Protein AF-A0A422QGV0-F1 (afdb_monomer_lite)

pLDDT: mean 74.06, std 14.93, range [28.41, 96.69]

Structure (mmCIF, N/CA/C/O backbone):
data_AF-A0A422QGV0-F1
#
_entry.id   AF-A0A422QGV0-F1
#
loop_
_atom_site.group_PDB
_atom_site.id
_atom_site.type_symbol
_atom_site.label_atom_id
_atom_site.label_alt_id
_atom_site.label_comp_id
_atom_site.label_asym_id
_atom_site.label_entity_id
_atom_site.label_seq_id
_atom_site.pdbx_PDB_ins_code
_atom_site.Cartn_x
_atom_site.Cartn_y
_atom_site.Cartn_z
_atom_site.occupancy
_atom_site.B_iso_or_equiv
_atom_site.auth_seq_id
_atom_site.auth_comp_id
_atom_site.auth_asym_id
_atom_site.auth_atom_id
_atom_site.pdbx_PDB_model_num
ATOM 1 N N . MET A 1 1 ? 27.067 29.430 6.560 1.00 28.41 1 MET A N 1
ATOM 2 C CA . MET A 1 1 ? 26.556 28.788 5.332 1.00 28.41 1 MET A CA 1
ATOM 3 C C . MET A 1 1 ? 27.379 27.533 5.016 1.00 28.41 1 MET A C 1
ATOM 5 O O . MET A 1 1 ? 27.925 27.452 3.934 1.00 28.41 1 MET A O 1
ATOM 9 N N . SER A 1 2 ? 27.549 26.581 5.946 1.00 33.69 2 SER A N 1
ATOM 10 C CA . SER A 1 2 ? 28.446 25.423 5.716 1.00 33.69 2 SER A CA 1
ATOM 11 C C . SER A 1 2 ? 27.933 24.088 6.275 1.00 33.69 2 SER A C 1
ATOM 13 O O . SER A 1 2 ? 28.732 23.185 6.475 1.00 33.69 2 SER A O 1
ATOM 15 N N . GLU A 1 3 ? 26.628 23.973 6.545 1.00 30.73 3 GLU A N 1
ATOM 16 C CA . GLU A 1 3 ? 25.967 22.688 6.866 1.00 30.73 3 GLU A CA 1
ATOM 17 C C . GLU A 1 3 ? 24.806 22.376 5.900 1.00 30.73 3 GLU A C 1
ATOM 19 O O . GLU A 1 3 ? 24.538 21.213 5.631 1.00 30.73 3 GLU A O 1
ATOM 24 N N . LEU A 1 4 ? 24.171 23.393 5.293 1.00 35.94 4 LEU A N 1
ATOM 25 C CA . LEU A 1 4 ? 23.144 23.208 4.251 1.00 35.94 4 LEU A CA 1
ATOM 26 C C . LEU A 1 4 ? 23.703 22.577 2.959 1.00 35.94 4 LEU A C 1
ATOM 28 O O . LEU A 1 4 ? 23.029 21.760 2.342 1.00 35.94 4 LEU A O 1
ATOM 32 N N . SER A 1 5 ? 24.965 22.854 2.602 1.00 57.69 5 SER A N 1
ATOM 33 C CA . SER A 1 5 ? 25.558 22.364 1.348 1.00 57.69 5 SER A CA 1
ATOM 34 C C . SER A 1 5 ? 25.798 20.850 1.318 1.00 57.69 5 SER A C 1
ATOM 36 O O . SER A 1 5 ? 25.882 20.274 0.242 1.00 57.69 5 SER A O 1
ATOM 38 N N . THR A 1 6 ? 25.926 20.182 2.470 1.00 70.06 6 THR A N 1
ATOM 39 C CA . THR A 1 6 ? 26.124 18.722 2.523 1.00 70.06 6 THR A CA 1
ATOM 40 C C . THR A 1 6 ? 24.827 17.949 2.307 1.00 70.06 6 THR A C 1
ATOM 42 O O . THR A 1 6 ? 24.851 16.939 1.616 1.00 70.06 6 THR A O 1
ATOM 45 N N . TYR A 1 7 ? 23.693 18.435 2.822 1.00 82.56 7 TYR A N 1
ATOM 46 C CA . TYR A 1 7 ? 22.406 17.744 2.681 1.00 82.56 7 TYR A CA 1
ATOM 47 C C . TYR A 1 7 ? 21.787 17.924 1.294 1.00 82.56 7 TYR A C 1
ATOM 49 O O . TYR A 1 7 ? 21.252 16.967 0.747 1.00 82.56 7 TYR A O 1
ATOM 57 N N . GLU A 1 8 ? 21.907 19.113 0.697 1.00 84.12 8 GLU A N 1
ATOM 58 C CA . GLU A 1 8 ? 21.503 19.350 -0.697 1.00 84.12 8 GLU A CA 1
ATOM 59 C C . GLU A 1 8 ? 22.299 18.467 -1.667 1.00 84.12 8 GLU A C 1
ATOM 61 O O . GLU A 1 8 ? 21.723 17.882 -2.582 1.00 84.12 8 GLU A O 1
ATOM 66 N N . THR A 1 9 ? 23.605 18.299 -1.421 1.00 83.31 9 THR A N 1
ATOM 67 C CA . THR A 1 9 ? 24.448 17.381 -2.203 1.00 83.31 9 THR A CA 1
ATOM 68 C C . THR A 1 9 ? 23.946 15.942 -2.070 1.00 83.31 9 THR A C 1
ATOM 70 O O . THR A 1 9 ? 23.704 15.302 -3.086 1.00 83.31 9 THR A O 1
ATOM 73 N N . THR A 1 10 ? 23.693 15.456 -0.845 1.00 85.00 10 THR A N 1
ATOM 74 C CA . THR A 1 10 ? 23.139 14.108 -0.629 1.00 85.00 10 THR A CA 1
ATOM 75 C C . THR A 1 10 ? 21.816 13.913 -1.371 1.00 85.00 10 THR A C 1
ATOM 77 O O . THR A 1 10 ? 21.660 12.930 -2.084 1.00 85.00 10 THR A O 1
ATOM 80 N N . VAL A 1 11 ? 20.868 14.844 -1.247 1.00 89.44 11 VAL A N 1
ATOM 81 C CA . VAL A 1 11 ? 19.554 14.738 -1.903 1.00 89.44 11 VAL A CA 1
ATOM 82 C C . VAL A 1 11 ? 19.687 14.719 -3.428 1.00 89.44 11 VAL A C 1
ATOM 84 O O . VAL A 1 11 ? 19.039 13.903 -4.082 1.00 89.44 11 VAL A O 1
ATOM 87 N N . ASN A 1 12 ? 20.558 15.555 -3.998 1.00 87.38 12 ASN A N 1
ATOM 88 C CA . ASN A 1 12 ? 20.841 15.534 -5.434 1.00 87.38 12 ASN A CA 1
ATOM 89 C C . ASN A 1 12 ? 21.422 14.190 -5.890 1.00 87.38 12 ASN A C 1
ATOM 91 O O . ASN A 1 12 ? 20.979 13.673 -6.914 1.00 87.38 12 ASN A O 1
ATOM 95 N N . SER A 1 13 ? 22.334 13.584 -5.122 1.00 87.19 13 SER A N 1
ATOM 96 C CA . SER A 1 13 ? 22.860 12.248 -5.427 1.00 87.19 13 SER A CA 1
ATOM 97 C C . SER A 1 13 ? 21.760 11.180 -5.411 1.00 87.19 13 SER A C 1
ATOM 99 O O . SER A 1 13 ? 21.802 10.271 -6.231 1.00 87.19 13 SER A O 1
ATOM 101 N N . PHE A 1 14 ? 20.733 11.294 -4.559 1.00 88.81 14 PHE A N 1
ATOM 102 C CA . PHE A 1 14 ? 19.583 10.376 -4.574 1.00 88.81 14 PHE A CA 1
ATOM 103 C C . PHE A 1 14 ? 18.684 10.564 -5.805 1.00 88.81 14 PHE A C 1
ATOM 105 O O . PHE A 1 14 ? 18.335 9.579 -6.453 1.00 88.81 14 PHE A O 1
ATOM 112 N N . TYR A 1 15 ? 18.340 11.804 -6.176 1.00 91.94 15 TYR A N 1
ATOM 113 C CA . TYR A 1 15 ? 17.575 12.067 -7.406 1.00 91.94 15 TYR A CA 1
ATOM 114 C C . TYR A 1 15 ? 18.332 11.610 -8.661 1.00 91.94 15 TYR A C 1
ATOM 116 O O . TYR A 1 15 ? 17.743 10.989 -9.548 1.00 91.94 15 TYR A O 1
ATOM 124 N N . LEU A 1 16 ? 19.645 11.840 -8.706 1.00 91.62 16 LEU A N 1
ATOM 125 C CA . LEU A 1 16 ? 20.496 11.384 -9.798 1.00 91.62 16 LEU A CA 1
ATOM 126 C C . LEU A 1 16 ? 20.622 9.855 -9.826 1.00 91.62 16 LEU A C 1
ATOM 128 O O . LEU A 1 16 ? 20.431 9.251 -10.876 1.00 91.62 16 LEU A O 1
ATOM 132 N N . ALA A 1 17 ? 20.940 9.223 -8.696 1.00 88.81 17 ALA A N 1
ATOM 133 C CA . ALA A 1 17 ? 21.231 7.793 -8.648 1.00 88.81 17 ALA A CA 1
ATOM 134 C C . ALA A 1 17 ? 19.994 6.919 -8.792 1.00 88.81 17 ALA A C 1
ATOM 136 O O . ALA A 1 17 ? 20.084 5.866 -9.414 1.00 88.81 17 ALA A O 1
ATOM 137 N N . PHE A 1 18 ? 18.867 7.325 -8.209 1.00 88.94 18 PHE A N 1
ATOM 138 C CA . PHE A 1 18 ? 17.645 6.532 -8.224 1.00 88.94 18 PHE A CA 1
ATOM 139 C C . PHE A 1 18 ? 16.776 6.893 -9.427 1.00 88.94 18 PHE A C 1
ATOM 141 O O . PHE A 1 18 ? 16.457 6.031 -10.240 1.00 88.94 18 PHE A O 1
ATOM 148 N N . PHE A 1 19 ? 16.459 8.177 -9.610 1.00 89.19 19 PHE A N 1
ATOM 149 C CA . PHE A 1 19 ? 15.597 8.610 -10.707 1.00 89.19 19 PHE A CA 1
ATOM 150 C C . PHE A 1 19 ? 16.366 8.945 -11.993 1.00 89.19 19 PHE A C 1
ATOM 152 O O . PHE A 1 19 ? 15.759 8.990 -13.053 1.00 89.19 19 PHE A O 1
ATOM 159 N N . GLY A 1 20 ? 17.677 9.182 -11.986 1.00 90.38 20 GLY A N 1
ATOM 160 C CA . GLY A 1 20 ? 18.379 9.566 -13.220 1.00 90.38 20 GLY A CA 1
ATOM 161 C C . GLY A 1 20 ? 17.964 10.947 -13.736 1.00 90.38 20 GLY A C 1
ATOM 162 O O . GLY A 1 20 ? 17.948 11.174 -14.946 1.00 90.38 20 GLY A O 1
ATOM 163 N N . ARG A 1 21 ? 17.590 11.866 -12.834 1.00 92.12 21 ARG A N 1
ATOM 164 C CA . ARG A 1 21 ? 17.254 13.262 -13.160 1.00 92.12 21 ARG A CA 1
ATOM 165 C C . ARG A 1 21 ? 17.778 14.241 -12.105 1.00 92.12 21 ARG A C 1
ATOM 167 O O . ARG A 1 21 ? 17.974 13.839 -10.960 1.00 92.12 21 ARG A O 1
ATOM 174 N N . PRO A 1 22 ? 17.913 15.533 -12.440 1.00 93.88 22 PRO A N 1
ATOM 175 C CA . PRO A 1 22 ? 18.124 16.581 -11.446 1.00 93.88 22 PRO A CA 1
ATOM 176 C C . PRO A 1 22 ? 16.910 16.742 -10.521 1.00 93.88 22 PRO A C 1
ATOM 178 O O . PRO A 1 22 ? 15.763 16.651 -10.981 1.00 93.88 22 PRO A O 1
ATOM 181 N N . ALA A 1 23 ? 17.151 17.041 -9.242 1.00 92.19 23 ALA A N 1
ATOM 182 C CA . ALA A 1 23 ? 16.089 17.375 -8.296 1.00 92.19 23 ALA A CA 1
ATOM 183 C C . ALA A 1 23 ? 15.355 18.648 -8.742 1.00 92.19 23 ALA A C 1
ATOM 185 O O . ALA A 1 23 ? 15.975 19.592 -9.242 1.00 92.19 23 ALA A O 1
ATOM 186 N N . ASP A 1 24 ? 14.038 18.709 -8.555 1.00 91.38 24 ASP A N 1
ATOM 187 C CA . ASP A 1 24 ? 13.329 19.979 -8.692 1.00 91.38 24 ASP A CA 1
ATOM 188 C C . ASP A 1 24 ? 13.603 20.873 -7.464 1.00 91.38 24 ASP A C 1
ATOM 190 O O . ASP A 1 24 ? 13.868 20.351 -6.375 1.00 91.38 24 ASP A O 1
ATOM 194 N N . PRO A 1 25 ? 13.554 22.214 -7.594 1.00 90.31 25 PRO A N 1
ATOM 195 C CA . PRO A 1 25 ? 13.893 23.107 -6.484 1.00 90.31 25 PRO A CA 1
ATOM 196 C C . PRO A 1 25 ? 13.048 22.887 -5.217 1.00 90.31 25 PRO A C 1
ATOM 198 O O . PRO A 1 25 ? 13.557 23.023 -4.104 1.00 90.31 25 PRO A O 1
ATOM 201 N N . ALA A 1 26 ? 11.770 22.514 -5.363 1.00 88.00 26 ALA A N 1
ATOM 202 C CA . ALA A 1 26 ? 10.883 22.273 -4.226 1.00 88.00 26 ALA A CA 1
ATOM 203 C C . ALA A 1 26 ? 11.217 20.949 -3.520 1.00 88.00 26 ALA A C 1
ATOM 205 O O . ALA A 1 26 ? 11.326 20.917 -2.292 1.00 88.00 26 ALA A O 1
ATOM 206 N N . GLY A 1 27 ? 11.441 19.879 -4.284 1.00 88.00 27 GLY A N 1
ATOM 207 C CA . GLY A 1 27 ? 11.882 18.578 -3.794 1.00 88.00 27 GLY A CA 1
ATOM 208 C C . GLY A 1 27 ? 13.248 18.649 -3.112 1.00 88.00 27 GLY A C 1
ATOM 209 O O . GLY A 1 27 ? 13.414 18.100 -2.021 1.00 88.00 27 GLY A O 1
ATOM 210 N N . LEU A 1 28 ? 14.206 19.384 -3.689 1.00 90.69 28 LEU A N 1
ATOM 211 C CA . LEU A 1 28 ? 15.520 19.608 -3.083 1.00 90.69 28 LEU A CA 1
ATOM 212 C C . LEU A 1 28 ? 15.394 20.308 -1.721 1.00 90.69 28 LEU A C 1
ATOM 214 O O . LEU A 1 28 ? 15.973 19.839 -0.738 1.00 90.69 28 LEU A O 1
ATOM 218 N N . ALA A 1 29 ? 14.599 21.380 -1.628 1.00 88.94 29 ALA A N 1
ATOM 219 C CA . ALA A 1 29 ? 14.370 22.104 -0.375 1.00 88.94 29 ALA A CA 1
ATOM 220 C C . ALA A 1 29 ? 13.640 21.251 0.682 1.00 88.94 29 ALA A C 1
ATOM 222 O O . ALA A 1 29 ? 13.989 21.287 1.865 1.00 88.94 29 ALA A O 1
ATOM 223 N N . PHE A 1 30 ? 12.649 20.455 0.269 1.00 87.75 30 PHE A N 1
ATOM 224 C CA . PHE A 1 30 ? 11.875 19.593 1.163 1.00 87.75 30 PHE A CA 1
ATOM 225 C C . PHE A 1 30 ? 12.732 18.487 1.793 1.00 87.75 30 PHE A C 1
ATOM 227 O O . PHE A 1 30 ? 12.760 18.345 3.021 1.00 87.75 30 PHE A O 1
ATOM 234 N N . TRP A 1 31 ? 13.449 17.718 0.967 1.00 87.50 31 TRP A N 1
ATOM 235 C CA . TRP A 1 31 ? 14.225 16.569 1.435 1.00 87.50 31 TRP A CA 1
ATOM 236 C C . TRP A 1 31 ? 15.497 16.986 2.168 1.00 87.50 31 TRP A C 1
ATOM 238 O O . TRP A 1 31 ? 15.846 16.365 3.170 1.00 87.50 31 TRP A O 1
ATOM 248 N N . SER A 1 32 ? 16.154 18.073 1.750 1.00 89.00 32 SER A N 1
ATOM 249 C CA . SER A 1 32 ? 17.327 18.588 2.471 1.00 89.00 32 SER A CA 1
ATOM 250 C C . SER A 1 32 ? 16.945 19.132 3.853 1.00 89.00 32 SER A C 1
ATOM 252 O O . SER A 1 32 ? 17.672 18.906 4.823 1.00 89.00 32 SER A O 1
ATOM 254 N N . GLY A 1 33 ? 15.768 19.759 3.979 1.00 85.44 33 GLY A N 1
ATOM 255 C CA . GLY A 1 33 ? 15.191 20.169 5.260 1.00 85.44 33 GLY A CA 1
ATOM 256 C C . GLY A 1 33 ? 14.868 18.988 6.183 1.00 85.44 33 GLY A C 1
ATOM 257 O O . GLY A 1 33 ? 15.206 19.031 7.368 1.00 85.44 33 GLY A O 1
ATOM 258 N N . HIS A 1 34 ? 14.281 17.912 5.647 1.00 81.88 34 HIS A N 1
ATOM 259 C CA . HIS A 1 34 ? 14.000 16.685 6.407 1.00 81.88 34 HIS A CA 1
ATOM 260 C C . HIS A 1 34 ? 15.277 15.968 6.850 1.00 81.88 34 HIS A C 1
ATOM 262 O O . HIS A 1 34 ? 15.395 15.572 8.010 1.00 81.88 34 HIS A O 1
ATOM 268 N N . LEU A 1 35 ? 16.262 15.854 5.959 1.00 84.12 35 LEU A N 1
ATOM 269 C CA . LEU A 1 35 ? 17.544 15.225 6.260 1.00 84.12 35 LEU A CA 1
ATOM 270 C C . LEU A 1 35 ? 18.306 16.001 7.347 1.00 84.12 35 LEU A C 1
ATOM 272 O O . LEU A 1 35 ? 18.863 15.399 8.266 1.00 84.12 35 LEU A O 1
ATOM 276 N N . ALA A 1 36 ? 18.258 17.337 7.299 1.00 82.44 36 ALA A N 1
ATOM 277 C CA . ALA A 1 36 ? 18.810 18.195 8.344 1.00 82.44 36 ALA A CA 1
ATOM 278 C C . ALA A 1 36 ? 18.072 18.035 9.688 1.00 82.44 36 ALA A C 1
ATOM 280 O O . ALA A 1 36 ? 18.715 17.983 10.738 1.00 82.44 36 ALA A O 1
ATOM 281 N N . GLY A 1 37 ? 16.738 17.925 9.667 1.00 76.88 37 GLY A N 1
ATOM 282 C CA . GLY A 1 37 ? 15.910 17.698 10.858 1.00 76.88 37 GLY A CA 1
ATOM 283 C C . GLY A 1 37 ? 16.156 16.346 11.538 1.00 76.88 37 GLY A C 1
ATOM 284 O O . GLY A 1 37 ? 16.082 16.260 12.762 1.00 76.88 37 GLY A O 1
ATOM 285 N N . ASN A 1 38 ? 16.533 15.326 10.760 1.00 76.56 38 ASN A N 1
ATOM 286 C CA . ASN A 1 38 ? 16.815 13.963 11.224 1.00 76.56 38 ASN A CA 1
ATOM 287 C C . ASN A 1 38 ? 18.312 13.674 11.439 1.00 76.56 38 ASN A C 1
ATOM 289 O O . ASN A 1 38 ? 18.720 12.517 11.536 1.00 76.56 38 ASN A O 1
ATOM 293 N N . GLY A 1 39 ? 19.157 14.708 11.515 1.00 73.00 39 GLY A N 1
ATOM 294 C CA . GLY A 1 39 ? 20.583 14.549 11.821 1.00 73.00 39 GLY A CA 1
ATOM 295 C C . GLY A 1 39 ? 21.383 13.774 10.765 1.00 73.00 39 GLY A C 1
ATOM 296 O O . GLY A 1 39 ? 22.406 13.182 11.107 1.00 73.00 39 GLY A O 1
ATOM 297 N N . GLY A 1 40 ? 20.934 13.767 9.505 1.00 71.56 40 GLY A N 1
ATOM 298 C CA . GLY A 1 40 ? 21.598 13.084 8.390 1.00 71.56 40 GLY A CA 1
ATOM 299 C C . GLY A 1 40 ? 21.168 11.631 8.150 1.00 71.56 40 GLY A C 1
ATOM 300 O O . GLY A 1 40 ? 21.754 10.972 7.290 1.00 71.56 40 GLY A O 1
ATOM 301 N N . ASP A 1 41 ? 20.163 11.123 8.871 1.00 74.19 41 ASP A N 1
ATOM 302 C CA . ASP A 1 41 ? 19.593 9.793 8.620 1.00 74.19 41 ASP A CA 1
ATOM 303 C C . ASP A 1 41 ? 18.685 9.809 7.377 1.00 74.19 41 ASP A C 1
ATOM 305 O O . ASP A 1 41 ? 17.635 10.455 7.363 1.00 74.19 41 ASP A O 1
ATOM 309 N N . HIS A 1 42 ? 19.101 9.100 6.325 1.00 72.50 42 HIS A N 1
ATOM 310 C CA . HIS A 1 42 ? 18.432 9.071 5.022 1.00 72.50 42 HIS A CA 1
ATOM 311 C C . HIS A 1 42 ? 17.448 7.903 4.850 1.00 72.50 42 HIS A C 1
ATOM 313 O O . HIS A 1 42 ? 16.813 7.816 3.802 1.00 72.50 42 HIS A O 1
ATOM 319 N N . ARG A 1 43 ? 17.256 7.038 5.859 1.00 69.88 43 ARG A N 1
ATOM 320 C CA . ARG A 1 43 ? 16.366 5.860 5.748 1.00 69.88 43 ARG A CA 1
ATOM 321 C C . ARG A 1 43 ? 14.900 6.213 5.468 1.00 69.88 43 ARG A C 1
ATOM 323 O O . ARG A 1 43 ? 14.229 5.528 4.712 1.00 69.88 43 ARG A O 1
ATOM 330 N N . PHE A 1 44 ? 14.410 7.326 6.010 1.00 64.94 44 PHE A N 1
ATOM 331 C CA . PHE A 1 44 ? 13.056 7.813 5.703 1.00 64.94 44 PHE A CA 1
ATOM 332 C C . PHE A 1 44 ? 12.927 8.356 4.271 1.00 64.94 44 PHE A C 1
ATOM 334 O O . PHE A 1 44 ? 11.841 8.364 3.698 1.00 64.94 44 PHE A O 1
ATOM 341 N N . MET A 1 45 ? 14.033 8.824 3.686 1.00 77.69 45 MET A N 1
ATOM 342 C CA . MET A 1 45 ? 14.059 9.309 2.308 1.00 77.69 45 MET A CA 1
ATOM 343 C C . MET A 1 45 ? 14.096 8.142 1.316 1.00 77.69 45 MET A C 1
ATOM 345 O O . MET A 1 45 ? 13.439 8.223 0.285 1.00 77.69 45 MET A O 1
ATOM 349 N N . THR A 1 46 ? 14.801 7.049 1.626 1.00 72.44 46 THR A N 1
ATOM 350 C CA . THR A 1 46 ? 14.849 5.862 0.754 1.00 72.44 46 THR A CA 1
ATOM 351 C C . THR A 1 46 ? 13.484 5.185 0.645 1.00 72.44 46 THR A C 1
ATOM 353 O O . THR A 1 46 ? 13.056 4.856 -0.460 1.00 72.44 46 THR A O 1
ATOM 356 N N . GLU A 1 47 ? 12.750 5.087 1.754 1.00 68.12 47 GLU A N 1
ATOM 357 C CA . GLU A 1 47 ? 11.370 4.586 1.780 1.00 68.12 47 GLU A CA 1
ATOM 358 C C . GLU A 1 47 ? 10.393 5.525 1.048 1.00 68.12 47 GLU A C 1
ATOM 360 O O . GLU A 1 47 ? 9.575 5.075 0.244 1.00 68.12 47 GLU A O 1
ATOM 365 N N . GLY A 1 48 ? 10.531 6.844 1.234 1.00 70.19 48 GLY A N 1
ATOM 366 C CA . GLY A 1 48 ? 9.722 7.841 0.525 1.00 70.19 48 GLY A CA 1
ATOM 367 C C . GLY A 1 48 ? 9.980 7.897 -0.987 1.00 70.19 48 GLY A C 1
ATOM 368 O O . GLY A 1 48 ? 9.054 8.122 -1.761 1.00 70.19 48 GLY A O 1
ATOM 369 N N . PHE A 1 49 ? 11.217 7.658 -1.433 1.00 82.31 49 PHE A N 1
ATOM 370 C CA . PHE A 1 49 ? 11.549 7.559 -2.858 1.00 82.31 49 PHE A CA 1
ATOM 371 C C . PHE A 1 49 ? 10.993 6.264 -3.455 1.00 82.31 49 PHE A C 1
ATOM 373 O O . PHE A 1 49 ? 10.371 6.311 -4.516 1.00 82.31 49 PHE A O 1
ATOM 380 N N . ALA A 1 50 ? 11.160 5.130 -2.766 1.00 71.44 50 ALA A N 1
ATOM 381 C CA . ALA A 1 50 ? 10.715 3.816 -3.232 1.00 71.44 50 ALA A CA 1
ATOM 382 C C . ALA A 1 50 ? 9.186 3.689 -3.357 1.00 71.44 50 ALA A C 1
ATOM 384 O O . ALA A 1 50 ? 8.709 2.980 -4.237 1.00 71.44 50 ALA A O 1
ATOM 385 N N . THR A 1 51 ? 8.428 4.390 -2.509 1.00 74.19 51 THR A N 1
ATOM 386 C CA . THR A 1 51 ? 6.951 4.381 -2.504 1.00 74.19 51 THR A CA 1
ATOM 387 C C . THR A 1 51 ? 6.324 5.530 -3.300 1.00 74.19 51 THR A C 1
ATOM 389 O O . THR A 1 51 ? 5.103 5.665 -3.344 1.00 74.19 51 THR A O 1
ATOM 392 N N . SER A 1 52 ? 7.141 6.374 -3.936 1.00 80.88 52 SER A N 1
ATOM 393 C CA . SER A 1 52 ? 6.645 7.516 -4.703 1.00 80.88 52 SER A CA 1
ATOM 394 C C . SER A 1 52 ? 5.953 7.093 -6.003 1.00 80.88 52 SER A C 1
ATOM 396 O O . SER A 1 52 ? 6.337 6.118 -6.652 1.00 80.88 52 SER A O 1
ATOM 398 N N . GLU A 1 53 ? 4.983 7.896 -6.443 1.00 76.88 53 GLU A N 1
ATOM 399 C CA . GLU A 1 53 ? 4.317 7.700 -7.737 1.00 76.88 53 GLU A CA 1
ATOM 400 C C . GLU A 1 53 ? 5.316 7.728 -8.907 1.00 76.88 53 GLU A C 1
ATOM 402 O O . GLU A 1 53 ? 5.177 6.973 -9.863 1.00 76.88 53 GLU A O 1
ATOM 407 N N . GLU A 1 54 ? 6.385 8.528 -8.812 1.00 81.25 54 GLU A N 1
ATOM 408 C CA . GLU A 1 54 ? 7.451 8.533 -9.817 1.00 81.25 54 GLU A CA 1
ATOM 409 C C . GLU A 1 54 ? 8.208 7.198 -9.872 1.00 81.25 54 GLU A C 1
ATOM 411 O O . GLU A 1 54 ? 8.529 6.735 -10.965 1.00 81.25 54 GLU A O 1
ATOM 416 N N . ALA A 1 55 ? 8.473 6.556 -8.729 1.00 78.75 55 ALA A N 1
ATOM 417 C CA . ALA A 1 55 ? 9.113 5.241 -8.696 1.00 78.75 55 ALA A CA 1
ATOM 418 C C . ALA A 1 55 ? 8.206 4.153 -9.279 1.00 78.75 55 ALA A C 1
ATOM 420 O O . ALA A 1 55 ? 8.687 3.304 -10.028 1.00 78.75 55 ALA A O 1
ATOM 421 N N . ARG A 1 56 ? 6.897 4.220 -9.004 1.00 78.62 56 ARG A N 1
ATOM 422 C CA . ARG A 1 56 ? 5.896 3.311 -9.581 1.00 78.62 56 ARG A CA 1
ATOM 423 C C . ARG A 1 56 ? 5.800 3.462 -11.100 1.00 78.62 56 ARG A C 1
ATOM 425 O O . ARG A 1 56 ? 5.801 2.465 -11.810 1.00 78.62 56 ARG A O 1
ATOM 432 N N . VAL A 1 57 ? 5.762 4.699 -11.601 1.00 75.31 57 VAL A N 1
ATOM 433 C CA . VAL A 1 57 ? 5.706 4.999 -13.043 1.00 75.31 57 VAL A CA 1
ATOM 434 C C . VAL A 1 57 ? 7.009 4.627 -13.751 1.00 75.31 57 VAL A C 1
ATOM 436 O O . VAL A 1 57 ? 6.974 4.173 -14.890 1.00 75.31 57 VAL A O 1
ATOM 439 N N . ARG A 1 58 ? 8.157 4.830 -13.096 1.00 73.31 58 ARG A N 1
ATOM 440 C CA . ARG A 1 58 ? 9.474 4.577 -13.688 1.00 73.31 58 ARG A CA 1
ATOM 441 C C . ARG A 1 58 ? 9.828 3.096 -13.743 1.00 73.31 58 ARG A C 1
ATOM 443 O O . ARG A 1 58 ? 10.360 2.677 -14.756 1.00 73.31 58 ARG A O 1
ATOM 450 N N . PHE A 1 59 ? 9.576 2.355 -12.665 1.00 76.81 59 PHE A N 1
ATOM 451 C CA . PHE A 1 59 ? 10.070 0.985 -12.508 1.00 76.81 59 PHE A CA 1
ATOM 452 C C . PHE A 1 59 ? 8.978 -0.089 -12.555 1.00 76.81 59 PHE A C 1
ATOM 454 O O . PHE A 1 59 ? 9.315 -1.267 -12.567 1.00 76.81 59 PHE A O 1
ATOM 461 N N . GLY A 1 60 ? 7.691 0.284 -12.517 1.00 71.31 60 GLY A N 1
ATOM 462 C CA . GLY A 1 60 ? 6.555 -0.636 -12.662 1.00 71.31 60 GLY A CA 1
ATOM 463 C C . GLY A 1 60 ? 6.724 -1.972 -11.927 1.00 71.31 60 GLY A C 1
ATOM 464 O O . GLY A 1 60 ? 7.028 -2.003 -10.728 1.00 71.31 60 GLY A O 1
ATOM 465 N N . ASP A 1 61 ? 6.581 -3.060 -12.687 1.00 77.88 61 ASP A N 1
ATOM 466 C CA . ASP A 1 61 ? 6.755 -4.451 -12.250 1.00 77.88 61 ASP A CA 1
ATOM 467 C C . ASP A 1 61 ? 8.157 -5.015 -12.563 1.00 77.88 61 ASP A C 1
ATOM 469 O O . ASP A 1 61 ? 8.372 -6.222 -12.454 1.00 77.88 61 ASP A O 1
ATOM 473 N N . ASP A 1 62 ? 9.124 -4.166 -12.939 1.00 83.00 62 ASP A N 1
ATOM 474 C CA . ASP A 1 62 ? 10.469 -4.607 -13.325 1.00 83.00 62 ASP A CA 1
ATOM 475 C C . ASP A 1 62 ? 11.133 -5.387 -12.190 1.00 83.00 62 ASP A C 1
ATOM 477 O O . ASP A 1 62 ? 11.009 -5.036 -11.009 1.00 83.00 62 ASP A O 1
ATOM 481 N N . THR A 1 63 ? 11.904 -6.411 -12.534 1.00 87.12 63 THR A N 1
ATOM 482 C CA . THR A 1 63 ? 12.691 -7.172 -11.563 1.00 87.12 63 THR A CA 1
ATOM 483 C C . THR A 1 63 ? 13.813 -6.312 -10.969 1.00 87.12 63 THR A C 1
ATOM 485 O O . THR A 1 63 ? 14.300 -5.376 -11.612 1.00 87.12 63 THR A O 1
ATOM 488 N N . PRO A 1 64 ? 14.313 -6.625 -9.759 1.00 85.12 64 PRO A N 1
ATOM 489 C CA . PRO A 1 64 ? 15.458 -5.914 -9.191 1.00 85.12 64 PRO A CA 1
ATOM 490 C C . PRO A 1 64 ? 16.673 -5.874 -10.127 1.00 85.12 64 PRO A C 1
ATOM 492 O O . PRO A 1 64 ? 17.337 -4.843 -10.217 1.00 85.12 64 PRO A O 1
ATOM 495 N N . ALA A 1 65 ? 16.926 -6.946 -10.885 1.00 87.75 65 ALA A N 1
ATOM 496 C CA . ALA A 1 65 ? 17.979 -6.979 -11.896 1.00 87.75 65 ALA A CA 1
ATOM 497 C C . ALA A 1 65 ? 17.744 -5.962 -13.027 1.00 87.75 65 ALA A C 1
ATOM 499 O O . ALA A 1 65 ? 18.648 -5.194 -13.350 1.00 87.75 65 ALA A O 1
ATOM 500 N N . GLU A 1 66 ? 16.543 -5.900 -13.600 1.00 88.38 66 GLU A N 1
ATOM 501 C CA . GLU A 1 66 ? 16.218 -4.922 -14.650 1.00 88.38 66 GLU A CA 1
ATOM 502 C C . GLU A 1 66 ? 16.418 -3.487 -14.145 1.00 88.38 66 GLU A C 1
ATOM 504 O O . GLU A 1 66 ? 17.152 -2.712 -14.761 1.00 88.38 66 GLU A O 1
ATOM 509 N N . ARG A 1 67 ? 15.924 -3.179 -12.941 1.00 87.31 67 ARG A N 1
ATOM 510 C CA . ARG A 1 67 ? 16.086 -1.851 -12.324 1.00 87.31 67 ARG A CA 1
ATOM 511 C C . ARG A 1 67 ? 17.550 -1.491 -12.054 1.00 87.31 67 ARG A C 1
ATOM 513 O O . ARG A 1 67 ? 17.958 -0.346 -12.227 1.00 87.31 67 ARG A O 1
ATOM 520 N N . ILE A 1 68 ? 18.378 -2.453 -11.647 1.00 90.69 68 ILE A N 1
ATOM 521 C CA . ILE A 1 68 ? 19.818 -2.227 -11.435 1.00 90.69 68 ILE A CA 1
ATOM 522 C C . ILE A 1 68 ? 20.552 -2.021 -12.760 1.00 90.69 68 ILE A C 1
ATOM 524 O O . ILE A 1 68 ? 21.450 -1.179 -12.835 1.00 90.69 68 ILE A O 1
ATOM 528 N N . ALA A 1 69 ? 20.181 -2.754 -13.810 1.00 89.69 69 ALA A N 1
ATOM 529 C CA . ALA A 1 69 ? 20.738 -2.539 -15.139 1.00 89.69 69 ALA A CA 1
ATOM 530 C C . ALA A 1 69 ? 20.443 -1.118 -15.642 1.00 89.69 69 ALA A C 1
ATOM 532 O O . ALA A 1 69 ? 21.345 -0.457 -16.164 1.00 89.69 69 ALA A O 1
ATOM 533 N N . GLU A 1 70 ? 19.237 -0.611 -15.389 1.00 86.06 70 GLU A N 1
ATOM 534 C CA . GLU A 1 70 ? 18.884 0.781 -15.667 1.00 86.06 70 GLU A CA 1
ATOM 535 C C . GLU A 1 70 ? 19.677 1.783 -14.820 1.00 86.06 70 GLU A C 1
ATOM 537 O O . GLU A 1 70 ? 20.150 2.787 -15.358 1.00 86.06 70 GLU A O 1
ATOM 542 N N . ILE A 1 71 ? 19.906 1.503 -13.529 1.00 89.88 71 ILE A N 1
ATOM 543 C CA . ILE A 1 71 ? 20.740 2.348 -12.654 1.00 89.88 71 ILE A CA 1
ATOM 544 C C . ILE A 1 71 ? 22.174 2.473 -13.194 1.00 89.88 71 ILE A C 1
ATOM 546 O O . ILE A 1 71 ? 22.755 3.559 -13.199 1.00 89.88 71 ILE A O 1
ATOM 550 N N . TYR A 1 72 ? 22.758 1.390 -13.701 1.00 91.25 72 TYR A N 1
ATOM 551 C CA . TYR A 1 72 ? 24.077 1.445 -14.338 1.00 91.25 72 TYR A CA 1
ATOM 552 C C . TYR A 1 72 ? 24.040 2.190 -15.674 1.00 91.25 72 TYR A C 1
ATOM 554 O O . TYR A 1 72 ? 24.923 3.006 -15.954 1.00 91.25 72 TYR A O 1
ATOM 562 N N . GLN A 1 73 ? 22.998 1.976 -16.476 1.00 86.31 73 GLN A N 1
ATOM 563 C CA . GLN A 1 73 ? 22.863 2.654 -17.758 1.00 86.31 73 GLN A CA 1
ATOM 564 C C . GLN A 1 73 ? 22.680 4.168 -17.589 1.00 86.31 73 GLN A C 1
ATOM 566 O O . GLN A 1 73 ? 23.291 4.942 -18.332 1.00 86.31 73 GLN A O 1
ATOM 571 N N . GLN A 1 74 ? 21.916 4.611 -16.588 1.00 86.06 74 GLN A N 1
ATOM 572 C CA . GLN A 1 74 ? 21.711 6.033 -16.306 1.00 86.06 74 GLN A CA 1
ATOM 573 C C . GLN A 1 74 ? 22.937 6.690 -15.668 1.00 86.06 74 GLN A C 1
ATOM 575 O O . GLN A 1 74 ? 23.237 7.832 -16.004 1.00 86.06 74 GLN A O 1
ATOM 580 N N . LEU A 1 75 ? 23.664 5.991 -14.786 1.00 89.19 75 LEU A N 1
ATOM 581 C CA . LEU A 1 75 ? 24.818 6.556 -14.080 1.00 89.19 75 LEU A CA 1
ATOM 582 C C . LEU A 1 75 ? 26.109 6.494 -14.889 1.00 89.19 75 LEU A C 1
ATOM 584 O O . LEU A 1 75 ? 26.918 7.418 -14.784 1.00 89.19 75 LEU A O 1
ATOM 588 N N . PHE A 1 76 ? 26.270 5.492 -15.761 1.00 90.38 76 PHE A N 1
ATOM 589 C CA . PHE A 1 76 ? 27.546 5.218 -16.434 1.00 90.38 76 PHE A CA 1
ATOM 590 C C . PHE A 1 76 ? 27.456 4.989 -17.952 1.00 90.38 76 PHE A C 1
ATOM 592 O O . PHE A 1 76 ? 28.484 4.769 -18.586 1.00 90.38 76 PHE A O 1
ATOM 599 N N . ASN A 1 77 ? 26.266 5.062 -18.565 1.00 86.31 77 ASN A N 1
ATOM 600 C CA . ASN A 1 77 ? 26.055 4.800 -20.001 1.00 86.31 77 ASN A CA 1
ATOM 601 C C . ASN A 1 77 ? 26.526 3.413 -20.469 1.00 86.31 77 ASN A C 1
ATOM 603 O O . ASN A 1 77 ? 26.838 3.218 -21.644 1.00 86.31 77 ASN A O 1
ATOM 607 N N . ARG A 1 78 ? 26.561 2.446 -19.555 1.00 86.75 78 ARG A N 1
ATOM 608 C CA . ARG A 1 78 ? 26.892 1.055 -19.848 1.00 86.75 78 ARG A CA 1
ATOM 609 C C . ARG A 1 78 ? 26.051 0.124 -18.990 1.00 86.75 78 ARG A C 1
ATOM 611 O O . ARG A 1 78 ? 25.663 0.478 -17.878 1.00 86.75 78 ARG A O 1
ATOM 618 N N . ALA A 1 79 ? 25.867 -1.099 -19.470 1.00 86.75 79 ALA A N 1
ATOM 619 C CA . ALA A 1 79 ? 25.324 -2.170 -18.652 1.00 86.75 79 ALA A CA 1
ATOM 620 C C . ALA A 1 79 ? 26.274 -2.506 -17.476 1.00 86.75 79 ALA A C 1
ATOM 622 O O . ALA A 1 79 ? 27.502 -2.340 -17.595 1.00 86.75 79 ALA A O 1
ATOM 623 N N . PRO A 1 80 ? 25.735 -2.991 -16.345 1.00 88.00 80 PRO A N 1
ATOM 624 C CA . PRO A 1 80 ? 26.553 -3.607 -15.311 1.00 88.00 80 PRO A CA 1
ATOM 625 C C . PRO A 1 80 ? 27.204 -4.877 -15.853 1.00 88.00 80 PRO A C 1
ATOM 627 O O . PRO A 1 80 ? 26.663 -5.549 -16.733 1.00 88.00 80 PRO A O 1
ATOM 630 N N . ASP A 1 81 ? 28.361 -5.239 -15.305 1.00 88.88 81 ASP A N 1
ATOM 631 C CA . ASP A 1 81 ? 28.882 -6.579 -15.533 1.00 88.88 81 ASP A CA 1
ATOM 632 C C . ASP A 1 81 ? 27.944 -7.612 -14.887 1.00 88.88 81 ASP A C 1
ATOM 634 O O . ASP A 1 81 ? 27.280 -7.337 -13.884 1.00 88.88 81 ASP A O 1
ATOM 638 N N . ALA A 1 82 ? 27.883 -8.816 -15.458 1.00 83.06 82 ALA A N 1
ATOM 639 C CA . ALA A 1 82 ? 26.936 -9.839 -15.018 1.00 83.06 82 ALA A CA 1
ATOM 640 C C . ALA A 1 82 ? 27.093 -10.212 -13.529 1.00 83.06 82 ALA A C 1
ATOM 642 O O . ALA A 1 82 ? 26.110 -10.564 -12.879 1.00 83.06 82 ALA A O 1
ATOM 643 N N . ALA A 1 83 ? 28.309 -10.113 -12.976 1.00 76.12 83 ALA A N 1
ATOM 644 C CA . ALA A 1 83 ? 28.569 -10.414 -11.571 1.00 76.12 83 ALA A CA 1
ATOM 645 C C . ALA A 1 83 ? 28.083 -9.289 -10.645 1.00 76.12 83 ALA A C 1
ATOM 647 O O . ALA A 1 83 ? 27.451 -9.571 -9.628 1.00 76.12 83 ALA A O 1
ATOM 648 N N . GLY A 1 84 ? 28.324 -8.028 -11.009 1.00 80.31 84 GLY A N 1
ATOM 649 C CA . GLY A 1 84 ? 27.794 -6.859 -10.311 1.00 80.31 84 GLY A CA 1
ATOM 650 C C . GLY A 1 84 ? 26.267 -6.809 -10.343 1.00 80.31 84 GLY A C 1
ATOM 651 O O . GLY A 1 84 ? 25.645 -6.583 -9.308 1.00 80.31 84 GLY A O 1
ATOM 652 N N . LEU A 1 85 ? 25.658 -7.100 -11.498 1.00 87.56 85 LEU A N 1
ATOM 653 C CA . LEU A 1 85 ? 24.203 -7.170 -11.657 1.00 87.56 85 LEU A CA 1
ATOM 654 C C . LEU A 1 85 ? 23.577 -8.221 -10.735 1.00 87.56 85 LEU A C 1
ATOM 656 O O . LEU A 1 85 ? 22.656 -7.914 -9.983 1.00 87.56 85 LEU A O 1
ATOM 660 N N . ALA A 1 86 ? 24.109 -9.446 -10.763 1.00 80.50 86 ALA A N 1
ATOM 661 C CA . ALA A 1 86 ? 23.621 -10.535 -9.925 1.00 80.50 86 ALA A CA 1
ATOM 662 C C . ALA A 1 86 ? 23.814 -10.244 -8.429 1.00 80.50 86 ALA A C 1
ATOM 664 O O . ALA A 1 86 ? 22.932 -10.549 -7.631 1.00 80.50 86 ALA A O 1
ATOM 665 N N . TYR A 1 87 ? 24.940 -9.631 -8.048 1.00 84.19 87 TYR A N 1
ATOM 666 C CA . TYR A 1 87 ? 25.203 -9.238 -6.664 1.00 84.19 87 TYR A CA 1
ATOM 667 C C . TYR A 1 87 ? 24.161 -8.237 -6.155 1.00 84.19 87 TYR A C 1
ATOM 669 O O . TYR A 1 87 ? 23.522 -8.477 -5.133 1.00 84.19 87 TYR A O 1
ATOM 677 N N . TRP A 1 88 ? 23.963 -7.129 -6.871 1.00 84.81 88 TRP A N 1
ATOM 678 C CA . TRP A 1 88 ? 23.043 -6.083 -6.433 1.00 84.81 88 TRP A CA 1
ATOM 679 C C . TRP A 1 88 ? 21.580 -6.538 -6.468 1.00 84.81 88 TRP A C 1
ATOM 681 O O . TRP A 1 88 ? 20.833 -6.203 -5.552 1.00 84.81 88 TRP A O 1
ATOM 691 N N . ALA A 1 89 ? 21.174 -7.324 -7.475 1.00 83.38 89 ALA A N 1
ATOM 692 C CA . ALA A 1 89 ? 19.801 -7.827 -7.578 1.00 83.38 89 ALA A CA 1
ATOM 693 C C . ALA A 1 89 ? 19.457 -8.709 -6.378 1.00 83.38 89 ALA A C 1
ATOM 695 O O . ALA A 1 89 ? 18.428 -8.521 -5.739 1.00 83.38 89 ALA A O 1
ATOM 696 N N . ASN A 1 90 ? 20.391 -9.578 -5.999 1.00 79.50 90 ASN A N 1
ATOM 697 C CA . ASN A 1 90 ? 20.254 -10.458 -4.852 1.00 79.50 90 ASN A CA 1
ATOM 698 C C . ASN A 1 90 ? 20.176 -9.686 -3.517 1.00 79.50 90 ASN A C 1
ATOM 700 O O . ASN A 1 90 ? 19.350 -10.015 -2.669 1.00 79.50 90 ASN A O 1
ATOM 704 N N . VAL A 1 91 ? 20.964 -8.614 -3.352 1.00 78.06 91 VAL A N 1
ATOM 705 C CA . VAL A 1 91 ? 20.900 -7.732 -2.168 1.00 78.06 91 VAL A CA 1
ATOM 706 C C . VAL A 1 91 ? 19.505 -7.112 -1.991 1.00 78.06 91 VAL A C 1
ATOM 708 O O . VAL A 1 91 ? 19.027 -7.008 -0.860 1.00 78.06 91 VAL A O 1
ATOM 711 N N . VAL A 1 92 ? 18.846 -6.720 -3.087 1.00 77.00 92 VAL A N 1
ATOM 712 C CA . VAL A 1 92 ? 17.487 -6.149 -3.055 1.00 77.00 92 VAL A CA 1
ATOM 713 C C . VAL A 1 92 ? 16.429 -7.238 -2.853 1.00 77.00 92 VAL A C 1
ATOM 715 O O . VAL A 1 92 ? 15.556 -7.082 -2.004 1.00 77.00 92 VAL A O 1
ATOM 718 N N . GLU A 1 93 ? 16.520 -8.361 -3.571 1.00 82.62 93 GLU A N 1
ATOM 719 C CA . GLU A 1 93 ? 15.573 -9.489 -3.472 1.00 82.62 93 GLU A CA 1
ATOM 720 C C . GLU A 1 93 ? 15.537 -10.121 -2.073 1.00 82.62 93 GLU A C 1
ATOM 722 O O . GLU A 1 93 ? 14.494 -10.594 -1.633 1.00 82.62 93 GLU A O 1
ATOM 727 N N . GLN A 1 94 ? 16.658 -10.096 -1.350 1.00 68.00 94 GLN A N 1
ATOM 728 C CA . GLN A 1 94 ? 16.764 -10.611 0.020 1.00 68.00 94 GLN A CA 1
ATOM 729 C C . GLN A 1 94 ? 16.404 -9.573 1.096 1.00 68.00 94 GLN A C 1
ATOM 731 O O . GLN A 1 94 ? 16.548 -9.844 2.289 1.00 68.00 94 GLN A O 1
ATOM 736 N N . GLY A 1 95 ? 15.969 -8.370 0.703 1.00 65.62 95 GLY A N 1
ATOM 737 C CA . GLY A 1 95 ? 15.601 -7.299 1.632 1.00 65.62 95 GLY A CA 1
ATOM 738 C C . GLY A 1 95 ? 16.777 -6.737 2.440 1.00 65.62 95 GLY A C 1
ATOM 739 O O . GLY A 1 95 ? 16.569 -6.110 3.477 1.00 65.62 95 GLY A O 1
ATOM 740 N N . HIS A 1 96 ? 18.021 -6.954 2.000 1.00 68.12 96 HIS A N 1
ATOM 741 C CA . HIS A 1 96 ? 19.215 -6.480 2.706 1.00 68.12 96 HIS A CA 1
ATOM 742 C C . HIS A 1 96 ? 19.473 -4.980 2.522 1.00 68.12 96 HIS A C 1
ATOM 744 O O . HIS A 1 96 ? 20.109 -4.361 3.376 1.00 68.12 96 HIS A O 1
ATOM 750 N N . ALA A 1 97 ? 18.986 -4.395 1.427 1.00 72.38 97 ALA A N 1
ATOM 751 C CA . ALA A 1 97 ? 18.977 -2.957 1.188 1.00 72.38 97 ALA A CA 1
ATOM 752 C C . ALA A 1 97 ? 17.823 -2.592 0.245 1.00 72.38 97 ALA A C 1
ATOM 754 O O . ALA A 1 97 ? 17.427 -3.405 -0.593 1.00 72.38 97 ALA A O 1
ATOM 755 N N . SER A 1 98 ? 17.298 -1.368 0.346 1.00 79.31 98 SER A N 1
ATOM 756 C CA . SER A 1 98 ? 16.342 -0.884 -0.651 1.00 79.31 98 SER A CA 1
ATOM 757 C C . SER A 1 98 ? 17.049 -0.605 -1.982 1.00 79.31 98 SER A C 1
ATOM 759 O O . SER A 1 98 ? 18.258 -0.364 -2.032 1.00 79.31 98 SER A O 1
ATOM 761 N N . LEU A 1 99 ? 16.295 -0.569 -3.080 1.00 81.56 99 LEU A N 1
ATOM 762 C CA . LEU A 1 99 ? 16.844 -0.196 -4.386 1.00 81.56 99 LEU A CA 1
ATOM 763 C C . LEU A 1 99 ? 17.446 1.226 -4.380 1.00 81.56 99 LEU A C 1
ATOM 765 O O . LEU A 1 99 ? 18.451 1.471 -5.045 1.00 81.56 99 LEU A O 1
ATOM 769 N N . ALA A 1 100 ? 16.875 2.147 -3.596 1.00 78.00 100 ALA A N 1
ATOM 770 C CA . ALA A 1 100 ? 17.401 3.501 -3.425 1.00 78.00 100 ALA A CA 1
ATOM 771 C C . ALA A 1 100 ? 18.746 3.518 -2.677 1.00 78.00 100 ALA A C 1
ATOM 773 O O . ALA A 1 100 ? 19.641 4.276 -3.051 1.00 78.00 100 ALA A O 1
ATOM 774 N N . ASP A 1 101 ? 18.921 2.647 -1.677 1.00 79.12 101 ASP A N 1
ATOM 775 C CA . ASP A 1 101 ? 20.210 2.471 -0.998 1.00 79.12 101 ASP A CA 1
ATOM 776 C C . ASP A 1 101 ? 21.261 1.918 -1.968 1.00 79.12 101 ASP A C 1
ATOM 778 O O . ASP A 1 101 ? 22.369 2.447 -2.070 1.00 79.12 101 ASP A O 1
ATOM 782 N N . VAL A 1 102 ? 20.898 0.886 -2.737 1.00 85.88 102 VAL A N 1
ATOM 783 C CA . VAL A 1 102 ? 21.776 0.273 -3.744 1.00 85.88 102 VAL A CA 1
ATOM 784 C C . VAL A 1 102 ? 22.202 1.286 -4.807 1.00 85.88 102 VAL A C 1
ATOM 786 O O . VAL A 1 102 ? 23.385 1.353 -5.141 1.00 85.88 102 VAL A O 1
ATOM 789 N N . ALA A 1 103 ? 21.286 2.128 -5.286 1.00 87.75 103 ALA A N 1
ATOM 790 C CA . ALA A 1 103 ? 21.574 3.154 -6.283 1.00 87.75 103 ALA A CA 1
ATOM 791 C C . ALA A 1 103 ? 22.678 4.131 -5.837 1.00 87.75 103 ALA A C 1
ATOM 793 O O . ALA A 1 103 ? 23.624 4.399 -6.582 1.00 87.75 103 ALA A O 1
ATOM 794 N N . VAL A 1 104 ? 22.598 4.632 -4.602 1.00 83.69 104 VAL A N 1
ATOM 795 C CA . VAL A 1 104 ? 23.586 5.582 -4.065 1.00 83.69 104 VAL A CA 1
ATOM 796 C C . VAL A 1 104 ? 24.911 4.898 -3.737 1.00 83.69 104 VAL A C 1
ATOM 798 O O . VAL A 1 104 ? 25.974 5.497 -3.910 1.00 83.69 104 VAL A O 1
ATOM 801 N N . VAL A 1 105 ? 24.887 3.626 -3.330 1.00 85.88 105 VAL A N 1
ATOM 802 C CA . VAL A 1 105 ? 26.117 2.846 -3.133 1.00 85.88 105 VAL A CA 1
ATOM 803 C C . VAL A 1 105 ? 26.820 2.568 -4.466 1.00 85.88 105 VAL A C 1
ATOM 805 O O . VAL A 1 105 ? 28.046 2.664 -4.529 1.00 85.88 105 VAL A O 1
ATOM 808 N N . ILE A 1 106 ? 26.075 2.288 -5.541 1.00 89.62 106 ILE A N 1
ATOM 809 C CA . ILE A 1 106 ? 26.620 2.144 -6.900 1.00 89.62 106 ILE A CA 1
ATOM 810 C C . ILE A 1 106 ? 27.275 3.454 -7.357 1.00 89.62 106 ILE A C 1
ATOM 812 O O . ILE A 1 106 ? 28.414 3.430 -7.826 1.00 89.62 106 ILE A O 1
ATOM 816 N N . LEU A 1 107 ? 26.599 4.593 -7.165 1.00 87.75 107 LEU A N 1
ATOM 817 C CA . LEU A 1 107 ? 27.147 5.919 -7.464 1.00 87.75 107 LEU A CA 1
ATOM 818 C C . LEU A 1 107 ? 28.451 6.181 -6.688 1.00 87.75 107 LEU A C 1
ATOM 820 O O . LEU A 1 107 ? 29.470 6.523 -7.284 1.00 87.75 107 LEU A O 1
ATOM 824 N N . GLY A 1 108 ? 28.451 5.947 -5.372 1.00 82.44 108 GLY A N 1
ATOM 825 C CA . GLY A 1 108 ? 29.627 6.138 -4.515 1.00 82.44 108 GLY A CA 1
ATOM 826 C C . GLY A 1 108 ? 30.764 5.134 -4.752 1.00 82.44 108 GLY A C 1
ATOM 827 O O . GLY A 1 108 ? 31.897 5.376 -4.333 1.00 82.44 108 GLY A O 1
ATOM 828 N N . GLY A 1 109 ? 30.478 4.011 -5.416 1.00 83.75 109 GLY A N 1
ATOM 829 C CA . GLY A 1 109 ? 31.439 2.970 -5.779 1.00 83.75 109 GLY A CA 1
ATOM 830 C C . GLY A 1 109 ? 32.112 3.165 -7.142 1.00 83.75 109 GLY A C 1
ATOM 831 O O . GLY A 1 109 ? 32.965 2.351 -7.507 1.00 83.75 109 GLY A O 1
ATOM 832 N N . ALA A 1 110 ? 31.748 4.209 -7.893 1.00 88.12 110 ALA A N 1
ATOM 833 C CA . ALA A 1 110 ? 32.271 4.477 -9.229 1.00 88.12 110 ALA A CA 1
ATOM 834 C C . ALA A 1 110 ? 33.797 4.699 -9.234 1.00 88.12 110 ALA A C 1
ATOM 836 O O . ALA A 1 110 ? 34.376 5.273 -8.309 1.00 88.12 110 ALA A O 1
ATOM 837 N N . GLN A 1 111 ? 34.475 4.261 -10.301 1.00 87.50 111 GLN A N 1
ATOM 838 C CA . GLN A 1 111 ? 35.930 4.397 -10.455 1.00 87.50 111 GLN A CA 1
ATOM 839 C C . GLN A 1 111 ? 36.311 4.809 -11.880 1.00 87.50 111 GLN A C 1
ATOM 841 O O . GLN A 1 111 ? 35.584 4.555 -12.836 1.00 87.50 111 GLN A O 1
ATOM 846 N N . GLY A 1 112 ? 37.482 5.431 -12.048 1.00 90.94 112 GLY A N 1
ATOM 847 C CA . GLY A 1 112 ? 38.018 5.764 -13.372 1.00 90.94 112 GLY A CA 1
ATOM 848 C C . GLY A 1 112 ? 37.097 6.684 -14.183 1.00 90.94 112 GLY A C 1
ATOM 849 O O . GLY A 1 112 ? 36.731 7.762 -13.716 1.00 90.94 112 GLY A O 1
ATOM 850 N N . ALA A 1 113 ? 36.750 6.267 -15.405 1.00 86.44 113 ALA A N 1
ATOM 851 C CA . ALA A 1 113 ? 35.861 7.024 -16.288 1.00 86.44 113 ALA A CA 1
ATOM 852 C C . ALA A 1 113 ? 34.428 7.140 -15.735 1.00 86.44 113 ALA A C 1
ATOM 854 O O . ALA A 1 113 ? 33.808 8.185 -15.919 1.00 86.44 113 ALA A O 1
ATOM 855 N N . ASP A 1 114 ? 33.950 6.127 -15.004 1.00 91.00 114 ASP A N 1
ATOM 856 C CA . ASP A 1 114 ? 32.625 6.127 -14.373 1.00 91.00 114 ASP A CA 1
ATOM 857 C C . ASP A 1 114 ? 32.553 7.153 -13.237 1.00 91.00 114 ASP A C 1
ATOM 859 O O . ASP A 1 114 ? 31.577 7.887 -13.136 1.00 91.00 114 ASP A O 1
ATOM 863 N N . ALA A 1 115 ? 33.616 7.264 -12.429 1.00 88.44 115 ALA A N 1
ATOM 864 C CA . ALA A 1 115 ? 33.708 8.288 -11.384 1.00 88.44 115 ALA A CA 1
ATOM 865 C C . ALA A 1 115 ? 33.703 9.698 -11.986 1.00 88.44 115 ALA A C 1
ATOM 867 O O . ALA A 1 115 ? 32.955 10.560 -11.540 1.00 88.44 115 ALA A O 1
ATOM 868 N N . ARG A 1 116 ? 34.481 9.921 -13.057 1.00 90.44 116 ARG A N 1
ATOM 869 C CA . ARG A 1 116 ? 34.477 11.213 -13.757 1.00 90.44 116 ARG A CA 1
ATOM 870 C C . ARG A 1 116 ? 33.092 11.543 -14.326 1.00 90.44 116 ARG A C 1
ATOM 872 O O . ARG A 1 116 ? 32.673 12.694 -14.264 1.00 90.44 116 ARG A O 1
ATOM 879 N N . LEU A 1 117 ? 32.408 10.563 -14.914 1.00 92.31 117 LEU A N 1
ATOM 880 C CA . LEU A 1 117 ? 31.071 10.745 -15.476 1.00 92.31 117 LEU A CA 1
ATOM 881 C C . LEU A 1 117 ? 30.033 11.054 -14.387 1.00 92.31 117 LEU A C 1
ATOM 883 O O . LEU A 1 117 ? 29.238 11.976 -14.558 1.00 92.31 117 LEU A O 1
ATOM 887 N N . ALA A 1 118 ? 30.080 10.340 -13.261 1.00 90.19 118 ALA A N 1
ATOM 888 C CA . ALA A 1 118 ? 29.257 10.617 -12.088 1.00 90.19 118 ALA A CA 1
ATOM 889 C C . ALA A 1 118 ? 29.462 12.049 -11.570 1.00 90.19 118 ALA A C 1
ATOM 891 O O . ALA A 1 118 ? 28.485 12.785 -11.449 1.00 90.19 118 ALA A O 1
ATOM 892 N N . ASP A 1 119 ? 30.715 12.480 -11.380 1.00 90.31 119 ASP A N 1
ATOM 893 C CA . ASP A 1 119 ? 31.044 13.837 -10.917 1.00 90.31 119 ASP A CA 1
ATOM 894 C C . ASP A 1 119 ? 30.475 14.916 -11.859 1.00 90.31 119 ASP A C 1
ATOM 896 O O . ASP A 1 119 ? 29.898 15.913 -11.419 1.00 90.31 119 ASP A O 1
ATOM 900 N N . LEU A 1 120 ? 30.610 14.722 -13.178 1.00 93.25 120 LEU A N 1
ATOM 901 C CA . LEU A 1 120 ? 30.084 15.654 -14.182 1.00 93.25 120 LEU A CA 1
ATOM 902 C C . LEU A 1 120 ? 28.550 15.689 -14.192 1.00 93.25 120 LEU A C 1
ATOM 904 O O . LEU A 1 120 ? 27.966 16.749 -14.409 1.00 93.25 120 LEU A O 1
ATOM 908 N N . ARG A 1 121 ? 27.889 14.555 -13.943 1.00 93.81 121 ARG A N 1
ATOM 909 C CA . ARG A 1 121 ? 26.424 14.454 -13.858 1.00 93.81 121 ARG A CA 1
ATOM 910 C C . ARG A 1 121 ? 25.869 15.072 -12.584 1.00 93.81 121 ARG A C 1
ATOM 912 O O . ARG A 1 121 ? 24.837 15.742 -12.650 1.00 93.81 121 ARG A O 1
ATOM 919 N N . GLU A 1 122 ? 26.548 14.896 -11.454 1.00 91.81 122 GLU A N 1
ATOM 920 C CA . GLU A 1 122 ? 26.220 15.590 -10.206 1.00 91.81 122 GLU A CA 1
ATOM 921 C C . GLU A 1 122 ? 26.370 17.102 -10.377 1.00 91.81 122 GLU A C 1
ATOM 923 O O . GLU A 1 122 ? 25.460 17.851 -10.016 1.00 91.81 122 GLU A O 1
ATOM 928 N N . GLN A 1 123 ? 27.459 17.550 -11.015 1.00 92.38 123 GLN A N 1
ATOM 929 C CA . GLN A 1 123 ? 27.666 18.961 -11.327 1.00 92.38 123 GLN A CA 1
ATOM 930 C C . GLN A 1 123 ? 26.558 19.507 -12.241 1.00 92.38 123 GLN A C 1
ATOM 932 O O . GLN A 1 123 ? 25.924 20.502 -11.900 1.00 92.38 123 GLN A O 1
ATOM 937 N N . ALA A 1 124 ? 26.291 18.849 -13.373 1.00 93.56 124 ALA A N 1
ATOM 938 C CA . ALA A 1 124 ? 25.265 19.281 -14.319 1.00 93.56 124 ALA A CA 1
ATOM 939 C C . ALA A 1 124 ? 23.873 19.331 -13.672 1.00 93.56 124 ALA A C 1
ATOM 941 O O . ALA A 1 124 ? 23.115 20.269 -13.909 1.00 93.56 124 ALA A O 1
ATOM 942 N N . SER A 1 125 ? 23.547 18.350 -12.826 1.00 94.06 125 SER A N 1
ATOM 943 C CA . SER A 1 125 ? 22.268 18.300 -12.112 1.00 94.06 125 SER A CA 1
ATOM 944 C C . SER A 1 125 ? 22.131 19.449 -11.117 1.00 94.06 125 SER A C 1
ATOM 946 O O . SER A 1 125 ? 21.099 20.115 -11.097 1.00 94.06 125 SER A O 1
ATOM 948 N N . ALA A 1 126 ? 23.179 19.736 -10.339 1.00 91.38 126 ALA A N 1
ATOM 949 C CA . ALA A 1 126 ? 23.183 20.865 -9.415 1.00 91.38 126 ALA A CA 1
ATOM 950 C C . ALA A 1 126 ? 23.078 22.215 -10.151 1.00 91.38 126 ALA A C 1
ATOM 952 O O . ALA A 1 126 ? 22.280 23.070 -9.760 1.00 91.38 126 ALA A O 1
ATOM 953 N N . ASP A 1 127 ? 23.834 22.385 -11.240 1.00 93.19 127 ASP A N 1
ATOM 954 C CA . ASP A 1 127 ? 23.810 23.594 -12.070 1.00 93.19 127 ASP A CA 1
ATOM 955 C C . ASP A 1 127 ? 22.430 23.795 -12.725 1.00 93.19 127 ASP A C 1
ATOM 957 O O . ASP A 1 127 ? 21.925 24.920 -12.776 1.00 93.19 127 ASP A O 1
ATOM 961 N N . PHE A 1 128 ? 21.776 22.713 -13.162 1.00 94.75 128 PHE A N 1
ATOM 962 C CA . PHE A 1 128 ? 20.410 22.742 -13.685 1.00 94.75 128 PHE A CA 1
ATOM 963 C C . PHE A 1 128 ? 19.390 23.159 -12.628 1.00 94.75 128 PHE A C 1
ATOM 965 O O . PHE A 1 128 ? 18.623 24.092 -12.866 1.00 94.75 128 PHE A O 1
ATOM 972 N N . THR A 1 129 ? 19.386 22.518 -11.455 1.00 92.56 129 THR A N 1
ATOM 973 C CA . THR A 1 129 ? 18.433 22.847 -10.386 1.00 92.56 129 THR A CA 1
ATOM 974 C C . THR A 1 129 ? 18.583 24.308 -9.954 1.00 92.56 129 THR A C 1
ATOM 976 O O . THR A 1 129 ? 17.582 25.012 -9.810 1.00 92.56 129 THR A O 1
ATOM 979 N N . ALA A 1 130 ? 19.821 24.805 -9.854 1.00 90.25 130 ALA A N 1
ATOM 980 C CA . ALA A 1 130 ? 20.098 26.208 -9.556 1.00 90.25 130 ALA A CA 1
ATOM 981 C C . ALA A 1 130 ? 19.628 27.160 -10.672 1.00 90.25 130 ALA A C 1
ATOM 983 O O . ALA A 1 130 ? 19.117 28.244 -10.382 1.00 90.25 130 ALA A O 1
ATOM 984 N N . LEU A 1 131 ? 19.782 26.779 -11.946 1.00 91.31 131 LEU A N 1
ATOM 985 C CA . LEU A 1 131 ? 19.316 27.580 -13.081 1.00 91.31 131 LEU A CA 1
ATOM 986 C C . LEU A 1 131 ? 17.784 27.666 -13.124 1.00 91.31 131 LEU A C 1
ATOM 988 O O . LEU A 1 131 ? 17.252 28.755 -13.342 1.00 91.31 131 LEU A O 1
ATOM 992 N N . VAL A 1 132 ? 17.080 26.558 -12.874 1.00 90.88 132 VAL A N 1
ATOM 993 C CA . VAL A 1 132 ? 15.609 26.520 -12.797 1.00 90.88 132 VAL A CA 1
ATOM 994 C C . VAL A 1 132 ? 15.107 27.395 -11.647 1.00 90.88 132 VAL A C 1
ATOM 996 O O . VAL A 1 132 ? 14.201 28.204 -11.845 1.00 90.88 132 VAL A O 1
ATOM 999 N N . GLU A 1 133 ? 15.734 27.302 -10.471 1.00 88.25 133 GLU A N 1
ATOM 1000 C CA . GLU A 1 133 ? 15.392 28.131 -9.309 1.00 88.25 133 GLU A CA 1
ATOM 1001 C C . GLU A 1 133 ? 15.612 29.632 -9.578 1.00 88.25 133 GLU A C 1
ATOM 1003 O O . GLU A 1 133 ? 14.760 30.458 -9.249 1.00 88.25 133 GLU A O 1
ATOM 1008 N N . GLN A 1 134 ? 16.726 30.003 -10.221 1.00 84.69 134 GLN A N 1
ATOM 1009 C CA . GLN A 1 134 ? 17.036 31.401 -10.550 1.00 84.69 134 GLN A CA 1
ATOM 1010 C C . GLN A 1 134 ? 16.183 31.962 -11.695 1.00 84.69 134 GLN A C 1
ATOM 1012 O O . GLN A 1 134 ? 15.854 33.151 -11.691 1.00 84.69 134 GLN A O 1
ATOM 1017 N N . GLY A 1 135 ? 15.870 31.133 -12.693 1.00 75.25 135 GLY A N 1
ATOM 1018 C CA . GLY A 1 135 ? 15.118 31.512 -13.888 1.00 75.25 135 GLY A CA 1
ATOM 1019 C C . GLY A 1 135 ? 13.602 31.518 -13.694 1.00 75.25 135 GLY A C 1
ATOM 1020 O O . GLY A 1 135 ? 12.903 32.185 -14.456 1.00 75.25 135 GLY A O 1
ATOM 1021 N N . GLY A 1 136 ? 13.093 30.813 -12.677 1.00 71.75 136 GLY A N 1
ATOM 1022 C CA . GLY A 1 136 ? 11.657 30.630 -12.455 1.00 71.75 136 GLY A CA 1
ATOM 1023 C C . GLY A 1 136 ? 10.984 29.748 -13.512 1.00 71.75 136 GLY A C 1
ATOM 1024 O O . GLY A 1 136 ? 9.771 29.848 -13.694 1.00 71.75 136 GLY A O 1
ATOM 1025 N N . SER A 1 137 ? 11.764 28.935 -14.230 1.00 72.75 137 SER A N 1
ATOM 1026 C CA . SER A 1 137 ? 11.267 27.999 -15.242 1.00 72.75 137 SER A CA 1
ATOM 1027 C C . SER A 1 137 ? 10.354 26.953 -14.609 1.00 72.75 137 SER A C 1
ATOM 1029 O O . SER A 1 137 ? 10.613 26.478 -13.501 1.00 72.75 137 SER A O 1
ATOM 1031 N N . ALA A 1 138 ? 9.285 26.578 -15.308 1.00 73.62 138 ALA A N 1
ATOM 1032 C CA . ALA A 1 138 ? 8.395 25.534 -14.827 1.00 73.62 138 ALA A CA 1
ATOM 1033 C C . ALA A 1 138 ? 9.111 24.179 -14.930 1.00 73.62 138 ALA A C 1
ATOM 1035 O O . ALA A 1 138 ? 9.502 23.756 -16.018 1.00 73.62 138 ALA A O 1
ATOM 1036 N N . TYR A 1 139 ? 9.275 23.492 -13.798 1.00 86.69 139 TYR A N 1
ATOM 1037 C CA . TYR A 1 139 ? 9.745 22.107 -13.725 1.00 86.69 139 TYR A CA 1
ATOM 1038 C C . TYR A 1 139 ? 8.683 21.266 -13.014 1.00 86.69 139 TYR A C 1
ATOM 1040 O O . TYR A 1 139 ? 8.820 20.898 -11.850 1.00 86.69 139 TYR A O 1
ATOM 1048 N N . THR A 1 140 ? 7.565 21.040 -13.703 1.00 82.25 140 THR A N 1
ATOM 1049 C CA . THR A 1 140 ? 6.380 20.398 -13.124 1.00 82.25 140 THR A CA 1
ATOM 1050 C C . THR A 1 140 ? 5.728 19.457 -14.125 1.00 82.25 140 THR A C 1
ATOM 1052 O O . THR A 1 140 ? 5.515 19.833 -15.276 1.00 82.25 140 THR A O 1
ATOM 1055 N N . GLY A 1 141 ? 5.336 18.269 -13.669 1.00 82.38 141 GLY A N 1
ATOM 1056 C CA . GLY A 1 141 ? 4.650 17.273 -14.493 1.00 82.38 141 GLY A CA 1
ATOM 1057 C C . GLY A 1 141 ? 5.591 16.336 -15.257 1.00 82.38 141 GLY A C 1
ATOM 1058 O O . GLY A 1 141 ? 6.792 16.573 -15.379 1.00 82.38 141 GLY A O 1
ATOM 1059 N N . TYR A 1 142 ? 5.022 15.243 -15.769 1.00 84.00 142 TYR A N 1
ATOM 1060 C CA . TYR A 1 142 ? 5.772 14.121 -16.347 1.00 84.00 142 TYR A CA 1
ATOM 1061 C C . TYR A 1 142 ? 6.625 14.513 -17.567 1.00 84.00 142 TYR A C 1
ATOM 1063 O O . TYR A 1 142 ? 7.800 14.171 -17.635 1.00 84.00 142 TYR A O 1
ATOM 1071 N N . ALA A 1 143 ? 6.081 15.314 -18.489 1.00 87.81 143 ALA A N 1
ATOM 1072 C CA . ALA A 1 143 ? 6.799 15.770 -19.685 1.00 87.81 143 ALA A CA 1
ATOM 1073 C C . ALA A 1 143 ? 8.069 16.581 -19.352 1.00 87.81 143 ALA A C 1
ATOM 1075 O O . ALA A 1 143 ? 9.105 16.432 -19.998 1.00 87.81 143 ALA A O 1
ATOM 1076 N N . ALA A 1 144 ? 8.000 17.414 -18.312 1.00 90.06 144 ALA A N 1
ATOM 1077 C CA . ALA A 1 144 ? 9.124 18.206 -17.825 1.00 90.06 144 ALA A CA 1
ATOM 1078 C C . ALA A 1 144 ? 10.209 17.330 -17.182 1.00 90.06 144 ALA A C 1
ATOM 1080 O O . ALA A 1 144 ? 11.402 17.560 -17.385 1.00 90.06 144 ALA A O 1
ATOM 1081 N N . VAL A 1 145 ? 9.785 16.302 -16.441 1.00 89.56 145 VAL A N 1
ATOM 1082 C CA . VAL A 1 145 ? 10.654 15.280 -15.847 1.00 89.56 145 VAL A CA 1
ATOM 1083 C C . VAL A 1 145 ? 11.393 14.484 -16.922 1.00 89.56 145 VAL A C 1
ATOM 1085 O O . VAL A 1 145 ? 12.615 14.370 -16.844 1.00 89.56 145 VAL A O 1
ATOM 1088 N N . GLU A 1 146 ? 10.702 14.019 -17.961 1.00 88.75 146 GLU A N 1
ATOM 1089 C CA . GLU A 1 146 ? 11.332 13.295 -19.073 1.00 88.75 146 GLU A CA 1
ATOM 1090 C C . GLU A 1 146 ? 12.319 14.173 -19.856 1.00 88.75 146 GLU A C 1
ATOM 1092 O O . GLU A 1 146 ? 13.424 13.732 -20.176 1.00 88.75 146 GLU A O 1
ATOM 1097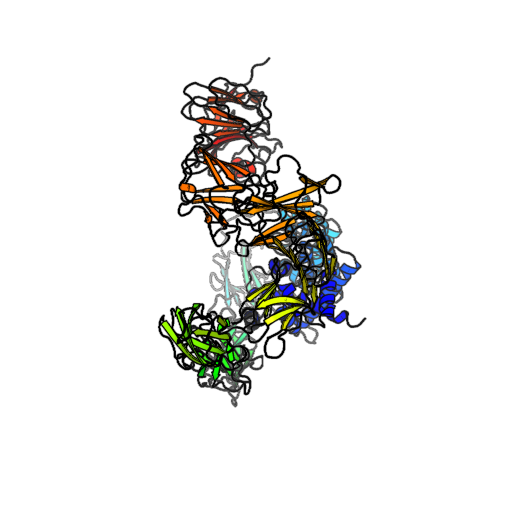 N N . ALA A 1 147 ? 11.987 15.448 -20.082 1.00 91.19 147 ALA A N 1
ATOM 1098 C CA . ALA A 1 147 ? 12.923 16.408 -20.663 1.00 91.19 147 ALA A CA 1
ATOM 1099 C C . ALA A 1 147 ? 14.160 16.629 -19.770 1.00 91.19 147 ALA A C 1
ATOM 1101 O O . ALA A 1 147 ? 15.274 16.703 -20.280 1.00 91.19 147 ALA A O 1
ATOM 1102 N N . ALA A 1 148 ? 14.001 16.679 -18.443 1.00 92.94 148 ALA A N 1
ATOM 1103 C CA . ALA A 1 148 ? 15.116 16.866 -17.513 1.00 92.94 148 ALA A CA 1
ATOM 1104 C C . ALA A 1 148 ? 16.057 15.644 -17.440 1.00 92.94 148 ALA A C 1
ATOM 1106 O O . ALA A 1 148 ? 17.268 15.811 -17.277 1.00 92.94 148 ALA A O 1
ATOM 1107 N N . ARG A 1 149 ? 15.543 14.415 -17.617 1.00 91.94 149 ARG A N 1
ATOM 1108 C CA . ARG A 1 149 ? 16.359 13.179 -17.679 1.00 91.94 149 ARG A CA 1
ATOM 1109 C C . ARG A 1 149 ? 17.353 13.179 -18.841 1.00 91.94 149 ARG A C 1
ATOM 1111 O O . ARG A 1 149 ? 18.425 12.578 -18.740 1.00 91.94 149 ARG A O 1
ATOM 1118 N N . VAL A 1 150 ? 17.035 13.891 -19.925 1.00 93.69 150 VAL A N 1
ATOM 1119 C CA . VAL A 1 150 ? 17.929 14.045 -21.081 1.00 93.69 150 VAL A CA 1
ATOM 1120 C C . VAL A 1 150 ? 19.279 14.635 -20.671 1.00 93.69 150 VAL A C 1
ATOM 1122 O O . VAL A 1 150 ? 20.300 14.219 -21.216 1.00 93.69 150 VAL A O 1
ATOM 1125 N N . LEU A 1 151 ? 19.314 15.531 -19.674 1.00 94.81 151 LEU A N 1
ATOM 1126 C CA . LEU A 1 151 ? 20.566 16.104 -19.176 1.00 94.81 151 LEU A CA 1
ATOM 1127 C C . LEU A 1 151 ? 21.528 15.018 -18.709 1.00 94.81 151 LEU A C 1
ATOM 1129 O O . LEU A 1 151 ? 22.681 14.991 -19.128 1.00 94.81 151 LEU A O 1
ATOM 1133 N N . VAL A 1 152 ? 21.042 14.100 -17.871 1.00 92.44 152 VAL A N 1
ATOM 1134 C CA . VAL A 1 152 ? 21.870 13.026 -17.320 1.00 92.44 152 VAL A CA 1
ATOM 1135 C C . VAL A 1 152 ? 22.400 12.164 -18.458 1.00 92.44 152 VAL A C 1
ATOM 1137 O O . VAL A 1 152 ? 23.605 11.927 -18.525 1.00 92.44 152 VAL A O 1
ATOM 1140 N N . ARG A 1 153 ? 21.548 11.770 -19.412 1.00 90.81 153 ARG A N 1
ATOM 1141 C CA . ARG A 1 153 ? 21.959 10.926 -20.543 1.00 90.81 153 ARG A CA 1
ATOM 1142 C C . ARG A 1 153 ? 22.985 11.595 -21.463 1.00 90.81 153 ARG A C 1
ATOM 1144 O O . ARG A 1 153 ? 23.931 10.924 -21.870 1.00 90.81 153 ARG A O 1
ATOM 1151 N N . ALA A 1 154 ? 22.809 12.881 -21.759 1.00 92.00 154 ALA A N 1
ATOM 1152 C CA . ALA A 1 154 ? 23.633 13.629 -22.707 1.00 92.00 154 ALA A CA 1
ATOM 1153 C C . ALA A 1 154 ? 25.033 13.977 -22.178 1.00 92.00 154 ALA A C 1
ATOM 1155 O O . ALA A 1 154 ? 25.949 14.192 -22.970 1.00 92.00 154 ALA A O 1
ATOM 1156 N N . VAL A 1 155 ? 25.221 14.022 -20.855 1.00 93.56 155 VAL A N 1
ATOM 1157 C CA . VAL A 1 155 ? 26.550 14.202 -20.259 1.00 93.56 155 VAL A CA 1
ATOM 1158 C C . VAL A 1 155 ? 27.392 12.950 -20.510 1.00 93.56 155 VAL A C 1
ATOM 1160 O O . VAL A 1 155 ? 27.017 11.846 -20.110 1.00 93.56 155 VAL A O 1
ATOM 1163 N N . THR A 1 156 ? 28.543 13.131 -21.156 1.00 90.25 156 THR A N 1
ATOM 1164 C CA . THR A 1 156 ? 29.534 12.084 -21.436 1.00 90.25 156 THR A CA 1
ATOM 1165 C C . THR A 1 156 ? 30.780 12.256 -20.574 1.00 90.25 156 THR A C 1
ATOM 1167 O O . THR A 1 156 ? 31.037 13.315 -19.999 1.00 90.25 156 THR A O 1
ATOM 1170 N N . SER A 1 157 ? 31.582 11.194 -20.462 1.00 87.81 157 SER A N 1
ATOM 1171 C CA . SER A 1 157 ? 32.762 11.193 -19.593 1.00 87.81 157 SER A CA 1
ATOM 1172 C C . SER A 1 157 ? 33.872 12.113 -20.094 1.00 87.81 157 SER A C 1
ATOM 1174 O O . SER A 1 157 ? 34.779 12.400 -19.319 1.00 87.81 157 SER A O 1
ATOM 1176 N N . ASP A 1 158 ? 33.824 12.576 -21.347 1.00 88.19 158 ASP A N 1
ATOM 1177 C CA . ASP A 1 158 ? 34.755 13.506 -21.984 1.00 88.19 158 ASP A CA 1
ATOM 1178 C C . ASP A 1 158 ? 34.267 14.962 -22.026 1.00 88.19 158 ASP A C 1
ATOM 1180 O O . ASP A 1 158 ? 35.100 15.839 -22.271 1.00 88.19 158 ASP A O 1
ATOM 1184 N N . ALA A 1 159 ? 33.004 15.229 -21.668 1.00 90.88 159 ALA A N 1
ATOM 1185 C CA . ALA A 1 159 ? 32.398 16.558 -21.685 1.00 90.88 159 ALA A CA 1
ATOM 1186 C C . ALA A 1 159 ? 33.270 17.617 -20.985 1.00 90.88 159 ALA A C 1
ATOM 1188 O O . ALA A 1 159 ? 33.793 17.428 -19.874 1.00 90.88 159 ALA A O 1
ATOM 1189 N N . SER A 1 160 ? 33.449 18.747 -21.665 1.00 93.44 160 SER A N 1
ATOM 1190 C CA . SER A 1 160 ? 34.104 19.931 -21.127 1.00 93.44 160 SER A CA 1
ATOM 1191 C C . SER A 1 160 ? 33.126 20.762 -20.294 1.00 93.44 160 SER A C 1
ATOM 1193 O O . SER A 1 160 ? 31.913 20.594 -20.352 1.00 93.44 160 SER A O 1
ATOM 1195 N N . GLN A 1 161 ? 33.645 21.718 -19.525 1.00 90.00 161 GLN A N 1
ATOM 1196 C CA . GLN A 1 161 ? 32.798 22.641 -18.757 1.00 90.00 161 GLN A CA 1
ATOM 1197 C C . GLN A 1 161 ? 31.925 23.537 -19.654 1.00 90.00 161 GLN A C 1
ATOM 1199 O O . GLN A 1 161 ? 30.873 23.998 -19.222 1.00 90.00 161 GLN A O 1
ATOM 1204 N N . GLU A 1 162 ? 32.348 23.778 -20.898 1.00 92.19 162 GLU A N 1
ATOM 1205 C CA . GLU A 1 162 ? 31.543 24.499 -21.888 1.00 92.19 162 GLU A CA 1
ATOM 1206 C C . GLU A 1 162 ? 30.372 23.632 -22.371 1.00 92.19 162 GLU A C 1
ATOM 1208 O O . GLU A 1 162 ? 29.247 24.122 -22.440 1.00 92.19 162 GLU A O 1
ATOM 1213 N N . ASP A 1 163 ? 30.612 22.332 -22.576 1.00 93.56 163 ASP A N 1
ATOM 1214 C CA . ASP A 1 163 ? 29.572 21.365 -22.943 1.00 93.56 163 ASP A CA 1
ATOM 1215 C C . ASP A 1 163 ? 28.532 21.212 -21.827 1.00 93.56 163 ASP A C 1
ATOM 1217 O O . ASP A 1 163 ? 27.335 21.257 -22.098 1.00 93.56 163 ASP A O 1
ATOM 1221 N N . ILE A 1 164 ? 28.965 21.112 -20.561 1.00 95.56 164 ILE A N 1
ATOM 1222 C CA . ILE A 1 164 ? 28.052 21.053 -19.404 1.00 95.56 164 ILE A CA 1
ATOM 1223 C C . ILE A 1 164 ? 27.174 22.306 -19.340 1.00 95.56 164 ILE A C 1
ATOM 1225 O O . ILE A 1 164 ? 25.957 22.198 -19.201 1.00 95.56 164 ILE A O 1
ATOM 1229 N N . ALA A 1 165 ? 27.759 23.496 -19.493 1.00 93.88 165 ALA A N 1
ATOM 1230 C CA . ALA A 1 165 ? 26.996 24.740 -19.474 1.00 93.88 165 ALA A CA 1
ATOM 1231 C C . ALA A 1 165 ? 25.986 24.826 -20.635 1.00 93.88 165 ALA A C 1
ATOM 1233 O O . ALA A 1 165 ? 24.858 25.280 -20.429 1.00 93.88 165 ALA A O 1
ATOM 1234 N N . ALA A 1 166 ? 26.369 24.377 -21.836 1.00 93.25 166 ALA A N 1
ATOM 1235 C CA . ALA A 1 166 ? 25.486 24.336 -23.000 1.00 93.25 166 ALA A CA 1
ATOM 1236 C C . ALA A 1 166 ? 24.326 23.347 -22.803 1.00 93.25 166 ALA A C 1
ATOM 1238 O O . ALA A 1 166 ? 23.169 23.707 -23.022 1.00 93.25 166 ALA A O 1
ATOM 1239 N N . LEU A 1 167 ? 24.618 22.139 -22.310 1.00 95.75 167 LEU A N 1
ATOM 1240 C CA . LEU A 1 167 ? 23.618 21.121 -21.987 1.00 95.75 167 LEU A CA 1
ATOM 1241 C C . LEU A 1 167 ? 22.625 21.617 -20.935 1.00 95.75 167 LEU A C 1
ATOM 1243 O O . LEU A 1 167 ? 21.419 21.519 -21.142 1.00 95.75 167 LEU A O 1
ATOM 1247 N N . VAL A 1 168 ? 23.108 22.198 -19.835 1.00 95.50 168 VAL A N 1
ATOM 1248 C CA . VAL A 1 168 ? 22.248 22.723 -18.765 1.00 95.50 168 VAL A CA 1
ATOM 1249 C C . VAL A 1 168 ? 21.297 23.799 -19.297 1.00 95.50 168 VAL A C 1
ATOM 1251 O O . VAL A 1 168 ? 20.107 23.769 -18.987 1.00 95.50 168 VAL A O 1
ATOM 1254 N N . GLN A 1 169 ? 21.780 24.720 -20.139 1.00 92.88 169 GLN A N 1
ATOM 1255 C CA . GLN A 1 169 ? 20.929 25.753 -20.738 1.00 92.88 169 GLN A CA 1
ATOM 1256 C C . GLN A 1 169 ? 19.896 25.179 -21.713 1.00 92.88 169 GLN A C 1
ATOM 1258 O O . GLN A 1 169 ? 18.725 25.560 -21.654 1.00 92.88 169 GLN A O 1
ATOM 1263 N N . ALA A 1 170 ? 20.313 24.269 -22.596 1.00 93.31 170 ALA A N 1
ATOM 1264 C CA . ALA A 1 170 ? 19.430 23.667 -23.586 1.00 93.31 170 ALA A CA 1
ATOM 1265 C C . ALA A 1 170 ? 18.349 22.795 -22.924 1.00 93.31 170 ALA A C 1
ATOM 1267 O O . ALA A 1 170 ? 17.174 22.910 -23.276 1.00 93.31 170 ALA A O 1
ATOM 1268 N N . VAL A 1 171 ? 18.708 21.995 -21.911 1.00 95.56 171 VAL A N 1
ATOM 1269 C CA . VAL A 1 171 ? 17.736 21.180 -21.167 1.00 95.56 171 VAL A CA 1
ATOM 1270 C C . VAL A 1 171 ? 16.806 22.050 -20.328 1.00 95.56 171 VAL A C 1
ATOM 1272 O O . VAL A 1 171 ? 15.610 21.797 -20.334 1.00 95.56 171 VAL A O 1
ATOM 1275 N N . ALA A 1 172 ? 17.285 23.114 -19.675 1.00 92.81 172 ALA A N 1
ATOM 1276 C CA . ALA A 1 172 ? 16.400 24.024 -18.937 1.00 92.81 172 ALA A CA 1
ATOM 1277 C C . ALA A 1 172 ? 15.345 24.670 -19.850 1.00 92.81 172 ALA A C 1
ATOM 1279 O O . ALA A 1 172 ? 14.170 24.739 -19.486 1.00 92.81 172 ALA A O 1
ATOM 1280 N N . ALA A 1 173 ? 15.737 25.078 -21.062 1.00 90.88 173 ALA A N 1
ATOM 1281 C CA . ALA A 1 173 ? 14.796 25.577 -22.062 1.00 90.88 173 ALA A CA 1
ATOM 1282 C C . ALA A 1 173 ? 13.814 24.488 -22.523 1.00 90.88 173 ALA A C 1
ATOM 1284 O O . ALA A 1 173 ? 12.619 24.752 -22.658 1.00 90.88 173 ALA A O 1
ATOM 1285 N N . PHE A 1 174 ? 14.297 23.263 -22.741 1.00 93.19 174 PHE A N 1
ATOM 1286 C CA . PHE A 1 174 ? 13.459 22.143 -23.158 1.00 93.19 174 PHE A CA 1
ATOM 1287 C C . PHE A 1 174 ? 12.440 21.745 -22.078 1.00 93.19 174 PHE A C 1
ATOM 1289 O O . PHE A 1 174 ? 11.258 21.592 -22.385 1.00 93.19 174 PHE A O 1
ATOM 1296 N N . THR A 1 175 ? 12.861 21.665 -20.812 1.00 94.06 175 THR A N 1
ATOM 1297 C CA . THR A 1 175 ? 11.997 21.397 -19.654 1.00 94.06 175 THR A CA 1
ATOM 1298 C C . THR A 1 175 ? 10.917 22.464 -19.491 1.00 94.06 175 THR A C 1
ATOM 1300 O O . THR A 1 175 ? 9.758 22.118 -19.278 1.00 94.06 175 THR A O 1
ATOM 1303 N N . ASP A 1 176 ? 11.251 23.748 -19.650 1.00 91.38 176 ASP A N 1
ATOM 1304 C CA . ASP A 1 176 ? 10.269 24.835 -19.555 1.00 91.38 176 ASP A CA 1
ATOM 1305 C C . ASP A 1 176 ? 9.219 24.765 -20.681 1.00 91.38 176 ASP A C 1
ATOM 1307 O O . ASP A 1 176 ? 8.020 24.938 -20.443 1.00 91.38 176 ASP A O 1
ATOM 1311 N N . ILE A 1 177 ? 9.637 24.432 -21.910 1.00 90.94 177 ILE A N 1
ATOM 1312 C CA . ILE A 1 177 ? 8.711 24.205 -23.031 1.00 90.94 177 ILE A CA 1
ATOM 1313 C C . ILE A 1 177 ? 7.801 23.008 -22.740 1.00 90.94 177 ILE A C 1
ATOM 1315 O O . ILE A 1 177 ? 6.591 23.114 -22.944 1.00 90.94 177 ILE A O 1
ATOM 1319 N N . ALA A 1 178 ? 8.364 21.903 -22.244 1.00 91.88 178 ALA A N 1
ATOM 1320 C CA . ALA A 1 178 ? 7.646 20.666 -21.948 1.00 91.88 178 ALA A CA 1
ATOM 1321 C C . ALA A 1 178 ? 6.625 20.827 -20.811 1.00 91.88 178 ALA A C 1
ATOM 1323 O O . ALA A 1 178 ? 5.509 20.323 -20.922 1.00 91.88 178 ALA A O 1
ATOM 1324 N N . SER A 1 179 ? 6.962 21.583 -19.760 1.00 91.25 179 SER A N 1
ATOM 1325 C CA . SER A 1 179 ? 6.028 21.931 -18.678 1.00 91.25 179 SER A CA 1
ATOM 1326 C C . SER A 1 179 ? 4.801 22.686 -19.188 1.00 91.25 179 SER A C 1
ATOM 1328 O O . SER A 1 179 ? 3.694 22.478 -18.700 1.00 91.25 179 SER A O 1
ATOM 1330 N N . ASN A 1 180 ? 4.989 23.564 -20.177 1.00 89.06 180 ASN A N 1
ATOM 1331 C CA . ASN A 1 180 ? 3.912 24.385 -20.727 1.00 89.06 180 ASN A CA 1
ATOM 1332 C C . ASN A 1 180 ? 3.180 23.715 -21.907 1.00 89.06 180 ASN A C 1
ATOM 1334 O O . ASN A 1 180 ? 2.045 24.082 -22.202 1.00 89.06 180 ASN A O 1
ATOM 1338 N N . ASN A 1 181 ? 3.814 22.755 -22.590 1.00 89.81 181 ASN A N 1
ATOM 1339 C CA . ASN A 1 181 ? 3.301 22.096 -23.796 1.00 89.81 181 ASN A CA 1
ATOM 1340 C C . ASN A 1 181 ? 3.634 20.589 -23.785 1.00 89.81 181 ASN A C 1
ATOM 1342 O O . ASN A 1 181 ? 4.464 20.134 -24.576 1.00 89.81 181 ASN A O 1
ATOM 1346 N N . PRO A 1 182 ? 2.995 19.785 -22.917 1.00 88.56 182 PRO A N 1
ATOM 1347 C CA . PRO A 1 182 ? 3.378 18.387 -22.698 1.00 88.56 182 PRO A CA 1
ATOM 1348 C C . PRO A 1 182 ? 3.273 17.502 -23.952 1.00 88.56 182 PRO A C 1
ATOM 1350 O O . PRO A 1 182 ? 4.109 16.621 -24.142 1.00 88.56 182 PRO A O 1
ATOM 1353 N N . ALA A 1 183 ? 2.326 17.784 -24.856 1.00 86.69 183 ALA A N 1
ATOM 1354 C CA . ALA A 1 183 ? 2.138 17.039 -26.110 1.00 86.69 183 ALA A CA 1
ATOM 1355 C C . ALA A 1 183 ? 3.351 17.106 -27.064 1.00 86.69 183 ALA A C 1
ATOM 1357 O O . ALA A 1 183 ? 3.512 16.267 -27.947 1.00 86.69 183 ALA A O 1
ATOM 1358 N N . VAL A 1 184 ? 4.243 18.086 -26.877 1.00 87.44 184 VAL A N 1
ATOM 1359 C CA . VAL A 1 184 ? 5.480 18.214 -27.661 1.00 87.44 184 VAL A CA 1
ATOM 1360 C C . VAL A 1 184 ? 6.441 17.055 -27.389 1.00 87.44 184 VAL A C 1
ATOM 1362 O O . VAL A 1 184 ? 7.135 16.619 -28.305 1.00 87.44 184 VAL A O 1
ATOM 1365 N N . ILE A 1 185 ? 6.462 16.517 -26.166 1.00 89.50 185 ILE A N 1
ATOM 1366 C CA . ILE A 1 185 ? 7.314 15.370 -25.828 1.00 89.50 185 ILE A CA 1
ATOM 1367 C C . ILE A 1 185 ? 6.852 14.113 -26.566 1.00 89.50 185 ILE A C 1
ATOM 1369 O O . ILE A 1 185 ? 7.677 13.416 -27.150 1.00 89.50 185 ILE A O 1
ATOM 1373 N N . GLU A 1 186 ? 5.543 13.877 -26.620 1.00 84.69 186 GLU A N 1
ATOM 1374 C CA . GLU A 1 186 ? 4.943 12.746 -27.334 1.00 84.69 186 GLU A CA 1
ATOM 1375 C C . GLU A 1 186 ? 5.216 12.806 -28.848 1.00 84.69 186 GLU A C 1
ATOM 1377 O O . GLU A 1 186 ? 5.594 11.809 -29.467 1.00 84.69 186 GLU A O 1
ATOM 1382 N N . ALA A 1 187 ? 5.126 14.001 -29.439 1.00 84.88 187 ALA A N 1
ATOM 1383 C CA . ALA A 1 187 ? 5.417 14.219 -30.856 1.00 84.88 187 ALA A CA 1
ATOM 1384 C C . ALA A 1 187 ? 6.905 14.077 -31.214 1.00 84.88 187 ALA A C 1
ATOM 1386 O O . ALA A 1 187 ? 7.252 13.651 -32.314 1.00 84.88 187 ALA A O 1
ATOM 1387 N N . ILE A 1 188 ? 7.811 14.437 -30.302 1.00 87.56 188 ILE A N 1
ATOM 1388 C CA . ILE A 1 188 ? 9.257 14.281 -30.518 1.00 87.56 188 ILE A CA 1
ATOM 1389 C C . ILE A 1 188 ? 9.678 12.821 -30.338 1.00 87.56 188 ILE A C 1
ATOM 1391 O O . ILE A 1 188 ? 10.479 12.314 -31.128 1.00 87.56 188 ILE A O 1
ATOM 1395 N N . ALA A 1 189 ? 9.135 12.148 -29.324 1.00 84.94 189 ALA A N 1
ATOM 1396 C CA . ALA A 1 189 ? 9.461 10.769 -28.980 1.00 84.94 189 ALA A CA 1
ATOM 1397 C C . ALA A 1 189 ? 8.633 9.728 -29.757 1.00 84.94 189 ALA A C 1
ATOM 1399 O O . ALA A 1 189 ? 8.692 8.548 -29.438 1.00 84.94 189 ALA A O 1
ATOM 1400 N N . THR A 1 190 ? 7.870 10.110 -30.784 1.00 84.06 190 THR A N 1
ATOM 1401 C CA . THR A 1 190 ? 7.002 9.171 -31.512 1.00 84.06 190 THR A CA 1
ATOM 1402 C C . THR A 1 190 ? 7.780 7.953 -32.030 1.00 84.06 190 THR A C 1
ATOM 1404 O O . THR A 1 190 ? 8.734 8.090 -32.794 1.00 84.06 190 THR A O 1
ATOM 1407 N N . GLY A 1 191 ? 7.369 6.752 -31.606 1.00 71.62 191 GLY A N 1
ATOM 1408 C CA . GLY A 1 191 ? 8.004 5.484 -31.985 1.00 71.62 191 GLY A CA 1
ATOM 1409 C C . GLY A 1 191 ? 9.308 5.141 -31.245 1.00 71.62 191 GLY A C 1
ATOM 1410 O O . GLY A 1 191 ? 9.987 4.201 -31.652 1.00 71.62 191 GLY A O 1
ATOM 1411 N N . SER A 1 192 ? 9.678 5.883 -30.192 1.00 79.56 192 SER A N 1
ATOM 1412 C CA . SER A 1 192 ? 10.883 5.669 -29.371 1.00 79.56 192 SER A CA 1
ATOM 1413 C C . SER A 1 192 ? 10.722 6.301 -27.969 1.00 79.56 192 SER A C 1
ATOM 1415 O O . SER A 1 192 ? 9.655 6.779 -27.606 1.00 79.56 192 SER A O 1
ATOM 1417 N N . THR A 1 193 ? 11.781 6.331 -27.156 1.00 87.25 193 THR A N 1
ATOM 1418 C CA . THR A 1 193 ? 11.898 7.225 -25.987 1.00 87.25 193 THR A CA 1
ATOM 1419 C C . THR A 1 193 ? 12.889 8.354 -26.276 1.00 87.25 193 THR A C 1
ATOM 1421 O O . THR A 1 193 ? 13.736 8.223 -27.167 1.00 87.25 193 THR A O 1
ATOM 1424 N N . LEU A 1 194 ? 12.824 9.462 -25.521 1.00 88.88 194 LEU A N 1
ATOM 1425 C CA . LEU A 1 194 ? 13.803 10.556 -25.638 1.00 88.88 194 LEU A CA 1
ATOM 1426 C C . LEU A 1 194 ? 15.234 10.075 -25.370 1.00 88.88 194 LEU A C 1
ATOM 1428 O O . LEU A 1 194 ? 16.167 10.499 -26.049 1.00 88.88 194 LEU A O 1
ATOM 1432 N N . LEU A 1 195 ? 15.406 9.176 -24.398 1.00 88.94 195 LEU A N 1
ATOM 1433 C CA . LEU A 1 195 ? 16.718 8.661 -24.010 1.00 88.94 195 LEU A CA 1
ATOM 1434 C C . LEU A 1 195 ? 17.324 7.761 -25.096 1.00 88.94 195 LEU A C 1
ATOM 1436 O O . LEU A 1 195 ? 18.523 7.856 -25.353 1.00 88.94 195 LEU A O 1
ATOM 1440 N N . ALA A 1 196 ? 16.503 6.968 -25.790 1.00 86.69 196 ALA A N 1
ATOM 1441 C CA . ALA A 1 196 ? 16.952 6.094 -26.875 1.00 86.69 196 ALA A CA 1
ATOM 1442 C C . ALA A 1 196 ? 17.485 6.863 -28.102 1.00 86.69 196 ALA A C 1
ATOM 1444 O O . ALA A 1 196 ? 18.258 6.323 -28.892 1.00 86.69 196 ALA A O 1
ATOM 1445 N N . LEU A 1 197 ? 17.151 8.152 -28.261 1.00 88.56 197 LEU A N 1
ATOM 1446 C CA . LEU A 1 197 ? 17.714 8.985 -29.336 1.00 88.56 197 LEU A CA 1
ATOM 1447 C C . LEU A 1 197 ? 19.237 9.156 -29.202 1.00 88.56 197 LEU A C 1
ATOM 1449 O O . LEU A 1 197 ? 19.936 9.306 -30.209 1.00 88.56 197 LEU A O 1
ATOM 1453 N N . PHE A 1 198 ? 19.756 9.073 -27.975 1.00 89.38 198 PHE A N 1
ATOM 1454 C CA . PHE A 1 198 ? 21.187 9.161 -27.678 1.00 89.38 198 PHE A CA 1
ATOM 1455 C C . PHE A 1 198 ? 21.956 7.884 -28.029 1.00 89.38 198 PHE A C 1
ATOM 1457 O O . PHE A 1 198 ? 23.174 7.940 -28.143 1.00 89.38 198 PHE A O 1
ATOM 1464 N N . ASP A 1 199 ? 21.263 6.767 -28.268 1.00 86.12 199 ASP A N 1
ATOM 1465 C CA . ASP A 1 199 ? 21.866 5.503 -28.719 1.00 86.12 199 ASP A CA 1
ATOM 1466 C C . ASP A 1 199 ? 22.035 5.426 -30.241 1.00 86.12 199 ASP A C 1
ATOM 1468 O O . ASP A 1 199 ? 22.663 4.508 -30.773 1.00 86.12 199 ASP A O 1
ATOM 1472 N N . THR A 1 200 ? 21.498 6.402 -30.975 1.00 84.62 200 THR A N 1
ATOM 1473 C CA . THR A 1 200 ? 21.686 6.482 -32.425 1.00 84.62 200 THR A CA 1
ATOM 1474 C C . THR A 1 200 ? 23.129 6.883 -32.769 1.00 84.62 200 THR A C 1
ATOM 1476 O O . THR A 1 200 ? 23.754 7.634 -32.016 1.00 84.62 200 THR A O 1
ATOM 1479 N N . PRO A 1 201 ? 23.666 6.502 -33.949 1.00 83.69 201 PRO A N 1
ATOM 1480 C CA . PRO A 1 201 ? 25.018 6.895 -34.360 1.00 83.69 201 PRO A CA 1
ATOM 1481 C C . PRO A 1 201 ? 25.274 8.407 -34.320 1.00 83.69 201 PRO A C 1
ATOM 1483 O O . PRO A 1 201 ? 26.407 8.837 -34.145 1.00 83.69 201 PRO A O 1
ATOM 1486 N N . ARG A 1 202 ? 24.225 9.222 -34.495 1.00 80.62 202 ARG A N 1
ATOM 1487 C CA . ARG A 1 202 ? 24.309 10.687 -34.441 1.00 80.62 202 ARG A CA 1
ATOM 1488 C C . ARG A 1 202 ? 24.219 11.221 -33.010 1.00 80.62 202 ARG A C 1
ATOM 1490 O O . ARG A 1 202 ? 24.928 12.171 -32.704 1.00 80.62 202 ARG A O 1
ATOM 1497 N N . GLY A 1 203 ? 23.408 10.603 -32.151 1.00 84.25 203 GLY A N 1
ATOM 1498 C CA . GLY A 1 203 ? 23.336 10.939 -30.727 1.00 84.25 203 GLY A CA 1
ATOM 1499 C C . GLY A 1 203 ? 24.617 10.601 -29.963 1.00 84.25 203 GLY A C 1
ATOM 1500 O O . GLY A 1 203 ? 25.049 11.395 -29.135 1.00 84.25 203 GLY A O 1
ATOM 1501 N N . LEU A 1 204 ? 25.275 9.489 -30.313 1.00 82.44 204 LEU A N 1
ATOM 1502 C CA . LEU A 1 204 ? 26.586 9.115 -29.767 1.00 82.44 204 LEU A CA 1
ATOM 1503 C C . LEU A 1 204 ? 27.717 10.036 -30.244 1.00 82.44 204 LEU A C 1
ATOM 1505 O O . LEU A 1 204 ? 28.697 10.224 -29.529 1.00 82.44 204 LEU A O 1
ATOM 1509 N N . LEU A 1 205 ? 27.603 10.579 -31.460 1.00 83.88 205 LEU A N 1
ATOM 1510 C CA . LEU A 1 205 ? 28.635 11.429 -32.056 1.00 83.88 205 LEU A CA 1
ATOM 1511 C C . LEU A 1 205 ? 28.598 12.863 -31.513 1.00 83.88 205 LEU A C 1
ATOM 1513 O O . LEU A 1 205 ? 29.654 13.477 -31.382 1.00 83.88 205 LEU A O 1
ATOM 1517 N N . ASP A 1 206 ? 27.404 13.404 -31.253 1.00 87.88 206 ASP A N 1
ATOM 1518 C CA . ASP A 1 206 ? 27.226 14.791 -30.814 1.00 87.88 206 ASP A CA 1
ATOM 1519 C C . ASP A 1 206 ? 25.978 14.967 -29.916 1.00 87.88 206 ASP A C 1
ATOM 1521 O O . ASP A 1 206 ? 24.921 15.430 -30.371 1.00 87.88 206 ASP A O 1
ATOM 1525 N N . PRO A 1 207 ? 26.070 14.578 -28.629 1.00 89.38 207 PRO A N 1
ATOM 1526 C CA . PRO A 1 207 ? 24.945 14.640 -27.698 1.00 89.38 207 PRO A CA 1
ATOM 1527 C C . PRO A 1 207 ? 24.539 16.079 -27.353 1.00 89.38 207 PRO A C 1
ATOM 1529 O O . PRO A 1 207 ? 23.356 16.336 -27.139 1.00 89.38 207 PRO A O 1
ATOM 1532 N N . VAL A 1 208 ? 25.480 17.031 -27.346 1.00 91.44 208 VAL A N 1
ATOM 1533 C CA . VAL A 1 208 ? 25.198 18.448 -27.056 1.00 91.44 208 VAL A CA 1
ATOM 1534 C C . VAL A 1 208 ? 24.315 19.048 -28.148 1.00 91.44 208 VAL A C 1
ATOM 1536 O O . VAL A 1 208 ? 23.259 19.614 -27.852 1.00 91.44 208 VAL A O 1
ATOM 1539 N N . THR A 1 209 ? 24.687 18.863 -29.416 1.00 91.06 209 THR A N 1
ATOM 1540 C CA . THR A 1 209 ? 23.898 19.373 -30.543 1.00 91.06 209 THR A CA 1
ATOM 1541 C C . THR A 1 209 ? 22.570 18.630 -30.691 1.00 91.06 209 THR A C 1
ATOM 1543 O O . THR A 1 209 ? 21.581 19.234 -31.106 1.00 91.06 209 THR A O 1
ATOM 1546 N N . LEU A 1 210 ? 22.489 17.349 -30.304 1.00 92.75 210 LEU A N 1
ATOM 1547 C CA . LEU A 1 210 ? 21.212 16.629 -30.260 1.00 92.75 210 LEU A CA 1
ATOM 1548 C C . LEU A 1 210 ? 20.243 17.260 -29.251 1.00 92.75 210 LEU A C 1
ATOM 1550 O O . LEU A 1 210 ? 19.095 17.513 -29.608 1.00 92.75 210 LEU A O 1
ATOM 1554 N N . VAL A 1 211 ? 20.688 17.562 -28.027 1.00 94.56 211 VAL A N 1
ATOM 1555 C CA . VAL A 1 211 ? 19.847 18.246 -27.027 1.00 94.56 211 VAL A CA 1
ATOM 1556 C C . VAL A 1 211 ? 19.391 19.611 -27.536 1.00 94.56 211 VAL A C 1
ATOM 1558 O O . VAL A 1 211 ? 18.217 19.956 -27.400 1.00 94.56 211 VAL A O 1
ATOM 1561 N N . GLN A 1 212 ? 20.292 20.364 -28.170 1.00 92.25 212 GLN A N 1
ATOM 1562 C CA . GLN A 1 212 ? 19.957 21.657 -28.761 1.00 92.25 212 GLN A CA 1
ATOM 1563 C C . GLN A 1 212 ? 18.893 21.516 -29.863 1.00 92.25 212 GLN A C 1
ATOM 1565 O O . GLN A 1 212 ? 17.902 22.244 -29.860 1.00 92.25 212 GLN A O 1
ATOM 1570 N N . ALA A 1 213 ? 19.037 20.527 -30.750 1.00 89.50 213 ALA A N 1
ATOM 1571 C CA . ALA A 1 213 ? 18.050 20.232 -31.783 1.00 89.50 213 ALA A CA 1
ATOM 1572 C C . ALA A 1 213 ? 16.690 19.829 -31.188 1.00 89.50 213 ALA A C 1
ATOM 1574 O O . ALA A 1 213 ? 15.661 20.295 -31.671 1.00 89.50 213 ALA A O 1
ATOM 1575 N N . LEU A 1 214 ? 16.664 19.017 -30.125 1.00 92.75 214 LEU A N 1
ATOM 1576 C CA . LEU A 1 214 ? 15.426 18.641 -29.431 1.00 92.75 214 LEU A CA 1
ATOM 1577 C C . LEU A 1 214 ? 14.719 19.868 -28.841 1.00 92.75 214 LEU A C 1
ATOM 1579 O O . LEU A 1 214 ? 13.519 20.037 -29.051 1.00 92.75 214 LEU A O 1
ATOM 1583 N N . ALA A 1 215 ? 15.461 20.752 -28.168 1.00 91.81 215 ALA A N 1
ATOM 1584 C CA . ALA A 1 215 ? 14.922 21.988 -27.606 1.00 91.81 215 ALA A CA 1
ATOM 1585 C C . ALA A 1 215 ? 14.375 22.932 -28.694 1.00 91.81 215 ALA A C 1
ATOM 1587 O O . ALA A 1 215 ? 13.293 23.503 -28.535 1.00 91.81 215 ALA A O 1
ATOM 1588 N N . ASP A 1 216 ? 15.078 23.070 -29.821 1.00 89.81 216 ASP A N 1
ATOM 1589 C CA . ASP A 1 216 ? 14.668 23.939 -30.928 1.00 89.81 216 ASP A CA 1
ATOM 1590 C C . ASP A 1 216 ? 13.472 23.378 -31.713 1.00 89.81 216 ASP A C 1
ATOM 1592 O O . ASP A 1 216 ? 12.562 24.133 -32.070 1.00 89.81 216 ASP A O 1
ATOM 1596 N N . VAL A 1 217 ? 13.406 22.056 -31.916 1.00 87.38 217 VAL A N 1
ATOM 1597 C CA . VAL A 1 217 ? 12.225 21.377 -32.481 1.00 87.38 217 VAL A CA 1
ATOM 1598 C C . VAL A 1 217 ? 11.030 21.528 -31.544 1.00 87.38 217 VAL A C 1
ATOM 1600 O O . VAL A 1 217 ? 9.941 21.883 -31.998 1.00 87.38 217 VAL A O 1
ATOM 1603 N N . ALA A 1 218 ? 11.227 21.335 -30.237 1.00 89.62 218 ALA A N 1
ATOM 1604 C CA . ALA A 1 218 ? 10.173 21.500 -29.242 1.00 89.62 218 ALA A CA 1
ATOM 1605 C C . ALA A 1 218 ? 9.607 22.920 -29.248 1.00 89.62 218 ALA A C 1
ATOM 1607 O O . ALA A 1 218 ? 8.393 23.126 -29.258 1.00 89.62 218 ALA A O 1
ATOM 1608 N N . LYS A 1 219 ? 10.495 23.910 -29.325 1.00 89.38 219 LYS A N 1
ATOM 1609 C CA . LYS A 1 219 ? 10.136 25.322 -29.428 1.00 89.38 219 LYS A CA 1
ATOM 1610 C C . LYS A 1 219 ? 9.370 25.636 -30.712 1.00 89.38 219 LYS A C 1
ATOM 1612 O O . LYS A 1 219 ? 8.430 26.428 -30.673 1.00 89.38 219 LYS A O 1
ATOM 1617 N N . ALA A 1 220 ? 9.755 25.032 -31.836 1.00 83.00 220 ALA A N 1
ATOM 1618 C CA . ALA A 1 220 ? 9.060 25.195 -33.110 1.00 83.00 220 ALA A CA 1
ATOM 1619 C C . ALA A 1 220 ? 7.664 24.542 -33.101 1.00 83.00 220 ALA A C 1
ATOM 1621 O O . ALA A 1 220 ? 6.725 25.099 -33.671 1.00 83.00 220 ALA A O 1
ATOM 1622 N N . ALA A 1 221 ? 7.512 23.395 -32.432 1.00 83.25 221 ALA A N 1
ATOM 1623 C CA . ALA A 1 221 ? 6.255 22.652 -32.349 1.00 83.25 221 ALA A CA 1
ATOM 1624 C C . ALA A 1 221 ? 5.253 23.251 -31.343 1.00 83.25 221 ALA A C 1
ATOM 1626 O O . ALA A 1 221 ? 4.053 23.259 -31.611 1.00 83.25 221 ALA A O 1
ATOM 1627 N N . ALA A 1 222 ? 5.728 23.816 -30.227 1.00 84.00 222 ALA A N 1
ATOM 1628 C CA . ALA A 1 222 ? 4.894 24.347 -29.141 1.00 84.00 222 ALA A CA 1
ATOM 1629 C C . ALA A 1 222 ? 3.897 25.447 -29.567 1.00 84.00 222 ALA A C 1
ATOM 1631 O O . ALA A 1 222 ? 2.915 25.696 -28.876 1.00 84.00 222 ALA A O 1
ATOM 1632 N N . GLY A 1 223 ? 4.131 26.119 -30.700 1.00 74.38 223 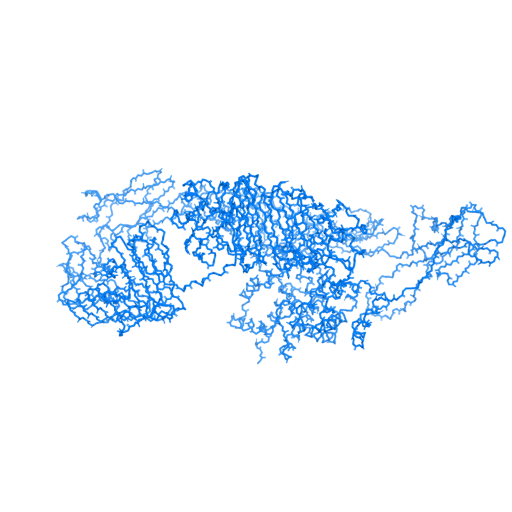GLY A N 1
ATOM 1633 C CA . GLY A 1 223 ? 3.276 27.203 -31.196 1.00 74.38 223 GLY A CA 1
ATOM 1634 C C . GLY A 1 223 ? 2.271 26.824 -32.291 1.00 74.38 223 GLY A C 1
ATOM 1635 O O . GLY A 1 223 ? 1.561 27.714 -32.758 1.00 74.38 223 GLY A O 1
ATOM 1636 N N . SER A 1 224 ? 2.228 25.567 -32.758 1.00 77.44 224 SER A N 1
ATOM 1637 C CA . SER A 1 224 ? 1.471 25.196 -33.966 1.00 77.44 224 SER A CA 1
ATOM 1638 C C . SER A 1 224 ? 0.947 23.748 -33.936 1.00 77.44 224 SER A C 1
ATOM 1640 O O . SER A 1 224 ? 1.729 22.811 -34.118 1.00 77.44 224 SER A O 1
ATOM 1642 N N . PRO A 1 225 ? -0.380 23.544 -33.806 1.00 74.81 225 PRO A N 1
ATOM 1643 C CA . PRO A 1 225 ? -0.998 22.214 -33.853 1.00 74.81 225 PRO A CA 1
ATOM 1644 C C . PRO A 1 225 ? -0.697 21.433 -35.140 1.00 74.81 225 PRO A C 1
ATOM 1646 O O . PRO A 1 225 ? -0.412 20.243 -35.079 1.00 74.81 225 PRO A O 1
ATOM 1649 N N . ALA A 1 226 ? -0.662 22.104 -36.297 1.00 73.81 226 ALA A N 1
ATOM 1650 C CA . ALA A 1 226 ? -0.341 21.466 -37.579 1.00 73.81 226 ALA A CA 1
ATOM 1651 C C . ALA A 1 226 ? 1.112 20.958 -37.636 1.00 73.81 226 ALA A C 1
ATOM 1653 O O . ALA A 1 226 ? 1.409 19.938 -38.254 1.00 73.81 226 ALA A O 1
ATOM 1654 N N . THR A 1 227 ? 2.031 21.661 -36.971 1.00 71.88 227 THR A N 1
ATOM 1655 C CA . THR A 1 227 ? 3.444 21.270 -36.878 1.00 71.88 227 THR A CA 1
ATOM 1656 C C . THR A 1 227 ? 3.608 20.055 -35.968 1.00 71.88 227 THR A C 1
ATOM 1658 O O . THR A 1 227 ? 4.361 19.140 -36.295 1.00 71.88 227 THR A O 1
ATOM 1661 N N . LEU A 1 228 ? 2.865 20.024 -34.859 1.00 75.62 228 LEU A N 1
ATOM 1662 C CA . LEU A 1 228 ? 2.812 18.889 -33.941 1.00 75.62 228 LEU A CA 1
ATOM 1663 C C . LEU A 1 228 ? 2.251 17.636 -34.632 1.00 75.62 228 LEU A C 1
ATOM 1665 O O . LEU A 1 228 ? 2.854 16.569 -34.569 1.00 75.62 228 LEU A O 1
ATOM 1669 N N . GLU A 1 229 ? 1.153 17.792 -35.371 1.00 74.31 229 GLU A N 1
ATOM 1670 C CA . GLU A 1 229 ? 0.533 16.726 -36.159 1.00 74.31 229 GLU A CA 1
ATOM 1671 C C . GLU A 1 229 ? 1.470 16.213 -37.266 1.00 74.31 229 GLU A C 1
ATOM 1673 O O . GLU A 1 229 ? 1.562 15.009 -37.503 1.00 74.31 229 GLU A O 1
ATOM 1678 N N . SER A 1 230 ? 2.233 17.104 -37.906 1.00 70.31 230 SER A N 1
ATOM 1679 C CA . SER A 1 230 ? 3.237 16.715 -38.901 1.00 70.31 230 SER A CA 1
ATOM 1680 C C . SER A 1 230 ? 4.414 15.942 -38.295 1.00 70.31 230 SER A C 1
ATOM 1682 O O . SER A 1 230 ? 4.933 15.042 -38.953 1.00 70.31 230 SER A O 1
ATOM 1684 N N . LEU A 1 231 ? 4.851 16.276 -37.075 1.00 70.50 231 LEU A N 1
ATOM 1685 C CA . LEU A 1 231 ? 5.886 15.532 -36.342 1.00 70.50 231 LEU A CA 1
ATOM 1686 C C . LEU A 1 231 ? 5.390 14.136 -35.941 1.00 70.50 231 LEU A C 1
ATOM 1688 O O . LEU A 1 231 ? 6.090 13.152 -36.185 1.00 70.50 231 LEU A O 1
ATOM 1692 N N . LEU A 1 232 ? 4.155 14.052 -35.435 1.00 72.94 232 LEU A N 1
ATOM 1693 C CA . LEU A 1 232 ? 3.484 12.795 -35.089 1.00 72.94 232 LEU A CA 1
ATOM 1694 C C . LEU A 1 232 ? 3.330 11.883 -36.318 1.00 72.94 232 LEU A C 1
ATOM 1696 O O . LEU A 1 232 ? 3.740 10.724 -36.290 1.00 72.94 232 LEU A O 1
ATOM 1700 N N . ARG A 1 233 ? 2.829 12.414 -37.442 1.00 73.44 233 ARG A N 1
ATOM 1701 C CA . ARG A 1 233 ? 2.698 11.661 -38.708 1.00 73.44 233 ARG A CA 1
ATOM 1702 C C . ARG A 1 233 ? 4.048 11.315 -39.344 1.00 73.44 233 ARG A C 1
ATOM 1704 O O . ARG A 1 233 ? 4.151 10.329 -40.069 1.00 73.44 233 ARG A O 1
ATOM 1711 N N . GLY A 1 234 ? 5.075 12.126 -39.093 1.00 63.91 234 GLY A N 1
ATOM 1712 C CA . GLY A 1 234 ? 6.427 11.959 -39.626 1.00 63.91 234 GLY A CA 1
ATOM 1713 C C . GLY A 1 234 ? 7.296 10.937 -38.886 1.00 63.91 234 GLY A C 1
ATOM 1714 O O . GLY A 1 234 ? 8.407 10.671 -39.344 1.00 63.91 234 GLY A O 1
ATOM 1715 N N . GLY A 1 235 ? 6.813 10.360 -37.776 1.00 75.12 235 GLY A N 1
ATOM 1716 C CA . GLY A 1 235 ? 7.554 9.385 -36.966 1.00 75.12 235 GLY A CA 1
ATOM 1717 C C . GLY A 1 235 ? 8.571 10.004 -35.998 1.00 75.12 235 GLY A C 1
ATOM 1718 O O . GLY A 1 235 ? 9.552 9.348 -35.644 1.00 75.12 235 GLY A O 1
ATOM 1719 N N . GLY A 1 236 ? 8.367 11.266 -35.601 1.00 85.06 236 GLY A N 1
ATOM 1720 C CA . GLY A 1 236 ? 9.162 11.944 -34.576 1.00 85.06 236 GLY A CA 1
ATOM 1721 C C . GLY A 1 236 ? 10.648 12.121 -34.911 1.00 85.06 236 GLY A C 1
ATOM 1722 O O . GLY A 1 236 ? 11.101 11.968 -36.050 1.00 85.06 236 GLY A O 1
ATOM 1723 N N . MET A 1 237 ? 11.444 12.457 -33.892 1.00 86.88 237 MET A N 1
ATOM 1724 C CA . MET A 1 237 ? 12.875 12.731 -34.066 1.00 86.88 237 MET A CA 1
ATOM 1725 C C . MET A 1 237 ? 13.681 11.462 -34.383 1.00 86.88 237 MET A C 1
ATOM 1727 O O . MET A 1 237 ? 14.691 11.534 -35.082 1.00 86.88 237 MET A O 1
ATOM 1731 N N . ALA A 1 238 ? 13.216 10.287 -33.948 1.00 84.81 238 ALA A N 1
ATOM 1732 C CA . ALA A 1 238 ? 13.837 9.011 -34.297 1.00 84.81 238 ALA A CA 1
ATOM 1733 C C . ALA A 1 238 ? 13.882 8.810 -35.821 1.00 84.81 238 ALA A C 1
ATOM 1735 O O . ALA A 1 238 ? 14.937 8.490 -36.377 1.00 84.81 238 ALA A O 1
ATOM 1736 N N . LYS A 1 239 ? 12.771 9.095 -36.519 1.00 82.62 239 LYS A N 1
ATOM 1737 C CA . LYS A 1 239 ? 12.721 8.982 -37.979 1.00 82.62 239 LYS A CA 1
ATOM 1738 C C . LYS A 1 239 ? 13.581 10.029 -38.677 1.00 82.62 239 LYS A C 1
ATOM 1740 O O . LYS A 1 239 ? 14.242 9.710 -39.665 1.00 82.62 239 LYS A O 1
ATOM 1745 N N . VAL A 1 240 ? 13.619 11.254 -38.147 1.00 81.56 240 VAL A N 1
ATOM 1746 C CA . VAL A 1 240 ? 14.493 12.327 -38.652 1.00 81.56 240 VAL A CA 1
ATOM 1747 C C . VAL A 1 240 ? 15.957 11.887 -38.618 1.00 81.56 240 VAL A C 1
ATOM 1749 O O . VAL A 1 240 ? 16.648 11.999 -39.628 1.00 81.56 240 VAL A O 1
ATOM 1752 N N . LEU A 1 241 ? 16.424 11.320 -37.502 1.00 83.50 241 LEU A N 1
ATOM 1753 C CA . LEU A 1 241 ? 17.803 10.840 -37.362 1.00 83.50 241 LEU A CA 1
ATOM 1754 C C . LEU A 1 241 ? 18.137 9.683 -38.320 1.00 83.50 241 LEU A C 1
ATOM 1756 O O . LEU A 1 241 ? 19.276 9.598 -38.789 1.00 83.50 241 LEU A O 1
ATOM 1760 N N . GLU A 1 242 ? 17.156 8.830 -38.628 1.00 84.06 242 GLU A N 1
ATOM 1761 C CA . GLU A 1 242 ? 17.286 7.683 -39.536 1.00 84.06 242 GLU A CA 1
ATOM 1762 C C . GLU A 1 242 ? 17.382 8.104 -41.013 1.00 84.06 242 GLU A C 1
ATOM 1764 O O . GLU A 1 242 ? 18.241 7.617 -41.749 1.00 84.06 242 GLU A O 1
ATOM 1769 N N . VAL A 1 243 ? 16.501 9.003 -41.464 1.00 79.56 243 VAL A N 1
ATOM 1770 C CA . VAL A 1 243 ? 16.366 9.350 -42.892 1.00 79.56 243 VAL A CA 1
ATOM 1771 C C . VAL A 1 243 ? 17.263 10.504 -43.335 1.00 79.56 243 VAL A C 1
ATOM 1773 O O . VAL A 1 243 ? 17.444 10.711 -44.538 1.00 79.56 243 VAL A O 1
ATOM 1776 N N . MET A 1 244 ? 17.860 11.235 -42.388 1.00 80.06 244 MET A N 1
ATOM 1777 C CA . MET A 1 244 ? 18.720 12.373 -42.690 1.00 80.06 244 MET A CA 1
ATOM 1778 C C . MET A 1 244 ? 19.965 11.941 -43.494 1.00 80.06 244 MET A C 1
ATOM 1780 O O . MET A 1 244 ? 20.679 11.016 -43.082 1.00 80.06 244 MET A O 1
ATOM 1784 N N . PRO A 1 245 ? 20.304 12.620 -44.611 1.00 78.44 245 PRO A N 1
ATOM 1785 C CA . PRO A 1 245 ? 21.380 12.204 -45.503 1.00 78.44 245 PRO A CA 1
ATOM 1786 C C . PRO A 1 245 ? 22.713 12.094 -44.764 1.00 78.44 245 PRO A C 1
ATOM 1788 O O . PRO A 1 245 ? 23.047 12.943 -43.939 1.00 78.44 245 PRO A O 1
ATOM 1791 N N . ALA A 1 246 ? 23.545 11.114 -45.126 1.00 73.00 246 ALA A N 1
ATOM 1792 C CA . ALA A 1 246 ? 24.846 10.882 -44.482 1.00 73.00 246 ALA A CA 1
ATOM 1793 C C . ALA A 1 246 ? 25.811 12.094 -44.506 1.00 73.00 246 ALA A C 1
ATOM 1795 O O . ALA A 1 246 ? 26.806 12.094 -43.792 1.00 73.00 246 ALA A O 1
ATOM 1796 N N . ARG A 1 247 ? 25.543 13.118 -45.333 1.00 73.38 247 ARG A N 1
ATOM 1797 C CA . ARG A 1 247 ? 26.324 14.367 -45.414 1.00 73.38 247 ARG A CA 1
ATOM 1798 C C . ARG A 1 247 ? 25.752 15.533 -44.603 1.00 73.38 247 ARG A C 1
ATOM 1800 O O . ARG A 1 247 ? 26.460 16.521 -44.464 1.00 73.38 247 ARG A O 1
ATOM 1807 N N . ALA A 1 248 ? 24.507 15.443 -44.141 1.00 79.06 248 ALA A N 1
ATOM 1808 C CA . ALA A 1 248 ? 23.896 16.470 -43.303 1.00 79.06 248 ALA A CA 1
ATOM 1809 C C . ALA A 1 248 ? 24.229 16.195 -41.828 1.00 79.06 248 ALA A C 1
ATOM 1811 O O . ALA A 1 248 ? 24.290 15.031 -41.415 1.00 79.06 248 ALA A O 1
ATOM 1812 N N . THR A 1 249 ? 24.464 17.246 -41.050 1.00 85.38 249 THR A N 1
ATOM 1813 C CA . THR A 1 249 ? 24.817 17.209 -39.623 1.00 85.38 249 THR A CA 1
ATOM 1814 C C . THR A 1 249 ? 23.645 17.663 -38.750 1.00 85.38 249 THR A C 1
ATOM 1816 O O . THR A 1 249 ? 22.709 18.288 -39.240 1.00 85.38 249 THR A O 1
ATOM 1819 N N . LEU A 1 250 ? 23.680 17.363 -37.445 1.00 85.38 250 LEU A N 1
ATOM 1820 C CA . LEU A 1 250 ? 22.682 17.891 -36.500 1.00 85.38 250 LEU A CA 1
ATOM 1821 C C . LEU A 1 250 ? 22.744 19.420 -36.408 1.00 85.38 250 LEU A C 1
ATOM 1823 O O . LEU A 1 250 ? 21.708 20.069 -36.286 1.00 85.38 250 LEU A O 1
ATOM 1827 N N . GLN A 1 251 ? 23.939 19.995 -36.564 1.00 85.69 251 GLN A N 1
ATOM 1828 C CA . GLN A 1 251 ? 24.116 21.441 -36.608 1.00 85.69 251 GLN A CA 1
ATOM 1829 C C . GLN A 1 251 ? 23.428 22.068 -37.829 1.00 85.69 251 GLN A C 1
ATOM 1831 O O . GLN A 1 251 ? 22.841 23.134 -37.697 1.00 85.69 251 GLN A O 1
ATOM 1836 N N . ASP A 1 252 ? 23.407 21.392 -38.987 1.00 83.69 252 ASP A N 1
ATOM 1837 C CA . ASP A 1 252 ? 22.667 21.877 -40.165 1.00 83.69 252 ASP A CA 1
ATOM 1838 C C . ASP A 1 252 ? 21.154 21.965 -39.890 1.00 83.69 252 ASP A C 1
ATOM 1840 O O . ASP A 1 252 ? 20.483 22.858 -40.405 1.00 83.69 252 ASP A O 1
ATOM 1844 N N . VAL A 1 253 ? 20.615 21.066 -39.057 1.00 84.06 253 VAL A N 1
ATOM 1845 C CA . VAL A 1 253 ? 19.206 21.090 -38.630 1.00 84.06 253 VAL A CA 1
ATOM 1846 C C . VAL A 1 253 ? 18.950 22.239 -37.653 1.00 84.06 253 VAL A C 1
ATOM 1848 O O . VAL A 1 253 ? 17.986 22.979 -37.837 1.00 84.06 253 VAL A O 1
ATOM 1851 N N . VAL A 1 254 ? 19.821 22.429 -36.655 1.00 86.19 254 VAL A N 1
ATOM 1852 C CA . VAL A 1 254 ? 19.749 23.553 -35.700 1.00 86.19 254 VAL A CA 1
ATOM 1853 C C . VAL A 1 254 ? 19.823 24.897 -36.435 1.00 86.19 254 VAL A C 1
ATOM 1855 O O . VAL A 1 254 ? 18.975 25.768 -36.235 1.00 86.19 254 VAL A O 1
ATOM 1858 N N . ASP A 1 255 ? 20.775 25.049 -37.356 1.00 86.81 255 ASP A N 1
ATOM 1859 C CA . ASP A 1 255 ? 20.951 26.263 -38.155 1.00 86.81 255 ASP A CA 1
ATOM 1860 C C . ASP A 1 255 ? 19.748 26.508 -39.087 1.00 86.81 255 ASP A C 1
ATOM 1862 O O . ASP A 1 255 ? 19.299 27.651 -39.246 1.00 86.81 255 ASP A O 1
ATOM 1866 N N . ALA A 1 256 ? 19.181 25.452 -39.684 1.00 82.19 256 ALA A N 1
ATOM 1867 C CA . ALA A 1 256 ? 17.980 25.543 -40.516 1.00 82.19 256 ALA A CA 1
ATOM 1868 C C . ALA A 1 256 ? 16.742 25.957 -39.703 1.00 82.19 256 ALA A C 1
ATOM 1870 O O . ALA A 1 256 ? 16.011 26.858 -40.121 1.00 82.19 256 ALA A O 1
ATOM 1871 N N . LEU A 1 257 ? 16.543 25.383 -38.512 1.00 83.06 257 LEU A N 1
ATOM 1872 C CA . LEU A 1 257 ? 15.464 25.766 -37.595 1.00 83.06 257 LEU A CA 1
ATOM 1873 C C . LEU A 1 257 ? 15.600 27.227 -37.149 1.00 83.06 257 LEU A C 1
ATOM 1875 O O . LEU A 1 257 ? 14.615 27.968 -37.160 1.00 83.06 257 LEU A O 1
ATOM 1879 N N . ALA A 1 258 ? 16.822 27.667 -36.837 1.00 80.62 258 ALA A N 1
ATOM 1880 C CA . ALA A 1 258 ? 17.108 29.037 -36.420 1.00 80.62 258 ALA A CA 1
ATOM 1881 C C . ALA A 1 258 ? 16.901 30.081 -37.536 1.00 80.62 258 ALA A C 1
ATOM 1883 O O . ALA A 1 258 ? 16.609 31.243 -37.244 1.00 80.62 258 ALA A O 1
ATOM 1884 N N . THR A 1 259 ? 17.057 29.698 -38.809 1.00 76.62 259 THR A N 1
ATOM 1885 C CA . THR A 1 259 ? 17.013 30.628 -39.955 1.00 76.62 259 THR A CA 1
ATOM 1886 C C . THR A 1 259 ? 15.719 30.581 -40.769 1.00 76.62 259 THR A C 1
ATOM 1888 O O . THR A 1 259 ? 15.325 31.615 -41.314 1.00 76.62 259 THR A O 1
ATOM 1891 N N . GLY A 1 260 ? 15.052 29.427 -40.857 1.00 70.12 260 GLY A N 1
ATOM 1892 C CA . GLY A 1 260 ? 13.912 29.201 -41.752 1.00 70.12 260 GLY A CA 1
ATOM 1893 C C . GLY A 1 260 ? 12.780 28.335 -41.189 1.00 70.12 260 GLY A C 1
ATOM 1894 O O . GLY A 1 260 ? 11.829 28.067 -41.920 1.00 70.12 260 GLY A O 1
ATOM 1895 N N . GLY A 1 261 ? 12.837 27.928 -39.916 1.00 77.31 261 GLY A N 1
ATOM 1896 C CA . GLY A 1 261 ? 11.804 27.098 -39.287 1.00 77.31 261 GLY A CA 1
ATOM 1897 C C . GLY A 1 261 ? 11.772 25.658 -39.817 1.00 77.31 261 GLY A C 1
ATOM 1898 O O . GLY A 1 261 ? 12.735 25.182 -40.418 1.00 77.31 261 GLY A O 1
ATOM 1899 N N . LEU A 1 262 ? 10.666 24.943 -39.577 1.00 75.06 262 LEU A N 1
ATOM 1900 C CA . LEU A 1 262 ? 10.583 23.504 -39.864 1.00 75.06 262 LEU A CA 1
ATOM 1901 C C . LEU A 1 262 ? 10.705 23.177 -41.366 1.00 75.06 262 LEU A C 1
ATOM 1903 O O . LEU A 1 262 ? 11.337 22.184 -41.713 1.00 75.06 262 LEU A O 1
ATOM 1907 N N . ASP A 1 263 ? 10.195 24.033 -42.255 1.00 72.62 263 ASP A N 1
ATOM 1908 C CA . ASP A 1 263 ? 10.277 23.830 -43.712 1.00 72.62 263 ASP A CA 1
ATOM 1909 C C . ASP A 1 263 ? 11.731 23.784 -44.210 1.00 72.62 263 ASP A C 1
ATOM 1911 O O . ASP A 1 263 ? 12.091 22.942 -45.032 1.00 72.62 263 ASP A O 1
ATOM 1915 N N . ALA A 1 264 ? 12.599 24.640 -43.660 1.00 75.81 264 ALA A N 1
ATOM 1916 C CA . ALA A 1 264 ? 14.022 24.632 -43.990 1.00 75.81 264 ALA A CA 1
ATOM 1917 C C . ALA A 1 264 ? 14.733 23.381 -43.446 1.00 75.81 264 ALA A C 1
ATOM 1919 O O . ALA A 1 264 ? 15.650 22.870 -44.086 1.00 75.81 264 ALA A O 1
ATOM 1920 N N . ALA A 1 265 ? 14.301 22.864 -42.291 1.00 79.12 265 ALA A N 1
ATOM 1921 C CA . ALA A 1 265 ? 14.823 21.617 -41.736 1.00 79.12 265 ALA A CA 1
ATOM 1922 C C . ALA A 1 265 ? 14.400 20.388 -42.568 1.00 79.12 265 ALA A C 1
ATOM 1924 O O . ALA A 1 265 ? 15.191 19.461 -42.731 1.00 79.12 265 ALA A O 1
ATOM 1925 N N . ILE A 1 266 ? 13.200 20.388 -43.164 1.00 77.81 266 ILE A N 1
ATOM 1926 C CA . ILE A 1 266 ? 12.718 19.303 -44.041 1.00 77.81 266 ILE A CA 1
ATOM 1927 C C . ILE A 1 266 ? 13.593 19.163 -45.296 1.00 77.81 266 ILE A C 1
ATOM 1929 O O . ILE A 1 266 ? 13.935 18.041 -45.676 1.00 77.81 266 ILE A O 1
ATOM 1933 N N . ASP A 1 267 ? 14.024 20.273 -45.897 1.00 77.56 267 ASP A N 1
ATOM 1934 C CA . ASP A 1 267 ? 14.914 20.265 -47.069 1.00 77.56 267 ASP A CA 1
ATOM 1935 C C . ASP A 1 267 ? 16.311 19.688 -46.757 1.00 77.56 267 ASP A C 1
ATOM 1937 O O . ASP A 1 267 ? 16.958 19.106 -47.635 1.00 77.56 267 ASP A O 1
ATOM 1941 N N . VAL A 1 268 ? 16.770 19.803 -45.501 1.00 79.38 268 VAL A N 1
ATOM 1942 C CA . VAL A 1 268 ? 18.009 19.165 -45.012 1.00 79.38 268 VAL A CA 1
ATOM 1943 C C . VAL A 1 268 ? 17.832 17.646 -44.904 1.00 79.38 268 VAL A C 1
ATOM 1945 O O . VAL A 1 268 ? 18.755 16.889 -45.220 1.00 79.38 268 VAL A O 1
ATOM 1948 N N . VAL A 1 269 ? 16.642 17.188 -44.506 1.00 80.00 269 VAL A N 1
ATOM 1949 C CA . VAL A 1 269 ? 16.319 15.768 -44.301 1.00 80.00 269 VAL A CA 1
ATOM 1950 C C . VAL A 1 269 ? 15.967 15.048 -45.619 1.00 80.00 269 VAL A C 1
ATOM 1952 O O . VAL A 1 269 ? 16.349 13.892 -45.793 1.00 80.00 269 VAL A O 1
ATOM 1955 N N . TYR A 1 270 ? 15.322 15.709 -46.591 1.00 76.38 270 TYR A N 1
ATOM 1956 C CA . TYR A 1 270 ? 14.847 15.086 -47.842 1.00 76.38 270 TYR A CA 1
ATOM 1957 C C . TYR A 1 270 ? 15.297 15.818 -49.128 1.00 76.38 270 TYR A C 1
ATOM 1959 O O . TYR A 1 270 ? 14.505 16.505 -49.775 1.00 76.38 270 TYR A O 1
ATOM 1967 N N . PRO A 1 271 ? 16.545 15.624 -49.598 1.00 64.88 271 PRO A N 1
ATOM 1968 C CA . PRO A 1 271 ? 17.014 16.242 -50.840 1.00 64.88 271 PRO A CA 1
ATOM 1969 C C . PRO A 1 271 ? 16.417 15.569 -52.110 1.00 64.88 271 PRO A C 1
ATOM 1971 O O . PRO A 1 271 ? 16.323 14.339 -52.173 1.00 64.88 271 PRO A O 1
ATOM 1974 N N . PRO A 1 272 ? 16.064 16.317 -53.180 1.00 45.94 272 PRO A N 1
ATOM 1975 C CA . PRO A 1 272 ? 15.386 15.778 -54.374 1.00 45.94 272 PRO A CA 1
ATOM 1976 C C . PRO A 1 272 ? 16.270 14.857 -55.255 1.00 45.94 272 PRO A C 1
ATOM 1978 O O . PRO A 1 272 ? 17.432 15.166 -55.528 1.00 45.94 272 PRO A O 1
ATOM 1981 N N . ARG A 1 273 ? 15.718 13.733 -55.764 1.00 39.16 273 ARG A N 1
ATOM 1982 C CA . ARG A 1 273 ? 16.444 12.729 -56.593 1.00 39.16 273 ARG A CA 1
ATOM 1983 C C . ARG A 1 273 ? 16.387 12.979 -58.121 1.00 39.16 273 ARG A C 1
ATOM 1985 O O . ARG A 1 273 ? 15.321 13.306 -58.638 1.00 39.16 273 ARG A O 1
ATOM 1992 N N . PRO A 1 274 ? 17.479 12.710 -58.877 1.00 43.25 274 PRO A N 1
ATOM 1993 C CA . PRO A 1 274 ? 17.495 12.691 -60.347 1.00 43.25 274 PRO A CA 1
ATOM 1994 C C . PRO A 1 274 ? 17.138 11.312 -60.948 1.00 43.25 274 PRO A C 1
ATOM 1996 O O . PRO A 1 274 ? 17.461 10.268 -60.385 1.00 43.25 274 PRO A O 1
ATOM 1999 N N . VAL A 1 275 ? 16.498 11.310 -62.124 1.00 37.88 275 VAL A N 1
ATOM 2000 C CA . VAL A 1 275 ? 15.941 10.123 -62.816 1.00 37.88 275 VAL A CA 1
ATOM 2001 C C . VAL A 1 275 ? 16.839 9.656 -63.969 1.00 37.88 275 VAL A C 1
ATOM 2003 O O . VAL A 1 275 ? 17.336 10.502 -64.708 1.00 37.88 275 VAL A O 1
ATOM 2006 N N . THR A 1 276 ? 16.979 8.341 -64.208 1.00 29.09 276 THR A N 1
ATOM 2007 C CA . THR A 1 276 ? 17.109 7.740 -65.567 1.00 29.09 276 THR A CA 1
ATOM 2008 C C . THR A 1 276 ? 17.021 6.192 -65.559 1.00 29.09 276 THR A C 1
ATOM 2010 O O . THR A 1 276 ? 17.259 5.583 -64.518 1.00 29.09 276 THR A O 1
ATOM 2013 N N . PRO A 1 277 ? 16.637 5.551 -66.694 1.00 34.62 277 PRO A N 1
ATOM 2014 C CA . PRO A 1 277 ? 16.098 4.186 -66.767 1.00 34.62 277 PRO A CA 1
ATOM 2015 C C . PRO A 1 277 ? 17.118 3.105 -67.185 1.00 34.62 277 PRO A C 1
ATOM 2017 O O . PRO A 1 277 ? 18.174 3.400 -67.738 1.00 34.62 277 PRO A O 1
ATOM 2020 N N . SER A 1 278 ? 16.741 1.835 -66.997 1.00 36.28 278 SER A N 1
ATOM 2021 C CA . SER A 1 278 ? 17.512 0.632 -67.367 1.00 36.28 278 SER A CA 1
ATOM 2022 C C . SER A 1 278 ? 16.940 -0.072 -68.614 1.00 36.28 278 SER A C 1
ATOM 2024 O O . SER A 1 278 ? 15.721 -0.042 -68.808 1.00 36.28 278 SER A O 1
ATOM 2026 N N . PRO A 1 279 ? 17.772 -0.739 -69.447 1.00 37.22 279 PRO A N 1
ATOM 2027 C CA . PRO A 1 279 ? 17.288 -1.889 -70.216 1.00 37.22 279 PRO A CA 1
ATOM 2028 C C . PRO A 1 279 ? 18.240 -3.109 -70.281 1.00 37.22 279 PRO A C 1
ATOM 2030 O O . PRO A 1 279 ? 19.445 -3.037 -70.062 1.00 37.22 279 PRO A O 1
ATOM 2033 N N . SER A 1 280 ? 17.625 -4.239 -70.640 1.00 41.56 280 SER A N 1
ATOM 2034 C CA . SER A 1 280 ? 18.044 -5.648 -70.579 1.00 41.56 280 SER A CA 1
ATOM 2035 C C . SER A 1 280 ? 18.701 -6.240 -71.846 1.00 41.56 280 SER A C 1
ATOM 2037 O O . SER A 1 280 ? 18.226 -5.982 -72.952 1.00 41.56 280 SER A O 1
ATOM 2039 N N . THR A 1 281 ? 19.673 -7.156 -71.694 1.00 34.50 281 THR A N 1
ATOM 2040 C CA . THR A 1 281 ? 19.931 -8.384 -72.514 1.00 34.50 281 THR A CA 1
ATOM 2041 C C . THR A 1 281 ? 21.058 -9.226 -71.867 1.00 34.50 281 THR A C 1
ATOM 2043 O O . THR A 1 281 ? 21.854 -8.652 -71.128 1.00 34.50 281 THR A O 1
ATOM 2046 N N . PRO A 1 282 ? 21.154 -10.563 -72.068 1.00 46.12 282 PRO A N 1
ATOM 2047 C CA . PRO A 1 282 ? 22.136 -11.392 -71.364 1.00 46.12 282 PRO A CA 1
ATOM 2048 C C . PRO A 1 282 ? 23.537 -11.199 -71.956 1.00 46.12 282 PRO A C 1
ATOM 2050 O O . PRO A 1 282 ? 23.791 -11.510 -73.120 1.00 46.12 282 PRO A O 1
ATOM 2053 N N . VAL A 1 283 ? 24.433 -10.666 -71.132 1.00 54.66 283 VAL A N 1
ATOM 2054 C CA . VAL A 1 283 ? 25.832 -10.362 -71.445 1.00 54.66 283 VAL A CA 1
ATOM 2055 C C . VAL A 1 283 ? 26.705 -11.538 -70.981 1.00 54.66 283 VAL A C 1
ATOM 2057 O O . VAL A 1 283 ? 26.406 -12.134 -69.947 1.00 54.66 283 VAL A O 1
ATOM 2060 N N . SER A 1 284 ? 27.748 -11.914 -71.740 1.00 63.62 284 SER A N 1
ATOM 2061 C CA . SER A 1 284 ? 28.747 -12.916 -71.291 1.00 63.62 284 SER A CA 1
ATOM 2062 C C . SER A 1 284 ? 29.236 -12.570 -69.876 1.00 63.62 284 SER A C 1
ATOM 2064 O O . SER A 1 284 ? 29.329 -11.393 -69.558 1.00 63.62 284 SER A O 1
ATOM 2066 N N . SER A 1 285 ? 29.527 -13.534 -69.006 1.00 69.56 285 SER A N 1
ATOM 2067 C CA . SER A 1 285 ? 29.839 -13.232 -67.607 1.00 69.56 285 SER A CA 1
ATOM 2068 C C . SER A 1 285 ? 31.341 -13.264 -67.322 1.00 69.56 285 SER A C 1
ATOM 2070 O O . SER A 1 285 ? 32.087 -14.144 -67.756 1.00 69.56 285 SER A O 1
ATOM 2072 N N . LEU A 1 286 ? 31.785 -12.249 -66.590 1.00 80.75 286 LEU A N 1
ATOM 2073 C CA . LEU A 1 286 ? 33.094 -12.169 -65.964 1.00 80.75 286 LEU A CA 1
ATOM 2074 C C . LEU A 1 286 ? 32.846 -12.281 -64.458 1.00 80.75 286 LEU A C 1
ATOM 2076 O O . LEU A 1 286 ? 31.984 -11.573 -63.939 1.00 80.75 286 LEU A O 1
ATOM 2080 N N . LYS A 1 287 ? 33.526 -13.201 -63.772 1.00 81.69 287 LYS A N 1
ATOM 2081 C CA . LYS A 1 287 ? 33.327 -13.457 -62.337 1.00 81.69 287 LYS A CA 1
ATOM 2082 C C . LYS A 1 287 ? 34.662 -13.595 -61.629 1.00 81.69 287 LYS A C 1
ATOM 2084 O O . LYS A 1 287 ? 35.610 -14.099 -62.221 1.00 81.69 287 LYS A O 1
ATOM 2089 N N . PHE A 1 288 ? 34.730 -13.147 -60.384 1.00 81.00 288 PHE A N 1
ATOM 2090 C CA . PHE A 1 288 ? 35.864 -13.431 -59.516 1.00 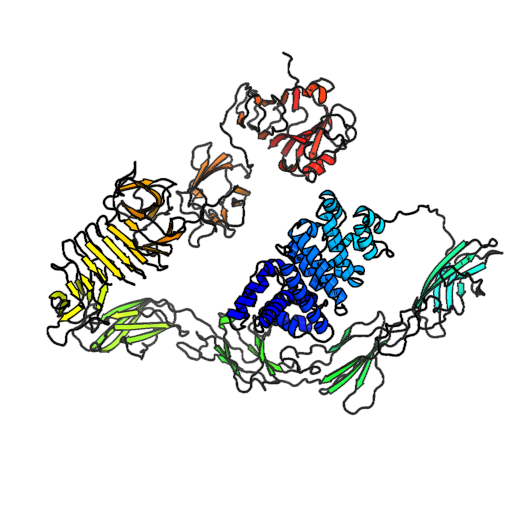81.00 288 PHE A CA 1
ATOM 2091 C C . PHE A 1 288 ? 35.946 -14.936 -59.214 1.00 81.00 288 PHE A C 1
ATOM 2093 O O . PHE A 1 288 ? 34.916 -15.614 -59.161 1.00 81.00 288 PHE A O 1
ATOM 2100 N N . ASP A 1 289 ? 37.167 -15.450 -59.083 1.00 79.56 289 ASP A N 1
ATOM 2101 C CA . ASP A 1 289 ? 37.446 -16.867 -58.836 1.00 79.56 289 ASP A CA 1
ATOM 2102 C C . ASP A 1 289 ? 38.207 -17.048 -57.516 1.00 79.56 289 ASP A C 1
ATOM 2104 O O . ASP A 1 289 ? 37.704 -17.686 -56.591 1.00 79.56 289 ASP A O 1
ATOM 2108 N N . SER A 1 290 ? 39.399 -16.449 -57.402 1.00 76.38 290 SER A N 1
ATOM 2109 C CA . SER A 1 290 ? 40.242 -16.565 -56.207 1.00 76.38 290 SER A CA 1
ATOM 2110 C C . SER A 1 290 ? 41.292 -15.458 -56.092 1.00 76.38 290 SER A C 1
ATOM 2112 O O . SER A 1 290 ? 41.671 -14.825 -57.081 1.00 76.38 290 SER A O 1
ATOM 2114 N N . VAL A 1 291 ? 41.811 -15.268 -54.878 1.00 75.19 291 VAL A N 1
ATOM 2115 C CA . VAL A 1 291 ? 43.083 -14.587 -54.618 1.00 75.19 291 VAL A CA 1
ATOM 2116 C C . VAL A 1 291 ? 44.093 -15.645 -54.185 1.00 75.19 291 VAL A C 1
ATOM 2118 O O . VAL A 1 291 ? 43.844 -16.371 -53.231 1.00 75.19 291 VAL A O 1
ATOM 2121 N N . GLU A 1 292 ? 45.221 -15.768 -54.885 1.00 69.69 292 GLU A N 1
ATOM 2122 C CA . GLU A 1 292 ? 46.309 -16.671 -54.497 1.00 69.69 292 GLU A CA 1
ATOM 2123 C C . GLU A 1 292 ? 47.535 -15.859 -54.044 1.00 69.69 292 GLU A C 1
ATOM 2125 O O . GLU A 1 292 ? 48.007 -14.952 -54.736 1.00 69.69 292 GLU A O 1
ATOM 2130 N N . SER A 1 293 ? 48.114 -16.239 -52.902 1.00 67.12 293 SER A N 1
ATOM 2131 C CA . SER A 1 293 ? 49.478 -15.864 -52.514 1.00 67.12 293 SER A CA 1
ATOM 2132 C C . SER A 1 293 ? 50.334 -17.128 -52.322 1.00 67.12 293 SER A C 1
ATOM 2134 O O . SER A 1 293 ? 49.818 -18.226 -52.113 1.00 67.12 293 SER A O 1
ATOM 2136 N N . GLY A 1 294 ? 51.654 -17.021 -52.505 1.00 53.34 294 GLY A N 1
ATOM 2137 C CA . GLY A 1 294 ? 52.562 -18.171 -52.637 1.00 53.34 294 GLY A CA 1
ATOM 2138 C C . GLY A 1 294 ? 52.376 -19.304 -51.604 1.00 53.34 294 GLY A C 1
ATOM 2139 O O . GLY A 1 294 ? 52.306 -19.061 -50.411 1.00 53.34 294 GLY A O 1
ATOM 2140 N N . LEU A 1 295 ? 52.360 -20.551 -52.106 1.00 40.19 295 LEU A N 1
ATOM 2141 C CA . LEU A 1 295 ? 52.386 -21.857 -51.410 1.00 40.19 295 LEU A CA 1
ATOM 2142 C C . LEU A 1 295 ? 51.916 -21.866 -49.937 1.00 40.19 295 LEU A C 1
ATOM 2144 O O . LEU A 1 295 ? 52.728 -22.020 -49.026 1.00 40.19 295 LEU A O 1
ATOM 2148 N N . GLY A 1 296 ? 50.601 -21.823 -49.718 1.00 50.84 296 GLY A N 1
ATOM 2149 C CA . GLY A 1 296 ? 50.008 -22.120 -48.406 1.00 50.84 296 GLY A CA 1
ATOM 2150 C C . GLY A 1 296 ? 48.510 -21.844 -48.288 1.00 50.84 296 GLY A C 1
ATOM 2151 O O . GLY A 1 296 ? 47.864 -22.436 -47.434 1.00 50.84 296 GLY A O 1
ATOM 2152 N N . ASP A 1 297 ? 47.966 -21.017 -49.174 1.00 48.81 297 ASP A N 1
ATOM 2153 C CA . ASP A 1 297 ? 46.650 -20.397 -49.016 1.00 48.81 297 ASP A CA 1
ATOM 2154 C C . ASP A 1 297 ? 45.652 -20.950 -50.047 1.00 48.81 297 ASP A C 1
ATOM 2156 O O . ASP A 1 297 ? 45.371 -20.326 -51.066 1.00 48.81 297 ASP A O 1
ATOM 2160 N N . ARG A 1 298 ? 45.265 -22.227 -49.902 1.00 45.94 298 ARG A N 1
ATOM 2161 C CA . ARG A 1 298 ? 44.568 -22.970 -50.974 1.00 45.94 298 ARG A CA 1
ATOM 2162 C C . ARG A 1 298 ? 43.197 -23.540 -50.638 1.00 45.94 298 ARG A C 1
ATOM 2164 O O . ARG A 1 298 ? 42.653 -24.233 -51.494 1.00 45.94 298 ARG A O 1
ATOM 2171 N N . ASP A 1 299 ? 42.646 -23.272 -49.456 1.00 46.41 299 ASP A N 1
ATOM 2172 C CA . ASP A 1 299 ? 41.450 -23.998 -48.996 1.00 46.41 299 ASP A CA 1
ATOM 2173 C C . ASP A 1 299 ? 40.248 -23.152 -48.572 1.00 46.41 299 ASP A C 1
ATOM 2175 O O . ASP A 1 299 ? 39.248 -23.703 -48.115 1.00 46.41 299 ASP A O 1
ATOM 2179 N N . LEU A 1 300 ? 40.257 -21.848 -48.822 1.00 47.50 300 LEU A N 1
ATOM 2180 C CA . LEU A 1 300 ? 39.056 -21.035 -48.702 1.00 47.50 300 LEU A CA 1
ATOM 2181 C C . LEU A 1 300 ? 38.939 -20.150 -49.937 1.00 47.50 300 LEU A C 1
ATOM 2183 O O . LEU A 1 300 ? 39.930 -19.723 -50.524 1.00 47.50 300 LEU A O 1
ATOM 2187 N N . LYS A 1 301 ? 37.707 -19.920 -50.382 1.00 54.41 301 LYS A N 1
ATOM 2188 C CA . LYS A 1 301 ? 37.389 -18.934 -51.420 1.00 54.41 301 LYS A CA 1
ATOM 2189 C C . LYS A 1 301 ? 37.556 -17.536 -50.821 1.00 54.41 301 LYS A C 1
ATOM 2191 O O . LYS A 1 301 ? 36.581 -16.800 -50.720 1.00 54.41 301 LYS A O 1
ATOM 2196 N N . ASP A 1 302 ? 38.740 -17.236 -50.303 1.00 59.88 302 ASP A N 1
ATOM 2197 C CA . ASP A 1 302 ? 38.892 -16.162 -49.343 1.00 59.88 302 ASP A CA 1
ATOM 2198 C C . ASP A 1 302 ? 39.089 -14.841 -50.058 1.00 59.88 302 ASP A C 1
ATOM 2200 O O . ASP A 1 302 ? 40.016 -14.617 -50.836 1.00 59.88 302 ASP A O 1
ATOM 2204 N N . HIS A 1 303 ? 38.159 -13.948 -49.758 1.00 69.44 303 HIS A N 1
ATOM 2205 C CA . HIS A 1 303 ? 38.248 -12.538 -50.076 1.00 69.44 303 HIS A CA 1
ATOM 2206 C C . HIS A 1 303 ? 39.152 -11.835 -49.042 1.00 69.44 303 HIS A C 1
ATOM 2208 O O . HIS A 1 303 ? 39.132 -10.614 -48.976 1.00 69.44 303 HIS A O 1
ATOM 2214 N N . VAL A 1 304 ? 39.917 -12.581 -48.228 1.00 68.50 304 VAL A N 1
ATOM 2215 C CA . VAL A 1 304 ? 40.711 -12.105 -47.088 1.00 68.50 304 VAL A CA 1
ATOM 2216 C C . VAL A 1 304 ? 42.135 -12.650 -47.189 1.00 68.50 304 VAL A C 1
ATOM 2218 O O . VAL A 1 304 ? 42.340 -13.825 -47.475 1.00 68.50 304 VAL A O 1
ATOM 2221 N N . THR A 1 305 ? 43.142 -11.804 -46.985 1.00 70.62 305 THR A N 1
ATOM 2222 C CA . THR A 1 305 ? 44.550 -12.217 -46.985 1.00 70.62 305 THR A CA 1
ATOM 2223 C C . THR A 1 305 ? 45.391 -11.322 -46.080 1.00 70.62 305 THR A C 1
ATOM 2225 O O . THR A 1 305 ? 45.030 -10.176 -45.845 1.00 70.62 305 THR A O 1
ATOM 2228 N N . LYS A 1 306 ? 46.553 -11.805 -45.621 1.00 73.00 306 LYS A N 1
ATOM 2229 C CA . LYS A 1 306 ? 47.497 -11.034 -44.784 1.00 73.00 306 LYS A CA 1
ATOM 2230 C C . LYS A 1 306 ? 48.684 -10.419 -45.529 1.00 73.00 306 LYS A C 1
ATOM 2232 O O . LYS A 1 306 ? 49.626 -9.921 -44.910 1.00 73.00 306 LYS A O 1
ATOM 2237 N N . VAL A 1 307 ? 48.712 -10.521 -46.860 1.00 71.75 307 VAL A N 1
ATOM 2238 C CA . VAL A 1 307 ? 49.818 -10.008 -47.685 1.00 71.75 307 VAL A CA 1
ATOM 2239 C C . VAL A 1 307 ? 49.414 -8.762 -48.461 1.00 71.75 307 VAL A C 1
ATOM 2241 O O . VAL A 1 307 ? 48.383 -8.721 -49.119 1.00 71.75 307 VAL A O 1
ATOM 2244 N N . GLU A 1 308 ? 50.282 -7.751 -48.453 1.00 77.38 308 GLU A N 1
ATOM 2245 C CA . GLU A 1 308 ? 50.042 -6.470 -49.136 1.00 77.38 308 GLU A CA 1
ATOM 2246 C C . GLU A 1 308 ? 49.910 -6.601 -50.667 1.00 77.38 308 GLU A C 1
ATOM 2248 O O . GLU A 1 308 ? 49.397 -5.694 -51.323 1.00 77.38 308 GLU A O 1
ATOM 2253 N N . LYS A 1 309 ? 50.375 -7.717 -51.253 1.00 81.81 309 LYS A N 1
ATOM 2254 C CA . LYS A 1 309 ? 50.286 -8.012 -52.691 1.00 81.81 309 LYS A CA 1
ATOM 2255 C C . LYS A 1 309 ? 49.895 -9.459 -52.944 1.00 81.81 309 LYS A C 1
ATOM 2257 O O . LYS A 1 309 ? 50.517 -10.358 -52.376 1.00 81.81 309 LYS A O 1
ATOM 2262 N N . ALA A 1 310 ? 48.940 -9.675 -53.845 1.00 79.81 310 ALA A N 1
ATOM 2263 C CA . ALA A 1 310 ? 48.469 -11.010 -54.210 1.00 79.81 310 ALA A CA 1
ATOM 2264 C C . ALA A 1 310 ? 48.103 -11.126 -55.700 1.00 79.81 310 ALA A C 1
ATOM 2266 O O . ALA A 1 310 ? 47.840 -10.125 -56.373 1.00 79.81 310 ALA A O 1
ATOM 2267 N N . ASP A 1 311 ? 48.084 -12.358 -56.216 1.00 83.50 311 ASP A N 1
ATOM 2268 C CA . ASP A 1 311 ? 47.582 -12.646 -57.559 1.00 83.50 311 ASP A CA 1
ATOM 2269 C C . ASP A 1 311 ? 46.054 -12.795 -57.502 1.00 83.50 311 ASP A C 1
ATOM 2271 O O . ASP A 1 311 ? 45.534 -13.612 -56.745 1.00 83.50 311 ASP A O 1
ATOM 2275 N N . VAL A 1 312 ? 45.323 -12.025 -58.311 1.00 83.44 312 VAL A N 1
ATOM 2276 C CA . VAL A 1 312 ? 43.849 -12.004 -58.322 1.00 83.44 312 VAL A CA 1
ATOM 2277 C C . VAL A 1 312 ? 43.338 -12.646 -59.605 1.00 83.44 312 VAL A C 1
ATOM 2279 O O . VAL A 1 312 ? 43.679 -12.211 -60.707 1.00 83.44 312 VAL A O 1
ATOM 2282 N N . THR A 1 313 ? 42.507 -13.674 -59.479 1.00 83.12 313 THR A N 1
ATOM 2283 C CA . THR A 1 313 ? 42.039 -14.497 -60.596 1.00 83.12 313 THR A CA 1
ATOM 2284 C C . THR A 1 313 ? 40.545 -14.309 -60.841 1.00 83.12 313 THR A C 1
ATOM 2286 O O . THR A 1 313 ? 39.732 -14.350 -59.921 1.00 83.12 313 THR A O 1
ATOM 2289 N N . PHE A 1 314 ? 40.179 -14.142 -62.111 1.00 85.31 314 PHE A N 1
ATOM 2290 C CA . PHE A 1 314 ? 38.802 -14.079 -62.595 1.00 85.31 314 PHE A CA 1
ATOM 2291 C C . PHE A 1 314 ? 38.544 -15.182 -63.629 1.00 85.31 314 PHE A C 1
ATOM 2293 O O . PHE A 1 314 ? 39.414 -15.516 -64.438 1.00 85.31 314 PHE A O 1
ATOM 2300 N N . THR A 1 315 ? 37.321 -15.704 -63.669 1.00 82.56 315 THR A N 1
ATOM 2301 C CA . THR A 1 315 ? 36.830 -16.594 -64.724 1.00 82.56 315 THR A CA 1
ATOM 2302 C C . THR A 1 315 ? 36.042 -15.796 -65.769 1.00 82.56 315 THR A C 1
ATOM 2304 O O . THR A 1 315 ? 35.163 -15.001 -65.430 1.00 82.56 315 THR A O 1
ATOM 2307 N N . TYR A 1 316 ? 36.318 -16.028 -67.054 1.00 85.19 316 TYR A N 1
ATOM 2308 C CA . TYR A 1 316 ? 35.599 -15.420 -68.178 1.00 85.19 316 TYR A CA 1
ATOM 2309 C C . TYR A 1 316 ? 35.017 -16.494 -69.100 1.00 85.19 316 TYR A C 1
ATOM 2311 O O . TYR A 1 316 ? 35.754 -17.323 -69.637 1.00 85.19 316 TYR A O 1
ATOM 2319 N N . ASP A 1 317 ? 33.700 -16.470 -69.311 1.00 75.25 317 ASP A N 1
ATOM 2320 C CA . ASP A 1 317 ? 32.988 -17.497 -70.087 1.00 75.25 317 ASP A CA 1
ATOM 2321 C C . ASP A 1 317 ? 32.861 -17.196 -71.599 1.00 75.25 317 ASP A C 1
ATOM 2323 O O . ASP A 1 317 ? 32.408 -18.050 -72.368 1.00 75.25 317 ASP A O 1
ATOM 2327 N N . GLY A 1 318 ? 33.296 -16.014 -72.053 1.00 70.75 318 GLY A N 1
ATOM 2328 C CA . GLY A 1 318 ? 33.224 -15.579 -73.452 1.00 70.75 318 GLY A CA 1
ATOM 2329 C C . GLY A 1 318 ? 34.517 -15.773 -74.263 1.00 70.75 318 GLY A C 1
ATOM 2330 O O . GLY A 1 318 ? 35.548 -16.235 -73.775 1.00 70.75 318 GLY A O 1
ATOM 2331 N N . ALA A 1 319 ? 34.482 -15.408 -75.550 1.00 68.81 319 ALA A N 1
ATOM 2332 C CA . ALA A 1 319 ? 35.658 -15.404 -76.427 1.00 68.81 319 ALA A CA 1
ATOM 2333 C C . ALA A 1 319 ? 36.175 -13.973 -76.646 1.00 68.81 319 ALA A C 1
ATOM 2335 O O . ALA A 1 319 ? 35.409 -13.100 -77.050 1.00 68.81 319 ALA A O 1
ATOM 2336 N N . VAL A 1 320 ? 37.479 -13.749 -76.448 1.00 72.56 320 VAL A N 1
ATOM 2337 C CA . VAL A 1 320 ? 38.128 -12.459 -76.741 1.00 72.56 320 VAL A CA 1
ATOM 2338 C C . VAL A 1 320 ? 38.346 -12.335 -78.252 1.00 72.56 320 VAL A C 1
ATOM 2340 O O . VAL A 1 320 ? 39.124 -13.084 -78.847 1.00 72.56 320 VAL A O 1
ATOM 2343 N N . ASN A 1 321 ? 37.641 -11.402 -78.889 1.00 76.31 321 ASN A N 1
ATOM 2344 C CA . ASN A 1 321 ? 37.715 -11.140 -80.325 1.00 76.31 321 ASN A CA 1
ATOM 2345 C C . ASN A 1 321 ? 38.862 -10.176 -80.673 1.00 76.31 321 ASN A C 1
ATOM 2347 O O . ASN A 1 321 ? 39.333 -9.404 -79.839 1.00 76.31 321 ASN A O 1
ATOM 2351 N N . ALA A 1 322 ? 39.303 -10.187 -81.935 1.00 71.75 322 ALA A N 1
ATOM 2352 C CA . ALA A 1 322 ? 40.374 -9.310 -82.408 1.00 71.75 322 ALA A CA 1
ATOM 2353 C C . ALA A 1 322 ? 40.028 -7.823 -82.185 1.00 71.75 322 ALA A C 1
ATOM 2355 O O . ALA A 1 322 ? 39.044 -7.324 -82.728 1.00 71.75 322 ALA A O 1
ATOM 2356 N N . GLY A 1 323 ? 40.853 -7.125 -81.397 1.00 71.75 323 GLY A N 1
ATOM 2357 C CA . GLY A 1 323 ? 40.651 -5.722 -81.014 1.00 71.75 323 GLY A CA 1
ATOM 2358 C C . GLY A 1 323 ? 40.042 -5.510 -79.623 1.00 71.75 323 GLY A C 1
ATOM 2359 O O . GLY A 1 323 ? 39.954 -4.363 -79.201 1.00 71.75 323 GLY A O 1
ATOM 2360 N N . GLN A 1 324 ? 39.659 -6.575 -78.910 1.00 82.62 324 GLN A N 1
ATOM 2361 C CA . GLN A 1 324 ? 39.253 -6.513 -77.502 1.00 82.62 324 GLN A CA 1
ATOM 2362 C C . GLN A 1 324 ? 40.458 -6.715 -76.569 1.00 82.62 324 GLN A C 1
ATOM 2364 O O . GLN A 1 324 ? 41.383 -7.463 -76.896 1.00 82.62 324 GLN A O 1
ATOM 2369 N N . SER A 1 325 ? 40.444 -6.074 -75.401 1.00 83.12 325 SER A N 1
ATOM 2370 C CA . SER A 1 325 ? 41.477 -6.228 -74.365 1.00 83.12 325 SER A CA 1
ATOM 2371 C C . SER A 1 325 ? 40.886 -6.077 -72.968 1.00 83.12 325 SER A C 1
ATOM 2373 O O . SER A 1 325 ? 39.923 -5.339 -72.798 1.00 83.12 325 SER A O 1
ATOM 2375 N N . PHE A 1 326 ? 41.483 -6.719 -71.968 1.00 87.06 326 PHE A N 1
ATOM 2376 C CA . PHE A 1 326 ? 41.120 -6.509 -70.567 1.00 87.06 326 PHE A CA 1
ATOM 2377 C C . PHE A 1 326 ? 41.908 -5.342 -69.952 1.00 87.06 326 PHE A C 1
ATOM 2379 O O . PHE A 1 326 ? 43.090 -5.142 -70.250 1.00 87.06 326 PHE A O 1
ATOM 2386 N N . GLN A 1 327 ? 41.254 -4.586 -69.080 1.00 87.50 327 GLN A N 1
ATOM 2387 C CA . GLN A 1 327 ? 41.824 -3.523 -68.255 1.00 87.50 327 GLN A CA 1
ATOM 2388 C C . GLN A 1 327 ? 41.320 -3.693 -66.827 1.00 87.50 327 GLN A C 1
ATOM 2390 O O . GLN A 1 327 ? 40.206 -4.166 -66.635 1.00 87.50 327 GLN A O 1
ATOM 2395 N N . TYR A 1 328 ? 42.106 -3.302 -65.830 1.00 87.44 328 TYR A N 1
ATOM 2396 C CA . TYR A 1 328 ? 41.646 -3.313 -64.442 1.00 87.44 328 TYR A CA 1
ATOM 2397 C C . TYR A 1 328 ? 41.924 -1.982 -63.750 1.00 87.44 328 TYR A C 1
ATOM 2399 O O . TYR A 1 328 ? 42.751 -1.182 -64.199 1.00 87.44 328 TYR A O 1
ATOM 2407 N N . THR A 1 329 ? 41.215 -1.755 -62.657 1.00 82.62 329 THR A N 1
ATOM 2408 C CA . THR A 1 329 ? 41.352 -0.611 -61.764 1.00 82.62 329 THR A CA 1
ATOM 2409 C C . THR A 1 329 ? 41.194 -1.091 -60.324 1.00 82.62 329 THR A C 1
ATOM 2411 O O . THR A 1 329 ? 40.493 -2.067 -60.059 1.00 82.62 329 THR A O 1
ATOM 2414 N N . ILE A 1 330 ? 41.877 -0.413 -59.408 1.00 76.94 330 ILE A N 1
ATOM 2415 C CA . ILE A 1 330 ? 41.803 -0.651 -57.960 1.00 76.94 330 ILE A CA 1
ATOM 2416 C C . ILE A 1 330 ? 41.371 0.607 -57.191 1.00 76.94 330 ILE A C 1
ATOM 2418 O O . ILE A 1 330 ? 41.225 0.581 -55.978 1.00 76.94 330 ILE A O 1
ATOM 2422 N N . ASP A 1 331 ? 41.140 1.719 -57.902 1.00 68.56 331 ASP A N 1
ATOM 2423 C CA . ASP A 1 331 ? 40.793 3.027 -57.334 1.00 68.56 331 ASP A CA 1
ATOM 2424 C C . ASP A 1 331 ? 39.370 3.480 -57.707 1.00 68.56 331 ASP A C 1
ATOM 2426 O O . ASP A 1 331 ? 39.061 4.678 -57.738 1.00 68.56 331 ASP A O 1
ATOM 2430 N N . GLY A 1 332 ? 38.499 2.508 -58.000 1.00 66.38 332 GLY A N 1
ATOM 2431 C CA . GLY A 1 332 ? 37.102 2.741 -58.364 1.00 66.38 332 GLY A CA 1
ATOM 2432 C C . GLY A 1 332 ? 36.925 3.364 -59.751 1.00 66.38 332 GLY A C 1
ATOM 2433 O O . GLY A 1 332 ? 36.042 4.199 -59.940 1.00 66.38 332 GLY A O 1
ATOM 2434 N N . GLY A 1 333 ? 37.783 3.015 -60.717 1.00 65.81 333 GLY A N 1
ATOM 2435 C CA . GLY A 1 333 ? 37.653 3.448 -62.112 1.00 65.81 333 GLY A CA 1
ATOM 2436 C C . GLY A 1 333 ? 38.227 4.826 -62.421 1.00 65.81 333 GLY A C 1
ATOM 2437 O O . GLY A 1 333 ? 38.053 5.311 -63.542 1.00 65.81 333 GLY A O 1
ATOM 2438 N N . LYS A 1 334 ? 38.936 5.455 -61.473 1.00 67.06 334 LYS A N 1
ATOM 2439 C CA . LYS A 1 334 ? 39.622 6.736 -61.707 1.00 67.06 334 LYS A CA 1
ATOM 2440 C C . LYS A 1 334 ? 40.824 6.553 -62.630 1.00 67.06 334 LYS A C 1
ATOM 2442 O O . LYS A 1 334 ? 41.053 7.397 -63.497 1.00 67.06 334 LYS A O 1
ATOM 2447 N N . HIS A 1 335 ? 41.544 5.440 -62.498 1.00 77.75 335 HIS A N 1
ATOM 2448 C CA . HIS A 1 335 ? 42.640 5.077 -63.388 1.00 77.75 335 HIS A CA 1
ATOM 2449 C C . HIS A 1 335 ? 42.512 3.624 -63.853 1.00 77.75 335 HIS A C 1
ATOM 2451 O O . HIS A 1 335 ? 42.475 2.689 -63.055 1.00 77.75 335 HIS A O 1
ATOM 2457 N N . TRP A 1 336 ? 42.485 3.443 -65.175 1.00 78.94 336 TRP A N 1
ATOM 2458 C CA . TRP A 1 336 ? 42.417 2.133 -65.820 1.00 78.94 336 TRP A CA 1
ATOM 2459 C C . TRP A 1 336 ? 43.782 1.719 -66.354 1.00 78.94 336 TRP A C 1
ATOM 2461 O O . TRP A 1 336 ? 44.398 2.421 -67.162 1.00 78.94 336 TRP A O 1
ATOM 2471 N N . ILE A 1 337 ? 44.245 0.552 -65.917 1.00 77.81 337 ILE A N 1
ATOM 2472 C CA . ILE A 1 337 ? 45.538 -0.012 -66.286 1.00 77.81 337 ILE A CA 1
ATOM 2473 C C . ILE A 1 337 ? 45.302 -1.091 -67.345 1.00 77.81 337 ILE A C 1
ATOM 2475 O O . ILE A 1 337 ? 44.590 -2.070 -67.126 1.00 77.81 337 ILE A O 1
ATOM 2479 N N . SER A 1 338 ? 45.916 -0.919 -68.520 1.00 69.31 338 SER A N 1
ATOM 2480 C CA . SER A 1 338 ? 46.005 -1.993 -69.516 1.00 69.31 338 SER A CA 1
ATOM 2481 C C . SER A 1 338 ? 47.059 -2.988 -69.055 1.00 69.31 338 SER A C 1
ATOM 2483 O O . SER A 1 338 ? 48.237 -2.645 -68.959 1.00 69.31 338 SER A O 1
ATOM 2485 N N . ALA A 1 339 ? 46.633 -4.199 -68.733 1.00 59.47 339 ALA A N 1
ATOM 2486 C CA . ALA A 1 339 ? 47.448 -5.121 -67.965 1.00 59.47 339 ALA A CA 1
ATOM 2487 C C . ALA A 1 339 ? 48.063 -6.226 -68.829 1.00 59.47 339 ALA A C 1
ATOM 2489 O O . ALA A 1 339 ? 47.444 -6.721 -69.772 1.00 59.47 339 ALA A O 1
ATOM 2490 N N . GLY A 1 340 ? 49.291 -6.628 -68.488 1.00 63.22 340 GLY A N 1
ATOM 2491 C CA . GLY A 1 340 ? 49.926 -7.846 -68.994 1.00 63.22 340 GLY A CA 1
ATOM 2492 C C . GLY A 1 340 ? 49.277 -9.067 -68.351 1.00 63.22 340 GLY A C 1
ATOM 2493 O O . GLY A 1 340 ? 49.846 -9.667 -67.450 1.00 63.22 340 GLY A O 1
ATOM 2494 N N . ILE A 1 341 ? 48.053 -9.367 -68.770 1.00 67.44 341 ILE A N 1
ATOM 2495 C CA . ILE A 1 341 ? 47.226 -10.429 -68.203 1.00 67.44 341 ILE A CA 1
ATOM 2496 C C . ILE A 1 341 ? 47.664 -11.768 -68.782 1.00 67.44 341 ILE A C 1
ATOM 2498 O O . ILE A 1 341 ? 47.728 -11.940 -70.004 1.00 67.44 341 ILE A O 1
ATOM 2502 N N . ASP A 1 342 ? 47.925 -12.732 -67.903 1.00 67.69 342 ASP A N 1
ATOM 2503 C CA . ASP A 1 342 ? 48.198 -14.102 -68.315 1.00 67.69 342 ASP A CA 1
ATOM 2504 C C . ASP A 1 342 ? 46.876 -14.811 -68.645 1.00 67.69 342 ASP A C 1
ATOM 2506 O O . ASP A 1 342 ? 46.084 -15.144 -67.767 1.00 67.69 342 ASP A O 1
ATOM 2510 N N . THR A 1 343 ? 46.631 -15.004 -69.942 1.00 65.88 343 THR A N 1
ATOM 2511 C CA . THR A 1 343 ? 45.466 -15.725 -70.491 1.00 65.88 343 THR A CA 1
ATOM 2512 C C . THR A 1 343 ? 45.860 -17.088 -71.061 1.00 65.88 343 THR A C 1
ATOM 2514 O O . THR A 1 343 ? 45.137 -17.667 -71.876 1.00 65.88 343 THR A O 1
ATOM 2517 N N . SER A 1 344 ? 47.030 -17.615 -70.675 1.00 62.97 344 SER A N 1
ATOM 2518 C CA . SER A 1 344 ? 47.558 -18.887 -71.190 1.00 62.97 344 SER A CA 1
ATOM 2519 C C . SER A 1 344 ? 46.600 -20.068 -70.992 1.00 62.97 344 SER A C 1
ATOM 2521 O O . SER A 1 344 ? 46.649 -21.032 -71.761 1.00 62.97 344 SER A O 1
ATOM 2523 N N . THR A 1 345 ? 45.681 -19.963 -70.029 1.00 67.44 345 THR A N 1
ATOM 2524 C CA . THR A 1 345 ? 44.587 -20.910 -69.805 1.00 67.44 345 THR A CA 1
ATOM 2525 C C . THR A 1 345 ? 43.262 -20.327 -70.295 1.00 67.44 345 THR A C 1
ATOM 2527 O O . THR A 1 345 ? 42.820 -19.264 -69.866 1.00 67.44 345 THR A O 1
ATOM 2530 N N . ARG A 1 346 ? 42.600 -21.039 -71.213 1.00 69.44 346 ARG A N 1
ATOM 2531 C CA . ARG A 1 346 ? 41.330 -20.606 -71.810 1.00 69.44 346 ARG A CA 1
ATOM 2532 C C . ARG A 1 346 ? 40.244 -20.509 -70.729 1.00 69.44 346 ARG A C 1
ATOM 2534 O O . ARG A 1 346 ? 39.889 -21.528 -70.150 1.00 69.44 346 ARG A O 1
ATOM 2541 N N . GLY A 1 347 ? 39.710 -19.305 -70.519 1.00 71.50 347 GLY A N 1
ATOM 2542 C CA . GLY A 1 347 ? 38.634 -19.026 -69.558 1.00 71.50 347 GLY A CA 1
ATOM 2543 C C . GLY A 1 347 ? 39.089 -18.458 -68.209 1.00 71.50 347 GLY A C 1
ATOM 2544 O O . GLY A 1 347 ? 38.236 -18.189 -67.372 1.00 71.50 347 GLY A O 1
ATOM 2545 N N . VAL A 1 348 ? 40.395 -18.242 -68.005 1.00 78.25 348 VAL A N 1
ATOM 2546 C CA . VAL A 1 348 ? 40.960 -17.684 -66.764 1.00 78.25 348 VAL A CA 1
ATOM 2547 C C . VAL A 1 348 ? 41.745 -16.409 -67.070 1.00 78.25 348 VAL A C 1
ATOM 2549 O O . VAL A 1 348 ? 42.482 -16.338 -68.055 1.00 78.25 348 VAL A O 1
ATOM 2552 N N . VAL A 1 349 ? 41.568 -15.400 -66.224 1.00 82.94 349 VAL A N 1
ATOM 2553 C CA . VAL A 1 349 ? 42.196 -14.083 -66.304 1.00 82.94 349 VAL A CA 1
ATOM 2554 C C . VAL A 1 349 ? 42.918 -13.830 -64.984 1.00 82.94 349 VAL A C 1
ATOM 2556 O O . VAL A 1 349 ? 42.265 -13.659 -63.961 1.00 82.94 349 VAL A O 1
ATOM 2559 N N . VAL A 1 350 ? 44.253 -13.804 -64.999 1.00 84.12 350 VAL A N 1
ATOM 2560 C CA . VAL A 1 350 ? 45.061 -13.578 -63.786 1.00 84.12 350 VAL A CA 1
ATOM 2561 C C . VAL A 1 350 ? 45.672 -12.179 -63.800 1.00 84.12 350 VAL A C 1
ATOM 2563 O O . VAL A 1 350 ? 46.400 -11.817 -64.731 1.00 84.12 350 VAL A O 1
ATOM 2566 N N . LEU A 1 351 ? 45.399 -11.411 -62.748 1.00 85.00 351 LEU A N 1
ATOM 2567 C CA . LEU A 1 351 ? 46.061 -10.155 -62.416 1.00 85.00 351 LEU A CA 1
ATOM 2568 C C . LEU A 1 351 ? 47.226 -10.458 -61.476 1.00 85.00 351 LEU A C 1
ATOM 2570 O O . LEU A 1 351 ? 47.022 -10.982 -60.386 1.00 85.00 351 LEU A O 1
ATOM 2574 N N . LYS A 1 352 ? 48.446 -10.155 -61.915 1.00 82.38 352 LYS A N 1
ATOM 2575 C CA . LYS A 1 352 ? 49.664 -10.421 -61.145 1.00 82.38 352 LYS A CA 1
ATOM 2576 C C . LYS A 1 352 ? 49.995 -9.268 -60.204 1.00 82.38 352 LYS A C 1
ATOM 2578 O O . LYS A 1 352 ? 49.911 -8.115 -60.628 1.00 82.38 352 LYS A O 1
ATOM 2583 N N . ASP A 1 353 ? 50.434 -9.598 -58.988 1.00 79.19 353 ASP A N 1
ATOM 2584 C CA . ASP A 1 353 ? 50.973 -8.651 -57.999 1.00 79.19 353 ASP A CA 1
ATOM 2585 C C . ASP A 1 353 ? 50.059 -7.433 -57.729 1.00 79.19 353 ASP A C 1
ATOM 2587 O O . ASP A 1 353 ? 50.524 -6.287 -57.686 1.00 79.19 353 ASP A O 1
ATOM 2591 N N . VAL A 1 354 ? 48.749 -7.657 -57.574 1.00 81.06 354 VAL A N 1
ATOM 2592 C CA . VAL A 1 354 ? 47.794 -6.583 -57.265 1.00 81.06 354 VAL A CA 1
ATOM 2593 C C . VAL A 1 354 ? 48.101 -6.034 -55.876 1.00 81.06 354 VAL A C 1
ATOM 2595 O O . VAL A 1 354 ? 48.163 -6.786 -54.908 1.00 81.06 354 VAL A O 1
ATOM 2598 N N . ASP A 1 355 ? 48.313 -4.721 -55.791 1.00 81.12 355 ASP A N 1
ATOM 2599 C CA . ASP A 1 355 ? 48.616 -4.026 -54.542 1.00 81.12 355 ASP A CA 1
ATOM 2600 C C . ASP A 1 355 ? 47.324 -3.741 -53.769 1.00 81.12 355 ASP A C 1
ATOM 2602 O O . ASP A 1 355 ? 46.509 -2.919 -54.191 1.00 81.12 355 ASP A O 1
ATOM 2606 N N . LEU A 1 356 ? 47.141 -4.444 -52.650 1.00 75.38 356 LEU A N 1
ATOM 2607 C CA . LEU A 1 356 ? 45.940 -4.388 -51.816 1.00 75.38 356 LEU A CA 1
ATOM 2608 C C . LEU A 1 356 ? 45.995 -3.265 -50.768 1.00 75.38 356 LEU A C 1
ATOM 2610 O O . LEU A 1 356 ? 45.130 -3.189 -49.898 1.00 75.38 356 LEU A O 1
ATOM 2614 N N . THR A 1 357 ? 46.999 -2.387 -50.835 1.00 71.38 357 THR A N 1
ATOM 2615 C CA . THR A 1 357 ? 47.128 -1.232 -49.930 1.00 71.38 357 THR A CA 1
ATOM 2616 C C . THR A 1 357 ? 46.534 0.058 -50.510 1.00 71.38 357 THR A C 1
ATOM 2618 O O . THR A 1 357 ? 46.318 1.040 -49.793 1.00 71.38 357 THR A O 1
ATOM 2621 N N . ILE A 1 358 ? 46.238 0.075 -51.815 1.00 64.69 358 ILE A N 1
ATOM 2622 C CA . ILE A 1 358 ? 45.838 1.266 -52.574 1.00 64.69 358 ILE A CA 1
ATOM 2623 C C . ILE A 1 358 ? 44.319 1.470 -52.457 1.00 64.69 358 ILE A C 1
ATOM 2625 O O . ILE A 1 358 ? 43.546 1.220 -53.374 1.00 64.69 358 ILE A O 1
ATOM 2629 N N . GLY A 1 359 ? 43.911 1.939 -51.282 1.00 53.91 359 GLY A N 1
ATOM 2630 C CA . GLY A 1 359 ? 42.537 2.318 -50.926 1.00 53.91 359 GLY A CA 1
ATOM 2631 C C . GLY A 1 359 ? 42.460 3.174 -49.654 1.00 53.91 359 GLY A C 1
ATOM 2632 O O . GLY A 1 359 ? 41.436 3.802 -49.388 1.00 53.91 359 GLY A O 1
ATOM 2633 N N . ALA A 1 360 ? 43.557 3.258 -48.893 1.00 45.69 360 ALA A N 1
ATOM 2634 C CA . ALA A 1 360 ? 43.652 4.067 -47.688 1.00 45.69 360 ALA A CA 1
ATOM 2635 C C . ALA A 1 360 ? 43.630 5.571 -48.019 1.00 45.69 360 ALA A C 1
ATOM 2637 O O . ALA A 1 360 ? 44.495 6.085 -48.730 1.00 45.69 360 ALA A O 1
ATOM 2638 N N . GLN A 1 361 ? 42.650 6.297 -47.477 1.00 39.62 361 GLN A N 1
ATOM 2639 C CA . GLN A 1 361 ? 42.810 7.733 -47.256 1.00 39.62 361 GLN A CA 1
ATOM 2640 C C . GLN A 1 361 ? 43.962 7.918 -46.259 1.00 39.62 361 GLN A C 1
ATOM 2642 O O . GLN A 1 361 ? 43.921 7.356 -45.166 1.00 39.62 361 GLN A O 1
ATOM 2647 N N . ASP A 1 362 ? 44.990 8.672 -46.652 1.00 35.03 362 ASP A N 1
ATOM 2648 C CA . ASP A 1 362 ? 46.113 9.050 -45.791 1.00 35.03 362 ASP A CA 1
ATOM 2649 C C . ASP A 1 362 ? 45.599 9.693 -44.489 1.00 35.03 362 ASP A C 1
ATOM 2651 O O . ASP A 1 362 ? 45.126 10.832 -44.496 1.00 35.03 362 ASP A O 1
ATOM 2655 N N . LEU A 1 363 ? 45.742 9.001 -43.356 1.00 35.62 363 LEU A N 1
ATOM 2656 C CA . LEU A 1 363 ? 45.745 9.646 -42.043 1.00 35.62 363 LEU A CA 1
ATOM 2657 C C . LEU A 1 363 ? 47.198 9.976 -41.658 1.00 35.62 363 LEU A C 1
ATOM 2659 O O . LEU A 1 363 ? 48.097 9.157 -41.865 1.00 35.62 363 LEU A O 1
ATOM 2663 N N . PRO A 1 364 ? 47.468 11.185 -41.134 1.00 34.34 364 PRO A N 1
ATOM 2664 C CA . PRO A 1 364 ? 48.823 11.638 -40.842 1.00 34.34 364 PRO A CA 1
ATOM 2665 C C . PRO A 1 364 ? 49.470 10.811 -39.715 1.00 34.34 364 PRO A C 1
ATOM 2667 O O . PRO A 1 364 ? 48.770 10.306 -38.838 1.00 34.34 364 PRO A O 1
ATOM 2670 N N . PRO A 1 365 ? 50.813 10.699 -39.682 1.00 35.19 365 PRO A N 1
ATOM 2671 C CA . PRO A 1 365 ? 51.496 9.883 -38.686 1.00 35.19 365 PRO A CA 1
ATOM 2672 C C . PRO A 1 365 ? 51.353 10.481 -37.272 1.00 35.19 365 PRO A C 1
ATOM 2674 O O . PRO A 1 365 ? 51.414 11.708 -37.116 1.00 35.19 365 PRO A O 1
ATOM 2677 N N . PRO A 1 366 ? 51.233 9.641 -36.227 1.00 34.66 366 PRO A N 1
ATOM 2678 C CA . PRO A 1 366 ? 51.059 10.103 -34.857 1.00 34.66 366 PRO A CA 1
ATOM 2679 C C . PRO A 1 366 ? 52.313 10.824 -34.348 1.00 34.66 366 PRO A C 1
ATOM 2681 O O . PRO A 1 366 ? 53.451 10.375 -34.524 1.00 34.66 366 PRO A O 1
ATOM 2684 N N . ARG A 1 367 ? 52.107 11.957 -33.669 1.00 35.00 367 ARG A N 1
ATOM 2685 C CA . ARG A 1 367 ? 53.137 12.570 -32.823 1.00 35.00 367 ARG A CA 1
ATOM 2686 C C . ARG A 1 367 ? 53.291 11.713 -31.568 1.00 35.00 367 ARG A C 1
ATOM 2688 O O . ARG A 1 367 ? 52.306 11.406 -30.912 1.00 35.00 367 ARG A O 1
ATOM 2695 N N . MET A 1 368 ? 54.530 11.338 -31.245 1.00 36.41 368 MET A N 1
ATOM 2696 C CA . MET A 1 368 ? 54.845 10.513 -30.077 1.00 36.41 368 MET A CA 1
ATOM 2697 C C . MET A 1 368 ? 54.331 11.140 -28.777 1.00 36.41 368 MET A C 1
ATOM 2699 O O . MET A 1 368 ? 54.818 12.194 -28.365 1.00 36.41 368 MET A O 1
ATOM 2703 N N . GLY A 1 369 ? 53.418 10.435 -28.112 1.00 37.66 369 GLY A N 1
ATOM 2704 C CA . GLY A 1 369 ? 53.022 10.702 -26.736 1.00 37.66 369 GLY A CA 1
ATOM 2705 C C . GLY A 1 369 ? 51.644 10.136 -26.420 1.00 37.66 369 GLY A C 1
ATOM 2706 O O . GLY A 1 369 ? 50.678 10.870 -26.527 1.00 37.66 369 GLY A O 1
ATOM 2707 N N . ILE A 1 370 ? 51.606 8.865 -25.995 1.00 44.28 370 ILE A N 1
ATOM 2708 C CA . ILE A 1 370 ? 50.533 8.218 -25.210 1.00 44.28 370 ILE A CA 1
ATOM 2709 C C . ILE A 1 370 ? 49.094 8.426 -25.723 1.00 44.28 370 ILE A C 1
ATOM 2711 O O . ILE A 1 370 ? 48.405 9.346 -25.303 1.00 44.28 370 ILE A O 1
ATOM 2715 N N . MET A 1 371 ? 48.627 7.506 -26.570 1.00 35.25 371 MET A N 1
ATOM 2716 C CA . MET A 1 371 ? 47.207 7.246 -26.830 1.00 35.25 371 MET A CA 1
ATOM 2717 C C . MET A 1 371 ? 47.046 5.786 -27.261 1.00 35.25 371 MET A C 1
ATOM 2719 O O . MET A 1 371 ? 47.924 5.265 -27.956 1.00 35.25 371 MET A O 1
ATOM 2723 N N . GLU A 1 372 ? 45.949 5.153 -26.835 1.00 44.88 372 GLU A N 1
ATOM 2724 C CA . GLU A 1 372 ? 45.412 3.935 -27.446 1.00 44.88 372 GLU A CA 1
ATOM 2725 C C . GLU A 1 372 ? 45.472 4.086 -28.966 1.00 44.88 372 GLU A C 1
ATOM 2727 O O . GLU A 1 372 ? 44.953 5.043 -29.544 1.00 44.88 372 GLU A O 1
ATOM 2732 N N . VAL A 1 373 ? 46.218 3.193 -29.606 1.00 35.75 373 VAL A N 1
ATOM 2733 C CA . VAL A 1 373 ? 46.316 3.161 -31.058 1.00 35.75 373 VAL A CA 1
ATOM 2734 C C . VAL A 1 373 ? 45.008 2.543 -31.522 1.00 35.75 373 VAL A C 1
ATOM 2736 O O . VAL A 1 373 ? 44.781 1.370 -31.232 1.00 35.75 373 VAL A O 1
ATOM 2739 N N . GLU A 1 374 ? 44.144 3.305 -32.203 1.00 42.59 374 GLU A N 1
ATOM 2740 C CA . GLU A 1 374 ? 43.035 2.681 -32.929 1.00 42.59 374 GLU A CA 1
ATOM 2741 C C . GLU A 1 374 ? 43.614 1.536 -33.773 1.00 42.59 374 GLU A C 1
ATOM 2743 O O . GLU A 1 374 ? 44.605 1.767 -34.485 1.00 42.59 374 GLU A O 1
ATOM 2748 N N . PRO A 1 375 ? 43.065 0.310 -33.681 1.00 46.84 375 PRO A N 1
ATOM 2749 C CA . PRO A 1 375 ? 43.557 -0.805 -34.471 1.00 46.84 375 PRO A CA 1
ATOM 2750 C C . PRO A 1 375 ? 43.553 -0.375 -35.934 1.00 46.84 375 PRO A C 1
ATOM 2752 O O . PRO A 1 375 ? 42.590 0.217 -36.430 1.00 46.84 375 PRO A O 1
ATOM 2755 N N . VAL A 1 376 ? 44.683 -0.575 -36.614 1.00 52.41 376 VAL A N 1
ATOM 2756 C CA . VAL A 1 376 ? 44.819 -0.124 -37.995 1.00 52.41 376 VAL A CA 1
ATOM 2757 C C . VAL A 1 376 ? 43.828 -0.941 -38.819 1.00 52.41 376 VAL A C 1
ATOM 2759 O O . VAL A 1 376 ? 44.064 -2.116 -39.058 1.00 52.41 376 VAL A O 1
ATOM 2762 N N . LYS A 1 377 ? 42.712 -0.321 -39.216 1.00 56.53 377 LYS A N 1
ATOM 2763 C CA . LYS A 1 377 ? 41.590 -1.007 -39.872 1.00 56.53 377 LYS A CA 1
ATOM 2764 C C . LYS A 1 377 ? 42.060 -1.841 -41.068 1.00 56.53 377 LYS A C 1
ATOM 2766 O O . LYS A 1 377 ? 42.992 -1.440 -41.787 1.00 56.53 377 LYS A O 1
ATOM 2771 N N . ASP A 1 378 ? 41.403 -2.978 -41.274 1.00 65.25 378 ASP A N 1
ATOM 2772 C CA . ASP A 1 378 ? 41.595 -3.811 -42.458 1.00 65.25 378 ASP A CA 1
ATOM 2773 C C . ASP A 1 378 ? 41.417 -2.983 -43.723 1.00 65.25 378 ASP A C 1
ATOM 2775 O O . ASP A 1 378 ? 40.584 -2.071 -43.797 1.00 65.25 378 ASP A O 1
ATOM 2779 N N . VAL A 1 379 ? 42.243 -3.265 -44.727 1.00 67.56 379 VAL A N 1
ATOM 2780 C CA . VAL A 1 379 ? 42.227 -2.484 -45.964 1.00 67.56 379 VAL A CA 1
ATOM 2781 C C . VAL A 1 379 ? 41.365 -3.207 -46.982 1.00 67.56 379 VAL A C 1
ATOM 2783 O O . VAL A 1 379 ? 41.760 -4.234 -47.528 1.00 67.56 379 VAL A O 1
ATOM 2786 N N . LEU A 1 380 ? 40.188 -2.646 -47.259 1.00 71.94 380 LEU A N 1
ATOM 2787 C CA . LEU A 1 380 ? 39.333 -3.108 -48.344 1.00 71.94 380 LEU A CA 1
ATOM 2788 C C . LEU A 1 380 ? 39.823 -2.508 -49.666 1.00 71.94 380 LEU A C 1
ATOM 2790 O O . LEU A 1 380 ? 39.684 -1.308 -49.909 1.00 71.94 380 LEU A O 1
ATOM 2794 N N . THR A 1 381 ? 40.355 -3.352 -50.542 1.00 74.56 381 THR A N 1
ATOM 2795 C CA . THR A 1 381 ? 40.731 -2.987 -51.909 1.00 74.56 381 THR A CA 1
ATOM 2796 C C . THR A 1 381 ? 39.720 -3.552 -52.887 1.00 74.56 381 THR A C 1
ATOM 2798 O O . THR A 1 381 ? 39.533 -4.760 -52.994 1.00 74.56 381 THR A O 1
ATOM 2801 N N . THR A 1 382 ? 39.065 -2.669 -53.635 1.00 79.31 382 THR A N 1
ATOM 2802 C CA . THR A 1 382 ? 38.094 -3.079 -54.651 1.00 79.31 382 THR A CA 1
ATOM 2803 C C . THR A 1 382 ? 38.780 -3.196 -56.001 1.00 79.31 382 THR A C 1
ATOM 2805 O O . THR A 1 382 ? 39.185 -2.194 -56.584 1.00 79.31 382 THR A O 1
ATOM 2808 N N . VAL A 1 383 ? 38.890 -4.419 -56.509 1.00 82.62 383 VAL A N 1
ATOM 2809 C CA . VAL A 1 383 ? 39.444 -4.718 -57.826 1.00 82.62 383 VAL A CA 1
ATOM 2810 C C . VAL A 1 383 ? 38.300 -4.805 -58.825 1.00 82.62 383 VAL A C 1
ATOM 2812 O O . VAL A 1 383 ? 37.457 -5.695 -58.748 1.00 82.62 383 VAL A O 1
ATOM 2815 N N . GLN A 1 384 ? 38.285 -3.900 -59.799 1.00 87.12 384 GLN A N 1
ATOM 2816 C CA . GLN A 1 384 ? 37.360 -3.959 -60.925 1.00 87.12 384 GLN A CA 1
ATOM 2817 C C . GLN A 1 384 ? 38.125 -4.317 -62.201 1.00 87.12 384 GLN A C 1
ATOM 2819 O O . GLN A 1 384 ? 39.082 -3.647 -62.589 1.00 87.12 384 GLN A O 1
ATOM 2824 N N . LEU A 1 385 ? 37.690 -5.381 -62.867 1.00 87.75 385 LEU A N 1
ATOM 2825 C CA . LEU A 1 385 ? 38.213 -5.868 -64.137 1.00 87.75 385 LEU A CA 1
ATOM 2826 C C . LEU A 1 385 ? 37.178 -5.612 -65.233 1.00 87.75 385 LEU A C 1
ATOM 2828 O O . LEU A 1 385 ? 36.014 -5.958 -65.070 1.00 87.75 385 LEU A O 1
ATOM 2832 N N . SER A 1 386 ? 37.604 -5.057 -66.363 1.00 85.94 386 SER A N 1
ATOM 2833 C CA . SER A 1 386 ? 36.753 -4.727 -67.506 1.00 85.94 386 SER A CA 1
ATOM 2834 C C . SER A 1 386 ? 37.325 -5.272 -68.814 1.00 85.94 386 SER A C 1
ATOM 2836 O O . SER A 1 386 ? 38.522 -5.169 -69.082 1.00 85.94 386 SER A O 1
ATOM 2838 N N . LEU A 1 387 ? 36.473 -5.862 -69.650 1.00 85.88 387 LEU A N 1
ATOM 2839 C CA . LEU A 1 387 ? 36.759 -6.182 -71.045 1.00 85.88 387 LEU A CA 1
ATOM 2840 C C . LEU A 1 387 ? 36.305 -5.006 -71.909 1.00 85.88 387 LEU A C 1
ATOM 2842 O O . LEU A 1 387 ? 35.118 -4.698 -71.945 1.00 85.88 387 LEU A O 1
ATOM 2846 N N . VAL A 1 388 ? 37.219 -4.396 -72.660 1.00 83.12 388 VAL A N 1
ATOM 2847 C CA . VAL A 1 388 ? 36.923 -3.248 -73.531 1.00 83.12 388 VAL A CA 1
ATOM 2848 C C . VAL A 1 388 ? 37.047 -3.602 -75.015 1.00 83.12 388 VAL A C 1
ATOM 2850 O O . VAL A 1 388 ? 37.842 -4.464 -75.405 1.00 83.12 388 VAL A O 1
ATOM 2853 N N . GLY A 1 389 ? 36.250 -2.934 -75.852 1.00 78.62 389 GLY A N 1
ATOM 2854 C CA . GLY A 1 389 ? 36.260 -3.053 -77.312 1.00 78.62 389 GLY A CA 1
ATOM 2855 C C . GLY A 1 389 ? 37.355 -2.241 -78.004 1.00 78.62 389 GLY A C 1
ATOM 2856 O O . GLY A 1 389 ? 38.081 -1.468 -77.381 1.00 78.62 389 GLY A O 1
ATOM 2857 N N . ALA A 1 390 ? 37.451 -2.377 -79.332 1.00 75.00 390 ALA A N 1
ATOM 2858 C CA . ALA A 1 390 ? 38.431 -1.645 -80.147 1.00 75.00 390 ALA A CA 1
ATOM 2859 C C . ALA A 1 390 ? 38.216 -0.115 -80.134 1.00 75.00 390 ALA A C 1
ATOM 2861 O O . ALA A 1 390 ? 39.138 0.651 -80.415 1.00 75.00 390 ALA A O 1
ATOM 2862 N N . ASP A 1 391 ? 37.005 0.327 -79.796 1.00 78.38 391 ASP A N 1
ATOM 2863 C CA . ASP A 1 391 ? 36.594 1.715 -79.569 1.00 78.38 391 ASP A CA 1
ATOM 2864 C C . ASP A 1 391 ? 36.796 2.185 -78.114 1.00 78.38 391 ASP A C 1
ATOM 2866 O O . ASP A 1 391 ? 36.460 3.323 -77.787 1.00 78.38 391 ASP A O 1
ATOM 2870 N N . LYS A 1 392 ? 37.382 1.332 -77.259 1.00 73.19 392 LYS A N 1
ATOM 2871 C CA . LYS A 1 392 ? 37.557 1.519 -75.810 1.00 73.19 392 LYS A CA 1
ATOM 2872 C C . LYS A 1 392 ? 36.252 1.639 -75.018 1.00 73.19 392 LYS A C 1
ATOM 2874 O O . LYS A 1 392 ? 36.285 2.119 -73.889 1.00 73.19 392 LYS A O 1
ATOM 2879 N N . GLN A 1 393 ? 35.121 1.219 -75.580 1.00 77.38 393 GLN A N 1
ATOM 2880 C CA . GLN A 1 393 ? 33.887 1.095 -74.811 1.00 77.38 393 GLN A CA 1
ATOM 2881 C C . GLN A 1 393 ? 33.934 -0.184 -73.971 1.00 77.38 393 GLN A C 1
ATOM 2883 O O . GLN A 1 393 ? 34.405 -1.226 -74.439 1.00 77.38 393 GLN A O 1
ATOM 2888 N N . GLU A 1 394 ? 33.475 -0.091 -72.725 1.00 79.44 394 GLU A N 1
ATOM 2889 C CA . GLU A 1 394 ? 33.332 -1.238 -71.831 1.00 79.44 394 GLU A CA 1
ATOM 2890 C C . GLU A 1 394 ? 32.292 -2.213 -72.389 1.00 79.44 394 GLU A C 1
ATOM 2892 O O . GLU A 1 394 ? 31.190 -1.827 -72.776 1.00 79.44 394 GLU A O 1
ATOM 2897 N N . ILE A 1 395 ? 32.676 -3.485 -72.468 1.00 80.62 395 ILE A N 1
ATOM 2898 C CA . ILE A 1 395 ? 31.828 -4.580 -72.941 1.00 80.62 395 ILE A CA 1
ATOM 2899 C C . ILE A 1 395 ? 31.276 -5.348 -71.743 1.00 80.62 395 ILE A C 1
ATOM 2901 O O . ILE A 1 395 ? 30.099 -5.697 -71.736 1.00 80.62 395 ILE A O 1
ATOM 2905 N N . LEU A 1 396 ? 32.132 -5.638 -70.758 1.00 82.12 396 LEU A N 1
ATOM 2906 C CA . LEU A 1 396 ? 31.820 -6.403 -69.549 1.00 82.12 396 LEU A CA 1
ATOM 2907 C C . LEU A 1 396 ? 32.712 -5.959 -68.405 1.00 82.12 396 LEU A C 1
ATOM 2909 O O . LEU A 1 396 ? 33.891 -5.726 -68.641 1.00 82.12 396 LEU A O 1
ATOM 2913 N N . SER A 1 397 ? 32.199 -5.970 -67.179 1.00 83.12 397 SER A N 1
ATOM 2914 C CA . SER A 1 397 ? 33.005 -5.749 -65.982 1.00 83.12 397 SER A CA 1
ATOM 2915 C C . SER A 1 397 ? 32.649 -6.719 -64.861 1.00 83.12 397 SER A C 1
ATOM 2917 O O . SER A 1 397 ? 31.504 -7.154 -64.752 1.00 83.12 397 SER A O 1
ATOM 2919 N N . ALA A 1 398 ? 33.618 -7.007 -64.002 1.00 81.94 398 ALA A N 1
ATOM 2920 C CA . ALA A 1 398 ? 33.439 -7.671 -62.722 1.00 81.94 398 ALA A CA 1
ATOM 2921 C C . ALA A 1 398 ? 34.143 -6.847 -61.651 1.00 81.94 398 ALA A C 1
ATOM 2923 O O . ALA A 1 398 ? 35.224 -6.315 -61.900 1.00 81.94 398 ALA A O 1
ATOM 2924 N N . THR A 1 399 ? 33.537 -6.764 -60.476 1.00 81.50 399 THR A N 1
ATOM 2925 C CA . THR A 1 399 ? 34.088 -6.046 -59.332 1.00 81.50 399 THR A CA 1
ATOM 2926 C C . THR A 1 399 ? 34.106 -6.994 -58.154 1.00 81.50 399 THR A C 1
ATOM 2928 O O . THR A 1 399 ? 33.090 -7.629 -57.891 1.00 81.50 399 THR A O 1
ATOM 2931 N N . GLU A 1 400 ? 35.236 -7.060 -57.464 1.00 84.12 400 GLU A N 1
ATOM 2932 C CA . GLU A 1 400 ? 35.371 -7.801 -56.217 1.00 84.12 400 GLU A CA 1
ATOM 2933 C C . GLU A 1 400 ? 36.092 -6.948 -55.180 1.00 84.12 400 GLU A C 1
ATOM 2935 O O . GLU A 1 400 ? 37.009 -6.196 -55.519 1.00 84.12 400 GLU A O 1
ATOM 2940 N N . THR A 1 401 ? 35.691 -7.068 -53.919 1.00 78.38 401 THR A N 1
ATOM 2941 C CA . THR A 1 401 ? 36.379 -6.411 -52.809 1.00 78.38 401 THR A CA 1
ATOM 2942 C C . THR A 1 401 ? 37.201 -7.438 -52.050 1.00 78.38 401 THR A C 1
ATOM 2944 O O . THR A 1 401 ? 36.681 -8.448 -51.587 1.00 78.38 401 THR A O 1
ATOM 2947 N N . LEU A 1 402 ? 38.494 -7.157 -51.942 1.00 76.50 402 LEU A N 1
ATOM 2948 C CA . LEU A 1 402 ? 39.484 -7.970 -51.256 1.00 76.50 402 LEU A CA 1
ATOM 2949 C C . LEU A 1 402 ? 39.882 -7.271 -49.959 1.00 76.50 402 LEU A C 1
ATOM 2951 O O . LEU A 1 402 ? 40.090 -6.058 -49.949 1.00 76.50 402 LEU A O 1
ATOM 2955 N N . VAL A 1 403 ? 40.002 -8.029 -48.883 1.00 73.94 403 VAL A N 1
ATOM 2956 C CA . VAL A 1 403 ? 40.345 -7.560 -47.545 1.00 73.94 403 VAL A CA 1
ATOM 2957 C C . VAL A 1 403 ? 41.794 -7.937 -47.261 1.00 73.94 403 VAL A C 1
ATOM 2959 O O . VAL A 1 403 ? 42.157 -9.112 -47.263 1.00 73.94 403 VAL A O 1
ATOM 2962 N N . LEU A 1 404 ? 42.634 -6.931 -47.034 1.00 75.94 404 LEU A N 1
ATOM 2963 C CA . LEU A 1 404 ? 43.930 -7.115 -46.396 1.00 75.94 404 LEU A CA 1
ATOM 2964 C C . LEU A 1 404 ? 43.727 -7.043 -44.880 1.00 75.94 404 LEU A C 1
ATOM 2966 O O . LEU A 1 404 ? 43.648 -5.944 -44.322 1.00 75.94 404 LEU A O 1
ATOM 2970 N N . ASP A 1 405 ? 43.644 -8.215 -44.263 1.00 73.31 405 ASP A N 1
ATOM 2971 C CA . ASP A 1 405 ? 43.514 -8.403 -42.822 1.00 73.31 405 ASP A CA 1
ATOM 2972 C C . ASP A 1 405 ? 44.904 -8.419 -42.179 1.00 73.31 405 ASP A C 1
ATOM 2974 O O . ASP A 1 405 ? 45.802 -9.172 -42.576 1.00 73.31 405 ASP A O 1
ATOM 2978 N N . ARG A 1 406 ? 45.107 -7.528 -41.209 1.00 71.19 406 ARG A N 1
ATOM 2979 C CA . ARG A 1 406 ? 46.405 -7.330 -40.553 1.00 71.19 406 ARG A CA 1
ATOM 2980 C C . ARG A 1 406 ? 46.403 -7.690 -39.069 1.00 71.19 406 ARG A C 1
ATOM 2982 O O . ARG A 1 406 ? 47.490 -7.678 -38.481 1.00 71.19 406 ARG A O 1
ATOM 2989 N N . PHE A 1 407 ? 45.250 -7.972 -38.460 1.00 68.19 407 PHE A N 1
ATOM 2990 C CA . PHE A 1 407 ? 45.131 -8.120 -37.009 1.00 68.19 407 PHE A CA 1
ATOM 2991 C C . PHE A 1 407 ? 44.015 -9.090 -36.635 1.00 68.19 407 PHE A C 1
ATOM 2993 O O . PHE A 1 407 ? 42.907 -8.952 -37.118 1.00 68.19 407 PHE A O 1
ATOM 3000 N N . ALA A 1 408 ? 44.289 -9.951 -35.656 1.00 71.81 408 ALA A N 1
ATOM 3001 C CA . ALA A 1 408 ? 43.239 -10.685 -34.960 1.00 71.81 408 ALA A CA 1
ATOM 3002 C C . ALA A 1 408 ? 42.715 -9.848 -33.782 1.00 71.81 408 ALA A C 1
ATOM 3004 O O . ALA A 1 408 ? 43.514 -9.283 -33.018 1.00 71.81 408 ALA A O 1
ATOM 3005 N N . GLU A 1 409 ? 41.399 -9.817 -33.598 1.00 74.25 409 GLU A N 1
ATOM 3006 C CA . GLU A 1 409 ? 40.701 -9.154 -32.500 1.00 74.25 409 GLU A CA 1
ATOM 3007 C C . GLU A 1 409 ? 41.195 -9.634 -31.128 1.00 74.25 409 GLU A C 1
ATOM 3009 O O . GLU A 1 409 ? 41.703 -10.749 -30.938 1.00 74.25 409 GLU A O 1
ATOM 3014 N N . MET A 1 410 ? 41.062 -8.768 -30.121 1.00 72.88 410 MET A N 1
ATOM 3015 C CA . MET A 1 410 ? 41.376 -9.154 -28.750 1.00 72.88 410 MET A CA 1
ATOM 3016 C C . MET A 1 410 ? 40.282 -10.058 -28.191 1.00 72.88 410 MET A C 1
ATOM 3018 O O . MET A 1 410 ? 39.103 -9.728 -28.239 1.00 72.88 410 MET A O 1
ATOM 3022 N N . LEU A 1 411 ? 40.701 -11.168 -27.592 1.00 76.75 411 LEU A N 1
ATOM 3023 C CA . LEU A 1 411 ? 39.808 -12.070 -26.876 1.00 76.75 411 LEU A CA 1
ATOM 3024 C C . LEU A 1 411 ? 39.653 -11.673 -25.408 1.00 76.75 411 LEU A C 1
ATOM 3026 O O . LEU A 1 411 ? 40.571 -11.123 -24.786 1.00 76.75 411 LEU A O 1
ATOM 3030 N N . ASP A 1 412 ? 38.507 -12.027 -24.838 1.00 79.81 412 ASP A N 1
ATOM 3031 C CA . ASP A 1 412 ? 38.272 -11.966 -23.404 1.00 79.81 412 ASP A CA 1
ATOM 3032 C C . ASP A 1 412 ? 38.388 -13.362 -22.782 1.00 79.81 412 ASP A C 1
ATOM 3034 O O . ASP A 1 412 ? 38.034 -14.370 -23.394 1.00 79.81 412 ASP A O 1
ATOM 3038 N N . VAL A 1 413 ? 38.929 -13.429 -21.566 1.00 74.62 413 VAL A N 1
ATOM 3039 C CA . VAL A 1 413 ? 39.097 -14.682 -20.830 1.00 74.62 413 VAL A CA 1
ATOM 3040 C C . VAL A 1 413 ? 38.776 -14.476 -19.369 1.00 74.62 413 VAL A C 1
ATOM 3042 O O . VAL A 1 413 ? 39.386 -13.632 -18.706 1.00 74.62 413 VAL A O 1
ATOM 3045 N N . ALA A 1 414 ? 37.879 -15.315 -18.863 1.00 73.38 414 ALA A N 1
ATOM 3046 C CA . ALA A 1 414 ? 37.487 -15.341 -17.465 1.00 73.38 414 ALA A CA 1
ATOM 3047 C C . ALA A 1 414 ? 37.529 -16.769 -16.898 1.00 73.38 414 ALA A C 1
ATOM 3049 O O . ALA A 1 414 ? 37.521 -17.762 -17.626 1.00 73.38 414 ALA A O 1
ATOM 3050 N N . LEU A 1 415 ? 37.606 -16.883 -15.571 1.00 71.12 415 LEU A N 1
ATOM 3051 C CA . LEU A 1 415 ? 37.538 -18.161 -14.858 1.00 71.12 415 LEU A CA 1
ATOM 3052 C C . LEU A 1 415 ? 36.088 -18.631 -14.722 1.00 71.12 415 LEU A C 1
ATOM 3054 O O . LEU A 1 415 ? 35.209 -17.850 -14.368 1.00 71.12 415 LEU A O 1
ATOM 3058 N N . VAL A 1 416 ? 35.852 -19.926 -14.933 1.00 62.00 416 VAL A N 1
ATOM 3059 C CA . VAL A 1 416 ? 34.536 -20.548 -14.726 1.00 62.00 416 VAL A CA 1
ATOM 3060 C C . VAL A 1 416 ? 34.254 -20.656 -13.224 1.00 62.00 416 VAL A C 1
ATOM 3062 O O . VAL A 1 416 ? 35.061 -21.229 -12.494 1.00 62.00 416 VAL A O 1
ATOM 3065 N N . ASN A 1 417 ? 33.100 -20.150 -12.774 1.00 55.84 417 ASN A N 1
ATOM 3066 C CA . ASN A 1 417 ? 32.631 -20.201 -11.381 1.00 55.84 417 ASN A CA 1
ATOM 3067 C C . ASN A 1 417 ? 33.662 -19.707 -10.350 1.00 55.84 417 ASN A C 1
ATOM 3069 O O . ASN A 1 417 ? 34.087 -20.447 -9.462 1.00 55.84 417 ASN A O 1
ATOM 3073 N N . ALA A 1 418 ? 34.049 -18.432 -10.420 1.00 51.19 418 ALA A N 1
ATOM 3074 C CA . ALA A 1 418 ? 34.655 -17.778 -9.266 1.00 51.19 418 ALA A CA 1
ATOM 3075 C C . ALA A 1 418 ? 33.572 -17.592 -8.185 1.00 51.19 418 ALA A C 1
ATOM 3077 O O . ALA A 1 418 ? 32.842 -16.609 -8.179 1.00 51.19 418 ALA A O 1
ATOM 3078 N N . THR A 1 419 ? 33.455 -18.541 -7.262 1.00 50.00 419 THR A N 1
ATOM 3079 C CA . THR A 1 419 ? 32.552 -18.568 -6.084 1.00 50.00 419 THR A CA 1
ATOM 3080 C C . THR A 1 419 ? 32.861 -17.493 -5.025 1.00 50.00 419 THR A C 1
ATOM 3082 O O . THR A 1 419 ? 32.623 -17.665 -3.832 1.00 50.00 419 THR A O 1
ATOM 3085 N N . ALA A 1 420 ? 33.432 -16.377 -5.462 1.00 47.38 420 ALA A N 1
ATOM 3086 C CA . ALA A 1 420 ? 33.928 -15.264 -4.671 1.00 47.38 420 ALA A CA 1
ATOM 3087 C C . ALA A 1 420 ? 32.834 -14.282 -4.213 1.00 47.38 420 ALA A C 1
ATOM 3089 O O . ALA A 1 420 ? 33.123 -13.395 -3.410 1.00 47.38 420 ALA A O 1
ATOM 3090 N N . SER A 1 421 ? 31.604 -14.402 -4.725 1.00 49.44 421 SER A N 1
ATOM 3091 C CA . SER A 1 421 ? 30.546 -13.395 -4.543 1.00 49.44 421 SER A CA 1
ATOM 3092 C C . SER A 1 421 ? 30.096 -13.223 -3.088 1.00 49.44 421 SER A C 1
ATOM 3094 O O . SER A 1 421 ? 29.689 -12.132 -2.708 1.00 49.44 421 SER A O 1
ATOM 3096 N N . HIS A 1 422 ? 30.231 -14.255 -2.252 1.00 52.94 422 HIS A N 1
ATOM 3097 C CA . HIS A 1 422 ? 29.734 -14.251 -0.871 1.00 52.94 422 HIS A CA 1
ATOM 3098 C C . HIS A 1 422 ? 30.718 -13.683 0.181 1.00 52.94 422 HIS A C 1
ATOM 3100 O O . HIS A 1 422 ? 30.333 -13.493 1.332 1.00 52.94 422 HIS A O 1
ATOM 3106 N N . PHE A 1 423 ? 31.986 -13.414 -0.177 1.00 54.03 423 PHE A N 1
ATOM 3107 C CA . PHE A 1 423 ? 33.076 -13.133 0.786 1.00 54.03 423 PHE A CA 1
ATOM 3108 C C . PHE A 1 423 ? 33.684 -11.715 0.715 1.00 54.03 423 PHE A C 1
ATOM 3110 O O . PHE A 1 423 ? 34.777 -11.486 1.231 1.00 54.03 423 PHE A O 1
ATOM 3117 N N . GLY A 1 424 ? 33.010 -10.740 0.096 1.00 43.94 424 GLY A N 1
ATOM 3118 C CA . GLY A 1 424 ? 33.370 -9.321 0.259 1.00 43.94 424 GLY A CA 1
ATOM 3119 C C . GLY A 1 424 ? 34.724 -8.880 -0.327 1.00 43.94 424 GLY A C 1
ATOM 3120 O O . GLY A 1 424 ? 35.439 -8.096 0.293 1.00 43.94 424 GLY A O 1
ATOM 3121 N N . GLY A 1 425 ? 35.078 -9.334 -1.536 1.00 42.06 425 GLY A N 1
ATOM 3122 C CA . GLY A 1 425 ? 36.002 -8.587 -2.411 1.00 42.06 425 GLY A CA 1
ATOM 3123 C C . GLY A 1 425 ? 37.504 -8.921 -2.382 1.00 42.06 425 GLY A C 1
ATOM 3124 O O . GLY A 1 425 ? 38.269 -8.216 -3.035 1.00 42.06 425 GLY A O 1
ATOM 3125 N N . PHE A 1 426 ? 37.966 -9.987 -1.714 1.00 35.47 426 PHE A N 1
ATOM 3126 C CA . PHE A 1 426 ? 39.411 -10.313 -1.648 1.00 35.47 426 PHE A CA 1
ATOM 3127 C C . PHE A 1 426 ? 39.905 -11.512 -2.477 1.00 35.47 426 PHE A C 1
ATOM 3129 O O . PHE A 1 426 ? 41.076 -11.873 -2.369 1.00 35.47 426 PHE A O 1
ATOM 3136 N N . SER A 1 427 ? 39.092 -12.134 -3.333 1.00 41.47 427 SER A N 1
ATOM 3137 C CA . SER A 1 427 ? 39.509 -13.363 -4.034 1.00 41.47 427 SER A CA 1
ATOM 3138 C C . SER A 1 427 ? 39.543 -13.253 -5.556 1.00 41.47 427 SER A C 1
ATOM 3140 O O . SER A 1 427 ? 39.101 -14.172 -6.250 1.00 41.47 427 SER A O 1
ATOM 3142 N N . THR A 1 428 ? 40.121 -12.184 -6.106 1.00 49.28 428 THR A N 1
ATOM 3143 C CA . THR A 1 428 ? 40.546 -12.225 -7.511 1.00 49.28 428 THR A CA 1
ATOM 3144 C C . THR A 1 428 ? 41.652 -13.277 -7.653 1.00 49.28 428 THR A C 1
ATOM 3146 O O . THR A 1 428 ? 42.822 -13.048 -7.355 1.00 49.28 428 THR A O 1
ATOM 3149 N N . GLY A 1 429 ? 41.244 -14.488 -8.044 1.00 59.41 429 GLY A N 1
ATOM 3150 C CA . GLY A 1 429 ? 42.134 -15.607 -8.329 1.00 59.41 429 GLY A CA 1
ATOM 3151 C C . GLY A 1 429 ? 42.110 -16.770 -7.335 1.00 59.41 429 GLY A C 1
ATOM 3152 O O . GLY A 1 429 ? 43.158 -17.367 -7.158 1.00 59.41 429 GLY A O 1
ATOM 3153 N N . ASN A 1 430 ? 40.988 -17.146 -6.709 1.00 68.38 430 ASN A N 1
ATOM 3154 C CA . ASN A 1 430 ? 40.832 -18.471 -6.074 1.00 68.38 430 ASN A CA 1
ATOM 3155 C C . ASN A 1 430 ? 39.626 -19.210 -6.679 1.00 68.38 430 ASN A C 1
ATOM 3157 O O . ASN A 1 430 ? 38.565 -18.615 -6.823 1.00 68.38 430 ASN A O 1
ATOM 3161 N N . THR A 1 431 ? 39.778 -20.485 -7.038 1.00 71.56 431 THR A N 1
ATOM 3162 C CA . THR A 1 431 ? 38.699 -21.308 -7.624 1.00 71.56 431 THR A CA 1
ATOM 3163 C C . THR A 1 431 ? 38.907 -22.786 -7.298 1.00 71.56 431 THR A C 1
ATOM 3165 O O . THR A 1 431 ? 40.043 -23.212 -7.105 1.00 71.56 431 THR A O 1
ATOM 3168 N N . ASN A 1 432 ? 37.846 -23.589 -7.278 1.00 74.25 432 ASN A N 1
ATOM 3169 C CA . ASN A 1 432 ? 37.917 -25.053 -7.255 1.00 74.25 432 ASN A CA 1
ATOM 3170 C C . ASN A 1 432 ? 37.737 -25.687 -8.651 1.00 74.25 432 ASN A C 1
ATOM 3172 O O . ASN A 1 432 ? 37.916 -26.900 -8.824 1.00 74.25 432 ASN A O 1
ATOM 3176 N N . VAL A 1 433 ? 37.449 -24.874 -9.673 1.00 74.75 433 VAL A N 1
ATOM 3177 C CA . VAL A 1 433 ? 37.237 -25.306 -11.058 1.00 74.75 433 VAL A CA 1
ATOM 3178 C C . VAL A 1 433 ? 38.456 -24.964 -11.914 1.00 74.75 433 VAL A C 1
ATOM 3180 O O . VAL A 1 433 ? 38.958 -23.848 -11.922 1.00 74.75 433 VAL A O 1
ATOM 3183 N N . ALA A 1 434 ? 38.938 -25.933 -12.692 1.00 66.94 434 ALA A N 1
ATOM 3184 C CA . ALA A 1 434 ? 40.020 -25.720 -13.658 1.00 66.94 434 ALA A CA 1
ATOM 3185 C C . ALA A 1 434 ? 39.460 -25.445 -15.063 1.00 66.94 434 ALA A C 1
ATOM 3187 O O . ALA A 1 434 ? 39.691 -26.235 -15.979 1.00 66.94 434 ALA A O 1
ATOM 3188 N N . GLY A 1 435 ? 38.683 -24.370 -15.215 1.00 68.69 435 GLY A N 1
ATOM 3189 C CA . GLY A 1 435 ? 38.020 -24.013 -16.472 1.00 68.69 435 GLY A CA 1
ATOM 3190 C C . GLY A 1 435 ? 38.055 -22.513 -16.758 1.00 68.69 435 GLY A C 1
ATOM 3191 O O . GLY A 1 435 ? 38.070 -21.705 -15.830 1.00 68.69 435 GLY A O 1
ATOM 3192 N N . PHE A 1 436 ? 38.045 -22.159 -18.045 1.00 74.50 436 PHE A N 1
ATOM 3193 C CA . PHE A 1 436 ? 37.979 -20.778 -18.529 1.00 74.50 436 PHE A CA 1
ATOM 3194 C C . PHE A 1 436 ? 36.837 -20.622 -19.530 1.00 74.50 436 PHE A C 1
ATOM 3196 O O . PHE A 1 436 ? 36.602 -21.535 -20.325 1.00 74.50 436 PHE A O 1
ATOM 3203 N N . THR A 1 437 ? 36.169 -19.473 -19.513 1.00 78.50 437 THR A N 1
ATOM 3204 C CA . THR A 1 437 ? 35.347 -19.002 -20.632 1.00 78.50 437 THR A CA 1
ATOM 3205 C C . THR A 1 437 ? 36.210 -18.133 -21.538 1.00 78.50 437 THR A C 1
ATOM 3207 O O . THR A 1 437 ? 37.115 -17.443 -21.062 1.00 78.50 437 THR A O 1
ATOM 3210 N N . ILE A 1 438 ? 35.987 -18.229 -22.848 1.00 79.75 438 ILE A N 1
ATOM 3211 C CA . ILE A 1 438 ? 36.706 -17.454 -23.860 1.00 79.75 438 ILE A CA 1
ATOM 3212 C C . ILE A 1 438 ? 35.663 -16.868 -24.794 1.00 79.75 438 ILE A C 1
ATOM 3214 O O . ILE A 1 438 ? 34.969 -17.628 -25.468 1.00 79.75 438 ILE A O 1
ATOM 3218 N N . ASP A 1 439 ? 35.611 -15.545 -24.835 1.00 80.50 439 ASP A N 1
ATOM 3219 C CA . ASP A 1 439 ? 34.695 -14.772 -25.666 1.00 80.50 439 ASP A CA 1
ATOM 3220 C C . ASP A 1 439 ? 35.492 -13.855 -26.609 1.00 80.50 439 ASP A C 1
ATOM 3222 O O . ASP A 1 439 ? 36.697 -13.654 -26.435 1.00 80.50 439 ASP A O 1
ATOM 3226 N N . GLY A 1 440 ? 34.837 -13.328 -27.648 1.00 77.88 440 GLY A N 1
ATOM 3227 C CA . GLY A 1 440 ? 35.503 -12.519 -28.680 1.00 77.88 440 GLY A CA 1
ATOM 3228 C C . GLY A 1 440 ? 36.349 -13.337 -29.664 1.00 77.88 440 GLY A C 1
ATOM 3229 O O . GLY A 1 440 ? 37.332 -12.833 -30.199 1.00 77.88 440 GLY A O 1
ATOM 3230 N N . LEU A 1 441 ? 36.008 -14.615 -29.878 1.00 80.75 441 LEU A N 1
ATOM 3231 C CA . LEU A 1 441 ? 36.654 -15.433 -30.907 1.00 80.75 441 LEU A CA 1
ATOM 3232 C C . LEU A 1 441 ? 36.115 -15.094 -32.292 1.00 80.75 441 LEU A C 1
ATOM 3234 O O . LEU A 1 441 ? 34.913 -15.205 -32.540 1.00 80.75 441 LEU A O 1
ATOM 3238 N N . GLU A 1 442 ? 37.020 -14.770 -33.207 1.00 78.25 442 GLU A N 1
ATOM 3239 C CA . GLU A 1 442 ? 36.667 -14.535 -34.600 1.00 78.25 442 GLU A CA 1
ATOM 3240 C C . GLU A 1 442 ? 36.217 -15.820 -35.305 1.00 78.25 442 GLU A C 1
ATOM 3242 O O . GLU A 1 442 ? 36.592 -16.949 -34.959 1.00 78.25 442 GLU A O 1
ATOM 3247 N N . GLN A 1 443 ? 35.397 -15.655 -36.342 1.00 74.38 443 GLN A N 1
ATOM 3248 C CA . GLN A 1 443 ? 34.863 -16.776 -37.100 1.00 74.38 443 GLN A CA 1
ATOM 3249 C C . GLN A 1 443 ? 35.995 -17.560 -37.786 1.00 74.38 443 GLN A C 1
ATOM 3251 O O . GLN A 1 443 ? 36.667 -17.063 -38.681 1.00 74.38 443 GLN A O 1
ATOM 3256 N N . GLY A 1 444 ? 36.176 -18.825 -37.392 1.00 67.81 444 GLY A N 1
ATOM 3257 C CA . GLY A 1 444 ? 37.237 -19.689 -37.925 1.00 67.81 444 GLY A CA 1
ATOM 3258 C C . GLY A 1 444 ? 38.570 -19.604 -37.172 1.00 67.81 444 GLY A C 1
ATOM 3259 O O . GLY A 1 444 ? 39.489 -20.350 -37.514 1.00 67.81 444 GLY A O 1
ATOM 3260 N N . ALA A 1 445 ? 38.662 -18.776 -36.126 1.00 80.31 445 ALA A N 1
ATOM 3261 C CA . ALA A 1 445 ? 39.850 -18.673 -35.292 1.00 80.31 445 ALA A CA 1
ATOM 3262 C C . ALA A 1 445 ? 40.086 -19.928 -34.432 1.00 80.31 445 ALA A C 1
ATOM 3264 O O . ALA A 1 445 ? 39.158 -20.642 -34.038 1.00 80.31 445 ALA A O 1
ATOM 3265 N N . ILE A 1 446 ? 41.351 -20.186 -34.091 1.00 84.94 446 ILE A N 1
ATOM 3266 C CA . ILE A 1 446 ? 41.749 -21.223 -33.128 1.00 84.94 446 ILE A CA 1
ATOM 3267 C C . ILE A 1 446 ? 42.357 -20.601 -31.869 1.00 84.94 446 ILE A C 1
ATOM 3269 O O . ILE A 1 446 ? 43.182 -19.690 -31.932 1.00 84.94 446 ILE A O 1
ATOM 3273 N N . VAL A 1 447 ? 41.998 -21.139 -30.704 1.00 87.56 447 VAL A N 1
ATOM 3274 C CA . VAL A 1 447 ? 42.547 -20.699 -29.415 1.00 87.56 447 VAL A CA 1
ATOM 3275 C C . VAL A 1 447 ? 43.896 -21.358 -29.148 1.00 87.56 447 VAL A C 1
ATOM 3277 O O . VAL A 1 447 ? 44.063 -22.569 -29.324 1.00 87.56 447 VAL A O 1
ATOM 3280 N N . GLN A 1 448 ? 44.846 -20.576 -28.640 1.00 88.88 448 GLN A N 1
ATOM 3281 C CA . GLN A 1 448 ? 46.114 -21.069 -28.125 1.00 88.88 448 GLN A CA 1
ATOM 3282 C C . GLN A 1 448 ? 46.323 -20.680 -26.660 1.00 88.88 448 GLN A C 1
ATOM 3284 O O . GLN A 1 448 ? 46.042 -19.560 -26.242 1.00 88.88 448 GLN A O 1
ATOM 3289 N N . TYR A 1 449 ? 46.906 -21.605 -25.902 1.00 86.06 449 TYR A N 1
ATOM 3290 C CA . TYR A 1 449 ? 47.205 -21.474 -24.482 1.00 86.06 449 TYR A CA 1
ATOM 3291 C C . TYR A 1 449 ? 48.703 -21.584 -24.226 1.00 86.06 449 TYR A C 1
ATOM 3293 O O . TYR A 1 449 ? 49.395 -22.441 -24.793 1.00 86.06 449 TYR A O 1
ATOM 3301 N N . LEU A 1 450 ? 49.177 -20.767 -23.297 1.00 84.81 450 LEU A N 1
ATOM 3302 C CA . LEU A 1 450 ? 50.517 -20.790 -22.742 1.00 84.81 450 LEU A CA 1
ATOM 3303 C C . LEU A 1 450 ? 50.395 -20.774 -21.217 1.00 84.81 450 LEU A C 1
ATOM 3305 O O . LEU A 1 450 ? 49.920 -19.805 -20.643 1.00 84.81 450 LEU A O 1
ATOM 3309 N N . TYR A 1 451 ? 50.809 -21.840 -20.538 1.00 75.81 451 TYR A N 1
ATOM 3310 C CA . TYR A 1 451 ? 50.642 -21.967 -19.087 1.00 75.81 451 TYR A CA 1
ATOM 3311 C C . TYR A 1 451 ? 51.994 -22.040 -18.371 1.00 75.81 451 TYR A C 1
ATOM 3313 O O . TYR A 1 451 ? 52.966 -22.599 -18.887 1.00 75.81 451 TYR A O 1
ATOM 3321 N N . MET A 1 452 ? 52.049 -21.489 -17.159 1.00 69.00 452 MET A N 1
ATOM 3322 C CA . MET A 1 452 ? 53.208 -21.515 -16.273 1.00 69.00 452 MET A CA 1
ATOM 3323 C C . MET A 1 452 ? 52.833 -22.209 -14.963 1.00 69.00 452 MET A C 1
ATOM 3325 O O . MET A 1 452 ? 51.944 -21.756 -14.244 1.00 69.00 452 MET A O 1
ATOM 3329 N N . SER A 1 453 ? 53.538 -23.290 -14.633 1.00 58.16 453 SER A N 1
ATOM 3330 C CA . SER A 1 453 ? 53.513 -23.872 -13.286 1.00 58.16 453 SER A CA 1
ATOM 3331 C C . SER A 1 453 ? 54.608 -23.237 -12.417 1.00 58.16 453 SER A C 1
ATOM 3333 O O . SER A 1 453 ? 55.647 -22.835 -12.960 1.00 58.16 453 SER A O 1
ATOM 3335 N N . PRO A 1 454 ? 54.446 -23.177 -11.081 1.00 51.78 454 PRO A N 1
ATOM 3336 C CA . PRO A 1 454 ? 55.467 -22.630 -10.190 1.00 51.78 454 PRO A CA 1
ATOM 3337 C C . PRO A 1 454 ? 56.828 -23.322 -10.394 1.00 51.78 454 PRO A C 1
ATOM 3339 O O . PRO A 1 454 ? 56.991 -24.499 -10.080 1.00 51.78 454 PRO A O 1
ATOM 3342 N N . GLY A 1 455 ? 57.812 -22.592 -10.935 1.00 53.34 455 GLY A N 1
ATOM 3343 C CA . GLY A 1 455 ? 59.197 -23.061 -11.100 1.00 53.34 455 GLY A CA 1
ATOM 3344 C C . GLY A 1 455 ? 59.610 -23.604 -12.480 1.00 53.34 455 GLY A C 1
ATOM 3345 O O . GLY A 1 455 ? 60.718 -24.129 -12.585 1.00 53.34 455 GLY A O 1
ATOM 3346 N N . ALA A 1 456 ? 58.794 -23.476 -13.535 1.00 54.62 456 ALA A N 1
ATOM 3347 C CA . ALA A 1 456 ? 59.157 -23.884 -14.903 1.00 54.62 456 ALA A CA 1
ATOM 3348 C C . ALA A 1 456 ? 59.399 -22.690 -15.857 1.00 54.62 456 ALA A C 1
ATOM 3350 O O . ALA A 1 456 ? 58.758 -21.648 -15.736 1.00 54.62 456 ALA A O 1
ATOM 3351 N N . ASN A 1 457 ? 60.313 -22.851 -16.829 1.00 56.09 457 ASN A N 1
ATOM 3352 C CA . ASN A 1 457 ? 60.522 -21.885 -17.919 1.00 56.09 457 ASN A CA 1
ATOM 3353 C C . ASN A 1 457 ? 59.397 -21.968 -18.964 1.00 56.09 457 ASN A C 1
ATOM 3355 O O . ASN A 1 457 ? 58.834 -23.041 -19.176 1.00 56.09 457 ASN A O 1
ATOM 3359 N N . MET A 1 458 ? 59.134 -20.835 -19.629 1.00 52.22 458 MET A N 1
ATOM 3360 C CA . MET A 1 458 ? 58.067 -20.618 -20.617 1.00 52.22 458 MET A CA 1
ATOM 3361 C C . MET A 1 458 ? 57.928 -21.796 -21.597 1.00 52.22 458 MET A C 1
ATOM 3363 O O . MET A 1 458 ? 58.860 -22.108 -22.343 1.00 52.22 458 MET A O 1
ATOM 3367 N N . ALA A 1 459 ? 56.766 -22.454 -21.566 1.00 64.94 459 ALA A N 1
ATOM 3368 C CA . ALA A 1 459 ? 56.407 -23.518 -22.499 1.00 64.94 459 ALA A CA 1
ATOM 3369 C C . ALA A 1 459 ? 56.100 -22.948 -23.899 1.00 64.94 459 ALA A C 1
ATOM 3371 O O . ALA A 1 459 ? 56.103 -21.744 -24.115 1.00 64.94 459 ALA A O 1
ATOM 3372 N N . THR A 1 460 ? 55.876 -23.806 -24.887 1.00 77.62 460 THR A N 1
ATOM 3373 C CA . THR A 1 460 ? 55.389 -23.411 -26.219 1.00 77.62 460 THR A CA 1
ATOM 3374 C C . THR A 1 460 ? 53.865 -23.274 -26.216 1.00 77.62 460 THR A C 1
ATOM 3376 O O . THR A 1 460 ? 53.203 -23.999 -25.479 1.00 77.62 460 THR A O 1
ATOM 3379 N N . TRP A 1 461 ? 53.305 -22.409 -27.068 1.00 85.06 461 TRP A N 1
ATOM 3380 C CA . TRP A 1 461 ? 51.856 -22.316 -27.297 1.00 85.06 461 TRP A CA 1
ATOM 3381 C C . TRP A 1 461 ? 51.257 -23.673 -27.697 1.00 85.06 461 TRP A C 1
ATOM 3383 O O . TRP A 1 461 ? 51.835 -24.397 -28.511 1.00 85.06 461 TRP A O 1
ATOM 3393 N N . THR A 1 462 ? 50.102 -24.012 -27.129 1.00 83.56 462 THR A N 1
ATOM 3394 C CA . THR A 1 462 ? 49.371 -25.266 -27.385 1.00 83.56 462 THR A CA 1
ATOM 3395 C C . THR A 1 462 ? 47.912 -24.979 -27.724 1.00 83.56 462 THR A C 1
ATOM 3397 O O . THR A 1 462 ? 47.354 -24.016 -27.216 1.00 83.56 462 THR A O 1
ATOM 3400 N N . ASN A 1 463 ? 47.265 -25.822 -28.532 1.00 85.56 463 ASN A N 1
ATOM 3401 C CA . ASN A 1 463 ? 45.852 -25.642 -28.909 1.00 85.56 463 ASN A CA 1
ATOM 3402 C C . ASN A 1 463 ? 44.877 -26.326 -27.922 1.00 85.56 463 ASN A C 1
ATOM 3404 O O . ASN A 1 463 ? 43.712 -26.537 -28.241 1.00 85.56 463 ASN A O 1
ATOM 3408 N N . SER A 1 464 ? 45.354 -26.746 -26.744 1.00 79.19 464 SER A N 1
ATOM 3409 C CA . SER A 1 464 ? 44.542 -27.422 -25.725 1.00 79.19 464 SER A CA 1
ATOM 3410 C C . SER A 1 464 ? 45.085 -27.149 -24.326 1.00 79.19 464 SER A C 1
ATOM 3412 O O . SER A 1 464 ? 46.285 -27.315 -24.100 1.00 79.19 464 SER A O 1
ATOM 3414 N N . LEU A 1 465 ? 44.209 -26.814 -23.377 1.00 70.56 465 LEU A N 1
ATOM 3415 C CA . LEU A 1 465 ? 44.596 -26.602 -21.985 1.00 70.56 465 LEU A CA 1
ATOM 3416 C C . LEU A 1 465 ? 44.990 -27.936 -21.299 1.00 70.56 465 LEU A C 1
ATOM 3418 O O . LEU A 1 465 ? 44.211 -28.891 -21.335 1.00 70.56 465 LEU A O 1
ATOM 3422 N N . PRO A 1 466 ? 46.166 -28.037 -20.653 1.00 68.62 466 PRO A N 1
ATOM 3423 C CA . PRO A 1 466 ? 46.550 -29.216 -19.877 1.00 68.62 466 PRO A CA 1
ATOM 3424 C C . PRO A 1 466 ? 45.856 -29.288 -18.507 1.00 68.62 466 PRO A C 1
ATOM 3426 O O . PRO A 1 466 ? 45.408 -28.285 -17.961 1.00 68.62 466 PRO A O 1
ATOM 3429 N N . ALA A 1 467 ? 45.820 -30.484 -17.909 1.00 71.38 467 ALA A N 1
ATOM 3430 C CA . ALA A 1 467 ? 45.235 -30.698 -16.583 1.00 71.38 467 ALA A CA 1
ATOM 3431 C C . ALA A 1 467 ? 46.007 -29.948 -15.475 1.00 71.38 467 ALA A C 1
ATOM 3433 O O . ALA A 1 467 ? 47.208 -30.166 -15.292 1.00 71.38 467 ALA A O 1
ATOM 3434 N N . LEU A 1 468 ? 45.303 -29.104 -14.710 1.00 77.19 468 LEU A N 1
ATOM 3435 C CA . LEU A 1 468 ? 45.871 -28.255 -13.657 1.00 77.19 468 LEU A CA 1
ATOM 3436 C C . LEU A 1 468 ? 45.742 -28.890 -12.259 1.00 77.19 468 LEU A C 1
ATOM 3438 O O . LEU A 1 468 ? 44.665 -29.351 -11.868 1.00 77.19 468 LEU A O 1
ATOM 3442 N N . GLN A 1 469 ? 46.843 -28.887 -11.503 1.00 81.19 469 GLN A N 1
ATOM 3443 C CA . GLN A 1 469 ? 46.911 -29.306 -10.091 1.00 81.19 469 GLN A CA 1
ATOM 3444 C C . GLN A 1 469 ? 46.558 -28.148 -9.152 1.00 81.19 469 GLN A C 1
ATOM 3446 O O . GLN A 1 469 ? 46.639 -27.000 -9.570 1.00 81.19 469 GLN A O 1
ATOM 3451 N N . ASP A 1 470 ? 46.223 -28.415 -7.893 1.00 80.88 470 ASP A N 1
ATOM 3452 C CA . ASP A 1 470 ? 45.966 -27.347 -6.917 1.00 80.88 470 ASP A CA 1
ATOM 3453 C C . ASP A 1 470 ? 47.221 -26.477 -6.677 1.00 80.88 470 ASP A C 1
ATOM 3455 O O . ASP A 1 470 ? 48.354 -26.972 -6.695 1.00 80.88 470 ASP A O 1
ATOM 3459 N N . GLY A 1 471 ? 47.024 -25.170 -6.487 1.00 75.69 471 GLY A N 1
ATOM 3460 C CA . GLY A 1 471 ? 48.070 -24.152 -6.352 1.00 75.69 471 GLY A CA 1
ATOM 3461 C C . GLY A 1 471 ? 47.943 -22.986 -7.344 1.00 75.69 471 GLY A C 1
ATOM 3462 O O . GLY A 1 471 ? 47.031 -22.943 -8.168 1.00 75.69 471 GLY A O 1
ATOM 3463 N N . MET A 1 472 ? 48.871 -22.026 -7.255 1.00 80.75 472 MET A N 1
ATOM 3464 C CA . MET A 1 472 ? 48.902 -20.812 -8.085 1.00 80.75 472 MET A CA 1
ATOM 3465 C C . MET A 1 472 ? 49.357 -21.107 -9.522 1.00 80.75 472 MET A C 1
ATOM 3467 O O . MET A 1 472 ? 50.430 -21.675 -9.735 1.00 80.75 472 MET A O 1
ATOM 3471 N N . HIS A 1 473 ? 48.587 -20.636 -10.499 1.00 76.75 473 HIS A N 1
ATOM 3472 C CA . HIS A 1 473 ? 48.827 -20.746 -11.936 1.00 76.75 473 HIS A CA 1
ATOM 3473 C C . HIS A 1 473 ? 48.832 -19.377 -12.603 1.00 76.75 473 HIS A C 1
ATOM 3475 O O . HIS A 1 473 ? 48.125 -18.452 -12.202 1.00 76.75 473 HIS A O 1
ATOM 3481 N N . THR A 1 474 ? 49.618 -19.265 -13.670 1.00 80.81 474 THR A N 1
ATOM 3482 C CA . THR A 1 474 ? 49.530 -18.160 -14.629 1.00 80.81 474 THR A CA 1
ATOM 3483 C C . THR A 1 474 ? 49.289 -18.748 -16.010 1.00 80.81 474 THR A C 1
ATOM 3485 O O . THR A 1 474 ? 50.061 -19.595 -16.464 1.00 80.81 474 THR A O 1
ATOM 3488 N N . VAL A 1 475 ? 48.202 -18.340 -16.658 1.00 80.75 475 VAL A N 1
ATOM 3489 C CA . VAL A 1 475 ? 47.810 -18.813 -17.990 1.00 80.75 475 VAL A CA 1
ATOM 3490 C C . VAL A 1 475 ? 47.664 -17.607 -18.901 1.00 80.75 475 VAL A C 1
ATOM 3492 O O . VAL A 1 475 ? 46.963 -16.661 -18.564 1.00 80.75 475 VAL A O 1
ATOM 3495 N N . GLN A 1 476 ? 48.332 -17.646 -20.047 1.00 86.00 476 GLN A N 1
ATOM 3496 C CA . GLN A 1 476 ? 48.142 -16.712 -21.141 1.00 86.00 476 GLN A CA 1
ATOM 3497 C C . GLN A 1 476 ? 47.347 -17.385 -22.258 1.00 86.00 476 GLN A C 1
ATOM 3499 O O . GLN A 1 476 ? 47.583 -18.551 -22.590 1.00 86.00 476 GLN A O 1
ATOM 3504 N N . VAL A 1 477 ? 46.413 -16.649 -22.841 1.00 86.88 477 VAL A N 1
ATOM 3505 C CA . VAL A 1 477 ? 45.533 -17.131 -23.907 1.00 86.88 477 VAL A CA 1
ATOM 3506 C C . VAL A 1 477 ? 45.562 -16.128 -25.049 1.00 86.88 477 VAL A C 1
ATOM 3508 O O . VAL A 1 477 ? 45.575 -14.923 -24.811 1.00 86.88 477 VAL A O 1
ATOM 3511 N N . ARG A 1 478 ? 45.602 -16.620 -26.283 1.00 89.25 478 ARG A N 1
ATOM 3512 C CA . ARG A 1 478 ? 45.503 -15.806 -27.502 1.00 89.25 478 ARG A CA 1
ATOM 3513 C C . ARG A 1 478 ? 44.707 -16.553 -28.569 1.00 89.25 478 ARG A C 1
ATOM 3515 O O . ARG A 1 478 ? 44.601 -17.780 -28.492 1.00 89.25 478 ARG A O 1
ATOM 3522 N N . GLN A 1 479 ? 44.217 -15.841 -29.573 1.00 89.00 479 GLN A N 1
ATOM 3523 C CA . GLN A 1 479 ? 43.576 -16.437 -30.740 1.00 89.00 479 GLN A CA 1
ATOM 3524 C C . GLN A 1 479 ? 44.474 -16.298 -31.962 1.00 89.00 479 GLN A C 1
ATOM 3526 O O . GLN A 1 479 ? 45.358 -15.439 -32.004 1.00 89.00 479 GLN A O 1
ATOM 3531 N N . LEU A 1 480 ? 44.276 -17.197 -32.919 1.00 86.19 480 LEU A N 1
ATOM 3532 C CA . LEU A 1 480 ? 44.828 -17.120 -34.261 1.00 86.19 480 LEU A CA 1
ATOM 3533 C C . LEU A 1 480 ? 43.647 -17.094 -35.232 1.00 86.19 480 LEU A C 1
ATOM 3535 O O . LEU A 1 480 ? 42.905 -18.076 -35.257 1.00 86.19 480 LEU A O 1
ATOM 3539 N N . ASP A 1 481 ? 43.473 -15.999 -35.966 1.00 80.38 481 ASP A N 1
ATOM 3540 C CA . ASP A 1 481 ? 42.365 -15.803 -36.910 1.00 80.38 481 ASP A CA 1
ATOM 3541 C C . ASP A 1 481 ? 42.477 -16.691 -38.168 1.00 80.38 481 ASP A C 1
ATOM 3543 O O . ASP A 1 481 ? 43.411 -17.493 -38.321 1.00 80.38 481 ASP A O 1
ATOM 3547 N N . ALA A 1 482 ? 41.514 -16.544 -39.084 1.00 71.25 482 ALA A N 1
ATOM 3548 C CA . ALA A 1 482 ? 41.490 -17.263 -40.356 1.00 71.25 482 ALA A CA 1
ATOM 3549 C C . ALA A 1 482 ? 42.645 -16.863 -41.304 1.00 71.25 482 ALA A C 1
ATOM 3551 O O . ALA A 1 482 ? 43.195 -17.728 -41.989 1.00 71.25 482 ALA A O 1
ATOM 3552 N N . ALA A 1 483 ? 43.078 -15.595 -41.298 1.00 68.94 483 ALA A N 1
ATOM 3553 C CA . ALA A 1 483 ? 44.229 -15.101 -42.066 1.00 68.94 483 ALA A CA 1
ATOM 3554 C C . ALA A 1 483 ? 45.591 -15.528 -41.459 1.00 68.94 483 ALA A C 1
ATOM 3556 O O . ALA A 1 483 ? 46.664 -15.401 -42.075 1.00 68.94 483 ALA A O 1
ATOM 3557 N N . GLY A 1 484 ? 45.574 -16.099 -40.254 1.00 70.81 484 GLY A N 1
ATOM 3558 C CA . GLY A 1 484 ? 46.713 -16.528 -39.463 1.00 70.81 484 GLY A CA 1
ATOM 3559 C C . GLY A 1 484 ? 47.443 -15.396 -38.731 1.00 70.81 484 GLY A C 1
ATOM 3560 O O . GLY A 1 484 ? 48.653 -15.551 -38.508 1.00 70.81 484 GLY A O 1
ATOM 3561 N N . ASN A 1 485 ? 46.783 -14.283 -38.398 1.00 78.50 485 ASN A N 1
ATOM 3562 C CA . ASN A 1 485 ? 47.295 -13.290 -37.451 1.00 78.50 485 ASN A CA 1
ATOM 3563 C C . ASN A 1 485 ? 46.976 -13.728 -36.015 1.00 78.50 485 ASN A C 1
ATOM 3565 O O . ASN A 1 485 ? 45.983 -14.400 -35.752 1.00 78.50 485 ASN A O 1
ATOM 3569 N N . ALA A 1 486 ? 47.867 -13.409 -35.073 1.00 82.88 486 ALA A N 1
ATOM 3570 C CA . ALA A 1 486 ? 47.691 -13.757 -33.664 1.00 82.88 486 ALA A CA 1
ATOM 3571 C C . ALA A 1 486 ? 47.327 -12.512 -32.853 1.00 82.88 486 ALA A C 1
ATOM 3573 O O . ALA A 1 486 ? 47.999 -11.488 -32.993 1.00 82.88 486 ALA A O 1
ATOM 3574 N N . SER A 1 487 ? 46.335 -12.629 -31.970 1.00 85.06 487 SER A N 1
ATOM 3575 C CA . SER A 1 487 ? 45.944 -11.545 -31.064 1.00 85.06 487 SER A CA 1
ATOM 3576 C C . SER A 1 487 ? 47.031 -11.270 -30.019 1.00 85.06 487 SER A C 1
ATOM 3578 O O . SER A 1 487 ? 47.923 -12.101 -29.777 1.00 85.06 487 SER A O 1
ATOM 3580 N N . GLU A 1 488 ? 46.927 -10.137 -29.316 1.00 83.56 488 GLU A N 1
ATOM 3581 C CA . GLU A 1 488 ? 47.648 -9.985 -28.050 1.00 83.56 488 GLU A CA 1
ATOM 3582 C C . GLU A 1 488 ? 47.219 -11.080 -27.057 1.00 83.56 488 GLU A C 1
ATOM 3584 O O . GLU A 1 488 ? 46.084 -11.566 -27.073 1.00 83.56 488 GLU A O 1
ATOM 3589 N N . ALA A 1 489 ? 48.165 -11.523 -26.224 1.00 82.38 489 ALA A N 1
ATOM 3590 C CA . ALA A 1 489 ? 47.933 -12.588 -25.260 1.00 82.38 489 ALA A CA 1
ATOM 3591 C C . ALA A 1 489 ? 47.391 -12.020 -23.944 1.00 82.38 489 ALA A C 1
ATOM 3593 O O . ALA A 1 489 ? 48.068 -11.225 -23.290 1.00 82.38 489 ALA A O 1
ATOM 3594 N N . LYS A 1 490 ? 46.216 -12.484 -23.515 1.00 84.44 490 LYS A N 1
ATOM 3595 C CA . LYS A 1 490 ? 45.624 -12.113 -22.227 1.00 84.44 490 LYS A CA 1
ATOM 3596 C C . LYS A 1 490 ? 46.176 -13.000 -21.119 1.00 84.44 490 LYS A C 1
ATOM 3598 O O . LYS A 1 490 ? 46.110 -14.223 -21.222 1.00 84.44 490 LYS A O 1
ATOM 3603 N N . GLU A 1 491 ? 46.734 -12.395 -20.070 1.00 82.25 491 GLU A N 1
ATOM 3604 C CA . GLU A 1 491 ? 47.266 -13.104 -18.899 1.00 82.25 491 GLU A CA 1
ATOM 3605 C C . GLU A 1 491 ? 46.227 -13.189 -17.778 1.00 82.25 491 GLU A C 1
ATOM 3607 O O . GLU A 1 491 ? 45.629 -12.189 -17.390 1.00 82.25 491 GLU A O 1
ATOM 3612 N N . MET A 1 492 ? 46.081 -14.378 -17.198 1.00 77.38 492 MET A N 1
ATOM 3613 C CA . MET A 1 492 ? 45.291 -14.629 -15.998 1.00 77.38 492 MET A CA 1
ATOM 3614 C C . MET A 1 492 ? 46.139 -15.276 -14.914 1.00 77.38 492 MET A C 1
ATOM 3616 O O . MET A 1 492 ? 46.982 -16.137 -15.187 1.00 77.38 492 MET A O 1
ATOM 3620 N N . ARG A 1 493 ? 45.852 -14.912 -13.663 1.00 78.00 493 ARG A N 1
ATOM 3621 C CA . ARG A 1 493 ? 46.447 -15.518 -12.471 1.00 78.00 493 ARG A CA 1
ATOM 3622 C C . ARG A 1 493 ? 45.354 -16.009 -11.541 1.00 78.00 493 ARG A C 1
ATOM 3624 O O . ARG A 1 493 ? 44.431 -15.263 -11.234 1.00 78.00 493 ARG A O 1
ATOM 3631 N N . PHE A 1 494 ? 45.470 -17.253 -11.097 1.00 76.94 494 PHE A N 1
ATOM 3632 C CA . PHE A 1 494 ? 44.536 -17.851 -10.150 1.00 76.94 494 PHE A CA 1
ATOM 3633 C C . PHE A 1 494 ? 45.188 -18.992 -9.386 1.00 76.94 494 PHE A C 1
ATOM 3635 O O . PHE A 1 494 ? 46.142 -19.609 -9.843 1.00 76.94 494 PHE A O 1
ATOM 3642 N N . ASN A 1 495 ? 44.635 -19.298 -8.230 1.00 78.31 495 ASN A N 1
ATOM 3643 C CA . ASN A 1 495 ? 45.012 -20.363 -7.341 1.00 78.31 495 ASN A CA 1
ATOM 3644 C C . ASN A 1 495 ? 43.866 -21.371 -7.293 1.00 78.31 495 ASN A C 1
ATOM 3646 O O . ASN A 1 495 ? 42.730 -21.053 -6.944 1.00 78.31 495 ASN A O 1
ATOM 3650 N N . LEU A 1 496 ? 44.176 -22.588 -7.707 1.00 81.75 496 LEU A N 1
ATOM 3651 C CA . LEU A 1 496 ? 43.231 -23.688 -7.751 1.00 81.75 496 LEU A CA 1
ATOM 3652 C C . LEU A 1 496 ? 43.245 -24.401 -6.396 1.00 81.75 496 LEU A C 1
ATOM 3654 O O . LEU A 1 496 ? 44.302 -24.848 -5.959 1.00 81.75 496 LEU A O 1
ATOM 3658 N N . ASN A 1 497 ? 42.105 -24.484 -5.720 1.00 79.69 497 ASN A N 1
ATOM 3659 C CA . ASN A 1 497 ? 41.967 -25.110 -4.409 1.00 79.69 497 ASN A CA 1
ATOM 3660 C C . ASN A 1 497 ? 40.708 -25.987 -4.374 1.00 79.69 497 ASN A C 1
ATOM 3662 O O . ASN A 1 497 ? 39.596 -25.461 -4.398 1.00 79.69 497 ASN A O 1
ATOM 3666 N N . ARG A 1 498 ? 40.889 -27.309 -4.278 1.00 83.25 498 ARG A N 1
ATOM 3667 C CA . ARG A 1 498 ? 39.812 -28.311 -4.197 1.00 83.25 498 ARG A CA 1
ATOM 3668 C C . ARG A 1 498 ? 39.722 -28.980 -2.825 1.00 83.25 498 ARG A C 1
ATOM 3670 O O . ARG A 1 498 ? 39.388 -30.161 -2.715 1.00 83.25 498 ARG A O 1
ATOM 3677 N N . GLU A 1 499 ? 40.087 -28.247 -1.780 1.00 82.12 499 GLU A N 1
ATOM 3678 C CA . GLU A 1 499 ? 40.006 -28.703 -0.397 1.00 82.12 499 GLU A CA 1
ATOM 3679 C C . GLU A 1 499 ? 38.593 -29.181 -0.031 1.00 82.12 499 GLU A C 1
ATOM 3681 O O . GLU A 1 499 ? 37.593 -28.583 -0.416 1.00 82.12 499 GLU A O 1
ATOM 3686 N N . THR A 1 500 ? 38.508 -30.277 0.722 1.00 81.94 500 THR A N 1
ATOM 3687 C CA . THR A 1 500 ? 37.236 -30.818 1.219 1.00 81.94 500 THR A CA 1
ATOM 3688 C C . THR A 1 500 ? 36.930 -30.234 2.595 1.00 81.94 500 THR A C 1
ATOM 3690 O O . THR A 1 500 ? 37.804 -30.234 3.457 1.00 81.94 500 THR A O 1
ATOM 3693 N N . LEU A 1 501 ? 35.696 -29.769 2.801 1.00 85.88 501 LEU A N 1
ATOM 3694 C CA . LEU A 1 501 ? 35.225 -29.208 4.071 1.00 85.88 501 LEU A CA 1
ATOM 3695 C C . LEU A 1 501 ? 34.402 -30.231 4.869 1.00 85.88 501 LEU A C 1
ATOM 3697 O O . LEU A 1 501 ? 33.664 -31.027 4.281 1.00 85.88 501 LEU A O 1
ATOM 3701 N N . ASP A 1 502 ? 34.484 -30.169 6.199 1.00 88.62 502 ASP A N 1
ATOM 3702 C CA . ASP A 1 502 ? 33.663 -30.983 7.106 1.00 88.62 502 ASP A CA 1
ATOM 3703 C C . ASP A 1 502 ? 32.195 -30.517 7.103 1.00 88.62 502 ASP A C 1
ATOM 3705 O O . ASP A 1 502 ? 31.912 -29.354 6.838 1.00 88.62 502 ASP A O 1
ATOM 3709 N N . ALA A 1 503 ? 31.227 -31.395 7.371 1.00 88.56 503 ALA A N 1
ATOM 3710 C CA . ALA A 1 503 ? 29.820 -30.983 7.440 1.00 88.56 503 ALA A CA 1
ATOM 3711 C C . ALA A 1 503 ? 29.508 -30.264 8.770 1.00 88.56 503 ALA A C 1
ATOM 3713 O O . ALA A 1 503 ? 29.936 -30.755 9.819 1.00 88.56 503 ALA A O 1
ATOM 3714 N N . PRO A 1 504 ? 28.743 -29.157 8.760 1.00 90.62 504 PRO A N 1
ATOM 3715 C CA . PRO A 1 504 ? 28.229 -28.554 9.987 1.00 90.62 504 PRO A CA 1
ATOM 3716 C C . PRO A 1 504 ? 27.120 -29.407 10.622 1.00 90.62 504 PRO A C 1
ATOM 3718 O O . PRO A 1 504 ? 26.604 -30.349 10.018 1.00 90.62 504 PRO A O 1
ATOM 3721 N N . THR A 1 505 ? 26.725 -29.057 11.843 1.00 90.69 505 THR A N 1
ATOM 3722 C CA . THR A 1 505 ? 25.576 -29.644 12.549 1.00 90.69 505 THR A CA 1
ATOM 3723 C C . THR A 1 505 ? 24.530 -28.585 12.854 1.00 90.69 505 THR A C 1
ATOM 3725 O O . THR A 1 505 ? 24.875 -27.427 13.084 1.00 90.69 505 THR A O 1
ATOM 3728 N N . ILE A 1 506 ? 23.264 -28.993 12.915 1.00 89.56 506 ILE A N 1
ATOM 3729 C CA . ILE A 1 506 ? 22.141 -28.111 13.242 1.00 89.56 506 ILE A CA 1
ATOM 3730 C C . ILE A 1 506 ? 21.221 -28.730 14.290 1.00 89.56 506 ILE A C 1
ATOM 3732 O O . ILE A 1 506 ? 21.031 -29.94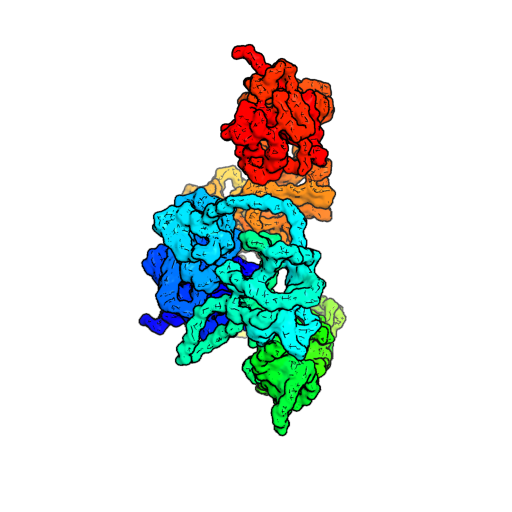9 14.320 1.00 89.56 506 ILE A O 1
ATOM 3736 N N . ARG A 1 507 ? 20.656 -27.880 15.148 1.00 88.88 507 ARG A N 1
ATOM 3737 C CA . ARG A 1 507 ? 19.611 -28.218 16.121 1.00 88.88 507 ARG A CA 1
ATOM 3738 C C . ARG A 1 507 ? 18.727 -27.003 16.417 1.00 88.88 507 ARG A C 1
ATOM 3740 O O . ARG A 1 507 ? 19.146 -25.878 16.148 1.00 88.88 507 ARG A O 1
ATOM 3747 N N . LEU A 1 508 ? 17.578 -27.227 17.048 1.00 87.81 508 LEU A N 1
ATOM 3748 C CA . LEU A 1 508 ? 16.828 -26.166 17.724 1.00 87.81 508 LEU A CA 1
ATOM 3749 C C . LEU A 1 508 ? 17.683 -25.540 18.837 1.00 87.81 508 LEU A C 1
ATOM 3751 O O . LEU A 1 508 ? 18.465 -26.231 19.503 1.00 87.81 508 LEU A O 1
ATOM 3755 N N . ALA A 1 509 ? 17.570 -24.225 19.011 1.00 88.69 509 ALA A N 1
ATOM 3756 C CA . ALA A 1 509 ? 18.193 -23.523 20.126 1.00 88.69 509 ALA A CA 1
ATOM 3757 C C . ALA A 1 509 ? 17.523 -23.926 21.439 1.00 88.69 509 ALA A C 1
ATOM 3759 O O . ALA A 1 509 ? 18.224 -24.264 22.395 1.00 88.69 509 ALA A O 1
ATOM 3760 N N . ASN A 1 510 ? 16.190 -23.953 21.425 1.00 87.25 510 ASN A N 1
ATOM 3761 C CA . ASN A 1 510 ? 15.340 -24.476 22.478 1.00 87.25 510 ASN A CA 1
ATOM 3762 C C . ASN A 1 510 ? 14.247 -25.332 21.831 1.00 87.25 510 ASN A C 1
ATOM 3764 O O . ASN A 1 510 ? 13.651 -24.917 20.847 1.00 87.25 510 ASN A O 1
ATOM 3768 N N . ASP A 1 511 ? 14.012 -26.517 22.384 1.00 88.19 511 ASP A N 1
ATOM 3769 C CA . ASP A 1 511 ? 12.814 -27.308 22.110 1.00 88.19 511 ASP A CA 1
ATOM 3770 C C . ASP A 1 511 ? 11.873 -27.038 23.287 1.00 88.19 511 ASP A C 1
ATOM 3772 O O . ASP A 1 511 ? 12.197 -27.357 24.438 1.00 88.19 511 ASP A O 1
ATOM 3776 N N . THR A 1 512 ? 10.838 -26.242 23.034 1.00 87.31 512 THR A N 1
ATOM 3777 C CA . THR A 1 512 ? 9.971 -25.674 24.076 1.00 87.31 512 THR A CA 1
ATOM 3778 C C . THR A 1 512 ? 8.779 -26.579 24.364 1.00 87.31 512 THR A C 1
ATOM 3780 O O . THR A 1 512 ? 8.564 -27.574 23.696 1.00 87.31 512 THR A O 1
ATOM 3783 N N . GLY A 1 513 ? 7.985 -26.231 25.376 1.00 84.12 513 GLY A N 1
ATOM 3784 C CA . GLY A 1 513 ? 6.768 -26.974 25.679 1.00 84.12 513 GLY A CA 1
ATOM 3785 C C . GLY A 1 513 ? 6.972 -28.125 26.654 1.00 84.12 513 GLY A C 1
ATOM 3786 O O . GLY A 1 513 ? 7.723 -28.001 27.627 1.00 84.12 513 GLY A O 1
ATOM 3787 N N . ILE A 1 514 ? 6.189 -29.189 26.475 1.00 80.62 514 ILE A N 1
ATOM 3788 C CA . ILE A 1 514 ? 6.017 -30.244 27.488 1.00 80.62 514 ILE A CA 1
ATOM 3789 C C . ILE A 1 514 ? 7.177 -31.245 27.483 1.00 80.62 514 ILE A C 1
ATOM 3791 O O . ILE A 1 514 ? 7.577 -31.711 28.557 1.00 80.62 514 ILE A O 1
ATOM 3795 N N . ASP A 1 515 ? 7.710 -31.579 26.309 1.00 83.44 515 ASP A N 1
ATOM 3796 C CA . ASP A 1 515 ? 8.884 -32.436 26.145 1.00 83.44 515 ASP A CA 1
ATOM 3797 C C . ASP A 1 515 ? 9.989 -31.622 25.469 1.00 83.44 515 ASP A C 1
ATOM 3799 O O . ASP A 1 515 ? 9.814 -31.090 24.386 1.00 83.44 515 ASP A O 1
ATOM 3803 N N . ASP A 1 516 ? 11.156 -31.526 26.102 1.00 85.25 516 ASP A N 1
ATOM 3804 C CA . ASP A 1 516 ? 12.278 -30.715 25.620 1.00 85.25 516 ASP A CA 1
ATOM 3805 C C . ASP A 1 516 ? 13.105 -31.432 24.530 1.00 85.25 516 ASP A C 1
ATOM 3807 O O . ASP A 1 516 ? 14.293 -31.124 24.348 1.00 85.25 516 ASP A O 1
ATOM 3811 N N . LYS A 1 517 ? 12.540 -32.484 23.913 1.00 86.31 517 LYS A N 1
ATOM 3812 C CA . LYS A 1 517 ? 13.210 -33.395 22.961 1.00 86.31 517 LYS A CA 1
ATOM 3813 C C . LYS A 1 517 ? 12.298 -33.995 21.883 1.00 86.31 517 LYS A C 1
ATOM 3815 O O . LYS A 1 517 ? 12.754 -34.916 21.191 1.00 86.31 517 LYS A O 1
ATOM 3820 N N . ASP A 1 518 ? 11.040 -33.583 21.761 1.00 84.44 518 ASP A N 1
ATOM 3821 C CA . ASP A 1 518 ? 10.114 -34.149 20.770 1.00 84.44 518 ASP A CA 1
ATOM 3822 C C . ASP A 1 518 ? 10.088 -33.377 19.437 1.00 84.44 518 ASP A C 1
ATOM 3824 O O . ASP A 1 518 ? 9.549 -33.884 18.448 1.00 84.44 518 ASP A O 1
ATOM 3828 N N . GLY A 1 519 ? 10.754 -32.221 19.376 1.00 85.31 519 GLY A N 1
ATOM 3829 C CA . GLY A 1 519 ? 10.834 -31.356 18.209 1.00 85.31 519 GLY A CA 1
ATOM 3830 C C . GLY A 1 519 ? 9.566 -30.543 17.956 1.00 85.31 519 GLY A C 1
ATOM 3831 O O . GLY A 1 519 ? 9.401 -30.064 16.831 1.00 85.31 519 GLY A O 1
ATOM 3832 N N . VAL A 1 520 ? 8.661 -30.418 18.929 1.00 87.12 520 VAL A N 1
ATOM 3833 C CA . VAL A 1 520 ? 7.463 -29.575 18.855 1.00 87.12 520 VAL A CA 1
ATOM 3834 C C . VAL A 1 520 ? 7.721 -28.308 19.659 1.00 87.12 520 VAL A C 1
ATOM 3836 O O . VAL A 1 520 ? 7.767 -28.337 20.880 1.00 87.12 520 VAL A O 1
ATOM 3839 N N . THR A 1 521 ? 7.872 -27.171 18.982 1.00 88.00 521 THR A N 1
ATOM 3840 C CA . THR A 1 521 ? 8.331 -25.946 19.642 1.00 88.00 521 THR A CA 1
ATOM 3841 C C . THR A 1 521 ? 7.613 -24.693 19.155 1.00 88.00 521 THR A C 1
ATOM 3843 O O . THR A 1 521 ? 7.255 -24.566 17.986 1.00 88.00 521 THR A O 1
ATOM 3846 N N . SER A 1 522 ? 7.459 -23.735 20.064 1.00 87.31 522 SER A N 1
ATOM 3847 C CA . SER A 1 522 ? 7.064 -22.353 19.808 1.00 87.31 522 SER A CA 1
ATOM 3848 C C . SER A 1 522 ? 8.266 -21.420 19.590 1.00 87.31 522 SER A C 1
ATOM 3850 O O . SER A 1 522 ? 8.085 -20.218 19.411 1.00 87.31 522 SER A O 1
ATOM 3852 N N . ASP A 1 523 ? 9.503 -21.926 19.672 1.00 87.00 523 ASP A N 1
ATOM 3853 C CA . ASP A 1 523 ? 10.739 -21.174 19.434 1.00 87.00 523 ASP A CA 1
ATOM 3854 C C . ASP A 1 523 ? 11.370 -21.621 18.107 1.00 87.00 523 ASP A C 1
ATOM 3856 O O . ASP A 1 523 ? 11.940 -22.705 17.985 1.00 87.00 523 ASP A O 1
ATOM 3860 N N . GLY A 1 524 ? 11.274 -20.761 17.093 1.00 81.00 524 GLY A N 1
ATOM 3861 C CA . GLY A 1 524 ? 11.811 -21.012 15.758 1.00 81.00 524 GLY A CA 1
ATOM 3862 C C . GLY A 1 524 ? 13.327 -20.817 15.647 1.00 81.00 524 GLY A C 1
ATOM 3863 O O . GLY A 1 524 ? 13.860 -20.894 14.535 1.00 81.00 524 GLY A O 1
ATOM 3864 N N . THR A 1 525 ? 14.039 -20.543 16.745 1.00 86.38 525 THR A N 1
ATOM 3865 C CA . THR A 1 525 ? 15.484 -20.296 16.721 1.00 86.38 525 THR A CA 1
ATOM 3866 C C . THR A 1 525 ? 16.261 -21.598 16.509 1.00 86.38 525 THR A C 1
ATOM 3868 O O . THR A 1 525 ? 16.173 -22.535 17.304 1.00 86.38 525 THR A O 1
ATOM 3871 N N . VAL A 1 526 ? 17.139 -21.649 15.503 1.00 87.19 526 VAL A N 1
ATOM 3872 C CA . VAL A 1 526 ? 18.087 -22.762 15.295 1.00 87.19 526 VAL A CA 1
ATOM 3873 C C . VAL A 1 526 ? 19.534 -22.354 15.542 1.00 87.19 526 VAL A C 1
ATOM 3875 O O . VAL A 1 526 ? 19.925 -21.207 15.338 1.00 87.19 526 VAL A O 1
ATOM 3878 N N . ILE A 1 527 ? 20.349 -23.323 15.965 1.00 87.69 527 ILE A N 1
ATOM 3879 C CA . ILE A 1 527 ? 21.788 -23.183 16.199 1.00 87.69 527 ILE A CA 1
ATOM 3880 C C . ILE A 1 527 ? 22.567 -23.997 15.165 1.00 87.69 527 ILE A C 1
ATOM 3882 O O . ILE A 1 527 ? 22.346 -25.203 15.020 1.00 87.69 527 ILE A O 1
ATOM 3886 N N . ILE A 1 528 ? 23.538 -23.347 14.517 1.00 88.00 528 ILE A N 1
ATOM 3887 C CA . ILE A 1 528 ? 24.455 -23.968 13.553 1.00 88.00 528 ILE A CA 1
ATOM 3888 C C . ILE A 1 528 ? 25.857 -24.060 14.153 1.00 88.00 528 ILE A C 1
ATOM 3890 O O . ILE A 1 528 ? 26.457 -23.058 14.531 1.00 88.00 528 ILE A O 1
ATOM 3894 N N . GLU A 1 529 ? 26.416 -25.266 14.197 1.00 86.88 529 GLU A N 1
ATOM 3895 C CA . GLU A 1 529 ? 27.734 -25.544 14.772 1.00 86.88 529 GLU A CA 1
ATOM 3896 C C . GLU A 1 529 ? 28.667 -26.229 13.769 1.00 86.88 529 GLU A C 1
ATOM 3898 O O . GLU A 1 529 ? 28.234 -26.804 12.772 1.00 86.88 529 GLU A O 1
ATOM 3903 N N . GLY A 1 530 ? 29.974 -26.182 14.042 1.00 84.62 530 GLY A N 1
ATOM 3904 C CA . GLY A 1 530 ? 30.988 -26.832 13.202 1.00 84.62 530 GLY A CA 1
ATOM 3905 C C . GLY A 1 530 ? 31.390 -26.045 11.950 1.00 84.62 530 GLY A C 1
ATOM 3906 O O . GLY A 1 530 ? 32.000 -26.614 11.047 1.00 84.62 530 GLY A O 1
ATOM 3907 N N . LEU A 1 531 ? 31.065 -24.750 11.891 1.00 83.94 531 LEU A N 1
ATOM 3908 C CA . LEU A 1 531 ? 31.543 -23.850 10.839 1.00 83.94 531 LEU A CA 1
ATOM 3909 C C . LEU A 1 531 ? 33.033 -23.531 11.020 1.00 83.94 531 LEU A C 1
ATOM 3911 O O . LEU A 1 531 ? 33.512 -23.397 12.148 1.00 83.94 531 LEU A O 1
ATOM 3915 N N . GLY A 1 532 ? 33.754 -23.418 9.905 1.00 74.81 532 GLY A N 1
ATOM 3916 C CA . GLY A 1 532 ? 35.169 -23.054 9.877 1.00 74.81 532 GLY A CA 1
ATOM 3917 C C . GLY A 1 532 ? 35.454 -21.582 10.214 1.00 74.81 532 GLY A C 1
ATOM 3918 O O . GLY A 1 532 ? 34.583 -20.818 10.642 1.00 74.81 532 GLY A O 1
ATOM 3919 N N . ASP A 1 533 ? 36.711 -21.180 10.002 1.00 69.25 533 ASP A N 1
ATOM 3920 C CA . ASP A 1 533 ? 37.215 -19.842 10.334 1.00 69.25 533 ASP A CA 1
ATOM 3921 C C . ASP A 1 533 ? 36.479 -18.717 9.572 1.00 69.25 533 ASP A C 1
ATOM 3923 O O . ASP A 1 533 ? 36.191 -18.815 8.370 1.00 69.25 533 ASP A O 1
ATOM 3927 N N . ALA A 1 534 ? 36.244 -17.606 10.280 1.00 58.44 534 ALA A N 1
ATOM 3928 C CA . ALA A 1 534 ? 35.339 -16.513 9.908 1.00 58.44 534 ALA A CA 1
ATOM 3929 C C . ALA A 1 534 ? 35.704 -15.718 8.646 1.00 58.44 534 ALA A C 1
ATOM 3931 O O . ALA A 1 534 ? 34.890 -14.991 8.082 1.00 58.44 534 ALA A O 1
ATOM 3932 N N . TRP A 1 535 ? 36.949 -15.846 8.196 1.00 56.16 535 TRP A N 1
ATOM 3933 C CA . TRP A 1 535 ? 37.485 -15.094 7.059 1.00 56.16 535 TRP A CA 1
ATOM 3934 C C . TRP A 1 535 ? 37.573 -15.925 5.780 1.00 56.16 535 TRP A C 1
ATOM 3936 O O . TRP A 1 535 ? 37.953 -15.408 4.732 1.00 56.16 535 TRP A O 1
ATOM 3946 N N . VAL A 1 536 ? 37.264 -17.220 5.869 1.00 63.88 536 VAL A N 1
ATOM 3947 C CA . VAL A 1 536 ? 37.479 -18.180 4.781 1.00 63.88 536 VAL A CA 1
ATOM 3948 C C . VAL A 1 536 ? 36.306 -19.130 4.554 1.00 63.88 536 VAL A C 1
ATOM 3950 O O . VAL A 1 536 ? 36.300 -19.794 3.517 1.00 63.88 536 VAL A O 1
ATOM 3953 N N . THR A 1 537 ? 35.320 -19.179 5.460 1.00 73.69 537 THR A N 1
ATOM 3954 C CA . THR A 1 537 ? 34.135 -20.043 5.341 1.00 73.69 537 THR A CA 1
ATOM 3955 C C . THR A 1 537 ? 32.825 -19.321 5.668 1.00 73.69 537 THR A C 1
ATOM 3957 O O . THR A 1 537 ? 32.731 -18.521 6.599 1.00 73.69 537 THR A O 1
ATOM 3960 N N . GLY A 1 538 ? 31.810 -19.588 4.854 1.00 80.38 538 GLY A N 1
ATOM 3961 C CA . GLY A 1 538 ? 30.425 -19.171 5.038 1.00 80.38 538 GLY A CA 1
ATOM 3962 C C . GLY A 1 538 ? 29.524 -20.395 5.079 1.00 80.38 538 GLY A C 1
ATOM 3963 O O . GLY A 1 538 ? 29.992 -21.523 4.904 1.00 80.38 538 GLY A O 1
ATOM 3964 N N . TRP A 1 539 ? 28.240 -20.190 5.328 1.00 86.50 539 TRP A N 1
ATOM 3965 C CA . TRP A 1 539 ? 27.271 -21.273 5.426 1.00 86.50 539 TRP A CA 1
ATOM 3966 C C . TRP A 1 539 ? 26.050 -21.018 4.555 1.00 86.50 539 TRP A C 1
ATOM 3968 O O . TRP A 1 539 ? 25.697 -19.881 4.254 1.00 86.50 539 TRP A O 1
ATOM 3978 N N . GLU A 1 540 ? 25.427 -22.109 4.136 1.00 88.81 540 GLU A N 1
ATOM 3979 C CA . GLU A 1 540 ? 24.225 -22.136 3.316 1.00 88.81 540 GLU A CA 1
ATOM 3980 C C . GLU A 1 540 ? 23.200 -23.063 3.969 1.00 88.81 540 GLU A C 1
ATOM 3982 O O . GLU A 1 540 ? 23.576 -24.033 4.635 1.00 88.81 540 GLU A O 1
ATOM 3987 N N . TYR A 1 541 ? 21.917 -22.795 3.755 1.00 88.94 541 TYR A N 1
ATOM 3988 C CA . TYR A 1 541 ? 20.816 -23.611 4.252 1.00 88.94 541 TYR A CA 1
ATOM 3989 C C . TYR A 1 541 ? 19.871 -24.050 3.137 1.00 88.94 541 TYR A C 1
ATOM 3991 O O . TYR A 1 541 ? 19.824 -23.446 2.071 1.00 88.94 541 TYR A O 1
ATOM 3999 N N . SER A 1 542 ? 19.128 -25.124 3.384 1.00 87.25 542 SER A N 1
ATOM 4000 C CA . SER A 1 542 ? 18.140 -25.685 2.470 1.00 87.25 542 SER A CA 1
ATOM 4001 C C . SER A 1 542 ? 16.883 -26.086 3.232 1.00 87.25 542 SER A C 1
ATOM 4003 O O . SER A 1 542 ? 16.968 -26.706 4.295 1.00 87.25 542 SER A O 1
ATOM 4005 N N . VAL A 1 543 ? 15.733 -25.748 2.648 1.00 84.31 543 VAL A N 1
ATOM 4006 C CA . VAL A 1 543 ? 14.383 -26.038 3.164 1.00 84.31 543 VAL A CA 1
ATOM 4007 C C . VAL A 1 543 ? 13.633 -27.063 2.302 1.00 84.31 543 VAL A C 1
ATOM 4009 O O . VAL A 1 543 ? 12.500 -27.431 2.595 1.00 84.31 543 VAL A O 1
ATOM 4012 N N . ASP A 1 544 ? 14.264 -27.552 1.230 1.00 81.62 544 ASP A N 1
ATOM 4013 C CA . ASP A 1 544 ? 13.667 -28.433 0.219 1.00 81.62 544 ASP A CA 1
ATOM 4014 C C . ASP A 1 544 ? 14.400 -29.780 0.084 1.00 81.62 544 ASP A C 1
ATOM 4016 O O . ASP A 1 544 ? 14.413 -30.406 -0.983 1.00 81.62 544 ASP A O 1
ATOM 4020 N N . ASP A 1 545 ? 14.978 -30.242 1.198 1.00 83.25 545 ASP A N 1
ATOM 4021 C CA . ASP A 1 545 ? 15.74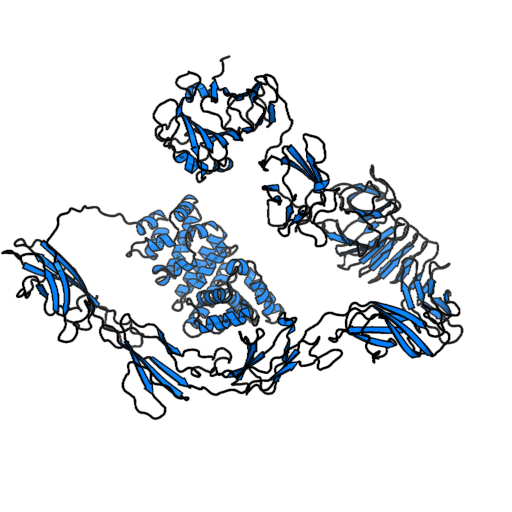5 -31.490 1.308 1.00 83.25 545 ASP A CA 1
ATOM 4022 C C . ASP A 1 545 ? 17.029 -31.489 0.450 1.00 83.25 545 ASP A C 1
ATOM 4024 O O . ASP A 1 545 ? 17.453 -32.512 -0.091 1.00 83.25 545 ASP A O 1
ATOM 4028 N N . GLY A 1 546 ? 17.667 -30.320 0.322 1.00 83.31 546 GLY A N 1
ATOM 4029 C CA . GLY A 1 546 ? 18.969 -30.145 -0.321 1.00 83.31 546 GLY A CA 1
ATOM 4030 C C . GLY A 1 546 ? 18.920 -29.937 -1.835 1.00 83.31 546 GLY A C 1
ATOM 4031 O O . GLY A 1 546 ? 19.975 -30.034 -2.474 1.00 83.31 546 GLY A O 1
ATOM 4032 N N . LYS A 1 547 ? 17.742 -29.674 -2.421 1.00 80.94 547 LYS A N 1
ATOM 4033 C CA . LYS A 1 547 ? 17.594 -29.417 -3.866 1.00 80.94 547 LYS A CA 1
ATOM 4034 C C . LYS A 1 547 ? 18.042 -28.001 -4.229 1.00 80.94 547 LYS A C 1
ATOM 4036 O O . LYS A 1 547 ? 18.684 -27.830 -5.264 1.00 80.94 547 LYS A O 1
ATOM 4041 N N . SER A 1 548 ? 17.771 -27.026 -3.369 1.00 84.50 548 SER A N 1
ATOM 4042 C CA . SER A 1 548 ? 18.263 -25.651 -3.453 1.00 84.50 548 SER A CA 1
ATOM 4043 C C . SER A 1 548 ? 18.943 -25.235 -2.147 1.00 84.50 548 SER A C 1
ATOM 4045 O O . SER A 1 548 ? 18.683 -25.804 -1.087 1.00 84.50 548 SER A O 1
ATOM 4047 N N . TRP A 1 549 ? 19.885 -24.293 -2.246 1.00 85.12 549 TRP A N 1
ATOM 4048 C CA . TRP A 1 549 ? 20.705 -23.818 -1.130 1.00 85.12 549 TRP A CA 1
ATOM 4049 C C . TRP A 1 549 ? 20.761 -22.292 -1.143 1.00 85.12 549 TRP A C 1
ATOM 4051 O O . TRP A 1 549 ? 21.098 -21.703 -2.169 1.00 85.12 549 TRP A O 1
ATOM 4061 N N . THR A 1 550 ? 20.467 -21.676 -0.003 1.00 84.81 550 THR A N 1
ATOM 4062 C CA . THR A 1 550 ? 20.455 -20.225 0.208 1.00 84.81 550 THR A CA 1
ATOM 4063 C C . THR A 1 550 ? 21.619 -19.833 1.107 1.00 84.81 550 THR A C 1
ATOM 4065 O O . THR A 1 550 ? 21.871 -20.497 2.112 1.00 84.81 550 THR A O 1
ATOM 4068 N N . PHE A 1 551 ? 22.344 -18.763 0.772 1.00 85.00 551 PHE A N 1
ATOM 4069 C CA . PHE A 1 551 ? 23.457 -18.288 1.595 1.00 85.00 551 PHE A CA 1
ATOM 4070 C C . PHE A 1 551 ? 22.946 -17.686 2.908 1.00 85.00 551 PHE A C 1
ATOM 4072 O O . PHE A 1 551 ? 22.123 -16.778 2.904 1.00 85.00 551 PHE A O 1
ATOM 4079 N N . GLY A 1 552 ? 23.426 -18.209 4.037 1.00 74.19 552 GLY A N 1
ATOM 4080 C CA . GLY A 1 552 ? 23.023 -17.773 5.375 1.00 74.19 552 GLY A CA 1
ATOM 4081 C C . GLY A 1 552 ? 23.972 -16.757 6.011 1.00 74.19 552 GLY A C 1
ATOM 4082 O O . GLY A 1 552 ? 23.607 -16.073 6.965 1.00 74.19 552 GLY A O 1
ATOM 4083 N N . GLY A 1 553 ? 25.195 -16.634 5.488 1.00 77.81 553 GLY A N 1
ATOM 4084 C CA . GLY A 1 553 ? 26.169 -15.643 5.936 1.00 77.81 553 GLY A CA 1
ATOM 4085 C C . GLY A 1 553 ? 27.585 -16.190 6.083 1.00 77.81 553 GLY A C 1
ATOM 4086 O O . GLY A 1 553 ? 27.863 -17.380 5.923 1.00 77.81 553 GLY A O 1
ATOM 4087 N N . VAL A 1 554 ? 28.511 -15.297 6.424 1.00 75.50 554 VAL A N 1
ATOM 4088 C CA . VAL A 1 554 ? 29.877 -15.673 6.809 1.00 75.50 554 VAL A CA 1
ATOM 4089 C C . VAL A 1 554 ? 29.930 -16.029 8.292 1.00 75.50 554 VAL A C 1
ATOM 4091 O O . VAL A 1 554 ? 29.279 -15.383 9.119 1.00 75.50 554 VAL A O 1
ATOM 4094 N N . SER A 1 555 ? 30.710 -17.056 8.636 1.00 64.75 555 SER A N 1
ATOM 4095 C CA . SER A 1 555 ? 31.042 -17.350 10.034 1.00 64.75 555 SER A CA 1
ATOM 4096 C C . SER A 1 555 ? 31.711 -16.104 10.640 1.00 64.75 555 SER A C 1
ATOM 4098 O O . SER A 1 555 ? 32.500 -15.449 9.966 1.00 64.75 555 SER A O 1
ATOM 4100 N N . LYS A 1 556 ? 31.373 -15.705 11.871 1.00 61.19 556 LYS A N 1
ATOM 4101 C CA . LYS A 1 556 ? 32.047 -14.604 12.590 1.00 61.19 556 LYS A CA 1
ATOM 4102 C C . LYS A 1 556 ? 32.811 -15.205 13.761 1.00 61.19 556 LYS A C 1
ATOM 4104 O O . LYS A 1 556 ? 32.260 -16.035 14.478 1.00 61.19 556 LYS A O 1
ATOM 4109 N N . ASP A 1 557 ? 34.063 -14.790 13.962 1.00 57.12 557 ASP A N 1
ATOM 4110 C CA . ASP A 1 557 ? 34.967 -15.432 14.925 1.00 57.12 557 ASP A CA 1
ATOM 4111 C C . ASP A 1 557 ? 34.320 -15.527 16.319 1.00 57.12 557 ASP A C 1
ATOM 4113 O O . ASP A 1 557 ? 34.042 -14.516 16.965 1.00 57.12 557 ASP A O 1
ATOM 4117 N N . GLY A 1 558 ? 34.084 -16.759 16.781 1.00 54.59 558 GLY A N 1
ATOM 4118 C CA . GLY A 1 558 ? 33.536 -17.048 18.110 1.00 54.59 558 GLY A CA 1
ATOM 4119 C C . GLY A 1 558 ? 32.031 -16.815 18.285 1.00 54.59 558 GLY A C 1
ATOM 4120 O O . GLY A 1 558 ? 31.552 -16.926 19.414 1.00 54.59 558 GLY A O 1
ATOM 4121 N N . VAL A 1 559 ? 31.283 -16.519 17.217 1.00 59.78 559 VAL A N 1
ATOM 4122 C CA . VAL A 1 559 ? 29.821 -16.364 17.254 1.00 59.78 559 VAL A CA 1
ATOM 4123 C C . VAL A 1 559 ? 29.174 -17.554 16.556 1.00 59.78 559 VAL A C 1
ATOM 4125 O O . VAL A 1 559 ? 29.328 -17.737 15.352 1.00 59.78 559 VAL A O 1
ATOM 4128 N N . VAL A 1 560 ? 28.439 -18.360 17.320 1.00 66.56 560 VAL A N 1
ATOM 4129 C CA . VAL A 1 560 ? 27.597 -19.437 16.785 1.00 66.56 560 VAL A CA 1
ATOM 4130 C C . VAL A 1 560 ? 26.389 -18.787 16.098 1.00 66.56 560 VAL A C 1
ATOM 4132 O O . VAL A 1 560 ? 25.660 -18.067 16.784 1.00 66.56 560 VAL A O 1
ATOM 4135 N N . PRO A 1 561 ? 26.170 -18.968 14.781 1.00 70.75 561 PRO A N 1
ATOM 4136 C CA . PRO A 1 561 ? 25.028 -18.368 14.106 1.00 70.75 561 PRO A CA 1
ATOM 4137 C C . PRO A 1 561 ? 23.714 -18.897 14.678 1.00 70.75 561 PRO A C 1
ATOM 4139 O O . PRO A 1 561 ? 23.536 -20.109 14.842 1.00 70.75 561 PRO A O 1
ATOM 4142 N N . GLN A 1 562 ? 22.814 -17.962 14.962 1.00 76.75 562 GLN A N 1
ATOM 4143 C CA . GLN A 1 562 ? 21.424 -18.226 15.305 1.00 76.75 562 GLN A CA 1
ATOM 4144 C C . GLN A 1 562 ? 20.543 -17.667 14.194 1.00 76.75 562 GLN A C 1
ATOM 4146 O O . GLN A 1 562 ? 20.811 -16.574 13.690 1.00 76.75 562 GLN A O 1
ATOM 4151 N N . PHE A 1 563 ? 19.541 -18.439 13.792 1.00 73.56 563 PHE A N 1
ATOM 4152 C CA . PHE A 1 563 ? 18.642 -18.107 12.693 1.00 73.56 563 PHE A CA 1
ATOM 4153 C C . PHE A 1 563 ? 17.192 -18.339 13.121 1.00 73.56 563 PHE A C 1
ATOM 4155 O O . PHE A 1 563 ? 16.908 -19.372 13.725 1.00 73.56 563 PHE A O 1
ATOM 4162 N N . GLU A 1 564 ? 16.304 -17.394 12.803 1.00 76.38 564 GLU A N 1
ATOM 4163 C CA . GLU A 1 564 ? 14.887 -17.429 13.181 1.00 76.38 564 GLU A CA 1
ATOM 4164 C C . GLU A 1 564 ? 14.023 -17.928 12.015 1.00 76.38 564 GLU A C 1
ATOM 4166 O O . GLU A 1 564 ? 13.899 -17.261 10.982 1.00 76.38 564 GLU A O 1
ATOM 4171 N N . LEU A 1 565 ? 13.400 -19.095 12.180 1.00 68.38 565 LEU A N 1
ATOM 4172 C CA . LEU A 1 565 ? 12.627 -19.754 11.122 1.00 68.38 565 LEU A CA 1
ATOM 4173 C C . LEU A 1 565 ? 11.262 -19.104 10.838 1.00 68.38 565 LEU A C 1
ATOM 4175 O O . LEU A 1 565 ? 10.740 -19.277 9.738 1.00 68.38 565 LEU A O 1
ATOM 4179 N N . GLY A 1 566 ? 10.710 -18.313 11.768 1.00 58.81 566 GLY A N 1
ATOM 4180 C CA . GLY A 1 566 ? 9.395 -17.663 11.618 1.00 58.81 566 GLY A CA 1
ATOM 4181 C C . GLY A 1 566 ? 9.292 -16.668 10.450 1.00 58.81 566 GLY A C 1
ATOM 4182 O O . GLY A 1 566 ? 8.201 -16.269 10.066 1.00 58.81 566 GLY A O 1
ATOM 4183 N N . THR A 1 567 ? 10.421 -16.296 9.843 1.00 54.22 567 THR A N 1
ATOM 4184 C CA . THR A 1 567 ? 10.481 -15.437 8.647 1.00 54.22 567 THR A CA 1
ATOM 4185 C C . THR A 1 567 ? 10.301 -16.190 7.324 1.00 54.22 567 THR A C 1
ATOM 4187 O O . THR A 1 567 ? 10.199 -15.552 6.280 1.00 54.22 567 THR A O 1
ATOM 4190 N N . LEU A 1 568 ? 10.275 -17.529 7.344 1.00 56.88 568 LEU A N 1
ATOM 4191 C CA . LEU A 1 568 ? 10.333 -18.362 6.137 1.00 56.88 568 LEU A CA 1
ATOM 4192 C C . LEU A 1 568 ? 9.008 -19.053 5.756 1.00 56.88 568 LEU A C 1
ATOM 4194 O O . LEU A 1 568 ? 9.004 -19.799 4.782 1.00 56.88 568 LEU A O 1
ATOM 4198 N N . ASP A 1 569 ? 7.909 -18.816 6.485 1.00 56.09 569 ASP A N 1
ATOM 4199 C CA . ASP A 1 569 ? 6.597 -19.472 6.283 1.00 56.09 569 ASP A CA 1
ATOM 4200 C C . ASP A 1 569 ? 6.697 -21.015 6.193 1.00 56.09 569 ASP A C 1
ATOM 4202 O O . ASP A 1 569 ? 6.289 -21.656 5.223 1.00 56.09 569 ASP A O 1
ATOM 4206 N N . ILE A 1 570 ? 7.323 -21.637 7.203 1.00 58.66 570 ILE A N 1
ATOM 4207 C CA . ILE A 1 570 ? 7.526 -23.094 7.265 1.00 58.66 570 ILE A CA 1
ATOM 4208 C C . ILE A 1 570 ? 6.846 -23.646 8.519 1.00 58.66 570 ILE A C 1
ATOM 4210 O O . ILE A 1 570 ? 7.451 -23.705 9.585 1.00 58.66 570 ILE A O 1
ATOM 4214 N N . ALA A 1 571 ? 5.598 -24.102 8.386 1.00 53.88 571 ALA A N 1
ATOM 4215 C CA . ALA A 1 571 ? 4.870 -24.751 9.485 1.00 53.88 571 ALA A CA 1
ATOM 4216 C C . ALA A 1 571 ? 5.389 -26.175 9.799 1.00 53.88 571 ALA A C 1
ATOM 4218 O O . ALA A 1 571 ? 5.263 -26.667 10.915 1.00 53.88 571 ALA A O 1
ATOM 4219 N N . THR A 1 572 ? 5.977 -26.871 8.817 1.00 57.28 572 THR A N 1
ATOM 4220 C CA . THR A 1 572 ? 6.618 -28.194 8.980 1.00 57.28 572 THR A CA 1
ATOM 4221 C C . THR A 1 572 ? 7.633 -28.412 7.859 1.00 57.28 572 THR A C 1
ATOM 4223 O O . THR A 1 572 ? 7.287 -28.320 6.681 1.00 57.28 572 THR A O 1
ATOM 4226 N N . GLY A 1 573 ? 8.895 -28.712 8.181 1.00 60.81 573 GLY A N 1
ATOM 4227 C CA . GLY A 1 573 ? 9.922 -28.809 7.142 1.00 60.81 573 GLY A CA 1
ATOM 4228 C C . GLY A 1 573 ? 11.253 -29.412 7.575 1.00 60.81 573 GLY A C 1
ATOM 4229 O O . GLY A 1 573 ? 11.601 -29.464 8.749 1.00 60.81 573 GLY A O 1
ATOM 4230 N N . ALA A 1 574 ? 11.997 -29.891 6.579 1.00 68.62 574 ALA A N 1
ATOM 4231 C CA . ALA A 1 574 ? 13.330 -30.454 6.720 1.00 68.62 574 ALA A CA 1
ATOM 4232 C C . ALA A 1 574 ? 14.379 -29.361 6.521 1.00 68.62 574 ALA A C 1
ATOM 4234 O O . ALA A 1 574 ? 14.541 -28.884 5.398 1.00 68.62 574 ALA A O 1
ATOM 4235 N N . PHE A 1 575 ? 15.111 -28.997 7.572 1.00 83.38 575 PHE A N 1
ATOM 4236 C CA . PHE A 1 575 ? 16.143 -27.967 7.480 1.00 83.38 575 PHE A CA 1
ATOM 4237 C C . PHE A 1 575 ? 17.541 -28.599 7.456 1.00 83.38 575 PHE A C 1
ATOM 4239 O O . PHE A 1 575 ? 17.900 -29.412 8.314 1.00 83.38 575 PHE A O 1
ATOM 4246 N N . LEU A 1 576 ? 18.329 -28.243 6.444 1.00 90.50 576 LEU A N 1
ATOM 4247 C CA . LEU A 1 576 ? 19.702 -28.707 6.240 1.00 90.50 576 LEU A CA 1
ATOM 4248 C C . LEU A 1 576 ? 20.633 -27.505 6.141 1.00 90.50 576 LEU A C 1
ATOM 4250 O O . LEU A 1 576 ? 20.263 -26.483 5.574 1.00 90.50 576 LEU A O 1
ATOM 4254 N N . VAL A 1 577 ? 21.864 -27.645 6.623 1.00 90.62 577 VAL A N 1
ATOM 4255 C CA . VAL A 1 577 ? 22.915 -26.630 6.480 1.00 90.62 577 VAL A CA 1
ATOM 4256 C C . VAL A 1 577 ? 24.193 -27.244 5.932 1.00 90.62 577 VAL A C 1
ATOM 4258 O O . VAL A 1 577 ? 24.480 -28.419 6.148 1.00 90.62 577 VAL A O 1
ATOM 4261 N N . ARG A 1 578 ? 24.983 -26.465 5.201 1.00 91.31 578 ARG A N 1
ATOM 4262 C CA . ARG A 1 578 ? 26.329 -26.843 4.751 1.00 91.31 578 ARG A CA 1
ATOM 4263 C C . ARG A 1 578 ? 27.253 -25.634 4.820 1.00 91.31 578 ARG A C 1
ATOM 4265 O O . ARG A 1 578 ? 26.776 -24.505 4.881 1.00 91.31 578 ARG A O 1
ATOM 4272 N N . GLN A 1 579 ? 28.563 -25.856 4.800 1.00 88.75 579 GLN A N 1
ATOM 4273 C CA . GLN A 1 579 ? 29.539 -24.768 4.727 1.00 88.75 579 GLN A CA 1
ATOM 4274 C C . GLN A 1 579 ? 30.211 -24.693 3.360 1.00 88.75 579 GLN A C 1
ATOM 4276 O O . GLN A 1 579 ? 30.364 -25.707 2.683 1.00 88.75 579 GLN A O 1
ATOM 4281 N N . ILE A 1 580 ? 30.624 -23.490 2.971 1.00 85.50 580 ILE A N 1
ATOM 4282 C CA . ILE A 1 580 ? 31.308 -23.183 1.716 1.00 85.50 580 ILE A CA 1
ATOM 4283 C C . ILE A 1 580 ? 32.551 -22.332 1.994 1.00 85.50 580 ILE A C 1
ATOM 4285 O O . ILE A 1 580 ? 32.513 -21.464 2.863 1.00 85.50 580 ILE A O 1
ATOM 4289 N N . ASN A 1 581 ? 33.664 -22.562 1.289 1.00 79.81 581 ASN A N 1
ATOM 4290 C CA . ASN A 1 581 ? 34.870 -21.728 1.405 1.00 79.81 581 ASN A CA 1
ATOM 4291 C C . ASN A 1 581 ? 35.018 -20.716 0.258 1.00 79.81 581 ASN A C 1
ATOM 4293 O O . ASN A 1 581 ? 34.332 -20.798 -0.758 1.00 79.81 581 ASN A O 1
ATOM 4297 N N . TYR A 1 582 ? 35.969 -19.788 0.388 1.00 75.25 582 TYR A N 1
ATOM 4298 C CA . TYR A 1 582 ? 36.265 -18.753 -0.620 1.00 75.25 582 TYR A CA 1
ATOM 4299 C C . TYR A 1 582 ? 36.673 -19.294 -2.005 1.00 75.25 582 TYR A C 1
ATOM 4301 O O . TYR A 1 582 ? 36.626 -18.562 -2.991 1.00 75.25 582 TYR A O 1
ATOM 4309 N N . ALA A 1 583 ? 37.104 -20.557 -2.092 1.00 72.56 583 ALA A N 1
ATOM 4310 C CA . ALA A 1 583 ? 37.411 -21.228 -3.355 1.00 72.56 583 ALA A CA 1
ATOM 4311 C C . ALA A 1 583 ? 36.199 -21.976 -3.943 1.00 72.56 583 ALA A C 1
ATOM 4313 O O . ALA A 1 583 ? 36.314 -22.529 -5.033 1.00 72.56 583 ALA A O 1
ATOM 4314 N N . GLY A 1 584 ? 35.058 -21.989 -3.242 1.00 75.44 584 GLY A N 1
ATOM 4315 C CA . GLY A 1 584 ? 33.801 -22.578 -3.712 1.00 75.44 584 GLY A CA 1
ATOM 4316 C C . GLY A 1 584 ? 33.586 -24.027 -3.342 1.00 75.44 584 GLY A C 1
ATOM 4317 O O . GLY A 1 584 ? 32.669 -24.666 -3.856 1.00 75.44 584 GLY A O 1
ATOM 4318 N N . ASN A 1 585 ? 34.444 -24.581 -2.493 1.00 82.25 585 ASN A N 1
ATOM 4319 C CA . ASN A 1 585 ? 34.266 -25.939 -2.014 1.00 82.25 585 ASN A CA 1
ATOM 4320 C C . ASN A 1 585 ? 33.144 -25.937 -0.986 1.00 82.25 585 ASN A C 1
ATOM 4322 O O . ASN A 1 585 ? 33.234 -25.199 -0.010 1.00 82.25 585 ASN A O 1
ATOM 4326 N N . ALA A 1 586 ? 32.115 -26.749 -1.211 1.00 87.38 586 ALA A N 1
ATOM 4327 C CA . ALA A 1 586 ? 31.033 -26.967 -0.263 1.00 87.38 586 ALA A CA 1
ATOM 4328 C C . ALA A 1 586 ? 31.252 -28.281 0.502 1.00 87.38 586 ALA A C 1
ATOM 4330 O O . ALA A 1 586 ? 31.729 -29.269 -0.066 1.00 87.38 586 ALA A O 1
ATOM 4331 N N . SER A 1 587 ? 30.902 -28.304 1.786 1.00 90.31 587 SER A N 1
ATOM 4332 C CA . SER A 1 587 ? 30.866 -29.523 2.592 1.00 90.31 587 SER A CA 1
ATOM 4333 C C . SER A 1 587 ? 29.692 -30.424 2.200 1.00 90.31 587 SER A C 1
ATOM 4335 O O . SER A 1 587 ? 28.777 -30.023 1.477 1.00 90.31 587 SER A O 1
ATOM 4337 N N . ALA A 1 588 ? 29.660 -31.639 2.755 1.00 91.00 588 ALA A N 1
ATOM 4338 C CA . ALA A 1 588 ? 28.406 -32.383 2.835 1.00 91.00 588 ALA A CA 1
ATOM 4339 C C . ALA A 1 588 ? 27.369 -31.618 3.689 1.00 91.00 588 ALA A C 1
ATOM 4341 O O . ALA A 1 588 ? 27.736 -30.779 4.518 1.00 91.00 588 ALA A O 1
ATOM 4342 N N . ALA A 1 589 ? 26.084 -31.910 3.467 1.00 90.62 589 ALA A N 1
ATOM 4343 C CA . ALA A 1 589 ? 24.989 -31.383 4.277 1.00 90.62 589 ALA A CA 1
ATOM 4344 C C . ALA A 1 589 ? 25.058 -31.907 5.721 1.00 90.62 589 ALA A C 1
ATOM 4346 O O . ALA A 1 589 ? 25.562 -33.006 5.971 1.00 90.62 589 ALA A O 1
ATOM 4347 N N . SER A 1 590 ? 24.526 -31.121 6.650 1.00 92.31 590 SER A N 1
ATOM 4348 C CA . SER A 1 590 ? 24.355 -31.466 8.056 1.00 92.31 590 SER A CA 1
ATOM 4349 C C . SER A 1 590 ? 23.398 -32.638 8.263 1.00 92.31 590 SER A C 1
ATOM 4351 O O . SER A 1 590 ? 22.779 -33.159 7.332 1.00 92.31 590 SER A O 1
ATOM 4353 N N . ASN A 1 591 ? 23.207 -33.021 9.529 1.00 88.00 591 ASN A N 1
ATOM 4354 C CA . ASN A 1 591 ? 22.007 -33.756 9.913 1.00 88.00 591 ASN A CA 1
ATOM 4355 C C . ASN A 1 591 ? 20.749 -32.964 9.517 1.00 88.00 591 ASN A C 1
ATOM 4357 O O . ASN A 1 591 ? 20.735 -31.735 9.600 1.00 88.00 591 ASN A O 1
ATOM 4361 N N . LYS A 1 592 ? 19.705 -33.683 9.098 1.00 86.56 592 LYS A N 1
ATOM 4362 C CA . LYS A 1 592 ? 18.375 -33.126 8.843 1.00 86.56 592 LYS A CA 1
ATOM 4363 C C . LYS A 1 592 ? 17.738 -32.750 10.178 1.00 86.56 592 LYS A C 1
ATOM 4365 O O . LYS A 1 592 ? 17.651 -33.608 11.057 1.00 86.56 592 LYS A O 1
ATOM 4370 N N . LEU A 1 593 ? 17.347 -31.487 10.330 1.00 86.69 593 LEU A N 1
ATOM 4371 C CA . LEU A 1 593 ? 16.504 -31.051 11.437 1.00 86.69 593 LEU A CA 1
ATOM 4372 C C . LEU A 1 593 ? 15.041 -31.227 11.025 1.00 86.69 593 LEU A C 1
ATOM 4374 O O . LEU A 1 593 ? 14.613 -30.660 10.021 1.00 86.69 593 LEU A O 1
ATOM 4378 N N . GLU A 1 594 ? 14.312 -32.039 11.785 1.00 83.94 594 GLU A N 1
ATOM 4379 C CA . GLU A 1 594 ? 12.863 -32.215 11.675 1.00 83.94 594 GLU A CA 1
ATOM 4380 C C . GLU A 1 594 ? 12.234 -31.605 12.930 1.00 83.94 594 GLU A C 1
ATOM 4382 O O . GLU A 1 594 ? 12.687 -31.899 14.035 1.00 83.94 594 GLU A O 1
ATOM 4387 N N . PHE A 1 595 ? 11.243 -30.734 12.750 1.00 83.62 595 PHE A N 1
ATOM 4388 C CA . PHE A 1 595 ? 10.539 -30.046 13.832 1.00 83.62 595 PHE A CA 1
ATOM 4389 C C . PHE A 1 595 ? 9.107 -29.696 13.396 1.00 83.62 595 PHE A C 1
ATOM 4391 O O . PHE A 1 595 ? 8.797 -29.684 12.198 1.00 83.62 595 PHE A O 1
ATOM 4398 N N . THR A 1 596 ? 8.254 -29.403 14.373 1.00 83.94 596 THR A N 1
ATOM 4399 C CA . THR A 1 596 ? 6.932 -28.791 14.203 1.00 83.94 596 THR A CA 1
ATOM 4400 C C . THR A 1 596 ? 6.970 -27.436 14.891 1.00 83.94 596 THR A C 1
ATOM 4402 O O . THR A 1 596 ? 7.222 -27.381 16.093 1.00 83.94 596 THR A O 1
ATOM 4405 N N . PHE A 1 597 ? 6.770 -26.360 14.130 1.00 84.50 597 PHE A N 1
ATOM 4406 C CA . PHE A 1 597 ? 6.673 -25.017 14.694 1.00 84.50 597 PHE A CA 1
ATOM 4407 C C . PHE A 1 597 ? 5.208 -24.655 14.884 1.00 84.50 597 PHE A C 1
ATOM 4409 O O . PHE A 1 597 ? 4.428 -24.707 13.932 1.00 84.50 597 PHE A O 1
ATOM 4416 N N . ASP A 1 598 ? 4.858 -24.323 16.118 1.00 83.00 598 ASP A N 1
ATOM 4417 C CA . ASP A 1 598 ? 3.508 -23.948 16.513 1.00 83.00 598 ASP A CA 1
ATOM 4418 C C . ASP A 1 598 ? 3.576 -22.710 17.406 1.00 83.00 598 ASP A C 1
ATOM 4420 O O . ASP A 1 598 ? 4.051 -22.774 18.538 1.00 83.00 598 ASP A O 1
ATOM 4424 N N . ASP A 1 599 ? 3.109 -21.577 16.886 1.00 84.50 599 ASP A N 1
ATOM 4425 C CA . ASP A 1 599 ? 2.988 -20.303 17.597 1.00 84.50 599 ASP A CA 1
ATOM 4426 C C . ASP A 1 599 ? 1.533 -19.989 18.004 1.00 84.50 599 ASP A C 1
ATOM 4428 O O . ASP A 1 599 ? 1.215 -18.879 18.457 1.00 84.50 599 ASP A O 1
ATOM 4432 N N . THR A 1 600 ? 0.627 -20.961 17.858 1.00 83.06 600 THR A N 1
ATOM 4433 C CA . THR A 1 600 ? -0.799 -20.774 18.110 1.00 83.06 600 THR A CA 1
ATOM 4434 C C . THR A 1 600 ? -1.096 -20.906 19.594 1.00 83.06 600 THR A C 1
ATOM 4436 O O . THR A 1 600 ? -0.925 -21.952 20.204 1.00 83.06 600 THR A O 1
ATOM 4439 N N . LYS A 1 601 ? -1.619 -19.841 20.205 1.00 84.38 601 LYS A N 1
ATOM 4440 C CA . LYS A 1 601 ? -1.975 -19.882 21.628 1.00 84.38 601 LYS A CA 1
ATOM 4441 C C . LYS A 1 601 ? -3.235 -20.722 21.888 1.00 84.38 601 LYS A C 1
ATOM 4443 O O . LYS A 1 601 ? -4.228 -20.543 21.175 1.00 84.38 601 LYS A O 1
ATOM 4448 N N . PRO A 1 602 ? -3.262 -21.524 22.969 1.00 80.25 602 PRO A N 1
ATOM 4449 C CA . PRO A 1 602 ? -4.456 -22.252 23.385 1.00 80.25 602 PRO A CA 1
ATOM 4450 C C . PRO A 1 602 ? -5.631 -21.307 23.707 1.00 80.25 602 PRO A C 1
ATOM 4452 O O . PRO A 1 602 ? -5.453 -20.233 24.294 1.00 80.25 602 PRO A O 1
ATOM 4455 N N . THR A 1 603 ? -6.850 -21.706 23.321 1.00 75.31 603 THR A N 1
ATOM 4456 C CA . THR A 1 603 ? -8.104 -20.922 23.469 1.00 75.31 603 THR A CA 1
ATOM 4457 C C . THR A 1 603 ? -9.116 -21.567 24.427 1.00 75.31 603 THR A C 1
ATOM 4459 O O . THR A 1 603 ? -10.290 -21.194 24.474 1.00 75.31 603 THR A O 1
ATOM 4462 N N . GLU A 1 604 ? -8.676 -22.553 25.203 1.00 74.00 604 GLU A N 1
ATOM 4463 C CA . GLU A 1 604 ? -9.503 -23.371 26.079 1.00 74.00 604 GLU A CA 1
ATOM 4464 C C . GLU A 1 604 ? -10.161 -22.574 27.211 1.00 74.00 604 GLU A C 1
ATOM 4466 O O . GLU A 1 604 ? -9.586 -21.676 27.832 1.00 74.00 604 GLU A O 1
ATOM 4471 N N . ILE A 1 605 ? -11.389 -22.976 27.545 1.00 72.75 605 ILE A N 1
ATOM 4472 C CA . ILE A 1 605 ? -12.157 -22.394 28.645 1.00 72.75 605 ILE A CA 1
ATOM 4473 C C . ILE A 1 605 ? -11.968 -23.265 29.889 1.00 72.75 605 ILE A C 1
ATOM 4475 O O . ILE A 1 605 ? -12.311 -24.453 29.900 1.00 72.75 605 ILE A O 1
ATOM 4479 N N . LEU A 1 606 ? -11.446 -22.652 30.950 1.00 84.31 606 LEU A N 1
ATOM 4480 C CA . LEU A 1 606 ? -11.353 -23.242 32.276 1.00 84.31 606 LEU A CA 1
ATOM 4481 C C . LEU A 1 606 ? -12.608 -22.856 33.068 1.00 84.31 606 LEU A C 1
ATOM 4483 O O . LEU A 1 606 ? -13.218 -21.810 32.861 1.00 84.31 606 LEU A O 1
ATOM 4487 N N . SER A 1 607 ? -13.040 -23.725 33.974 1.00 86.56 607 SER A N 1
ATOM 4488 C CA . SER A 1 607 ? -14.254 -23.495 34.759 1.00 86.56 607 SER A CA 1
ATOM 4489 C C . SER A 1 607 ? -14.045 -23.890 36.208 1.00 86.56 607 SER A C 1
ATOM 4491 O O . SER A 1 607 ? -13.590 -24.993 36.500 1.00 86.56 607 SER A O 1
ATOM 4493 N N . PHE A 1 608 ? -14.407 -23.015 37.138 1.00 89.06 608 PHE A N 1
ATOM 4494 C CA . PHE A 1 608 ? -14.443 -23.379 38.547 1.00 89.06 608 PHE A CA 1
ATOM 4495 C C . PHE A 1 608 ? -15.592 -24.353 38.822 1.00 89.06 608 PHE A C 1
ATOM 4497 O O . PHE A 1 608 ? -16.714 -24.134 38.365 1.00 89.06 608 PHE A O 1
ATOM 4504 N N . GLN A 1 609 ? -15.317 -25.417 39.578 1.00 89.31 609 GLN A N 1
ATOM 4505 C CA . GLN A 1 609 ? -16.310 -26.433 39.924 1.00 89.31 609 GLN A CA 1
ATOM 4506 C C . GLN A 1 609 ? -16.737 -26.307 41.387 1.00 89.31 609 GLN A C 1
ATOM 4508 O O . GLN A 1 609 ? -17.924 -26.141 41.661 1.00 89.31 609 GLN A O 1
ATOM 4513 N N . ARG A 1 610 ? -15.807 -26.386 42.349 1.00 89.50 610 ARG A N 1
ATOM 4514 C CA . ARG A 1 610 ? -16.144 -26.323 43.786 1.00 89.50 610 ARG A CA 1
ATOM 4515 C C . ARG A 1 610 ? -14.936 -26.067 44.690 1.00 89.50 610 ARG A C 1
ATOM 4517 O O . ARG A 1 610 ? -13.811 -26.398 44.318 1.00 89.50 610 ARG A O 1
ATOM 4524 N N . ILE A 1 611 ? -15.218 -25.615 45.913 1.00 88.88 611 ILE A N 1
ATOM 4525 C CA . ILE A 1 611 ? -14.345 -25.764 47.088 1.00 88.88 611 ILE A CA 1
ATOM 4526 C C . ILE A 1 611 ? -14.696 -27.094 47.770 1.00 88.88 611 ILE A C 1
ATOM 4528 O O . ILE A 1 611 ? -15.876 -27.397 47.964 1.00 88.88 611 ILE A O 1
ATOM 4532 N N . GLU A 1 612 ? -13.704 -27.915 48.113 1.00 85.69 612 GLU A N 1
ATOM 4533 C CA . GLU A 1 612 ? -13.953 -29.197 48.777 1.00 85.69 612 GLU A CA 1
ATOM 4534 C C . GLU A 1 612 ? -14.565 -28.984 50.173 1.00 85.69 612 GLU A C 1
ATOM 4536 O O . GLU A 1 612 ? -14.005 -28.297 51.022 1.00 85.69 612 GLU A O 1
ATOM 4541 N N . GLY A 1 613 ? -15.739 -29.577 50.410 1.00 78.50 613 GLY A N 1
ATOM 4542 C CA . GLY A 1 613 ? -16.530 -29.367 51.630 1.00 78.50 613 GLY A CA 1
ATOM 4543 C C . GLY A 1 613 ? -17.660 -28.337 51.500 1.00 78.50 613 GLY A C 1
ATOM 4544 O O . GLY A 1 613 ? -18.551 -28.339 52.350 1.00 78.50 613 GLY A O 1
ATOM 4545 N N . GLU A 1 614 ? -17.689 -27.550 50.420 1.00 83.00 614 GLU A N 1
ATOM 4546 C CA . GLU A 1 614 ? -18.763 -26.601 50.092 1.00 83.00 614 GLU A CA 1
ATOM 4547 C C . GLU A 1 614 ? -19.707 -27.140 48.996 1.00 83.00 614 GLU A C 1
ATOM 4549 O O . GLU A 1 614 ? -19.492 -28.206 48.408 1.00 83.00 614 GLU A O 1
ATOM 4554 N N . LEU A 1 615 ? -20.794 -26.407 48.713 1.00 78.50 615 LEU A N 1
ATOM 4555 C CA . LEU A 1 615 ? -21.656 -26.684 47.556 1.00 78.50 615 LEU A CA 1
ATOM 4556 C C . LEU A 1 615 ? -20.954 -26.309 46.237 1.00 78.50 615 LEU A C 1
ATOM 4558 O O . LEU A 1 615 ? -20.115 -25.414 46.180 1.00 78.50 615 LEU A O 1
ATOM 4562 N N . GLU A 1 616 ? -21.335 -26.981 45.152 1.00 81.25 616 GLU A N 1
ATOM 4563 C CA . GLU A 1 616 ? -20.814 -26.716 43.805 1.00 81.25 616 GLU A CA 1
ATOM 4564 C C . GLU A 1 616 ? -21.054 -25.255 43.377 1.00 81.25 616 GLU A C 1
ATOM 4566 O O . GLU A 1 616 ? -22.119 -24.688 43.632 1.00 81.25 616 GLU A O 1
ATOM 4571 N N . GLY A 1 617 ? -20.045 -24.637 42.756 1.00 72.12 617 GLY A N 1
ATOM 4572 C CA . GLY A 1 617 ? -20.051 -23.237 42.323 1.00 72.12 617 GLY A CA 1
ATOM 4573 C C . GLY A 1 617 ? -19.874 -22.195 43.435 1.00 72.12 617 GLY A C 1
ATOM 4574 O O . GLY A 1 617 ? -19.823 -21.002 43.139 1.00 72.12 617 GLY A O 1
ATOM 4575 N N . VAL A 1 618 ? -19.771 -22.601 44.706 1.00 74.81 618 VAL A N 1
ATOM 4576 C CA . VAL A 1 618 ? -19.530 -21.672 45.820 1.00 74.81 618 VAL A CA 1
ATOM 4577 C C . VAL A 1 618 ? -18.052 -21.285 45.864 1.00 74.81 618 VAL A C 1
ATOM 4579 O O . VAL A 1 618 ? -17.194 -22.155 45.927 1.00 74.81 618 VAL A O 1
ATOM 4582 N N . LEU A 1 619 ? -17.767 -19.979 45.850 1.00 76.62 619 LEU A N 1
ATOM 4583 C CA . LEU A 1 619 ? -16.412 -19.395 45.859 1.00 76.62 619 LEU A CA 1
ATOM 4584 C C . LEU A 1 619 ? -15.990 -18.857 47.243 1.00 76.62 619 LEU A C 1
ATOM 4586 O O . LEU A 1 619 ? -15.063 -18.061 47.338 1.00 76.62 619 LEU A O 1
ATOM 4590 N N . LYS A 1 620 ? -16.691 -19.237 48.317 1.00 73.31 620 LYS A N 1
ATOM 4591 C CA . LYS A 1 620 ? -16.463 -18.755 49.690 1.00 73.31 620 LYS A CA 1
ATOM 4592 C C . LYS A 1 620 ? -16.427 -19.912 50.676 1.00 73.31 620 LYS A C 1
ATOM 4594 O O . LYS A 1 620 ? -17.144 -20.889 50.476 1.00 73.31 620 LYS A O 1
ATOM 4599 N N . THR A 1 621 ? -15.662 -19.771 51.751 1.00 72.38 621 THR A N 1
ATOM 4600 C CA . THR A 1 621 ? -15.562 -20.781 52.812 1.00 72.38 621 THR A CA 1
ATOM 4601 C C . THR A 1 621 ? -15.103 -20.142 54.125 1.00 72.38 621 THR A C 1
ATOM 4603 O O . THR A 1 621 ? -14.539 -19.055 54.120 1.00 72.38 621 THR A O 1
ATOM 4606 N N . ASP A 1 622 ? -15.351 -20.792 55.263 1.00 72.06 622 ASP A N 1
ATOM 4607 C CA . ASP A 1 622 ? -14.834 -20.370 56.574 1.00 72.06 622 ASP A CA 1
ATOM 4608 C C . ASP A 1 622 ? -13.469 -21.002 56.913 1.00 72.06 622 ASP A C 1
ATOM 4610 O O . ASP A 1 622 ? -12.961 -20.858 58.029 1.00 72.06 622 ASP A O 1
ATOM 4614 N N . GLN A 1 623 ? -12.883 -21.723 55.955 1.00 74.88 623 GLN A N 1
ATOM 4615 C CA . GLN A 1 623 ? -11.636 -22.456 56.112 1.00 74.88 623 GLN A CA 1
ATOM 4616 C C . GLN A 1 623 ? -10.438 -21.649 55.605 1.00 74.88 623 GLN A C 1
ATOM 4618 O O . GLN A 1 623 ? -10.394 -21.239 54.452 1.00 74.88 623 GLN A O 1
ATOM 4623 N N . ASP A 1 624 ? -9.399 -21.527 56.434 1.00 73.12 624 ASP A N 1
ATOM 4624 C CA . ASP A 1 624 ? -8.149 -20.848 56.050 1.00 73.12 624 ASP A CA 1
ATOM 4625 C C . ASP A 1 624 ? -7.369 -21.598 54.948 1.00 73.12 624 ASP A C 1
ATOM 4627 O O . ASP A 1 624 ? -6.513 -21.019 54.279 1.00 73.12 624 ASP A O 1
ATOM 4631 N N . LYS A 1 625 ? -7.619 -22.907 54.782 1.00 84.81 625 LYS A N 1
ATOM 4632 C CA . LYS A 1 625 ? -6.991 -23.747 53.756 1.00 84.81 625 LYS A CA 1
ATOM 4633 C C . LYS A 1 625 ? -7.992 -24.668 53.093 1.00 84.81 625 LYS A C 1
ATOM 4635 O O . LYS A 1 625 ? -8.671 -25.407 53.803 1.00 84.81 625 LYS A O 1
ATOM 4640 N N . VAL A 1 626 ? -8.003 -24.686 51.763 1.00 88.00 626 VAL A N 1
ATOM 4641 C CA . VAL A 1 626 ? -8.979 -25.457 50.986 1.00 88.00 626 VAL A CA 1
ATOM 4642 C C . VAL A 1 626 ? -8.383 -26.157 49.775 1.00 88.00 626 VAL A C 1
ATOM 4644 O O . VAL A 1 626 ? -7.351 -25.745 49.247 1.00 88.00 626 VAL A O 1
ATOM 4647 N N . ASP A 1 627 ? -9.092 -27.180 49.304 1.00 90.81 627 ASP A N 1
ATOM 4648 C CA . ASP A 1 627 ? -8.846 -27.792 48.004 1.00 90.81 627 ASP A CA 1
ATOM 4649 C C . ASP A 1 627 ? -9.855 -27.236 46.987 1.00 90.81 627 ASP A C 1
ATOM 4651 O O . ASP A 1 627 ? -11.055 -27.153 47.264 1.00 90.81 627 ASP A O 1
ATOM 4655 N N . LEU A 1 628 ? -9.381 -26.846 45.804 1.00 91.75 628 LEU A N 1
ATOM 4656 C CA . LEU A 1 628 ? -10.190 -26.209 44.762 1.00 91.75 628 LEU A CA 1
ATOM 4657 C C . LEU A 1 628 ? -10.253 -27.092 43.526 1.00 91.75 628 LEU A C 1
ATOM 4659 O O . LEU A 1 628 ? -9.216 -27.471 42.994 1.00 91.75 628 LEU A O 1
ATOM 4663 N N . THR A 1 629 ? -11.451 -27.395 43.034 1.00 90.44 629 THR A N 1
ATOM 4664 C CA . THR A 1 629 ? -11.623 -28.210 41.825 1.00 90.44 629 THR A CA 1
ATOM 4665 C C . THR A 1 629 ? -12.050 -27.355 40.638 1.00 90.44 629 THR A C 1
ATOM 4667 O O . THR A 1 629 ? -12.987 -26.562 40.743 1.00 90.44 629 THR A O 1
ATOM 4670 N N . PHE A 1 630 ? -11.407 -27.577 39.495 1.00 90.31 630 PHE A N 1
ATOM 4671 C CA . PHE A 1 630 ? -11.656 -26.916 38.216 1.00 90.31 630 PHE A CA 1
ATOM 4672 C C . PHE A 1 630 ? -11.939 -27.945 37.118 1.00 90.31 630 PHE A C 1
ATOM 4674 O O . PHE A 1 630 ? -11.544 -29.104 37.226 1.00 90.31 630 PHE A O 1
ATOM 4681 N N . GLY A 1 631 ? -12.639 -27.529 36.067 1.00 86.12 631 GLY A N 1
ATOM 4682 C CA . GLY A 1 631 ? -12.900 -28.289 34.852 1.00 86.12 631 GLY A CA 1
ATOM 4683 C C . GLY A 1 631 ? -12.195 -27.660 33.655 1.00 86.12 631 GLY A C 1
ATOM 4684 O O . GLY A 1 631 ? -12.153 -26.434 33.541 1.00 86.12 631 GLY A O 1
ATOM 4685 N N . VAL A 1 632 ? -11.686 -28.501 32.759 1.00 82.38 632 VAL A N 1
ATOM 4686 C CA . VAL A 1 632 ? -11.034 -28.104 31.508 1.00 82.38 632 VAL A CA 1
ATOM 4687 C C . VAL A 1 632 ? -11.724 -28.784 30.324 1.00 82.38 632 VAL A C 1
ATOM 4689 O O . VAL A 1 632 ? -11.956 -29.998 30.339 1.00 82.38 632 VAL A O 1
ATOM 4692 N N . ALA A 1 633 ? -12.072 -27.992 29.308 1.00 73.38 633 ALA A N 1
ATOM 4693 C CA . ALA A 1 633 ? -12.570 -28.474 28.025 1.00 73.38 633 ALA A CA 1
ATOM 4694 C C . ALA A 1 633 ? -11.459 -28.306 26.973 1.00 73.38 633 ALA A C 1
ATOM 4696 O O . ALA A 1 633 ? -11.231 -27.192 26.514 1.00 73.38 633 ALA A O 1
ATOM 4697 N N . HIS A 1 634 ? -10.761 -29.392 26.635 1.00 64.75 634 HIS A N 1
ATOM 4698 C CA . HIS A 1 634 ? -9.548 -29.410 25.810 1.00 64.75 634 HIS A CA 1
ATOM 4699 C C . HIS A 1 634 ? -9.698 -30.344 24.597 1.00 64.75 634 HIS A C 1
ATOM 4701 O O . HIS A 1 634 ? -10.404 -31.358 24.679 1.00 64.75 634 HIS A O 1
ATOM 4707 N N . LYS A 1 635 ? -9.027 -30.023 23.481 1.00 56.84 635 LYS A N 1
ATOM 4708 C CA . LYS A 1 635 ? -8.997 -30.862 22.266 1.00 56.84 635 LYS A CA 1
ATOM 4709 C C . LYS A 1 635 ? -7.643 -31.528 21.974 1.00 56.84 635 LYS A C 1
ATOM 4711 O O . LYS A 1 635 ? -7.678 -32.623 21.423 1.00 56.84 635 LYS A O 1
ATOM 4716 N N . ASP A 1 636 ? -6.527 -30.954 22.428 1.00 63.78 636 ASP A N 1
ATOM 4717 C CA . ASP A 1 636 ? -5.157 -31.430 22.141 1.00 63.78 636 ASP A CA 1
ATOM 4718 C C . ASP A 1 636 ? -4.344 -31.788 23.419 1.00 63.78 636 ASP A C 1
ATOM 4720 O O . ASP A 1 636 ? -4.928 -31.892 24.498 1.00 63.78 636 ASP A O 1
ATOM 4724 N N . ASP A 1 637 ? -3.035 -32.054 23.331 1.00 67.00 637 ASP A N 1
ATOM 4725 C CA . ASP A 1 637 ? -2.171 -32.356 24.494 1.00 67.00 637 ASP A CA 1
ATOM 4726 C C . ASP A 1 637 ? -1.616 -31.053 25.126 1.00 67.00 637 ASP A C 1
ATOM 4728 O O . ASP A 1 637 ? -1.164 -30.164 24.409 1.00 67.00 637 ASP A O 1
ATOM 4732 N N . GLY A 1 638 ? -1.661 -30.920 26.464 1.00 76.50 638 GLY A N 1
ATOM 4733 C CA . GLY A 1 638 ? -1.357 -29.668 27.183 1.00 76.50 638 GLY A CA 1
ATOM 4734 C C . GLY A 1 638 ? -1.116 -29.833 28.699 1.00 76.50 638 GLY A C 1
ATOM 4735 O O . GLY A 1 638 ? -1.361 -30.896 29.284 1.00 76.50 638 GLY A O 1
ATOM 4736 N N . ILE A 1 639 ? -0.678 -28.763 29.373 1.00 83.56 639 ILE A N 1
ATOM 4737 C CA . ILE A 1 639 ? -0.631 -28.646 30.843 1.00 83.56 639 ILE A CA 1
ATOM 4738 C C . ILE A 1 639 ? -1.417 -27.427 31.337 1.00 83.56 639 ILE A C 1
ATOM 4740 O O . ILE A 1 639 ? -1.620 -26.449 30.624 1.00 83.56 639 ILE A O 1
ATOM 4744 N N . VAL A 1 640 ? -1.826 -27.465 32.606 1.00 85.00 640 VAL A N 1
ATOM 4745 C CA . VAL A 1 640 ? -2.393 -26.302 33.297 1.00 85.00 640 VAL A CA 1
ATOM 4746 C C . VAL A 1 640 ? -1.428 -25.862 34.381 1.00 85.00 640 VAL A C 1
ATOM 4748 O O . VAL A 1 640 ? -0.929 -26.681 35.158 1.00 85.00 640 VAL A O 1
ATOM 4751 N N . GLN A 1 641 ? -1.186 -24.561 34.459 1.00 90.06 641 GLN A N 1
ATOM 4752 C CA . GLN A 1 641 ? -0.479 -23.951 35.572 1.00 90.06 641 GLN A CA 1
ATOM 4753 C C . GLN A 1 641 ? -1.423 -23.078 36.383 1.00 90.06 641 GLN A C 1
ATOM 4755 O O . GLN A 1 641 ? -2.373 -22.509 35.850 1.00 90.06 641 GLN A O 1
ATOM 4760 N N . TRP A 1 642 ? -1.146 -22.969 37.677 1.00 91.12 642 TRP A N 1
ATOM 4761 C CA . TRP A 1 642 ? -1.888 -22.106 38.580 1.00 91.12 642 TRP A CA 1
ATOM 4762 C C . TRP A 1 642 ? -0.954 -21.336 39.508 1.00 91.12 642 TRP A C 1
ATOM 4764 O O . TRP A 1 642 ? 0.168 -21.769 39.789 1.00 91.12 642 TRP A O 1
ATOM 4774 N N . ARG A 1 643 ? -1.432 -20.206 40.019 1.00 90.19 643 ARG A N 1
ATOM 4775 C CA . ARG A 1 643 ? -0.801 -19.468 41.114 1.00 90.19 643 ARG A CA 1
ATOM 4776 C C . ARG A 1 643 ? -1.846 -18.709 41.924 1.00 90.19 643 ARG A C 1
ATOM 4778 O O . ARG A 1 643 ? -2.967 -18.498 41.474 1.00 90.19 643 ARG A O 1
ATOM 4785 N N . VAL A 1 644 ? -1.452 -18.271 43.115 1.00 86.81 644 VAL A N 1
ATOM 4786 C CA . VAL A 1 644 ? -2.179 -17.224 43.842 1.00 86.81 644 VAL A CA 1
ATOM 4787 C C . VAL A 1 644 ? -1.720 -15.871 43.301 1.00 86.81 644 VAL A C 1
ATOM 4789 O O . VAL A 1 644 ? -0.517 -15.659 43.124 1.00 86.81 644 VAL A O 1
ATOM 4792 N N . LYS A 1 645 ? -2.656 -14.964 43.038 1.00 82.56 645 LYS A N 1
ATOM 4793 C CA . LYS A 1 645 ? -2.402 -13.645 42.459 1.00 82.56 645 LYS A CA 1
ATOM 4794 C C . LYS A 1 645 ? -1.353 -12.871 43.252 1.00 82.56 645 LYS A C 1
ATOM 4796 O O . LYS A 1 645 ? -1.407 -12.756 44.475 1.00 82.56 645 LYS A O 1
ATOM 4801 N N . GLY A 1 646 ? -0.352 -12.366 42.534 1.00 73.50 646 GLY A N 1
ATOM 4802 C CA . GLY A 1 646 ? 0.824 -11.711 43.116 1.00 73.50 646 GLY A CA 1
ATOM 4803 C C . GLY A 1 646 ? 1.968 -12.655 43.519 1.00 73.50 646 GLY A C 1
ATOM 4804 O O . GLY A 1 646 ? 3.036 -12.168 43.895 1.00 73.50 646 GLY A O 1
ATOM 4805 N N . SER A 1 647 ? 1.801 -13.979 43.409 1.00 81.75 647 SER A N 1
ATOM 4806 C CA . SER A 1 647 ? 2.916 -14.934 43.453 1.00 81.75 647 SER A CA 1
ATOM 4807 C C . SER A 1 647 ? 3.756 -14.840 42.175 1.00 81.75 647 SER A C 1
ATOM 4809 O O . SER A 1 647 ? 3.221 -14.735 41.072 1.00 81.75 647 SER A O 1
ATOM 4811 N N . ALA A 1 648 ? 5.082 -14.909 42.315 1.00 79.88 648 ALA A N 1
ATOM 4812 C CA . ALA A 1 648 ? 5.995 -14.950 41.171 1.00 79.88 648 ALA A CA 1
ATOM 4813 C C . ALA A 1 648 ? 6.060 -16.342 40.518 1.00 79.88 648 ALA A C 1
ATOM 4815 O O . ALA A 1 648 ? 6.309 -16.443 39.319 1.00 79.88 648 ALA A O 1
ATOM 4816 N N . ASP A 1 649 ? 5.824 -17.397 41.301 1.00 86.50 649 ASP A N 1
ATOM 4817 C CA . ASP A 1 649 ? 5.989 -18.781 40.864 1.00 86.50 649 ASP A CA 1
ATOM 4818 C C . ASP A 1 649 ? 4.648 -19.379 40.415 1.00 86.50 649 ASP A C 1
ATOM 4820 O O . ASP A 1 649 ? 3.657 -19.319 41.151 1.00 86.50 649 ASP A O 1
ATOM 4824 N N . TRP A 1 650 ? 4.645 -19.987 39.226 1.00 89.62 650 TRP A N 1
ATOM 4825 C CA . TRP A 1 650 ? 3.560 -20.820 38.704 1.00 89.62 650 TRP A CA 1
ATOM 4826 C C . TRP A 1 650 ? 3.770 -22.285 39.098 1.00 89.62 650 TRP A C 1
ATOM 4828 O O . TRP A 1 650 ? 4.882 -22.812 39.030 1.00 89.62 650 TRP A O 1
ATOM 4838 N N . VAL A 1 651 ? 2.694 -22.969 39.477 1.00 90.31 651 VAL A N 1
ATOM 4839 C CA . VAL A 1 651 ? 2.700 -24.385 39.860 1.00 90.31 651 VAL A CA 1
ATOM 4840 C C . VAL A 1 651 ? 1.984 -25.196 38.786 1.00 90.31 651 VAL A C 1
ATOM 4842 O O . VAL A 1 651 ? 0.852 -24.897 38.422 1.00 90.31 651 VAL A O 1
ATOM 4845 N N . THR A 1 652 ? 2.634 -26.242 38.276 1.00 86.81 652 THR A N 1
ATOM 4846 C CA . THR A 1 652 ? 2.062 -27.113 37.236 1.00 86.81 652 THR A CA 1
ATOM 4847 C C . THR A 1 652 ? 1.167 -28.189 37.844 1.00 86.81 652 THR A C 1
ATOM 4849 O O . THR A 1 652 ? 1.544 -28.846 38.817 1.00 86.81 652 THR A O 1
ATOM 4852 N N . VAL A 1 653 ? -0.003 -28.395 37.243 1.00 81.69 653 VAL A N 1
ATOM 4853 C CA . VAL A 1 653 ? -0.887 -29.534 37.505 1.00 81.69 653 VAL A CA 1
ATOM 4854 C C . VAL A 1 653 ? -0.549 -30.637 36.494 1.00 81.69 653 VAL A C 1
ATOM 4856 O O . VAL A 1 653 ? -0.387 -30.345 35.311 1.00 81.69 653 VAL A O 1
ATOM 4859 N N . ASN A 1 654 ? -0.387 -31.890 36.945 1.00 66.38 654 ASN A N 1
ATOM 4860 C CA . ASN A 1 654 ? 0.021 -33.013 36.079 1.00 66.38 654 ASN A CA 1
ATOM 4861 C C . ASN A 1 654 ? -0.849 -33.103 34.805 1.00 66.38 654 ASN A C 1
ATOM 4863 O O . ASN A 1 654 ? -2.069 -33.007 34.906 1.00 66.38 654 ASN A O 1
ATOM 4867 N N . ALA A 1 655 ? -0.207 -33.317 33.648 1.00 57.03 655 ALA A N 1
ATOM 4868 C CA . ALA A 1 655 ? -0.782 -33.235 32.298 1.00 57.03 655 ALA A CA 1
ATOM 4869 C C . ALA A 1 655 ? -2.147 -33.934 32.125 1.00 57.03 655 ALA A C 1
ATOM 4871 O O . ALA A 1 655 ? -2.347 -35.073 32.565 1.00 57.03 655 ALA A O 1
ATOM 4872 N N . TYR A 1 656 ? -3.071 -33.251 31.441 1.00 57.78 656 TYR A N 1
ATOM 4873 C CA . TYR A 1 656 ? -4.401 -33.759 31.098 1.00 57.78 656 TYR A CA 1
ATOM 4874 C C . TYR A 1 656 ? -4.443 -34.115 29.613 1.00 57.78 656 TYR A C 1
ATOM 4876 O O . TYR A 1 656 ? -4.248 -33.254 28.770 1.00 57.78 656 TYR A O 1
ATOM 4884 N N . HIS A 1 657 ? -4.762 -35.370 29.295 1.00 53.06 657 HIS A N 1
ATOM 4885 C CA . HIS A 1 657 ? -4.861 -35.857 27.909 1.00 53.06 657 HIS A CA 1
ATOM 4886 C C . HIS A 1 657 ? -6.308 -35.873 27.364 1.00 53.06 657 HIS A C 1
ATOM 4888 O O . HIS A 1 657 ? -6.584 -36.473 26.328 1.00 53.06 657 HIS A O 1
ATOM 4894 N N . SER A 1 658 ? -7.280 -35.309 28.099 1.00 57.69 658 SER A N 1
ATOM 4895 C CA . SER A 1 658 ? -8.698 -35.251 27.692 1.00 57.69 658 SER A CA 1
ATOM 4896 C C . SER A 1 658 ? -9.531 -34.351 28.616 1.00 57.69 658 SER A C 1
ATOM 4898 O O . SER A 1 658 ? -9.153 -34.170 29.774 1.00 57.69 658 SER A O 1
ATOM 4900 N N . ASN A 1 659 ? -10.704 -33.893 28.146 1.00 65.38 659 ASN A N 1
ATOM 4901 C CA . ASN A 1 659 ? -11.743 -33.227 28.953 1.00 65.38 659 ASN A CA 1
ATOM 4902 C C . ASN A 1 659 ? -11.891 -33.848 30.352 1.00 65.38 659 ASN A C 1
ATOM 4904 O O . ASN A 1 659 ? -12.128 -35.053 30.479 1.00 65.38 659 ASN A O 1
ATOM 4908 N N . GLY A 1 660 ? -11.810 -33.029 31.399 1.00 75.12 660 GLY A N 1
ATOM 4909 C CA . GLY A 1 660 ? -11.822 -33.540 32.767 1.00 75.12 660 GLY A CA 1
ATOM 4910 C C . GLY A 1 660 ? -11.792 -32.459 33.838 1.00 75.12 660 GLY A C 1
ATOM 4911 O O . GLY A 1 660 ? -11.957 -31.274 33.557 1.00 75.12 660 GLY A O 1
ATOM 4912 N N . THR A 1 661 ? -11.599 -32.891 35.084 1.00 84.00 661 THR A N 1
ATOM 4913 C CA . THR A 1 661 ? -11.459 -32.009 36.247 1.00 84.00 661 THR A CA 1
ATOM 4914 C C . THR A 1 661 ? -10.123 -32.217 36.941 1.00 84.00 661 THR A C 1
ATOM 4916 O O . THR A 1 661 ? -9.609 -33.337 36.973 1.00 84.00 661 THR A O 1
ATOM 4919 N N . PHE A 1 662 ? -9.619 -31.164 37.572 1.00 85.38 662 PHE A N 1
ATOM 4920 C CA . PHE A 1 662 ? -8.411 -31.189 38.380 1.00 85.38 662 PHE A CA 1
ATOM 4921 C C . PHE A 1 662 ? -8.590 -30.461 39.698 1.00 85.38 662 PHE A C 1
ATOM 4923 O O . PHE A 1 662 ? -9.412 -29.554 39.796 1.00 85.38 662 PHE A O 1
ATOM 4930 N N . THR A 1 663 ? -7.817 -30.865 40.703 1.00 88.38 663 THR A N 1
ATOM 4931 C CA . THR A 1 663 ? -7.903 -30.314 42.055 1.00 88.38 663 THR A CA 1
ATOM 4932 C C . THR A 1 663 ? -6.568 -29.697 42.448 1.00 88.38 663 THR A C 1
ATOM 4934 O O . THR A 1 663 ? -5.520 -30.324 42.306 1.00 88.38 663 THR A O 1
ATOM 4937 N N . LEU A 1 664 ? -6.621 -28.461 42.931 1.00 90.75 664 LEU A N 1
ATOM 4938 C CA . LEU A 1 664 ? -5.515 -27.762 43.566 1.00 90.75 664 LEU A CA 1
ATOM 4939 C C . LEU A 1 664 ? -5.612 -28.009 45.070 1.00 90.75 664 LEU A C 1
ATOM 4941 O O . LEU A 1 664 ? -6.637 -27.686 45.666 1.00 90.75 664 LEU A O 1
ATOM 4945 N N . GLU A 1 665 ? -4.583 -28.597 45.673 1.00 89.88 665 GLU A N 1
ATOM 4946 C CA . GLU A 1 665 ? -4.621 -29.016 47.078 1.00 89.88 665 GLU A CA 1
ATOM 4947 C C . GLU A 1 665 ? -3.987 -27.974 48.016 1.00 89.88 665 GLU A C 1
ATOM 4949 O O . GLU A 1 665 ? -2.900 -27.454 47.750 1.00 89.88 665 GLU A O 1
ATOM 4954 N N . GLY A 1 666 ? -4.627 -27.724 49.161 1.00 86.94 666 GLY A N 1
ATOM 4955 C CA . GLY A 1 666 ? -4.057 -26.991 50.292 1.00 86.94 666 GLY A CA 1
ATOM 4956 C C . GLY A 1 666 ? -3.826 -25.495 50.065 1.00 86.94 666 GLY A C 1
ATOM 4957 O O . GLY A 1 666 ? -2.876 -24.940 50.630 1.00 86.94 666 GLY A O 1
ATOM 4958 N N . ILE A 1 667 ? -4.680 -24.855 49.267 1.00 88.25 667 ILE A N 1
ATOM 4959 C CA . ILE A 1 667 ? -4.633 -23.425 48.949 1.00 88.25 667 ILE A CA 1
ATOM 4960 C C . ILE A 1 667 ? -4.837 -22.599 50.214 1.00 88.25 667 ILE A C 1
ATOM 4962 O O . ILE A 1 667 ? -5.829 -22.776 50.913 1.00 88.25 667 ILE A O 1
ATOM 4966 N N . ASP A 1 668 ? -3.890 -21.707 50.507 1.00 82.12 668 ASP A N 1
ATOM 4967 C CA . ASP A 1 668 ? -3.927 -20.824 51.674 1.00 82.12 668 ASP A CA 1
ATOM 4968 C C . ASP A 1 668 ? -4.713 -19.549 51.350 1.00 82.12 668 ASP A C 1
ATOM 4970 O O . ASP A 1 668 ? -4.223 -18.670 50.639 1.00 82.12 668 ASP A O 1
ATOM 4974 N N . LEU A 1 669 ? -5.938 -19.463 51.869 1.00 74.50 669 LEU A N 1
ATOM 4975 C CA . LEU A 1 669 ? -6.831 -18.323 51.655 1.00 74.50 669 LEU A CA 1
ATOM 4976 C C . LEU A 1 669 ? -6.527 -17.151 52.598 1.00 74.50 669 LEU A C 1
ATOM 4978 O O . LEU A 1 669 ? -7.050 -16.058 52.405 1.00 74.50 669 LEU A O 1
ATOM 4982 N N . ALA A 1 670 ? -5.629 -17.320 53.577 1.00 67.81 670 ALA A N 1
ATOM 4983 C CA . ALA A 1 670 ? -5.189 -16.227 54.446 1.00 67.81 670 ALA A CA 1
ATOM 4984 C C . ALA A 1 670 ? -4.180 -15.274 53.764 1.00 67.81 670 ALA A C 1
ATOM 4986 O O . ALA A 1 670 ? -3.669 -14.342 54.399 1.00 67.81 670 ALA A O 1
ATOM 4987 N N . ALA A 1 671 ? -3.857 -15.506 52.487 1.00 64.19 671 ALA A N 1
ATOM 4988 C CA . ALA A 1 671 ? -3.031 -14.621 51.677 1.00 64.19 671 ALA A CA 1
ATOM 4989 C C . ALA A 1 671 ? -3.698 -13.246 51.462 1.00 64.19 671 ALA A C 1
ATOM 4991 O O . ALA A 1 671 ? -4.914 -13.094 51.513 1.00 64.19 671 ALA A O 1
ATOM 4992 N N . ALA A 1 672 ? -2.889 -12.213 51.199 1.00 59.62 672 ALA A N 1
ATOM 4993 C CA . ALA A 1 672 ? -3.385 -10.848 50.979 1.00 59.62 672 ALA A CA 1
ATOM 4994 C C . ALA A 1 672 ? -4.181 -10.675 49.666 1.00 59.62 672 ALA A C 1
ATOM 4996 O O . ALA A 1 672 ? -4.759 -9.619 49.439 1.00 59.62 672 ALA A O 1
ATOM 4997 N N . ASP A 1 673 ? -4.194 -11.676 48.793 1.00 72.12 673 ASP A N 1
ATOM 4998 C CA . ASP A 1 673 ? -5.082 -11.739 47.638 1.00 72.12 673 ASP A CA 1
ATOM 4999 C C . ASP A 1 673 ? -5.338 -13.219 47.316 1.00 72.12 673 ASP A C 1
ATOM 5001 O O . ASP A 1 673 ? -4.491 -13.851 46.688 1.00 72.12 673 ASP A O 1
ATOM 5005 N N . PRO A 1 674 ? -6.444 -13.815 47.788 1.00 76.12 674 PRO A N 1
ATOM 5006 C CA . PRO A 1 674 ? -6.758 -15.226 47.557 1.00 76.12 674 PRO A CA 1
ATOM 5007 C C . PRO A 1 674 ? -7.356 -15.489 46.158 1.00 76.12 674 PRO A C 1
ATOM 5009 O O . PRO A 1 674 ? -8.072 -16.466 45.937 1.00 76.12 674 PRO A O 1
ATOM 5012 N N . THR A 1 675 ? -7.055 -14.630 45.182 1.00 84.88 675 THR A N 1
ATOM 5013 C CA . THR A 1 675 ? -7.390 -14.860 43.776 1.00 84.88 675 THR A CA 1
ATOM 5014 C C . THR A 1 675 ? -6.497 -15.950 43.194 1.00 84.88 675 THR A C 1
ATOM 5016 O O . THR A 1 675 ? -5.273 -15.881 43.299 1.00 84.88 675 THR A O 1
ATOM 5019 N N . ILE A 1 676 ? -7.097 -16.950 42.555 1.00 89.31 676 ILE A N 1
ATOM 5020 C CA . ILE A 1 676 ? -6.376 -18.005 41.845 1.00 89.31 676 ILE A CA 1
ATOM 5021 C C . ILE A 1 676 ? -6.352 -17.677 40.365 1.00 89.31 676 ILE A C 1
ATOM 5023 O O . ILE A 1 676 ? -7.399 -17.533 39.742 1.00 89.31 676 ILE A O 1
ATOM 5027 N N . GLU A 1 677 ? -5.151 -17.592 39.815 1.00 91.31 677 GLU A N 1
ATOM 5028 C CA . GLU A 1 677 ? -4.892 -17.399 38.395 1.00 91.31 677 GLU A CA 1
ATOM 5029 C C . GLU A 1 677 ? -4.489 -18.739 37.787 1.00 91.31 677 GLU A C 1
ATOM 5031 O O . GLU A 1 677 ? -3.652 -19.452 38.347 1.00 91.31 677 GLU A O 1
ATOM 5036 N N . LEU A 1 678 ? -5.098 -19.097 36.659 1.00 90.56 678 LEU A N 1
ATOM 5037 C CA . LEU A 1 678 ? -4.777 -20.294 35.897 1.00 90.56 678 LEU A CA 1
ATOM 5038 C C . LEU A 1 678 ? -4.500 -19.947 34.438 1.00 90.56 678 LEU A C 1
ATOM 5040 O O . LEU A 1 678 ? -5.152 -19.080 33.859 1.00 90.56 678 LEU A O 1
ATOM 5044 N N . GLN A 1 679 ? -3.574 -20.686 33.839 1.00 89.12 679 GLN A N 1
ATOM 5045 C CA . GLN A 1 679 ? -3.255 -20.606 32.418 1.00 89.12 679 GLN A CA 1
ATOM 5046 C C . GLN A 1 679 ? -3.095 -22.009 31.833 1.00 89.12 679 GLN A C 1
ATOM 5048 O O . GLN A 1 679 ? -2.649 -22.935 32.519 1.00 89.12 679 GLN A O 1
ATOM 5053 N N . VAL A 1 680 ? -3.464 -22.154 30.564 1.00 86.50 680 VAL A N 1
ATOM 5054 C CA . VAL A 1 680 ? -3.243 -23.373 29.779 1.00 86.50 680 VAL A CA 1
ATOM 5055 C C . VAL A 1 680 ? -1.984 -23.179 28.947 1.00 86.50 680 VAL A C 1
ATOM 5057 O O . VAL A 1 680 ? -1.770 -22.099 28.397 1.00 86.50 680 VAL A O 1
ATOM 5060 N N . ILE A 1 681 ? -1.151 -24.211 28.890 1.00 86.69 681 ILE A N 1
ATOM 5061 C CA . ILE A 1 681 ? 0.032 -24.265 28.037 1.00 86.69 681 ILE A CA 1
ATOM 5062 C C . ILE A 1 681 ? -0.120 -25.490 27.144 1.00 86.69 681 ILE A C 1
ATOM 5064 O O . ILE A 1 681 ? -0.384 -26.580 27.656 1.00 86.69 681 ILE A O 1
ATOM 5068 N N . ASP A 1 682 ? -0.002 -25.314 25.835 1.00 85.06 682 ASP A N 1
ATOM 5069 C CA . ASP A 1 682 ? -0.099 -26.422 24.883 1.00 85.06 682 ASP A CA 1
ATOM 5070 C C . ASP A 1 682 ? 1.184 -27.278 24.847 1.00 85.06 682 ASP A C 1
ATOM 5072 O O . ASP A 1 682 ? 2.121 -27.078 25.629 1.00 85.06 682 ASP A O 1
ATOM 5076 N N . ALA A 1 683 ? 1.217 -28.262 23.946 1.00 84.06 683 ALA A N 1
ATOM 5077 C CA . ALA A 1 683 ? 2.363 -29.144 23.756 1.00 84.06 683 ALA A CA 1
ATOM 5078 C C . ALA A 1 683 ? 3.642 -28.409 23.324 1.00 84.06 683 ALA A C 1
ATOM 5080 O O . ALA A 1 683 ? 4.711 -28.781 23.804 1.00 84.06 683 ALA A O 1
ATOM 5081 N N . ALA A 1 684 ? 3.527 -27.367 22.493 1.00 86.94 684 ALA A N 1
ATOM 5082 C CA . ALA A 1 684 ? 4.646 -26.579 21.967 1.00 86.94 684 ALA A CA 1
ATOM 5083 C C . ALA A 1 684 ? 5.174 -25.528 22.960 1.00 86.94 684 ALA A C 1
ATOM 5085 O O . ALA A 1 684 ? 6.280 -25.006 22.801 1.00 86.94 684 ALA A O 1
ATOM 5086 N N . GLY A 1 685 ? 4.412 -25.235 24.017 1.00 86.94 685 GLY A N 1
ATOM 5087 C CA . GLY A 1 685 ? 4.758 -24.269 25.056 1.00 86.94 685 GLY A CA 1
ATOM 5088 C C . GLY A 1 685 ? 4.065 -22.916 24.926 1.00 86.94 685 GLY A C 1
ATOM 5089 O O . GLY A 1 685 ? 4.399 -22.004 25.690 1.00 86.94 685 GLY A O 1
ATOM 5090 N N . ASN A 1 686 ? 3.094 -22.761 24.022 1.00 87.19 686 ASN A N 1
ATOM 5091 C CA . ASN A 1 686 ? 2.339 -21.522 23.908 1.00 87.19 686 ASN A CA 1
ATOM 5092 C C . ASN A 1 686 ? 1.421 -21.347 25.115 1.00 87.19 686 ASN A C 1
ATOM 5094 O O . ASN A 1 686 ? 0.685 -22.249 25.512 1.00 87.19 686 ASN A O 1
ATOM 5098 N N . VAL A 1 687 ? 1.441 -20.145 25.689 1.00 87.06 687 VAL A N 1
ATOM 5099 C CA . VAL A 1 687 ? 0.635 -19.797 26.862 1.00 87.06 687 VAL A CA 1
ATOM 5100 C C . VAL A 1 687 ? -0.669 -19.137 26.415 1.00 87.06 687 VAL A C 1
ATOM 5102 O O . VAL A 1 687 ? -0.656 -18.088 25.762 1.00 87.06 687 VAL A O 1
ATOM 5105 N N . GLY A 1 688 ? -1.790 -19.757 26.778 1.00 82.50 688 GLY A N 1
ATOM 5106 C CA . GLY A 1 688 ? -3.145 -19.278 26.512 1.00 82.50 688 GLY A CA 1
ATOM 5107 C C . GLY A 1 688 ? -3.577 -18.133 27.432 1.00 82.50 688 GLY A C 1
ATOM 5108 O O . GLY A 1 688 ? -2.802 -17.615 28.236 1.00 82.50 688 GLY A O 1
ATOM 5109 N N . PHE A 1 689 ? -4.842 -17.722 27.315 1.00 80.56 689 PHE A N 1
ATOM 5110 C CA . PHE A 1 689 ? -5.395 -16.631 28.124 1.00 80.56 689 PHE A CA 1
ATOM 5111 C C . PHE A 1 689 ? -5.459 -16.988 29.621 1.00 80.56 689 PHE A C 1
ATOM 5113 O O . PHE A 1 689 ? -5.969 -18.045 30.001 1.00 80.56 689 PHE A O 1
ATOM 5120 N N . GLU A 1 690 ? -4.984 -16.072 30.470 1.00 85.94 690 GLU A N 1
ATOM 5121 C CA . GLU A 1 690 ? -5.012 -16.202 31.930 1.00 85.94 690 GLU A CA 1
ATOM 5122 C C . GLU A 1 690 ? -6.430 -15.963 32.467 1.00 85.94 690 GLU A C 1
ATOM 5124 O O . GLU A 1 690 ? -7.039 -14.920 32.231 1.00 85.94 690 GLU A O 1
ATOM 5129 N N . GLN A 1 691 ? -6.965 -16.931 33.209 1.00 88.31 691 GLN A N 1
ATOM 5130 C CA . GLN A 1 691 ? -8.286 -16.852 33.832 1.00 88.31 691 GLN A CA 1
ATOM 5131 C C . GLN A 1 691 ? -8.138 -16.790 35.352 1.00 88.31 691 GLN A C 1
ATOM 5133 O O . GLN A 1 691 ? -7.328 -17.514 35.930 1.00 88.31 691 GLN A O 1
ATOM 5138 N N . SER A 1 692 ? -8.927 -15.937 36.006 1.00 88.19 692 SER A N 1
ATOM 5139 C CA . SER A 1 692 ? -8.822 -15.682 37.445 1.00 88.19 692 SER A CA 1
ATOM 5140 C C . SER A 1 692 ? -10.131 -15.943 38.190 1.00 88.19 692 SER A C 1
ATOM 5142 O O . SER A 1 692 ? -11.200 -15.541 37.725 1.00 88.19 692 SER A O 1
ATOM 5144 N N . TRP A 1 693 ? -10.038 -16.532 39.382 1.00 87.94 693 TRP A N 1
ATOM 5145 C CA . TRP A 1 693 ? -11.157 -16.735 40.304 1.00 87.94 693 TRP A CA 1
ATOM 5146 C C . TRP A 1 693 ? -10.824 -16.201 41.691 1.00 87.94 693 TRP A C 1
ATOM 5148 O O . TRP A 1 693 ? -9.905 -16.689 42.345 1.00 87.94 693 TRP A O 1
ATOM 5158 N N . ASP A 1 694 ? -11.613 -15.241 42.160 1.00 79.44 694 ASP A N 1
ATOM 5159 C CA . ASP A 1 694 ? -11.488 -14.678 43.503 1.00 79.44 694 ASP A CA 1
ATOM 5160 C C . ASP A 1 694 ? -12.092 -15.655 44.526 1.00 79.44 694 ASP A C 1
ATOM 5162 O O . ASP A 1 694 ? -13.310 -15.678 44.736 1.00 79.44 694 ASP A O 1
ATOM 5166 N N . ILE A 1 695 ? -11.257 -16.477 45.163 1.00 79.62 695 ILE A N 1
ATOM 5167 C CA . ILE A 1 695 ? -11.698 -17.393 46.219 1.00 79.62 695 ILE A CA 1
ATOM 5168 C C . ILE A 1 695 ? -11.698 -16.612 47.528 1.00 79.62 695 ILE A C 1
ATOM 5170 O O . ILE A 1 695 ? -10.663 -16.131 47.951 1.00 79.62 695 ILE A O 1
ATOM 5174 N N . ASP A 1 696 ? -12.858 -16.439 48.155 1.00 68.31 696 ASP A N 1
ATOM 5175 C CA . ASP A 1 696 ? -13.041 -15.639 49.381 1.00 68.31 696 ASP A CA 1
ATOM 5176 C C . ASP A 1 696 ? -12.869 -14.099 49.229 1.00 68.31 696 ASP A C 1
ATOM 5178 O O . ASP A 1 696 ? -13.061 -13.332 50.175 1.00 68.31 696 ASP A O 1
ATOM 5182 N N . GLY A 1 697 ? -12.657 -13.612 47.996 1.00 60.69 697 GLY A N 1
ATOM 5183 C CA . GLY A 1 697 ? -12.650 -12.186 47.621 1.00 60.69 697 GLY A CA 1
ATOM 5184 C C . GLY A 1 697 ? -11.338 -11.429 47.920 1.00 60.69 697 GLY A C 1
ATOM 5185 O O . GLY A 1 697 ? -10.481 -11.920 48.646 1.00 60.69 697 GLY A O 1
ATOM 5186 N N . PRO A 1 698 ? -11.150 -10.196 47.400 1.00 54.66 698 PRO A N 1
ATOM 5187 C CA . PRO A 1 698 ? -9.887 -9.458 47.543 1.00 54.66 698 PRO A CA 1
ATOM 5188 C C . PRO A 1 698 ? -9.637 -9.033 49.000 1.00 54.66 698 PRO A C 1
ATOM 5190 O O . PRO A 1 698 ? -10.571 -8.606 49.688 1.00 54.66 698 PRO A O 1
ATOM 5193 N N . ALA A 1 699 ? -8.387 -9.040 49.489 1.00 56.00 699 ALA A N 1
ATOM 5194 C CA . ALA A 1 699 ? -8.096 -8.645 50.884 1.00 56.00 699 ALA A CA 1
ATOM 5195 C C . ALA A 1 699 ? -8.163 -7.121 51.158 1.00 56.00 699 ALA A C 1
ATOM 5197 O O . ALA A 1 699 ? -7.773 -6.659 52.235 1.00 56.00 699 ALA A O 1
ATOM 5198 N N . GLY A 1 700 ? -8.672 -6.332 50.200 1.00 64.06 700 GLY A N 1
ATOM 5199 C CA . GLY A 1 700 ? -8.814 -4.872 50.249 1.00 64.06 700 GLY A CA 1
ATOM 5200 C C . GLY A 1 700 ? -10.228 -4.363 49.923 1.00 64.06 700 GLY A C 1
ATOM 5201 O O . GLY A 1 700 ? -11.210 -5.105 49.980 1.00 64.06 700 GLY A O 1
ATOM 5202 N N . LEU A 1 701 ? -10.333 -3.064 49.615 1.00 76.44 701 LEU A N 1
ATOM 5203 C CA . LEU A 1 701 ? -11.567 -2.402 49.172 1.00 76.44 701 LEU A CA 1
ATOM 5204 C C . LEU A 1 701 ? -11.488 -2.147 47.660 1.00 76.44 701 LEU A C 1
ATOM 5206 O O . LEU A 1 701 ? -10.640 -1.369 47.226 1.00 76.44 701 LEU A O 1
ATOM 5210 N N . SER A 1 702 ? -12.347 -2.804 46.879 1.00 85.56 702 SER A N 1
ATOM 5211 C CA . SER A 1 702 ? -12.446 -2.640 45.421 1.00 85.56 702 SER A CA 1
ATOM 5212 C C . SER A 1 702 ? -13.678 -1.812 45.056 1.00 85.56 702 SER A C 1
ATOM 5214 O O . SER A 1 702 ? -14.738 -2.007 45.659 1.00 85.56 702 SER A O 1
ATOM 5216 N N . VAL A 1 703 ? -13.549 -0.895 44.093 1.00 87.31 703 VAL A N 1
ATOM 5217 C CA . VAL A 1 703 ? -14.625 0.006 43.660 1.00 87.31 703 VAL A CA 1
ATOM 5218 C C . VAL A 1 703 ? -14.740 -0.006 42.137 1.00 87.31 703 VAL A C 1
ATOM 5220 O O . VAL A 1 703 ? -13.802 0.322 41.419 1.00 87.31 703 VAL A O 1
ATOM 5223 N N . GLU A 1 704 ? -15.918 -0.366 41.644 1.00 91.12 704 GLU A N 1
ATOM 5224 C CA . GLU A 1 704 ? -16.302 -0.295 40.235 1.00 91.12 704 GLU A CA 1
ATOM 5225 C C . GLU A 1 704 ? -17.233 0.915 40.032 1.00 91.12 704 GLU A C 1
ATOM 5227 O O . GLU A 1 704 ? -18.183 1.110 40.795 1.00 91.12 704 GLU A O 1
ATOM 5232 N N . LYS A 1 705 ? -16.959 1.747 39.019 1.00 91.31 705 LYS A N 1
ATOM 5233 C CA . LYS A 1 705 ? -17.777 2.924 38.673 1.00 91.31 705 LYS A CA 1
ATOM 5234 C C . LYS A 1 705 ? -18.884 2.519 37.705 1.00 91.31 705 LYS A C 1
ATOM 5236 O O . LYS A 1 705 ? -18.618 1.862 36.703 1.00 91.31 705 LYS A O 1
ATOM 5241 N N . THR A 1 706 ? -20.109 2.946 37.978 1.00 89.75 706 THR A N 1
ATOM 5242 C CA . THR A 1 706 ? -21.282 2.703 37.127 1.00 89.75 706 THR A CA 1
ATOM 5243 C C . THR A 1 706 ? -22.070 3.999 36.965 1.00 89.75 706 THR A C 1
ATOM 5245 O O . THR A 1 706 ? -21.943 4.891 37.800 1.00 89.75 706 THR A O 1
ATOM 5248 N N . VAL A 1 707 ? -22.917 4.121 35.941 1.00 86.62 707 VAL A N 1
ATOM 5249 C CA . VAL A 1 707 ? -23.805 5.297 35.796 1.00 86.62 707 VAL A CA 1
ATOM 5250 C C . VAL A 1 707 ? -24.729 5.475 37.012 1.00 86.62 707 VAL A C 1
ATOM 5252 O O . VAL A 1 707 ? -24.976 6.583 37.462 1.00 86.62 707 VAL A O 1
ATOM 5255 N N . ALA A 1 708 ? -25.139 4.377 37.653 1.00 84.88 708 ALA A N 1
ATOM 5256 C CA . ALA A 1 708 ? -26.006 4.403 38.833 1.00 84.88 708 ALA A CA 1
ATOM 5257 C C . ALA A 1 708 ? -25.273 4.670 40.169 1.00 84.88 708 ALA A C 1
ATOM 5259 O O . ALA A 1 708 ? -25.915 4.669 41.222 1.00 84.88 708 ALA A O 1
ATOM 5260 N N . GLY A 1 709 ? -23.947 4.850 40.159 1.00 89.00 709 GLY A N 1
ATOM 5261 C CA . GLY A 1 709 ? -23.129 5.066 41.356 1.00 89.00 709 GLY A CA 1
ATOM 5262 C C . GLY A 1 709 ? -21.922 4.127 41.447 1.00 89.00 709 GLY A C 1
ATOM 5263 O O . GLY A 1 709 ? -21.337 3.728 40.440 1.00 89.00 709 GLY A O 1
ATOM 5264 N N . LEU A 1 710 ? -21.529 3.756 42.666 1.00 92.00 710 LEU A N 1
ATOM 5265 C CA . LEU A 1 710 ? -20.344 2.936 42.937 1.00 92.00 710 LEU A CA 1
ATOM 5266 C C . LEU A 1 710 ? -20.733 1.519 43.356 1.00 92.00 710 LEU A C 1
ATOM 5268 O O . LEU A 1 710 ? -21.567 1.330 44.236 1.00 92.00 710 LEU A O 1
ATOM 5272 N N . LYS A 1 711 ? -20.068 0.509 42.808 1.00 92.06 711 LYS A N 1
ATOM 5273 C CA . LYS A 1 711 ? -20.184 -0.878 43.257 1.00 92.06 711 LYS A CA 1
ATOM 5274 C C . LYS A 1 711 ? -18.936 -1.253 44.047 1.00 92.06 711 LYS A C 1
ATOM 5276 O O . LYS A 1 711 ? -17.840 -1.345 43.506 1.00 92.06 711 LYS A O 1
ATOM 5281 N N . VAL A 1 712 ? -19.105 -1.432 45.353 1.00 89.75 712 VAL A N 1
ATOM 5282 C CA . VAL A 1 712 ? -18.013 -1.588 46.319 1.00 89.75 712 VAL A CA 1
ATOM 5283 C C . VAL A 1 712 ? -17.949 -3.034 46.787 1.00 89.75 712 VAL A C 1
ATOM 5285 O O . VAL A 1 712 ? -18.937 -3.553 47.299 1.00 89.75 712 VAL A O 1
ATOM 5288 N N . THR A 1 713 ? -16.794 -3.680 46.654 1.00 86.31 713 THR A N 1
ATOM 5289 C CA . THR A 1 713 ? -16.601 -5.088 47.027 1.00 86.31 713 THR A CA 1
ATOM 5290 C C . THR A 1 713 ? -15.471 -5.239 48.040 1.00 86.31 713 THR A C 1
ATOM 5292 O O . THR A 1 713 ? -14.405 -4.639 47.893 1.00 86.31 713 THR A O 1
ATOM 5295 N N . SER A 1 714 ? -15.700 -6.046 49.078 1.00 81.00 714 SER A N 1
ATOM 5296 C CA . SER A 1 714 ? -14.669 -6.436 50.044 1.00 81.00 714 SER A CA 1
ATOM 5297 C C . SER A 1 714 ? -14.959 -7.808 50.647 1.00 81.00 714 SER A C 1
ATOM 5299 O O . SER A 1 714 ? -16.116 -8.161 50.873 1.00 81.00 714 SER A O 1
ATOM 5301 N N . SER A 1 715 ? -13.904 -8.555 50.964 1.00 73.31 715 SER A N 1
ATOM 5302 C CA . SER A 1 715 ? -13.959 -9.773 51.789 1.00 73.31 715 SER A CA 1
ATOM 5303 C C . SER A 1 715 ? -14.317 -9.479 53.253 1.00 73.31 715 SER A C 1
ATOM 5305 O O . SER A 1 715 ? -14.848 -10.330 53.958 1.00 73.31 715 SER A O 1
ATOM 5307 N N . SER A 1 716 ? -14.075 -8.253 53.732 1.00 75.88 716 SER A N 1
ATOM 5308 C CA . SER A 1 716 ? -14.368 -7.859 55.111 1.00 75.88 716 SER A CA 1
ATOM 5309 C C . SER A 1 716 ? -15.754 -7.228 55.258 1.00 75.88 716 SER A C 1
ATOM 5311 O O . SER A 1 716 ? -16.150 -6.363 54.480 1.00 75.88 716 SER A O 1
ATOM 5313 N N . ALA A 1 717 ? -16.457 -7.577 56.335 1.00 82.69 717 ALA A N 1
ATOM 5314 C CA . ALA A 1 717 ? -17.635 -6.840 56.780 1.00 82.69 717 ALA A CA 1
ATOM 5315 C C . ALA A 1 717 ? -17.247 -5.460 57.334 1.00 82.69 717 ALA A C 1
ATOM 5317 O O . ALA A 1 717 ? -16.249 -5.312 58.053 1.00 82.69 717 ALA A O 1
ATOM 5318 N N . GLY A 1 718 ? -18.064 -4.443 57.071 1.00 86.12 718 GLY A N 1
ATOM 5319 C CA . GLY A 1 718 ? -17.790 -3.101 57.575 1.00 86.12 718 GLY A CA 1
ATOM 5320 C C . GLY A 1 718 ? -18.749 -2.036 57.069 1.00 86.12 718 GLY A C 1
ATOM 5321 O O . GLY A 1 718 ? -19.529 -2.254 56.142 1.00 86.12 718 GLY A O 1
ATOM 5322 N N . ALA A 1 719 ? -18.685 -0.868 57.699 1.00 91.06 719 ALA A N 1
ATOM 5323 C CA . ALA A 1 719 ? -19.379 0.327 57.248 1.00 91.06 719 ALA A CA 1
ATOM 5324 C C . ALA A 1 719 ? -18.579 0.981 56.115 1.00 91.06 719 ALA A C 1
ATOM 5326 O O . ALA A 1 719 ? -17.390 1.243 56.272 1.00 91.06 719 ALA A O 1
ATOM 5327 N N . ILE A 1 720 ? -19.220 1.256 54.981 1.00 91.25 720 ILE A N 1
ATOM 5328 C CA . ILE A 1 720 ? -18.611 2.028 53.896 1.00 91.25 720 ILE A CA 1
ATOM 5329 C C . ILE A 1 720 ? -18.783 3.502 54.247 1.00 91.25 720 ILE A C 1
ATOM 5331 O O . ILE A 1 720 ? -19.908 3.985 54.385 1.00 91.25 720 ILE A O 1
ATOM 5335 N N . VAL A 1 721 ? -17.666 4.198 54.413 1.00 89.94 721 VAL A N 1
ATOM 5336 C CA . VAL A 1 721 ? -17.568 5.581 54.871 1.00 89.94 721 VAL A CA 1
ATOM 5337 C C . VAL A 1 721 ? -16.882 6.425 53.803 1.00 89.94 721 VAL A C 1
ATOM 5339 O O . VAL A 1 721 ? -15.839 6.048 53.273 1.00 89.94 721 VAL A O 1
ATOM 5342 N N . MET A 1 722 ? -17.448 7.593 53.511 1.00 88.12 722 MET A N 1
ATOM 5343 C CA . MET A 1 722 ? -16.820 8.620 52.680 1.00 88.12 722 MET A CA 1
ATOM 5344 C C . MET A 1 722 ? -16.614 9.877 53.525 1.00 88.12 722 MET A C 1
ATOM 5346 O O . MET A 1 722 ? -17.559 10.434 54.092 1.00 88.12 722 MET A O 1
ATOM 5350 N N . GLY A 1 723 ? -15.354 10.291 53.680 1.00 77.75 723 GLY A N 1
ATOM 5351 C CA . GLY A 1 723 ? -14.979 11.334 54.636 1.00 77.75 723 GLY A CA 1
ATOM 5352 C C . GLY A 1 723 ? -15.238 10.894 56.082 1.00 77.75 723 GLY A C 1
ATOM 5353 O O . GLY A 1 723 ? -14.409 10.212 56.667 1.00 77.75 723 GLY A O 1
ATOM 5354 N N . ASN A 1 724 ? -16.389 11.281 56.646 1.00 79.19 724 ASN A N 1
ATOM 5355 C CA . ASN A 1 724 ? -16.829 10.923 58.008 1.00 79.19 724 ASN A CA 1
ATOM 5356 C C . ASN A 1 724 ? -18.280 10.407 58.052 1.00 79.19 724 ASN A C 1
ATOM 5358 O O . ASN A 1 724 ? -18.900 10.397 59.118 1.00 79.19 724 ASN A O 1
ATOM 5362 N N . VAL A 1 725 ? -18.862 10.062 56.900 1.00 82.75 725 VAL A N 1
ATOM 5363 C CA . VAL A 1 725 ? -20.270 9.669 56.804 1.00 82.75 725 VAL A CA 1
ATOM 5364 C C . VAL A 1 725 ? -20.389 8.270 56.231 1.00 82.75 725 VAL A C 1
ATOM 5366 O O . VAL A 1 725 ? -19.804 7.965 55.196 1.00 82.75 725 VAL A O 1
ATOM 5369 N N . GLN A 1 726 ? -21.148 7.422 56.922 1.00 90.19 726 GLN A N 1
ATOM 5370 C CA . GLN A 1 726 ? -21.483 6.092 56.443 1.00 90.19 726 GLN A CA 1
ATOM 5371 C C . GLN A 1 726 ? -22.524 6.194 55.322 1.00 90.19 726 GLN A C 1
ATOM 5373 O O . GLN A 1 726 ? -23.627 6.686 55.547 1.00 90.19 726 GLN A O 1
ATOM 5378 N N . ILE A 1 727 ? -22.164 5.692 54.146 1.00 88.81 727 ILE A N 1
ATOM 5379 C CA . ILE A 1 727 ? -22.961 5.722 52.906 1.00 88.81 727 ILE A CA 1
ATOM 5380 C C . ILE A 1 727 ? -23.410 4.321 52.464 1.00 88.81 727 ILE A C 1
ATOM 5382 O O . ILE A 1 727 ? -24.221 4.167 51.557 1.00 88.81 727 ILE A O 1
ATOM 5386 N N . GLY A 1 728 ? -22.906 3.278 53.129 1.00 89.44 728 GLY A N 1
ATOM 5387 C CA . GLY A 1 728 ? -23.304 1.894 52.899 1.00 89.44 728 GLY A CA 1
ATOM 5388 C C . GLY A 1 728 ? -22.709 0.939 53.926 1.00 89.44 728 GLY A C 1
ATOM 5389 O O . GLY A 1 728 ? -22.075 1.351 54.903 1.00 89.44 728 GLY A O 1
ATOM 5390 N N . ALA A 1 729 ? -22.921 -0.356 53.727 1.00 90.56 729 ALA A N 1
ATOM 5391 C CA . ALA A 1 729 ? -22.296 -1.398 54.530 1.00 90.56 729 ALA A CA 1
ATOM 5392 C C . ALA A 1 729 ? -22.153 -2.686 53.722 1.00 90.56 729 ALA A C 1
ATOM 5394 O O . ALA A 1 729 ? -23.018 -3.016 52.912 1.00 90.56 729 ALA A O 1
ATOM 5395 N N . ILE A 1 730 ? -21.085 -3.424 54.003 1.00 85.81 730 ILE A N 1
ATOM 5396 C CA . ILE A 1 730 ? -20.874 -4.784 53.516 1.00 85.81 730 ILE A CA 1
ATOM 5397 C C . ILE A 1 730 ? -21.319 -5.751 54.620 1.00 85.81 730 ILE A C 1
ATOM 5399 O O . ILE A 1 730 ? -21.030 -5.529 55.800 1.00 85.81 730 ILE A O 1
ATOM 5403 N N . GLY A 1 731 ? -22.074 -6.786 54.232 1.00 78.38 731 GLY A N 1
ATOM 5404 C CA . GLY A 1 731 ? -22.652 -7.789 55.133 1.00 78.38 731 GLY A CA 1
ATOM 5405 C C . GLY A 1 731 ? -21.605 -8.582 55.924 1.00 78.38 731 GLY A C 1
ATOM 5406 O O . GLY A 1 731 ? -20.410 -8.470 55.671 1.00 78.38 731 GLY A O 1
ATOM 5407 N N . GLN A 1 732 ? -22.056 -9.381 56.902 1.00 72.62 732 GLN A N 1
ATOM 5408 C CA . GLN A 1 732 ? -21.164 -10.050 57.868 1.00 72.62 732 GLN A CA 1
ATOM 5409 C C . GLN A 1 732 ? -20.154 -11.026 57.240 1.00 72.62 732 GLN A C 1
ATOM 5411 O O . GLN A 1 732 ? -19.100 -11.230 57.833 1.00 72.62 732 GLN A O 1
ATOM 5416 N N . ASP A 1 733 ? -20.431 -11.518 56.030 1.00 68.81 733 ASP A N 1
ATOM 5417 C CA . ASP A 1 733 ? -19.601 -12.484 55.292 1.00 68.81 733 ASP A CA 1
ATOM 5418 C C . ASP A 1 733 ? -18.871 -11.828 54.096 1.00 68.81 733 ASP A C 1
ATOM 5420 O O . ASP A 1 733 ? -18.621 -12.459 53.060 1.00 68.81 733 ASP A O 1
ATOM 5424 N N . GLY A 1 734 ? -18.641 -10.510 54.173 1.00 72.38 734 GLY A N 1
ATOM 5425 C CA . GLY A 1 734 ? -18.142 -9.726 53.045 1.00 72.38 734 GLY A CA 1
ATOM 5426 C C . GLY A 1 734 ? -19.158 -9.642 51.895 1.00 72.38 734 GLY A C 1
ATOM 5427 O O . GLY A 1 734 ? -20.348 -9.932 52.048 1.00 72.38 734 GLY A O 1
ATOM 5428 N N . GLY A 1 735 ? -18.692 -9.257 50.709 1.00 79.06 735 GLY A N 1
ATOM 5429 C CA . GLY A 1 735 ? -19.485 -9.185 49.482 1.00 79.06 735 GLY A CA 1
ATOM 5430 C C . GLY A 1 735 ? -19.510 -7.798 48.848 1.00 79.06 735 GLY A C 1
ATOM 5431 O O . GLY A 1 735 ? -18.627 -6.971 49.072 1.00 79.06 735 GLY A O 1
ATOM 5432 N N . THR A 1 736 ? -20.531 -7.571 48.027 1.00 85.88 736 THR A N 1
ATOM 5433 C CA . THR A 1 736 ? -20.688 -6.354 47.229 1.00 85.88 736 THR A CA 1
ATOM 5434 C C . THR A 1 736 ? -21.830 -5.498 47.763 1.00 85.88 736 THR A C 1
ATOM 5436 O O . THR A 1 736 ? -22.920 -6.000 48.038 1.00 85.88 736 THR A O 1
ATOM 5439 N N . ALA A 1 737 ? -21.593 -4.196 47.870 1.00 89.31 737 ALA A N 1
ATOM 5440 C CA . ALA A 1 737 ? -22.591 -3.185 48.170 1.00 89.31 737 ALA A CA 1
ATOM 5441 C C . ALA A 1 737 ? -22.632 -2.156 47.036 1.00 89.31 737 ALA A C 1
ATOM 5443 O O . ALA A 1 737 ? -21.608 -1.582 46.669 1.00 89.31 737 ALA A O 1
ATOM 5444 N N . ASN A 1 738 ? -23.825 -1.901 46.507 1.00 90.06 738 ASN A N 1
ATOM 5445 C CA . ASN A 1 738 ? -24.043 -0.828 45.544 1.00 90.06 738 ASN A CA 1
ATOM 5446 C C . ASN A 1 738 ? -24.368 0.457 46.310 1.00 90.06 738 ASN A C 1
ATOM 5448 O O . ASN A 1 738 ? -25.305 0.493 47.109 1.00 90.06 738 ASN A O 1
ATOM 5452 N N . ILE A 1 739 ? -23.579 1.493 46.071 1.00 89.50 739 ILE A N 1
ATOM 5453 C CA . ILE A 1 739 ? -23.733 2.838 46.606 1.00 89.50 739 ILE A CA 1
ATOM 5454 C C . ILE A 1 739 ? -24.297 3.705 45.485 1.00 89.50 739 ILE A C 1
ATOM 5456 O O . ILE A 1 739 ? -23.568 4.113 44.586 1.00 89.50 739 ILE A O 1
ATOM 5460 N N . GLY A 1 740 ? -25.597 3.961 45.544 1.00 82.88 740 GLY A N 1
ATOM 5461 C CA . GLY A 1 740 ? -26.261 4.927 44.671 1.00 82.88 740 GLY A CA 1
ATOM 5462 C C . GLY A 1 740 ? -26.475 6.264 45.375 1.00 82.88 740 GLY A C 1
ATOM 5463 O O . GLY A 1 740 ? -25.719 6.630 46.281 1.00 82.88 740 GLY A O 1
ATOM 5464 N N . GLN A 1 741 ? -27.551 6.940 44.985 1.00 81.50 741 GLN A N 1
ATOM 5465 C CA . GLN A 1 741 ? -28.006 8.222 45.519 1.00 81.50 741 GLN A CA 1
ATOM 5466 C C . GLN A 1 741 ? -28.027 8.258 47.045 1.00 81.50 741 GLN A C 1
ATOM 5468 O O . GLN A 1 741 ? -28.450 7.305 47.712 1.00 81.50 741 GLN A O 1
ATOM 5473 N N . GLN A 1 742 ? -27.552 9.372 47.597 1.00 80.62 742 GLN A N 1
ATOM 5474 C CA . GLN A 1 742 ? -27.418 9.562 49.033 1.00 80.62 742 GLN A CA 1
ATOM 5475 C C . GLN A 1 742 ? -28.347 10.678 49.535 1.00 80.62 742 GLN A C 1
ATOM 5477 O O . GLN A 1 742 ? -28.615 11.628 48.808 1.00 80.62 742 GLN A O 1
ATOM 5482 N N . PRO A 1 743 ? -28.804 10.638 50.805 1.00 74.62 743 PRO A N 1
ATOM 5483 C CA . PRO A 1 743 ? -29.694 11.670 51.353 1.00 74.62 743 PRO A CA 1
ATOM 5484 C C . PRO A 1 743 ? -29.088 13.083 51.445 1.00 74.62 743 PRO A C 1
ATOM 5486 O O . PRO A 1 743 ? -29.806 14.036 51.741 1.00 74.62 743 PRO A O 1
ATOM 5489 N N . LEU A 1 744 ? -27.765 13.206 51.317 1.00 77.62 744 LEU A N 1
ATOM 5490 C CA . LEU A 1 744 ? -26.995 14.450 51.339 1.00 77.62 744 LEU A CA 1
ATOM 5491 C C . LEU A 1 744 ? -25.801 14.291 50.390 1.00 77.62 744 LEU A C 1
ATOM 5493 O O . LEU A 1 744 ? -25.271 13.187 50.280 1.00 77.62 744 LEU A O 1
ATOM 5497 N N . ALA A 1 745 ? -25.335 15.388 49.790 1.00 77.62 745 ALA A N 1
ATOM 5498 C CA . ALA A 1 745 ? -24.135 15.359 48.961 1.00 77.62 745 ALA A CA 1
ATOM 5499 C C . ALA A 1 745 ? -22.868 15.048 49.780 1.00 77.62 745 ALA A C 1
ATOM 5501 O O . ALA A 1 745 ? -22.636 15.632 50.849 1.00 77.62 745 ALA A O 1
ATOM 5502 N N . PHE A 1 746 ? -22.012 14.174 49.249 1.00 82.06 746 PHE A N 1
ATOM 5503 C CA . PHE A 1 746 ? -20.746 13.774 49.864 1.00 82.06 746 PHE A CA 1
ATOM 5504 C C . PHE A 1 746 ? -19.581 13.861 48.882 1.00 82.06 746 PHE A C 1
ATOM 5506 O O . PHE A 1 746 ? -19.717 13.588 47.693 1.00 82.06 746 PHE A O 1
ATOM 5513 N N . ALA A 1 747 ? -18.412 14.221 49.412 1.00 85.62 747 ALA A N 1
ATOM 5514 C CA . ALA A 1 747 ? -17.171 14.310 48.662 1.00 85.62 747 ALA A CA 1
ATOM 5515 C C . ALA A 1 747 ? -16.022 13.705 49.470 1.00 85.62 747 ALA A C 1
ATOM 5517 O O . ALA A 1 747 ? -15.838 14.057 50.641 1.00 85.62 747 ALA A O 1
ATOM 5518 N N . GLY A 1 748 ? -15.220 12.836 48.859 1.00 86.50 748 GLY A N 1
ATOM 5519 C CA . GLY A 1 748 ? -13.995 12.342 49.482 1.00 86.50 748 GLY A CA 1
ATOM 5520 C C . GLY A 1 748 ? -13.587 10.940 49.057 1.00 86.50 748 GLY A C 1
ATOM 5521 O O . GLY A 1 748 ? -14.087 10.383 48.085 1.00 86.50 748 GLY A O 1
ATOM 5522 N N . THR A 1 749 ? -12.640 10.383 49.805 1.00 88.94 749 THR A N 1
ATOM 5523 C CA . THR A 1 749 ? -12.102 9.038 49.589 1.00 88.94 749 THR A CA 1
ATOM 5524 C C . THR A 1 749 ? -12.972 7.991 50.271 1.00 88.94 749 THR A C 1
ATOM 5526 O O . THR A 1 749 ? -13.421 8.196 51.405 1.00 88.94 749 THR A O 1
ATOM 5529 N N . LEU A 1 750 ? -13.160 6.850 49.613 1.00 89.00 750 LEU A N 1
ATOM 5530 C CA . LEU A 1 750 ? -13.914 5.728 50.157 1.00 89.00 750 LEU A CA 1
ATOM 5531 C C . LEU A 1 750 ? -13.065 4.907 51.140 1.00 89.00 750 LEU A C 1
ATOM 5533 O O . LEU A 1 750 ? -11.929 4.536 50.845 1.00 89.00 750 LEU A O 1
ATOM 5537 N N . THR A 1 751 ? -13.627 4.607 52.308 1.00 88.88 751 THR A N 1
ATOM 5538 C CA . THR A 1 751 ? -13.014 3.767 53.341 1.00 88.88 751 THR A CA 1
ATOM 5539 C C . THR A 1 751 ? -14.028 2.744 53.840 1.00 88.88 751 THR A C 1
ATOM 5541 O O . THR A 1 751 ? -15.200 3.060 54.003 1.00 88.88 751 THR A O 1
ATOM 5544 N N . LEU A 1 752 ? -13.596 1.524 54.133 1.00 87.81 752 LEU A N 1
ATOM 5545 C CA . LEU A 1 752 ? -14.390 0.527 54.838 1.00 87.81 752 LEU A CA 1
ATOM 5546 C C . LEU A 1 752 ? -13.945 0.466 56.301 1.00 87.81 752 LEU A C 1
ATOM 5548 O O . LEU A 1 752 ? -12.869 -0.049 56.622 1.00 87.81 752 LEU A O 1
ATOM 5552 N N . GLU A 1 753 ? -14.777 0.982 57.198 1.00 89.38 753 GLU A N 1
ATOM 5553 C CA . GLU A 1 753 ? -14.590 0.866 58.640 1.00 89.38 753 GLU A CA 1
ATOM 5554 C C . GLU A 1 753 ? -15.029 -0.519 59.116 1.00 89.38 753 GLU A C 1
ATOM 5556 O O . GLU A 1 753 ? -16.217 -0.851 59.183 1.00 89.38 753 GLU A O 1
ATOM 5561 N N . ARG A 1 754 ? -14.044 -1.351 59.454 1.00 82.94 754 ARG A N 1
ATOM 5562 C CA . ARG A 1 754 ? -14.273 -2.711 59.942 1.00 82.94 754 ARG A CA 1
ATOM 5563 C C . ARG A 1 754 ? -14.611 -2.705 61.429 1.00 82.94 754 ARG A C 1
ATOM 5565 O O . ARG A 1 754 ? -14.050 -1.934 62.205 1.00 82.94 754 ARG A O 1
ATOM 5572 N N . ALA A 1 755 ? -15.471 -3.633 61.850 1.00 70.56 755 ALA A N 1
ATOM 5573 C CA . ALA A 1 755 ? -15.788 -3.824 63.269 1.00 70.56 755 ALA A CA 1
ATOM 5574 C C . ALA A 1 755 ? -14.559 -4.270 64.091 1.00 70.56 755 ALA A C 1
ATOM 5576 O O . ALA A 1 755 ? -14.480 -4.008 65.292 1.00 70.56 755 ALA A O 1
ATOM 5577 N N . GLN A 1 756 ? -13.608 -4.952 63.442 1.00 59.66 756 GLN A N 1
ATOM 5578 C CA . GLN A 1 756 ? -12.330 -5.384 64.004 1.00 59.66 756 GLN A CA 1
ATOM 5579 C C . GLN A 1 756 ? -11.228 -5.212 62.944 1.00 59.66 756 GLN A C 1
ATOM 5581 O O . GLN A 1 756 ? -11.387 -5.653 61.809 1.00 59.66 756 GLN A O 1
ATOM 5586 N N . GLY A 1 757 ? -10.110 -4.578 63.311 1.00 64.44 757 GLY A N 1
ATOM 5587 C CA . GLY A 1 757 ? -8.981 -4.307 62.407 1.00 64.44 757 GLY A CA 1
ATOM 5588 C C . GLY A 1 757 ? -8.911 -2.861 61.900 1.00 64.44 757 GLY A C 1
ATOM 5589 O O . GLY A 1 757 ? -9.771 -2.038 62.198 1.00 64.44 757 GLY A O 1
ATOM 5590 N N . ALA A 1 758 ? -7.841 -2.530 61.168 1.00 72.69 758 ALA A N 1
ATOM 5591 C CA . ALA A 1 758 ? -7.661 -1.198 60.577 1.00 72.69 758 ALA A CA 1
ATOM 5592 C C . ALA A 1 758 ? -8.678 -0.945 59.444 1.00 72.69 758 ALA A C 1
ATOM 5594 O O . ALA A 1 758 ? -9.043 -1.908 58.767 1.00 72.69 758 ALA A O 1
ATOM 5595 N N . PRO A 1 759 ? -9.123 0.296 59.193 1.00 80.62 759 PRO A N 1
ATOM 5596 C CA . PRO A 1 759 ? -9.959 0.596 58.032 1.00 80.62 759 PRO A CA 1
ATOM 5597 C C . PRO A 1 759 ? -9.269 0.206 56.715 1.00 80.62 759 PRO A C 1
ATOM 5599 O O . PRO A 1 759 ? -8.045 0.306 56.614 1.00 80.62 759 PRO A O 1
ATOM 5602 N N . LEU A 1 760 ? -10.040 -0.249 55.724 1.00 83.62 760 LEU A N 1
ATOM 5603 C CA . LEU A 1 760 ? -9.526 -0.535 54.379 1.00 83.62 760 LEU A CA 1
ATOM 5604 C C . LEU A 1 760 ? -9.818 0.651 53.460 1.00 83.62 760 LEU A C 1
ATOM 5606 O O . LEU A 1 760 ? -10.918 1.191 53.495 1.00 83.62 760 LEU A O 1
ATOM 5610 N N . THR A 1 761 ? -8.859 1.043 52.631 1.00 82.44 761 THR A N 1
ATOM 5611 C CA . THR A 1 761 ? -9.021 2.108 51.631 1.00 82.44 761 THR A CA 1
ATOM 5612 C C . THR A 1 761 ? -8.762 1.556 50.242 1.00 82.44 761 THR A C 1
ATOM 5614 O O . THR A 1 761 ? -7.944 0.650 50.080 1.00 82.44 761 THR A O 1
ATOM 5617 N N . GLU A 1 762 ? -9.423 2.132 49.244 1.00 84.88 762 GLU A N 1
ATOM 5618 C CA . GLU A 1 762 ? -9.117 1.847 47.845 1.00 84.88 762 GLU A CA 1
ATOM 5619 C C . GLU A 1 762 ? -7.687 2.298 47.492 1.00 84.88 762 GLU A C 1
ATOM 5621 O O . GLU A 1 762 ? -7.187 3.317 47.994 1.00 84.88 762 GLU A O 1
ATOM 5626 N N . SER A 1 763 ? -7.025 1.536 46.617 1.00 77.31 763 SER A N 1
ATOM 5627 C CA . SER A 1 763 ? -5.698 1.873 46.095 1.00 77.31 763 SER A CA 1
ATOM 5628 C C . SER A 1 763 ? -5.706 3.237 45.396 1.00 77.31 763 SER A C 1
ATOM 5630 O O . SER A 1 763 ? -6.643 3.579 44.684 1.00 77.31 763 SER A O 1
ATOM 5632 N N . GLY A 1 764 ? -4.680 4.056 45.635 1.00 79.19 764 GLY A N 1
ATOM 5633 C CA . GLY A 1 764 ? -4.593 5.422 45.100 1.00 79.19 764 GLY A CA 1
ATOM 5634 C C . GLY A 1 764 ? -5.528 6.441 45.766 1.00 79.19 764 GLY A C 1
ATOM 5635 O O . GLY A 1 764 ? -5.322 7.638 45.587 1.00 79.19 764 GLY A O 1
ATOM 5636 N N . SER A 1 765 ? -6.492 5.986 46.577 1.00 83.06 765 SER A N 1
ATOM 5637 C CA . SER A 1 765 ? -7.440 6.825 47.324 1.00 83.06 765 SER A CA 1
ATOM 5638 C C . SER A 1 765 ? -8.095 7.917 46.457 1.00 83.06 765 SER A C 1
ATOM 5640 O O . SER A 1 765 ? -7.945 9.107 46.753 1.00 83.06 765 SER A O 1
ATOM 5642 N N . PRO A 1 766 ? -8.802 7.539 45.377 1.00 86.81 766 PRO A N 1
ATOM 5643 C CA . PRO A 1 766 ? -9.477 8.496 44.509 1.00 86.81 766 PRO A CA 1
ATOM 5644 C C . PRO A 1 766 ? -10.575 9.262 45.260 1.00 86.81 766 PRO A C 1
ATOM 5646 O O . PRO A 1 766 ? -11.188 8.762 46.207 1.00 86.81 766 PRO A O 1
ATOM 5649 N N . ALA A 1 767 ? -10.815 10.501 44.830 1.00 89.50 767 ALA A N 1
ATOM 5650 C CA . ALA A 1 767 ? -11.899 11.328 45.342 1.00 89.50 767 ALA A CA 1
ATOM 5651 C C . ALA A 1 767 ? -13.166 11.131 44.498 1.00 89.50 767 ALA A C 1
ATOM 5653 O O . ALA A 1 767 ? -13.120 11.236 43.269 1.00 89.50 767 ALA A O 1
ATOM 5654 N N . TYR A 1 768 ? -14.285 10.893 45.176 1.00 91.69 768 TYR A N 1
ATOM 5655 C CA . TYR A 1 768 ? -15.617 10.738 44.594 1.00 91.69 768 TYR A CA 1
ATOM 5656 C C . TYR A 1 768 ? -16.529 11.884 45.034 1.00 91.69 768 TYR A C 1
ATOM 5658 O O . TYR A 1 768 ? -16.382 12.368 46.158 1.00 91.69 768 TYR A O 1
ATOM 5666 N N . HIS A 1 769 ? -17.465 12.288 44.174 1.00 92.38 769 HIS A N 1
ATOM 5667 C CA . HIS A 1 769 ? -18.527 13.248 44.479 1.00 92.38 769 HIS A CA 1
ATOM 5668 C C . HIS A 1 769 ? -19.891 12.626 44.167 1.00 92.38 769 HIS A C 1
ATOM 5670 O O . HIS A 1 769 ? -20.153 12.278 43.019 1.00 92.38 769 HIS A O 1
ATOM 5676 N N . LEU A 1 770 ? -20.730 12.483 45.191 1.00 91.19 770 LEU A N 1
ATOM 5677 C CA . LEU A 1 770 ? -22.076 11.914 45.113 1.00 91.19 770 LEU A CA 1
ATOM 5678 C C . LEU A 1 770 ? -23.094 12.995 45.507 1.00 91.19 770 LEU A C 1
ATOM 5680 O O . LEU A 1 770 ? -22.988 13.517 46.619 1.00 91.19 770 LEU A O 1
ATOM 5684 N N . GLY A 1 771 ? -24.030 13.324 44.618 1.00 88.06 771 GLY A N 1
ATOM 5685 C CA . GLY A 1 771 ? -25.121 14.286 44.817 1.00 88.06 771 GLY A CA 1
ATOM 5686 C C . GLY A 1 771 ? -26.321 13.740 45.604 1.00 88.06 771 GLY A C 1
ATOM 5687 O O . GLY A 1 771 ? -26.269 12.634 46.162 1.00 88.06 771 GLY A O 1
ATOM 5688 N N . PHE A 1 772 ? -27.387 14.537 45.691 1.00 85.44 772 PHE A N 1
ATOM 5689 C CA . PHE A 1 772 ? -28.655 14.231 46.377 1.00 85.44 772 PHE A CA 1
ATOM 5690 C C . PHE A 1 772 ? -29.869 14.606 45.507 1.00 85.44 772 PHE A C 1
ATOM 5692 O O . PHE A 1 772 ? -29.692 15.074 44.403 1.00 85.44 772 PHE A O 1
ATOM 5699 N N . ASP A 1 773 ? -31.104 14.426 46.002 1.00 82.94 773 ASP A N 1
ATOM 5700 C CA . ASP A 1 773 ? -32.360 14.594 45.237 1.00 82.94 773 ASP A CA 1
ATOM 5701 C C . ASP A 1 773 ? -32.683 16.021 44.704 1.00 82.94 773 ASP A C 1
ATOM 5703 O O . ASP A 1 773 ? -33.840 16.321 44.387 1.00 82.94 773 ASP A O 1
ATOM 5707 N N . GLY A 1 774 ? -31.741 16.963 44.691 1.00 85.75 774 GLY A N 1
ATOM 5708 C CA . GLY A 1 774 ? -31.993 18.304 44.175 1.00 85.75 774 GLY A CA 1
ATOM 5709 C C . GLY A 1 774 ? -30.756 18.958 43.585 1.00 85.75 774 GLY A C 1
ATOM 5710 O O . GLY A 1 774 ? -29.649 18.565 43.901 1.00 85.75 774 GLY A O 1
ATOM 5711 N N . ALA A 1 775 ? -30.984 20.026 42.813 1.00 89.31 775 ALA A N 1
ATOM 5712 C CA . ALA A 1 775 ? -29.966 20.711 42.015 1.00 89.31 775 ALA A CA 1
ATOM 5713 C C . ALA A 1 775 ? -28.625 20.914 42.741 1.00 89.31 775 ALA A C 1
ATOM 5715 O O . ALA A 1 775 ? -28.497 21.742 43.658 1.00 89.31 775 ALA A O 1
ATOM 5716 N N . ASP A 1 776 ? -27.625 20.193 42.260 1.00 89.50 776 ASP A N 1
ATOM 5717 C CA . ASP A 1 776 ? -26.272 20.152 42.763 1.00 89.50 776 ASP A CA 1
ATOM 5718 C C . ASP A 1 776 ? -25.299 20.953 41.888 1.00 89.50 776 ASP A C 1
ATOM 5720 O O . ASP A 1 776 ? -25.517 21.248 40.713 1.00 89.50 776 ASP A O 1
ATOM 5724 N N . THR A 1 777 ? -24.173 21.367 42.473 1.00 93.25 777 THR A N 1
ATOM 5725 C CA . THR A 1 777 ? -23.082 21.991 41.712 1.00 93.25 777 THR A CA 1
ATOM 5726 C C . THR A 1 777 ? -21.731 21.623 42.298 1.00 93.25 777 THR A C 1
ATOM 5728 O O . THR A 1 777 ? -21.350 22.114 43.366 1.00 93.25 777 THR A O 1
ATOM 5731 N N . PHE A 1 778 ? -20.961 20.802 41.586 1.00 90.75 778 PHE A N 1
ATOM 5732 C CA . PHE A 1 778 ? -19.640 20.372 42.042 1.00 90.75 778 PHE A CA 1
ATOM 5733 C C . PHE A 1 778 ? -18.688 20.025 40.887 1.00 90.75 778 PHE A C 1
ATOM 5735 O O . PHE A 1 778 ? -19.056 20.032 39.714 1.00 90.75 778 PHE A O 1
ATOM 5742 N N . LYS A 1 779 ? -17.409 19.819 41.228 1.00 92.31 779 LYS A N 1
ATOM 5743 C CA . LYS A 1 779 ? -16.307 19.654 40.271 1.00 92.31 779 LYS A CA 1
ATOM 5744 C C . LYS A 1 779 ? -15.322 18.573 40.704 1.00 92.31 779 LYS A C 1
ATOM 5746 O O . LYS A 1 779 ? -15.059 18.434 41.899 1.00 92.31 779 LYS A O 1
ATOM 5751 N N . GLY A 1 780 ? -14.714 17.885 39.746 1.00 89.69 780 GLY A N 1
ATOM 5752 C CA . GLY A 1 780 ? -13.758 16.802 39.988 1.00 89.69 780 GLY A CA 1
ATOM 5753 C C . GLY A 1 780 ? -13.837 15.726 38.908 1.00 89.69 780 GLY A C 1
ATOM 5754 O O . GLY A 1 780 ? -14.500 15.935 37.905 1.00 89.69 780 GLY A O 1
ATOM 5755 N N . SER A 1 781 ? -13.195 14.581 39.149 1.00 90.94 781 SER A N 1
ATOM 5756 C CA . SER A 1 781 ? -13.030 13.545 38.113 1.00 90.94 781 SER A CA 1
ATOM 5757 C C . SER A 1 781 ? -13.926 12.319 38.241 1.00 90.94 781 SER A C 1
ATOM 5759 O O . SER A 1 781 ? -13.916 11.464 37.367 1.00 90.94 781 SER A O 1
ATOM 5761 N N . ASN A 1 782 ? -14.680 12.190 39.334 1.00 94.12 782 ASN A N 1
ATOM 5762 C CA . ASN A 1 782 ? -15.654 11.111 39.519 1.00 94.12 782 ASN A CA 1
ATOM 5763 C C . ASN A 1 782 ? -16.927 11.715 40.118 1.00 94.12 782 ASN A C 1
ATOM 5765 O O . ASN A 1 782 ? -16.956 12.000 41.322 1.00 94.12 782 ASN A O 1
ATOM 5769 N N . LEU A 1 783 ? -17.914 11.986 39.269 1.00 94.75 783 LEU A N 1
ATOM 5770 C CA . LEU A 1 783 ? -19.060 12.849 39.549 1.00 94.75 783 LEU A CA 1
ATOM 5771 C C . LEU A 1 783 ? -20.384 12.108 39.303 1.00 94.75 783 LEU A C 1
ATOM 5773 O O . LEU A 1 783 ? -20.569 11.559 38.221 1.00 94.75 783 LEU A O 1
ATOM 5777 N N . TRP A 1 784 ? -21.303 12.143 40.275 1.00 94.19 784 TRP A N 1
ATOM 5778 C CA . TRP A 1 784 ? -22.684 11.651 40.143 1.00 94.19 784 TRP A CA 1
ATOM 5779 C C . TRP A 1 784 ? -23.671 12.675 40.702 1.00 94.19 784 TRP A C 1
ATOM 5781 O O . TRP A 1 784 ? -23.609 12.930 41.904 1.00 94.19 784 TRP A O 1
ATOM 5791 N N . GLY A 1 785 ? -24.550 13.234 39.869 1.00 92.19 785 GLY A N 1
ATOM 5792 C CA . GLY A 1 785 ? -25.612 14.168 40.274 1.00 92.19 785 GLY A CA 1
ATOM 5793 C C . GLY A 1 785 ? -26.804 13.483 40.957 1.00 92.19 785 GLY A C 1
ATOM 5794 O O . GLY A 1 785 ? -27.138 13.808 42.092 1.00 92.19 785 GLY A O 1
ATOM 5795 N N . PHE A 1 786 ? -27.289 12.386 40.368 1.00 91.62 786 PHE A N 1
ATOM 5796 C CA . PHE A 1 786 ? -28.505 11.650 40.746 1.00 91.62 786 PHE A CA 1
ATOM 5797 C C . PHE A 1 786 ? -29.799 12.371 40.354 1.00 91.62 786 PHE A C 1
ATOM 5799 O O . PHE A 1 786 ? -29.996 12.551 39.167 1.00 91.62 786 PHE A O 1
ATOM 5806 N N . ASP A 1 787 ? -30.741 12.649 41.262 1.00 90.44 787 ASP A N 1
ATOM 5807 C CA . ASP A 1 787 ? -31.979 13.343 40.878 1.00 90.44 787 ASP A CA 1
ATOM 5808 C C . ASP A 1 787 ? -31.802 14.856 41.073 1.00 90.44 787 ASP A C 1
ATOM 5810 O O . ASP A 1 787 ? -31.498 15.285 42.178 1.00 90.44 787 ASP A O 1
ATOM 5814 N N . GLY A 1 788 ? -32.115 15.687 40.086 1.00 91.06 788 GLY A N 1
ATOM 5815 C CA . GLY A 1 788 ? -31.960 17.139 40.186 1.00 91.06 788 GLY A CA 1
ATOM 5816 C C . GLY A 1 788 ? -31.596 17.758 38.843 1.00 91.06 788 GLY A C 1
ATOM 5817 O O . GLY A 1 788 ? -31.209 17.057 37.931 1.00 91.06 788 GLY A O 1
ATOM 5818 N N . ASP A 1 789 ? -31.757 19.076 38.700 1.00 94.19 789 ASP A N 1
ATOM 5819 C CA . ASP A 1 789 ? -31.162 19.791 37.562 1.00 94.19 789 ASP A CA 1
ATOM 5820 C C . ASP A 1 789 ? -29.743 20.223 37.983 1.00 94.19 789 ASP A C 1
ATOM 5822 O O . ASP A 1 789 ? -29.568 21.282 38.605 1.00 94.19 789 ASP A O 1
ATOM 5826 N N . ASP A 1 790 ? -28.742 19.393 37.714 1.00 95.25 790 ASP A N 1
ATOM 5827 C CA . ASP A 1 790 ? -27.400 19.518 38.277 1.00 95.25 790 ASP A CA 1
ATOM 5828 C C . ASP A 1 790 ? -26.435 20.286 37.369 1.00 95.25 790 ASP A C 1
ATOM 5830 O O . ASP A 1 790 ? -26.648 20.494 36.177 1.00 95.25 790 ASP A O 1
ATOM 5834 N N . THR A 1 791 ? -25.333 20.780 37.937 1.00 96.56 791 THR A N 1
ATOM 5835 C CA . THR A 1 791 ? -24.250 21.418 37.175 1.00 96.56 791 THR A CA 1
ATOM 5836 C C . THR A 1 791 ? -22.892 20.816 37.529 1.00 96.56 791 THR A C 1
ATOM 5838 O O . THR A 1 791 ? -22.333 21.086 38.598 1.00 96.56 791 THR A O 1
ATOM 5841 N N . LEU A 1 792 ? -22.322 20.039 36.608 1.00 96.62 792 LEU A N 1
ATOM 5842 C CA . LEU A 1 792 ? -21.130 19.215 36.829 1.00 96.62 792 LEU A CA 1
ATOM 5843 C C . LEU A 1 792 ? -19.935 19.715 36.004 1.00 96.62 792 LEU A C 1
ATOM 5845 O O . LEU A 1 792 ? -20.072 20.008 34.818 1.00 96.62 792 LEU A O 1
ATOM 5849 N N . TYR A 1 793 ? -18.752 19.802 36.625 1.00 95.56 793 TYR A N 1
ATOM 5850 C CA . TYR A 1 793 ? -17.520 20.273 35.971 1.00 95.56 793 TYR A CA 1
ATOM 5851 C C . TYR A 1 793 ? -16.370 19.256 36.079 1.00 95.56 793 TYR A C 1
ATOM 5853 O O . TYR A 1 793 ? -15.770 19.112 37.152 1.00 95.56 793 TYR A O 1
ATOM 5861 N N . GLY A 1 794 ? -16.028 18.624 34.957 1.00 92.81 794 GLY A N 1
ATOM 5862 C CA . GLY A 1 794 ? -14.841 17.790 34.759 1.00 92.81 794 GLY A CA 1
ATOM 5863 C C . GLY A 1 794 ? -13.599 18.589 34.331 1.00 92.81 794 GLY A C 1
ATOM 5864 O O . GLY A 1 794 ? -13.715 19.648 33.707 1.00 92.81 794 GLY A O 1
ATOM 5865 N N . MET A 1 795 ? -12.410 18.120 34.717 1.00 87.56 795 MET A N 1
ATOM 5866 C CA . MET A 1 795 ? -11.108 18.610 34.258 1.00 87.56 795 MET A CA 1
ATOM 5867 C C . MET A 1 795 ? -10.133 17.438 34.034 1.00 87.56 795 MET A C 1
ATOM 5869 O O . MET A 1 795 ? -9.601 16.896 35.009 1.00 87.56 795 MET A O 1
ATOM 5873 N N . GLY A 1 796 ? -9.765 17.160 32.781 1.00 88.94 796 GLY A N 1
ATOM 5874 C CA . GLY A 1 796 ? -8.910 16.020 32.435 1.00 88.94 796 GLY A CA 1
ATOM 5875 C C . GLY A 1 796 ? -9.743 14.773 32.135 1.00 88.94 796 GLY A C 1
ATOM 5876 O O . GLY A 1 796 ? -10.871 14.889 31.711 1.00 88.94 796 GLY A O 1
ATOM 5877 N N . ASN A 1 797 ? -9.194 13.572 32.346 1.00 92.62 797 ASN A N 1
ATOM 5878 C CA . ASN A 1 797 ? -9.944 12.335 32.090 1.00 92.62 797 ASN A CA 1
ATOM 5879 C C . ASN A 1 797 ? -10.928 12.053 33.234 1.00 92.62 797 ASN A C 1
ATOM 5881 O O . ASN A 1 797 ? -10.496 11.664 34.330 1.00 92.62 797 ASN A O 1
ATOM 5885 N N . ASP A 1 798 ? -12.223 12.182 32.975 1.00 94.44 798 ASP A N 1
ATOM 5886 C CA . ASP A 1 798 ? -13.249 12.145 34.009 1.00 94.44 798 ASP A CA 1
ATOM 5887 C C . ASP A 1 798 ? -14.320 11.063 33.788 1.00 94.44 798 ASP A C 1
ATOM 5889 O O . ASP A 1 798 ? -14.548 10.556 32.692 1.00 94.44 798 ASP A O 1
ATOM 5893 N N . PHE A 1 799 ? -15.000 10.697 34.876 1.00 95.00 799 PHE A N 1
ATOM 5894 C CA . PHE A 1 799 ? -16.235 9.917 34.875 1.00 95.00 799 PHE A CA 1
ATOM 5895 C C . PHE A 1 799 ? -17.357 10.797 35.425 1.00 95.00 799 PHE A C 1
ATOM 5897 O O . PHE A 1 799 ? -17.298 11.215 36.586 1.00 95.00 799 PHE A O 1
ATOM 5904 N N . ILE A 1 800 ? -18.368 11.077 34.607 1.00 95.88 800 ILE A N 1
ATOM 5905 C CA . ILE A 1 800 ? -19.445 12.012 34.925 1.00 95.88 800 ILE A CA 1
ATOM 5906 C C . ILE A 1 800 ? -20.796 11.364 34.620 1.00 95.88 800 ILE A C 1
ATOM 5908 O O . ILE A 1 800 ? -21.030 10.891 33.512 1.00 95.88 800 ILE A O 1
ATOM 5912 N N . SER A 1 801 ? -21.692 11.375 35.602 1.00 94.06 801 SER A N 1
ATOM 5913 C CA . SER A 1 801 ? -23.087 10.964 35.456 1.00 94.06 801 SER A CA 1
ATOM 5914 C C . SER A 1 801 ? -23.990 12.065 36.008 1.00 94.06 801 SER A C 1
ATOM 5916 O O . SER A 1 801 ? -23.884 12.375 37.194 1.00 94.06 801 SER A O 1
ATOM 5918 N N . GLY A 1 802 ? -24.851 12.649 35.174 1.00 92.06 802 GLY A N 1
ATOM 5919 C CA . GLY A 1 802 ? -25.868 13.620 35.595 1.00 92.06 802 GLY A CA 1
ATOM 5920 C C . GLY A 1 802 ? -26.935 12.937 36.444 1.00 92.06 802 GLY A C 1
ATOM 5921 O O . GLY A 1 802 ? -26.901 13.036 37.664 1.00 92.06 802 GLY A O 1
ATOM 5922 N N . GLY A 1 803 ? -27.718 12.054 35.834 1.00 89.62 803 GLY A N 1
ATOM 5923 C CA . GLY A 1 803 ? -28.792 11.311 36.485 1.00 89.62 803 GLY A CA 1
ATOM 5924 C C . GLY A 1 803 ? -30.157 11.809 36.008 1.00 89.62 803 GLY A C 1
ATOM 5925 O O . GLY A 1 803 ? -30.313 12.117 34.839 1.00 89.62 803 GLY A O 1
ATOM 5926 N N . ASN A 1 804 ? -31.189 11.782 36.848 1.00 89.25 804 ASN A N 1
ATOM 5927 C CA . ASN A 1 804 ? -32.515 12.249 36.449 1.00 89.25 804 ASN A CA 1
ATOM 5928 C C . ASN A 1 804 ? -32.631 13.775 36.610 1.00 89.25 804 ASN A C 1
ATOM 5930 O O . ASN A 1 804 ? -32.561 14.269 37.727 1.00 89.25 804 ASN A O 1
ATOM 5934 N N . GLY A 1 805 ? -33.016 14.491 35.560 1.00 88.88 805 GLY A N 1
ATOM 5935 C CA . GLY A 1 805 ? -33.245 15.936 35.566 1.00 88.88 805 GLY A CA 1
ATOM 5936 C C . GLY A 1 805 ? -32.695 16.582 34.302 1.00 88.88 805 GLY A C 1
ATOM 5937 O O . GLY A 1 805 ? -32.397 15.887 33.347 1.00 88.88 805 GLY A O 1
ATOM 5938 N N . ASN A 1 806 ? -32.673 17.913 34.229 1.00 90.75 806 ASN A N 1
ATOM 5939 C CA . ASN A 1 806 ? -32.050 18.624 33.110 1.00 90.75 806 ASN A CA 1
ATOM 5940 C C . ASN A 1 806 ? -30.685 19.142 33.556 1.00 90.75 806 ASN A C 1
ATOM 5942 O O . ASN A 1 806 ? -30.555 20.268 34.056 1.00 90.75 806 ASN A O 1
ATOM 5946 N N . ASP A 1 807 ? -29.676 18.312 33.369 1.00 93.56 807 ASP A N 1
ATOM 5947 C CA . ASP A 1 807 ? -28.329 18.536 33.849 1.00 93.56 807 ASP A CA 1
ATOM 5948 C C . ASP A 1 807 ? -27.516 19.412 32.897 1.00 93.56 807 ASP A C 1
ATOM 5950 O O . ASP A 1 807 ? -27.730 19.491 31.687 1.00 93.56 807 ASP A O 1
ATOM 5954 N N . THR A 1 808 ? -26.535 20.115 33.451 1.00 95.94 808 THR A N 1
ATOM 5955 C CA . THR A 1 808 ? -25.538 20.876 32.700 1.00 95.94 808 THR A CA 1
ATOM 5956 C C . THR A 1 808 ? -24.150 20.326 33.001 1.00 95.94 808 THR A C 1
ATOM 5958 O O . THR A 1 808 ? -23.600 20.542 34.082 1.00 95.94 808 THR A O 1
ATOM 5961 N N . ILE A 1 809 ? -23.550 19.650 32.026 1.00 96.69 809 ILE A N 1
ATOM 5962 C CA . ILE A 1 809 ? -22.257 18.980 32.159 1.00 96.69 809 ILE A CA 1
ATOM 5963 C C . ILE A 1 809 ? -21.197 19.713 31.332 1.00 96.69 809 ILE A C 1
ATOM 5965 O O . ILE A 1 809 ? -21.365 19.947 30.135 1.00 96.69 809 ILE A O 1
ATOM 5969 N N . PHE A 1 810 ? -20.075 20.046 31.969 1.00 96.25 810 PHE A N 1
ATOM 5970 C CA . PHE A 1 810 ? -18.888 20.606 31.327 1.00 96.25 810 PHE A CA 1
ATOM 5971 C C . PHE A 1 810 ? -17.708 19.642 31.478 1.00 96.25 810 PHE A C 1
ATOM 5973 O O . PHE A 1 810 ? -17.120 19.568 32.558 1.00 96.25 810 PHE A O 1
ATOM 5980 N N . ALA A 1 811 ? -17.354 18.932 30.409 1.00 92.19 811 ALA A N 1
ATOM 5981 C CA . ALA A 1 811 ? -16.238 17.988 30.370 1.00 92.19 811 ALA A CA 1
ATOM 5982 C C . ALA A 1 811 ? -15.043 18.637 29.652 1.00 92.19 811 ALA A C 1
ATOM 5984 O O . ALA A 1 811 ? -15.008 18.748 28.424 1.00 92.19 811 ALA A O 1
ATOM 5985 N N . TYR A 1 812 ? -14.111 19.204 30.426 1.00 85.06 812 TYR A N 1
ATOM 5986 C CA . TYR A 1 812 ? -13.023 20.008 29.872 1.00 85.06 812 TYR A CA 1
ATOM 5987 C C . TYR A 1 812 ? -11.753 19.192 29.615 1.00 85.06 812 TYR A C 1
ATOM 5989 O O . TYR A 1 812 ? -10.813 19.252 30.411 1.00 85.06 812 TYR A O 1
ATOM 5997 N N . GLY A 1 813 ? -11.709 18.593 28.423 1.00 85.56 813 GLY A N 1
ATOM 5998 C CA . GLY A 1 813 ? -10.544 17.988 27.774 1.00 85.56 813 GLY A CA 1
ATOM 5999 C C . GLY A 1 813 ? -10.018 16.718 28.439 1.00 85.56 813 GLY A C 1
ATOM 6000 O O . GLY A 1 813 ? -10.060 16.604 29.652 1.00 85.56 813 GLY A O 1
ATOM 6001 N N . GLY A 1 814 ? -9.426 15.812 27.665 1.00 90.25 814 GLY A N 1
ATOM 6002 C CA . GLY A 1 814 ? -9.116 14.448 28.109 1.00 90.25 814 GLY A CA 1
ATOM 6003 C C . GLY A 1 814 ? -10.061 13.403 27.512 1.00 90.25 814 GLY A C 1
ATOM 6004 O O . GLY A 1 814 ? -10.921 13.716 26.700 1.00 90.25 814 GLY A O 1
ATOM 6005 N N . ASN A 1 815 ? -9.849 12.136 27.870 1.00 92.38 815 ASN A N 1
ATOM 6006 C CA . ASN A 1 815 ? -10.730 11.034 27.481 1.00 92.38 815 ASN A CA 1
ATOM 6007 C C . ASN A 1 815 ? -11.787 10.839 28.574 1.00 92.38 815 ASN A C 1
ATOM 6009 O O . ASN A 1 815 ? -11.476 10.264 29.625 1.00 92.38 815 ASN A O 1
ATOM 6013 N N . ASP A 1 816 ? -13.009 11.293 28.319 1.00 94.56 816 ASP A N 1
ATOM 6014 C CA . ASP A 1 816 ? -14.081 11.302 29.312 1.00 94.56 816 ASP A CA 1
ATOM 6015 C C . ASP A 1 816 ? -15.064 10.142 29.142 1.00 94.56 816 ASP A C 1
ATOM 6017 O O . ASP A 1 816 ? -15.263 9.616 28.049 1.00 94.56 816 ASP A O 1
ATOM 6021 N N . PHE A 1 817 ? -15.722 9.750 30.232 1.00 94.81 817 PHE A N 1
ATOM 6022 C CA . PHE A 1 817 ? -16.938 8.940 30.212 1.00 94.81 817 PHE A CA 1
ATOM 6023 C C . PHE A 1 817 ? -18.087 9.775 30.774 1.00 94.81 817 PHE A C 1
ATOM 6025 O O . PHE A 1 817 ? -18.062 10.147 31.948 1.00 94.81 817 PHE A O 1
ATOM 6032 N N . ILE A 1 818 ? -19.090 10.060 29.948 1.00 95.06 818 ILE A N 1
ATOM 6033 C CA . ILE A 1 818 ? -20.165 11.004 30.255 1.00 95.06 818 ILE A CA 1
ATOM 6034 C C . ILE A 1 818 ? -21.515 10.325 30.036 1.00 95.06 818 ILE A C 1
ATOM 6036 O O . ILE A 1 818 ? -21.756 9.743 28.983 1.00 95.06 818 ILE A O 1
ATOM 6040 N N . SER A 1 819 ? -22.409 10.436 31.012 1.00 92.69 819 SER A N 1
ATOM 6041 C CA . SER A 1 819 ? -23.822 10.067 30.903 1.00 92.69 819 SER A CA 1
ATOM 6042 C C . SER A 1 819 ? -24.657 11.263 31.354 1.00 92.69 819 SER A C 1
ATOM 6044 O O . SER A 1 819 ? -24.448 11.735 32.471 1.00 92.69 819 SER A O 1
ATOM 6046 N N . GLY A 1 820 ? -25.567 11.742 30.499 1.00 89.25 820 GLY A N 1
ATOM 6047 C CA . GLY A 1 820 ? -26.568 12.761 30.845 1.00 89.25 820 GLY A CA 1
ATOM 6048 C C . GLY A 1 820 ? -27.516 12.194 31.893 1.00 89.25 820 GLY A C 1
ATOM 6049 O O . GLY A 1 820 ? -27.313 12.419 33.080 1.00 89.25 820 GLY A O 1
ATOM 6050 N N . GLY A 1 821 ? -28.369 11.258 31.485 1.00 86.56 821 GLY A N 1
ATOM 6051 C CA . GLY A 1 821 ? -29.094 10.394 32.406 1.00 86.56 821 GLY A CA 1
ATOM 6052 C C . GLY A 1 821 ? -30.550 10.259 32.007 1.00 86.56 821 GLY A C 1
ATOM 6053 O O . GLY A 1 821 ? -30.860 9.393 31.207 1.00 86.56 821 GLY A O 1
ATOM 6054 N N . ALA A 1 822 ? -31.472 10.989 32.618 1.00 85.81 822 ALA A N 1
ATOM 6055 C CA . ALA A 1 822 ? -32.858 11.038 32.177 1.00 85.81 822 ALA A CA 1
ATOM 6056 C C . ALA A 1 822 ? -33.354 12.478 32.221 1.00 85.81 822 ALA A C 1
ATOM 6058 O O . ALA A 1 822 ? -33.647 12.989 33.299 1.00 85.81 822 ALA A O 1
ATOM 6059 N N . GLY A 1 823 ? -33.580 13.086 31.064 1.00 84.50 823 GLY A N 1
ATOM 6060 C CA . GLY A 1 823 ? -34.131 14.430 30.966 1.00 84.50 823 GLY A CA 1
ATOM 6061 C C . GLY A 1 823 ? -33.638 15.150 29.725 1.00 84.50 823 GLY A C 1
ATOM 6062 O O . GLY A 1 823 ? -33.594 14.569 28.650 1.00 84.50 823 GLY A O 1
ATOM 6063 N N . ALA A 1 824 ? -33.432 16.462 29.810 1.00 85.50 824 ALA A N 1
ATOM 6064 C CA . ALA A 1 824 ? -32.913 17.241 28.690 1.00 85.50 824 ALA A CA 1
ATOM 6065 C C . ALA A 1 824 ? -31.576 17.859 29.080 1.00 85.50 824 ALA A C 1
ATOM 6067 O O . ALA A 1 824 ? -31.529 19.009 29.535 1.00 85.50 824 ALA A O 1
ATOM 6068 N N . ASP A 1 825 ? -30.500 17.106 28.875 1.00 90.31 825 ASP A N 1
ATOM 6069 C CA . ASP A 1 825 ? -29.194 17.492 29.383 1.00 90.31 825 ASP A CA 1
ATOM 6070 C C . ASP A 1 825 ? -28.426 18.365 28.392 1.00 90.31 825 ASP A C 1
ATOM 6072 O O . ASP A 1 825 ? -28.565 18.290 27.168 1.00 90.31 825 ASP A O 1
ATOM 6076 N N . THR A 1 826 ? -27.595 19.254 28.926 1.00 92.44 826 THR A N 1
ATOM 6077 C CA . THR A 1 826 ? -26.680 20.095 28.155 1.00 92.44 826 THR A CA 1
ATOM 6078 C C . THR A 1 826 ? -25.249 19.685 28.452 1.00 92.44 826 THR A C 1
ATOM 6080 O O . THR A 1 826 ? -24.696 20.039 29.491 1.00 92.44 826 THR A O 1
ATOM 6083 N N . ILE A 1 827 ? -24.623 19.001 27.500 1.00 94.50 827 ILE A N 1
ATOM 6084 C CA . ILE A 1 827 ? -23.253 18.504 27.587 1.00 94.50 827 ILE A CA 1
ATOM 6085 C C . ILE A 1 827 ? -22.351 19.378 26.710 1.00 94.50 827 ILE A C 1
ATOM 6087 O O . ILE A 1 827 ? -22.557 19.528 25.503 1.00 94.50 827 ILE A O 1
ATOM 6091 N N . THR A 1 828 ? -21.343 19.992 27.323 1.00 94.44 828 THR A N 1
ATOM 6092 C CA . THR A 1 828 ? -20.320 20.786 26.633 1.00 94.44 828 THR A CA 1
ATOM 6093 C C . THR A 1 828 ? -18.964 20.118 26.784 1.00 94.44 828 THR A C 1
ATOM 6095 O O . THR A 1 828 ? -18.454 19.988 27.897 1.00 94.44 828 THR A O 1
ATOM 6098 N N . MET A 1 829 ? -18.390 19.749 25.646 1.00 91.88 829 MET A N 1
ATOM 6099 C CA . MET A 1 829 ? -17.069 19.149 25.499 1.00 91.88 829 MET A CA 1
ATOM 6100 C C . MET A 1 829 ? -16.121 20.133 24.802 1.00 91.88 829 MET A C 1
ATOM 6102 O O . MET A 1 829 ? -16.555 21.131 24.210 1.00 91.88 829 MET A O 1
ATOM 6106 N N . ASN A 1 830 ? -14.820 19.865 24.883 1.00 85.62 830 ASN A N 1
ATOM 6107 C CA . ASN A 1 830 ? -13.801 20.603 24.144 1.00 85.62 830 ASN A CA 1
ATOM 6108 C C . ASN A 1 830 ? -13.373 19.823 22.899 1.00 85.62 830 ASN A C 1
ATOM 6110 O O . ASN A 1 830 ? -13.280 18.608 22.939 1.00 85.62 830 ASN A O 1
ATOM 6114 N N . VAL A 1 831 ? -13.022 20.553 21.841 1.00 85.12 831 VAL A N 1
ATOM 6115 C CA . VAL A 1 831 ? -12.342 19.995 20.665 1.00 85.12 831 VAL A CA 1
ATOM 6116 C C . VAL A 1 831 ? -10.844 19.972 20.975 1.00 85.12 831 VAL A C 1
ATOM 6118 O O . VAL A 1 831 ? -10.196 21.025 20.918 1.00 85.12 831 VAL A O 1
ATOM 6121 N N . ASP A 1 832 ? -10.309 18.826 21.390 1.00 86.38 832 ASP A N 1
ATOM 6122 C CA . ASP A 1 832 ? -8.921 18.692 21.855 1.00 86.38 832 ASP A CA 1
ATOM 6123 C C . ASP A 1 832 ? -8.155 17.479 21.284 1.00 86.38 832 ASP A C 1
ATOM 6125 O O . ASP A 1 832 ? -6.992 17.257 21.648 1.00 86.38 832 ASP A O 1
ATOM 6129 N N . GLY A 1 833 ? -8.746 16.755 20.333 1.00 86.25 833 GLY A N 1
ATOM 6130 C CA . GLY A 1 833 ? -8.182 15.565 19.700 1.00 86.25 833 GLY A CA 1
ATOM 6131 C C . GLY A 1 833 ? -8.180 14.336 20.614 1.00 86.25 833 GLY A C 1
ATOM 6132 O O . GLY A 1 833 ? -7.270 13.503 20.502 1.00 86.25 833 GLY A O 1
ATOM 6133 N N . LYS A 1 834 ? -9.108 14.251 21.571 1.00 89.81 834 LYS A N 1
ATOM 6134 C CA . LYS A 1 834 ? -9.238 13.152 22.536 1.00 89.81 834 LYS A CA 1
ATOM 6135 C C . LYS A 1 834 ? -10.562 12.436 22.352 1.00 89.81 834 LYS A C 1
ATOM 6137 O O . LYS A 1 834 ? -11.568 13.017 21.992 1.00 89.81 834 LYS A O 1
ATOM 6142 N N . THR A 1 835 ? -10.541 11.134 22.606 1.00 89.00 835 THR A N 1
ATOM 6143 C CA . THR A 1 835 ? -11.710 10.279 22.415 1.00 89.00 835 THR A CA 1
ATOM 6144 C C . THR A 1 835 ? -12.484 10.181 23.717 1.00 89.00 835 THR A C 1
ATOM 6146 O O . THR A 1 835 ? -11.993 9.581 24.681 1.00 89.00 835 THR A O 1
ATOM 6149 N N . SER A 1 836 ? -13.699 10.713 23.727 1.00 92.75 836 SER A N 1
ATOM 6150 C CA . SER A 1 836 ? -14.628 10.600 24.846 1.00 92.75 836 SER A CA 1
ATOM 6151 C C . SER A 1 836 ? -15.781 9.649 24.533 1.00 92.75 836 SER A C 1
ATOM 6153 O O . SER A 1 836 ? -16.117 9.382 23.379 1.00 92.75 836 SER A O 1
ATOM 6155 N N . ILE A 1 837 ? -16.390 9.103 25.583 1.00 94.00 837 ILE A N 1
ATOM 6156 C CA . ILE A 1 837 ? -17.505 8.161 25.512 1.00 94.00 837 ILE A CA 1
ATOM 6157 C C . ILE A 1 837 ? -18.753 8.820 26.098 1.00 94.00 837 ILE A C 1
ATOM 6159 O O . ILE A 1 837 ? -18.796 9.136 27.285 1.00 94.00 837 ILE A O 1
ATOM 6163 N N . LEU A 1 838 ? -19.792 8.947 25.277 1.00 93.12 838 LEU A N 1
ATOM 6164 C CA . LEU A 1 838 ? -21.138 9.362 25.662 1.00 93.12 838 LEU A CA 1
ATOM 6165 C C . LEU A 1 838 ? -22.007 8.112 25.849 1.00 93.12 838 LEU A C 1
ATOM 6167 O O . LEU A 1 838 ? -22.309 7.413 24.883 1.00 93.12 838 LEU A O 1
ATOM 6171 N N . ALA A 1 839 ? -22.380 7.789 27.082 1.00 89.50 839 ALA A N 1
ATOM 6172 C CA . ALA A 1 839 ? -23.144 6.593 27.415 1.00 89.50 839 ALA A CA 1
ATOM 6173 C C . ALA A 1 839 ? -24.650 6.878 27.490 1.00 89.50 839 ALA A C 1
ATOM 6175 O O . ALA A 1 839 ? -25.075 7.783 28.199 1.00 89.50 839 ALA A O 1
ATOM 6176 N N . TYR A 1 840 ? -25.443 6.054 26.801 1.00 83.62 840 TYR A N 1
ATOM 6177 C CA . TYR A 1 840 ? -26.903 6.140 26.760 1.00 83.62 840 TYR A CA 1
ATOM 6178 C C . TYR A 1 840 ? -27.532 4.756 26.965 1.00 83.62 840 TYR A C 1
ATOM 6180 O O . TYR A 1 840 ? -27.371 3.869 26.127 1.00 83.62 840 TYR A O 1
ATOM 6188 N N . ASP A 1 841 ? -28.286 4.556 28.050 1.00 65.75 841 ASP A N 1
ATOM 6189 C CA . ASP A 1 841 ? -28.964 3.293 28.372 1.00 65.75 841 ASP A CA 1
ATOM 6190 C C . ASP A 1 841 ? -30.505 3.399 28.309 1.00 65.75 841 ASP A C 1
ATOM 6192 O O . ASP A 1 841 ? -31.230 3.319 29.294 1.00 65.75 841 ASP A O 1
ATOM 6196 N N . GLY A 1 842 ? -31.053 3.515 27.095 1.00 57.19 842 GLY A N 1
ATOM 6197 C CA . GLY A 1 842 ? -32.433 3.112 26.751 1.00 57.19 842 GLY A CA 1
ATOM 6198 C C . GLY A 1 842 ? -33.621 3.793 27.460 1.00 57.19 842 GLY A C 1
ATOM 6199 O O . GLY A 1 842 ? -34.758 3.341 27.283 1.00 57.19 842 GLY A O 1
ATOM 6200 N N . LYS A 1 843 ? -33.425 4.847 28.264 1.00 56.22 843 LYS A N 1
ATOM 6201 C CA . LYS A 1 843 ? -34.522 5.534 28.986 1.00 56.22 843 LYS A CA 1
ATOM 6202 C C . LYS A 1 843 ? -34.561 7.056 28.858 1.00 56.22 843 LYS A C 1
ATOM 6204 O O . LYS A 1 843 ? -35.565 7.636 29.265 1.00 56.22 843 LYS A O 1
ATOM 6209 N N . ASP A 1 844 ? -33.533 7.656 28.276 1.00 59.09 844 ASP A N 1
ATOM 6210 C CA . ASP A 1 844 ? -33.323 9.105 28.282 1.00 59.09 844 ASP A CA 1
ATOM 6211 C C . ASP A 1 844 ? -34.024 9.822 27.107 1.00 59.09 844 ASP A C 1
ATOM 6213 O O . ASP A 1 844 ? -34.833 10.726 27.278 1.00 59.09 844 ASP A O 1
ATOM 6217 N N . THR A 1 845 ? -33.845 9.326 25.882 1.00 59.44 845 THR A N 1
ATOM 6218 C CA . THR A 1 845 ? -33.994 10.146 24.666 1.00 59.44 845 THR A CA 1
ATOM 6219 C C . THR A 1 845 ? -35.240 9.849 23.815 1.00 59.44 845 THR A C 1
ATOM 6221 O O . THR A 1 845 ? -35.185 9.847 22.583 1.00 59.44 845 THR A O 1
ATOM 6224 N N . ARG A 1 846 ? -36.397 9.583 24.434 1.00 59.38 846 ARG A N 1
ATOM 6225 C CA . ARG A 1 846 ? -37.598 9.071 23.732 1.00 59.38 846 ARG A CA 1
ATOM 6226 C C . ARG A 1 846 ? -38.651 10.133 23.400 1.00 59.38 846 ARG A C 1
ATOM 6228 O O . ARG A 1 846 ? -39.255 10.683 24.316 1.00 59.38 846 ARG A O 1
ATOM 6235 N N . LEU A 1 847 ? -39.045 10.251 22.120 1.00 57.47 847 LEU A N 1
ATOM 6236 C CA . LEU A 1 847 ? -40.446 10.497 21.710 1.00 57.47 847 LEU A CA 1
ATOM 6237 C C . LEU A 1 847 ? -40.699 10.201 20.209 1.00 57.47 847 LEU A C 1
ATOM 6239 O O . LEU A 1 847 ? -39.848 10.448 19.362 1.00 57.47 847 LEU A O 1
ATOM 6243 N N . GLY A 1 848 ? -41.888 9.670 19.887 1.00 52.19 848 GLY A N 1
ATOM 6244 C CA . GLY A 1 848 ? -42.237 9.085 18.581 1.00 52.19 848 GLY A CA 1
ATOM 6245 C C . GLY A 1 848 ? -42.620 10.041 17.434 1.00 52.19 848 GLY A C 1
ATOM 6246 O O . GLY A 1 848 ? -43.073 11.160 17.658 1.00 52.19 848 GLY A O 1
ATOM 6247 N N . SER A 1 849 ? -42.478 9.509 16.209 1.00 50.16 849 SER A N 1
ATOM 6248 C CA . SER A 1 849 ? -42.888 10.004 14.877 1.00 50.16 849 SER A CA 1
ATOM 6249 C C . SER A 1 849 ? -42.737 11.514 14.625 1.00 50.16 849 SER A C 1
ATOM 6251 O O . SER A 1 849 ? -43.663 12.300 14.836 1.00 50.16 849 SER A O 1
ATOM 6253 N N . PHE A 1 850 ? -41.604 11.906 14.038 1.00 57.59 850 PHE A N 1
ATOM 6254 C CA . PHE A 1 850 ? -41.316 13.271 13.586 1.00 57.59 850 PHE A CA 1
ATOM 6255 C C . PHE A 1 850 ? -42.048 13.573 12.267 1.00 57.59 850 PHE A C 1
ATOM 6257 O O . PHE A 1 850 ? -41.545 13.296 11.183 1.00 57.59 850 PHE A O 1
ATOM 6264 N N . GLY A 1 851 ? -43.262 14.120 12.358 1.00 46.25 851 GLY A N 1
ATOM 6265 C CA . GLY A 1 851 ? -44.067 14.489 11.187 1.00 46.25 851 GLY A CA 1
ATOM 6266 C C . GLY A 1 851 ? -43.946 15.946 10.714 1.00 46.25 851 GLY A C 1
ATOM 6267 O O . GLY A 1 851 ? -44.253 16.208 9.555 1.00 46.25 851 GLY A O 1
ATOM 6268 N N . ASP A 1 852 ? -43.551 16.912 11.562 1.00 47.97 852 ASP A N 1
ATOM 6269 C CA . ASP A 1 852 ? -43.747 18.343 11.232 1.00 47.97 852 ASP A CA 1
ATOM 6270 C C . ASP A 1 852 ? -42.913 19.399 12.019 1.00 47.97 852 ASP A C 1
ATOM 6272 O O . ASP A 1 852 ? -43.282 20.575 12.043 1.00 47.97 852 ASP A O 1
ATOM 6276 N N . GLY A 1 853 ? -41.750 19.059 12.597 1.00 55.19 853 GLY A N 1
ATOM 6277 C CA . GLY A 1 853 ? -40.835 20.038 13.232 1.00 55.19 853 GLY A CA 1
ATOM 6278 C C . GLY A 1 853 ? -41.022 20.197 14.750 1.00 55.19 853 GLY A C 1
ATOM 6279 O O . GLY A 1 853 ? -41.563 21.192 15.242 1.00 55.19 853 GLY A O 1
ATOM 6280 N N . THR A 1 854 ? -40.533 19.207 15.496 1.00 58.56 854 THR A N 1
ATOM 6281 C CA . THR A 1 854 ? -40.775 19.002 16.931 1.00 58.56 854 THR A CA 1
ATOM 6282 C C . THR A 1 854 ? -40.001 19.944 17.865 1.00 58.56 854 THR A C 1
ATOM 6284 O O . THR A 1 854 ? -38.996 20.569 17.512 1.00 58.56 854 THR A O 1
ATOM 6287 N N . VAL A 1 855 ? -40.511 20.047 19.099 1.00 62.66 855 VAL A N 1
ATOM 6288 C CA . VAL A 1 855 ? -39.843 20.672 20.250 1.00 62.66 855 VAL A CA 1
ATOM 6289 C C . VAL A 1 855 ? -38.799 19.701 20.791 1.00 62.66 855 VAL A C 1
ATOM 6291 O O . VAL A 1 855 ? -39.128 18.540 21.012 1.00 62.66 855 VAL A O 1
ATOM 6294 N N . ILE A 1 856 ? -37.569 20.162 21.032 1.00 63.47 856 ILE A N 1
ATOM 6295 C CA . ILE A 1 856 ? -36.465 19.318 21.513 1.00 63.47 856 ILE A CA 1
ATOM 6296 C C . ILE A 1 856 ? -36.550 18.965 23.013 1.00 63.47 856 ILE A C 1
ATOM 6298 O O . ILE A 1 856 ? -35.539 18.783 23.678 1.00 63.47 856 ILE A O 1
ATOM 6302 N N . SER A 1 857 ? -37.755 18.941 23.583 1.00 62.88 857 SER A N 1
ATOM 6303 C CA . SER A 1 857 ? -37.955 18.691 25.012 1.00 62.88 857 SER A CA 1
ATOM 6304 C C . SER A 1 857 ? -37.642 17.236 25.352 1.00 62.88 857 SER A C 1
ATOM 6306 O O . SER A 1 857 ? -38.256 16.352 24.756 1.00 62.88 857 SER A O 1
ATOM 6308 N N . GLY A 1 858 ? -36.764 17.009 26.332 1.00 67.56 858 GLY A N 1
ATOM 6309 C CA . GLY A 1 858 ? -36.332 15.664 26.735 1.00 67.56 858 GLY A CA 1
ATOM 6310 C C . GLY A 1 858 ? -35.320 15.030 25.777 1.00 67.56 858 GLY A C 1
ATOM 6311 O O . GLY A 1 858 ? -35.350 13.821 25.593 1.00 67.56 858 GLY A O 1
ATOM 6312 N N . MET A 1 859 ? -34.518 15.842 25.078 1.00 80.25 859 MET A N 1
ATOM 6313 C CA . MET A 1 859 ? -33.373 15.364 24.302 1.00 80.25 859 MET A CA 1
ATOM 6314 C C . MET A 1 859 ? -32.103 16.045 24.778 1.00 80.25 859 MET A C 1
ATOM 6316 O O . MET A 1 859 ? -32.080 17.267 24.963 1.00 80.25 859 MET A O 1
ATOM 6320 N N . ASP A 1 860 ? -31.042 15.257 24.828 1.00 87.50 860 ASP A N 1
ATOM 6321 C CA . ASP A 1 860 ? -29.713 15.747 25.121 1.00 87.50 860 ASP A CA 1
ATOM 6322 C C . ASP A 1 860 ? -29.146 16.602 24.006 1.00 87.50 860 ASP A C 1
ATOM 6324 O O . ASP A 1 860 ? -29.308 16.353 22.800 1.00 87.50 860 ASP A O 1
ATOM 6328 N N . ARG A 1 861 ? -28.407 17.612 24.448 1.00 89.19 861 ARG A N 1
ATOM 6329 C CA . ARG A 1 861 ? -27.678 18.522 23.595 1.00 89.19 861 ARG A CA 1
ATOM 6330 C C . ARG A 1 861 ? -26.194 18.428 23.879 1.00 89.19 861 ARG A C 1
ATOM 6332 O O . ARG A 1 861 ? -25.736 18.827 24.945 1.00 89.19 861 ARG A O 1
ATOM 6339 N N . ILE A 1 862 ? -25.439 18.060 22.853 1.00 92.44 862 ILE A N 1
ATOM 6340 C CA . ILE A 1 862 ? -23.986 17.964 22.910 1.00 92.44 862 ILE A CA 1
ATOM 6341 C C . ILE A 1 862 ? -23.360 19.084 22.074 1.00 92.44 862 ILE A C 1
ATOM 6343 O O . ILE A 1 862 ? -23.768 19.350 20.940 1.00 92.44 862 ILE A O 1
ATOM 6347 N N . THR A 1 863 ? -22.374 19.781 22.636 1.00 91.62 863 THR A N 1
ATOM 6348 C CA . THR A 1 863 ? -21.589 20.814 21.943 1.00 91.62 863 THR A CA 1
ATOM 6349 C C . THR A 1 863 ? -20.106 20.510 22.044 1.00 91.62 863 THR A C 1
ATOM 6351 O O . THR A 1 863 ? -19.640 20.173 23.125 1.00 91.62 863 THR A O 1
ATOM 6354 N N . GLY A 1 864 ? -19.372 20.689 20.941 1.00 88.06 864 GLY A N 1
ATOM 6355 C CA . GLY A 1 864 ? -17.916 20.519 20.919 1.00 88.06 864 GLY A CA 1
ATOM 6356 C C . GLY A 1 864 ? -17.430 19.078 20.757 1.00 88.06 864 GLY A C 1
ATOM 6357 O O . GLY A 1 864 ? -16.250 18.848 20.969 1.00 88.06 864 GLY A O 1
ATOM 6358 N N . ALA A 1 865 ? -18.310 18.146 20.373 1.00 90.50 865 ALA A N 1
ATOM 6359 C CA . ALA A 1 865 ? -17.922 16.790 19.981 1.00 90.50 865 ALA A CA 1
ATOM 6360 C C . ALA A 1 865 ? -17.120 16.790 18.666 1.00 90.50 865 ALA A C 1
ATOM 6362 O O . ALA A 1 865 ? -17.340 17.651 17.797 1.00 90.50 865 ALA A O 1
ATOM 6363 N N . GLU A 1 866 ? -16.237 15.807 18.509 1.00 90.56 866 GLU A N 1
ATOM 6364 C CA . GLU A 1 866 ? -15.328 15.671 17.369 1.00 90.56 866 GLU A CA 1
ATOM 6365 C C . GLU A 1 866 ? -15.291 14.259 16.770 1.00 90.56 866 GLU A C 1
ATOM 6367 O O . GLU A 1 866 ? -15.895 13.320 17.287 1.00 90.56 866 GLU A O 1
ATOM 6372 N N . ALA A 1 867 ? -14.623 14.119 15.621 1.00 89.19 867 ALA A N 1
ATOM 6373 C CA . ALA A 1 867 ? -14.419 12.815 15.003 1.00 89.19 867 ALA A CA 1
ATOM 6374 C C . ALA A 1 867 ? -13.562 11.927 15.925 1.00 89.19 867 ALA A C 1
ATOM 6376 O O . ALA A 1 867 ? -12.501 12.346 16.384 1.00 89.19 867 ALA A O 1
ATOM 6377 N N . GLY A 1 868 ? -14.016 10.700 16.175 1.00 86.94 868 GLY A N 1
ATOM 6378 C CA . GLY A 1 868 ? -13.407 9.749 17.106 1.00 86.94 868 GLY A CA 1
ATOM 6379 C C . GLY A 1 868 ? -14.136 9.619 18.448 1.00 86.94 868 GLY A C 1
ATOM 6380 O O . GLY A 1 868 ? -13.939 8.612 19.129 1.00 86.94 868 GLY A O 1
ATOM 6381 N N . ASP A 1 869 ? -15.006 10.566 18.816 1.00 93.19 869 ASP A N 1
ATOM 6382 C CA . ASP A 1 869 ? -15.882 10.413 19.984 1.00 93.19 869 ASP A CA 1
ATOM 6383 C C . ASP A 1 869 ? -16.880 9.267 19.779 1.00 93.19 869 ASP A C 1
ATOM 6385 O O . ASP A 1 869 ? -17.350 9.003 18.670 1.00 93.19 869 ASP A O 1
ATOM 6389 N N . VAL A 1 870 ? -17.233 8.581 20.865 1.00 92.25 870 VAL A N 1
ATOM 6390 C CA . VAL A 1 870 ? -18.025 7.348 20.817 1.00 92.25 870 VAL A CA 1
ATOM 6391 C C . VAL A 1 870 ? -19.333 7.514 21.575 1.00 92.25 870 VAL A C 1
ATOM 6393 O O . VAL A 1 870 ? -19.347 7.783 22.771 1.00 92.25 870 VAL A O 1
ATOM 6396 N N . ILE A 1 871 ? -20.454 7.249 20.911 1.00 90.56 871 ILE A N 1
ATOM 6397 C CA . ILE A 1 871 ? -21.761 7.085 21.547 1.00 90.56 871 ILE A CA 1
ATOM 6398 C C . ILE A 1 871 ? -21.940 5.603 21.884 1.00 90.56 871 ILE A C 1
ATOM 6400 O O . ILE A 1 871 ? -22.037 4.750 21.000 1.00 90.56 871 ILE A O 1
ATOM 6404 N N . LYS A 1 872 ? -22.000 5.271 23.170 1.00 88.12 872 LYS A N 1
ATOM 6405 C CA . LYS A 1 872 ? -22.194 3.908 23.662 1.00 88.12 872 LYS A CA 1
ATOM 6406 C C . LYS A 1 872 ? -23.657 3.676 24.019 1.00 88.12 872 LYS A C 1
ATOM 6408 O O . LYS A 1 872 ? -24.141 4.202 25.016 1.00 88.12 872 LYS A O 1
ATOM 6413 N N . VAL A 1 873 ? -24.325 2.833 23.235 1.00 79.75 873 VAL A N 1
ATOM 6414 C CA . VAL A 1 873 ? -25.749 2.478 23.395 1.00 79.75 873 VAL A CA 1
ATOM 6415 C C . VAL A 1 873 ? -25.974 1.008 23.786 1.00 79.75 873 VAL A C 1
ATOM 6417 O O . VAL A 1 873 ? -27.096 0.605 24.080 1.00 79.75 873 VAL A O 1
ATOM 6420 N N . GLY A 1 874 ? -24.913 0.191 23.835 1.00 71.75 874 GLY A N 1
ATOM 6421 C CA . GLY A 1 874 ? -24.943 -1.209 24.283 1.00 71.75 874 GLY A CA 1
ATOM 6422 C C . GLY A 1 874 ? -25.411 -2.224 23.224 1.00 71.75 874 GLY A C 1
ATOM 6423 O O . GLY A 1 874 ? -25.634 -1.883 22.067 1.00 71.75 874 GLY A O 1
ATOM 6424 N N . GLN A 1 875 ? -25.563 -3.495 23.631 1.00 62.06 875 GLN A N 1
ATOM 6425 C CA . GLN A 1 875 ? -25.915 -4.681 22.805 1.00 62.06 875 GLN A CA 1
ATOM 6426 C C . GLN A 1 875 ? -27.354 -4.667 22.233 1.00 62.06 875 GLN A C 1
ATOM 6428 O O . GLN A 1 875 ? -27.969 -5.703 21.994 1.00 62.06 875 GLN A O 1
ATOM 6433 N N . ILE A 1 876 ? -27.943 -3.488 22.061 1.00 54.84 876 ILE A N 1
ATOM 6434 C CA . ILE A 1 876 ? -29.369 -3.306 21.772 1.00 54.84 876 ILE A CA 1
ATOM 6435 C C . ILE A 1 876 ? -29.668 -3.418 20.258 1.00 54.84 876 ILE A C 1
ATOM 6437 O O . ILE A 1 876 ? -30.827 -3.536 19.858 1.00 54.84 876 ILE A O 1
ATOM 6441 N N . PHE A 1 877 ? -28.634 -3.473 19.407 1.00 60.31 877 PHE A N 1
ATOM 6442 C CA . PHE A 1 877 ? -28.728 -3.671 17.953 1.00 60.31 877 PHE A CA 1
ATOM 6443 C C . PHE A 1 877 ? -29.019 -5.136 17.567 1.00 60.31 877 PHE A C 1
ATOM 6445 O O . PHE A 1 877 ? -28.230 -5.788 16.884 1.00 60.31 877 PHE A O 1
ATOM 6452 N N . ALA A 1 878 ? -30.153 -5.684 17.998 1.00 49.59 878 ALA A N 1
ATOM 6453 C CA . ALA A 1 878 ? -30.542 -7.048 17.657 1.00 49.59 878 ALA A CA 1
ATOM 6454 C C . ALA A 1 878 ? -31.338 -7.090 16.332 1.00 49.59 878 ALA A C 1
ATOM 6456 O O . ALA A 1 878 ? -32.538 -6.840 16.308 1.00 49.59 878 ALA A O 1
ATOM 6457 N N . SER A 1 879 ? -30.677 -7.527 15.249 1.00 50.09 879 SER A N 1
ATOM 6458 C CA . SER A 1 879 ? -31.268 -8.217 14.074 1.00 50.09 879 SER A CA 1
ATOM 6459 C C . SER A 1 879 ? -31.951 -7.445 12.909 1.00 50.09 879 SER A C 1
ATOM 6461 O O . SER A 1 879 ? -33.009 -7.864 12.450 1.00 50.09 879 SER A O 1
ATOM 6463 N N . GLY A 1 880 ? -31.316 -6.430 12.299 1.00 51.91 880 GLY A N 1
ATOM 6464 C CA . GLY A 1 880 ? -31.746 -5.903 10.973 1.00 51.91 880 GLY A CA 1
ATOM 6465 C C . GLY A 1 880 ? -30.724 -4.987 10.268 1.00 51.91 880 GLY A C 1
ATOM 6466 O O . GLY A 1 880 ? -29.910 -4.394 10.976 1.00 51.91 880 GLY A O 1
ATOM 6467 N N . PRO A 1 881 ? -30.692 -4.866 8.920 1.00 47.62 881 PRO A N 1
ATOM 6468 C CA . PRO A 1 881 ? -29.700 -4.051 8.205 1.00 47.62 881 PRO A CA 1
ATOM 6469 C C . PRO A 1 881 ? -29.903 -2.566 8.533 1.00 47.62 881 PRO A C 1
ATOM 6471 O O . PRO A 1 881 ? -30.913 -1.968 8.181 1.00 47.62 881 PRO A O 1
ATOM 6474 N N . GLY A 1 882 ? -28.970 -1.981 9.282 1.00 51.44 882 GLY A N 1
ATOM 6475 C CA . GLY A 1 882 ? -29.066 -0.601 9.760 1.00 51.44 882 GLY A CA 1
ATOM 6476 C C . GLY A 1 882 ? -28.496 0.353 8.740 1.00 51.44 882 GLY A C 1
ATOM 6477 O O . GLY A 1 882 ? -27.360 0.788 8.873 1.00 51.44 882 GLY A O 1
ATOM 6478 N N . THR A 1 883 ? -29.297 0.652 7.733 1.00 55.19 883 THR A N 1
ATOM 6479 C CA . THR A 1 883 ? -29.112 1.798 6.846 1.00 55.19 883 THR A CA 1
ATOM 6480 C C . THR A 1 883 ? -29.037 3.085 7.672 1.00 55.19 883 THR A C 1
ATOM 6482 O O . THR A 1 883 ? -29.945 3.335 8.471 1.00 55.19 883 THR A O 1
ATOM 6485 N N . VAL A 1 884 ? -27.992 3.905 7.505 1.00 61.88 884 VAL A N 1
ATOM 6486 C CA . VAL A 1 884 ? -27.898 5.220 8.168 1.00 61.88 884 VAL A CA 1
ATOM 6487 C C . VAL A 1 884 ? -28.756 6.197 7.374 1.00 61.88 884 VAL A C 1
ATOM 6489 O O . VAL A 1 884 ? -28.292 6.774 6.402 1.00 61.88 884 VAL A O 1
ATOM 6492 N N . SER A 1 885 ? -30.021 6.405 7.737 1.00 61.81 885 SER A N 1
ATOM 6493 C CA . SER A 1 885 ? -30.915 7.299 6.981 1.00 61.81 885 SER A CA 1
ATOM 6494 C C . SER A 1 885 ? -30.512 8.778 7.102 1.00 61.81 885 SER A C 1
ATOM 6496 O O . SER A 1 885 ? -30.052 9.227 8.148 1.00 61.81 885 SER A O 1
ATOM 6498 N N . GLY A 1 886 ? -30.716 9.558 6.032 1.00 67.62 886 GLY A N 1
ATOM 6499 C CA . GLY A 1 886 ? -30.608 11.030 6.058 1.00 67.62 886 GLY A CA 1
ATOM 6500 C C . GLY A 1 886 ? -31.916 11.736 6.449 1.00 67.62 886 GLY A C 1
ATOM 6501 O O . GLY A 1 886 ? -31.995 12.962 6.462 1.00 67.62 886 GLY A O 1
ATOM 6502 N N . SER A 1 887 ? -32.969 10.960 6.703 1.00 72.06 887 SER A N 1
ATOM 6503 C CA . SER A 1 887 ? -34.308 11.424 7.069 1.00 72.06 887 SER A CA 1
ATOM 6504 C C . SER A 1 887 ? -34.699 10.886 8.440 1.00 72.06 887 SER A C 1
ATOM 6506 O O . SER A 1 887 ? -34.110 9.922 8.925 1.00 72.06 887 SER A O 1
ATOM 6508 N N . TYR A 1 888 ? -35.719 11.493 9.047 1.00 77.88 888 TYR A N 1
ATOM 6509 C CA . TYR A 1 888 ? -36.260 11.027 10.320 1.00 77.88 888 TYR A CA 1
ATOM 6510 C C . TYR A 1 888 ? -36.649 9.548 10.267 1.00 77.88 888 TYR A C 1
ATOM 6512 O O . TYR A 1 888 ? -37.254 9.096 9.292 1.00 77.88 888 TYR A O 1
ATOM 6520 N N . LEU A 1 889 ? -36.351 8.817 11.340 1.00 76.12 889 LEU A N 1
ATOM 6521 C CA . LEU A 1 889 ? -36.865 7.466 11.528 1.00 76.12 889 LEU A CA 1
ATOM 6522 C C . LEU A 1 889 ? -38.379 7.539 11.770 1.00 76.12 889 LEU A C 1
ATOM 6524 O O . LEU A 1 889 ? -38.862 8.333 12.583 1.00 76.12 889 LEU A O 1
ATOM 6528 N N . LEU A 1 890 ? -39.133 6.732 11.022 1.00 71.75 890 LEU A N 1
ATOM 6529 C CA . LEU A 1 890 ? -40.600 6.688 11.076 1.00 71.75 890 LEU A CA 1
ATOM 6530 C C . LEU A 1 890 ? -41.136 5.380 11.685 1.00 71.75 890 LEU A C 1
ATOM 6532 O O . LEU A 1 890 ? -42.310 5.326 12.048 1.00 71.75 890 LEU A O 1
ATOM 6536 N N . SER A 1 891 ? -40.286 4.357 11.818 1.00 69.75 891 SER A N 1
ATOM 6537 C CA . SER A 1 891 ? -40.566 3.047 12.424 1.00 69.75 891 SER A CA 1
ATOM 6538 C C . SER A 1 891 ? -39.701 2.814 13.664 1.00 69.75 891 SER A C 1
ATOM 6540 O O . SER A 1 891 ? -38.630 3.400 13.793 1.00 69.75 891 SER A O 1
ATOM 6542 N N . ASP A 1 892 ? -40.157 1.950 14.569 1.00 68.62 892 ASP A N 1
ATOM 6543 C CA . ASP A 1 892 ? -39.413 1.464 15.738 1.00 68.62 892 ASP A CA 1
ATOM 6544 C C . ASP A 1 892 ? -38.744 0.098 15.494 1.00 68.62 892 ASP A C 1
ATOM 6546 O O . ASP A 1 892 ? -38.409 -0.615 16.441 1.00 68.62 892 ASP A O 1
ATOM 6550 N N . ASP A 1 893 ? -38.532 -0.262 14.225 1.00 72.00 893 ASP A N 1
ATOM 6551 C CA . ASP A 1 893 ? -37.835 -1.488 13.845 1.00 72.00 893 ASP A CA 1
ATOM 6552 C C . ASP A 1 893 ? -36.408 -1.470 14.399 1.00 72.00 893 ASP A C 1
ATOM 6554 O O . ASP A 1 893 ? -35.647 -0.541 14.145 1.00 72.00 893 ASP A O 1
ATOM 6558 N N . SER A 1 894 ? -36.034 -2.505 15.154 1.00 66.56 894 SER A N 1
ATOM 6559 C CA . SER A 1 894 ? -34.737 -2.558 15.836 1.00 66.56 894 SER A CA 1
ATOM 6560 C C . SER A 1 894 ? -33.563 -2.486 14.852 1.00 66.56 894 SER A C 1
ATOM 6562 O O . SER A 1 894 ? -33.548 -3.152 13.816 1.00 66.56 894 SER A O 1
ATOM 6564 N N . GLY A 1 895 ? -32.531 -1.722 15.216 1.00 68.19 895 GLY A N 1
ATOM 6565 C CA . GLY A 1 895 ? -31.286 -1.645 14.451 1.00 68.19 895 GLY A CA 1
ATOM 6566 C C . GLY A 1 895 ? -31.196 -0.514 13.423 1.00 68.19 895 GLY A C 1
ATOM 6567 O O . GLY A 1 895 ? -30.188 -0.451 12.720 1.00 68.19 895 GLY A O 1
ATOM 6568 N N . GLN A 1 896 ? -32.192 0.371 13.337 1.00 75.56 896 GLN A N 1
ATOM 6569 C CA . GLN A 1 896 ? -32.164 1.568 12.494 1.00 75.56 896 GLN A CA 1
ATOM 6570 C C . GLN A 1 896 ? -31.376 2.710 13.152 1.00 75.56 896 GLN A C 1
ATOM 6572 O O . GLN A 1 896 ? -31.450 2.920 14.365 1.00 75.56 896 GLN A O 1
ATOM 6577 N N . VAL A 1 897 ? -30.643 3.469 12.333 1.00 78.38 897 VAL A N 1
ATOM 6578 C CA . VAL A 1 897 ? -29.888 4.667 12.731 1.00 78.38 897 VAL A CA 1
ATOM 6579 C C . VAL A 1 897 ? -30.124 5.765 11.688 1.00 78.38 897 VAL A C 1
ATOM 6581 O O . VAL A 1 897 ? -30.272 5.474 10.504 1.00 78.38 897 VAL A O 1
ATOM 6584 N N . ALA A 1 898 ? -30.178 7.031 12.097 1.00 77.88 898 ALA A N 1
ATOM 6585 C CA . ALA A 1 898 ? -30.277 8.165 11.181 1.00 77.88 898 ALA A CA 1
ATOM 6586 C C . ALA A 1 898 ? -29.418 9.344 11.634 1.00 77.88 898 ALA A C 1
ATOM 6588 O O . ALA A 1 898 ? -29.314 9.622 12.828 1.00 77.88 898 ALA A O 1
ATOM 6589 N N . VAL A 1 899 ? -28.867 10.071 10.663 1.00 85.94 899 VAL A N 1
ATOM 6590 C CA . VAL A 1 899 ? -28.216 11.368 10.871 1.00 85.94 899 VAL A CA 1
ATOM 6591 C C . VAL A 1 899 ? -28.972 12.409 10.058 1.00 85.94 899 VAL A C 1
ATOM 6593 O O . VAL A 1 899 ? -28.947 12.394 8.830 1.00 85.94 899 VAL A O 1
ATOM 6596 N N . ILE A 1 900 ? -29.653 13.326 10.741 1.00 83.31 900 ILE A N 1
ATOM 6597 C CA . ILE A 1 900 ? -30.440 14.386 10.109 1.00 83.31 900 ILE A CA 1
ATOM 6598 C C . ILE A 1 900 ? -29.718 15.717 10.283 1.00 83.31 900 ILE A C 1
ATOM 6600 O O . ILE A 1 900 ? -29.484 16.167 11.405 1.00 83.31 900 ILE A O 1
ATOM 6604 N N . GLN A 1 901 ? -29.403 16.375 9.170 1.00 85.62 901 GLN A N 1
ATOM 6605 C CA . GLN A 1 901 ? -28.864 17.732 9.172 1.00 85.62 901 GLN A CA 1
ATOM 6606 C C . GLN A 1 901 ? -29.990 18.769 9.239 1.00 85.62 901 GLN A C 1
ATOM 6608 O O . GLN A 1 901 ? -31.048 18.625 8.620 1.00 85.62 901 GLN A O 1
ATOM 6613 N N . GLY A 1 902 ? -29.764 19.836 10.001 1.00 82.88 902 GLY A N 1
ATOM 6614 C CA . GLY A 1 902 ? -30.734 20.906 10.137 1.00 82.88 902 GLY A CA 1
ATOM 6615 C C . GLY A 1 902 ? -30.249 22.091 10.947 1.00 82.88 902 GLY A C 1
ATOM 6616 O O . GLY A 1 902 ? -29.061 22.277 11.232 1.00 82.88 902 GLY A O 1
ATOM 6617 N N . ARG A 1 903 ? -31.204 22.929 11.336 1.00 83.12 903 ARG A N 1
ATOM 6618 C CA . ARG A 1 903 ? -30.989 24.101 12.183 1.00 83.12 903 ARG A CA 1
ATOM 6619 C C . ARG A 1 903 ? -31.828 24.023 13.447 1.00 83.12 903 ARG A C 1
ATOM 6621 O O . ARG A 1 903 ? -32.943 23.508 13.459 1.00 83.12 903 ARG A O 1
ATOM 6628 N N . LEU A 1 904 ? -31.331 24.660 14.498 1.00 79.06 904 LEU A N 1
ATOM 6629 C CA . LEU A 1 904 ? -32.126 24.963 15.681 1.00 79.06 904 LEU A CA 1
ATOM 6630 C C . LEU A 1 904 ? -32.822 26.317 15.496 1.00 79.06 904 LEU A C 1
ATOM 6632 O O . LEU A 1 904 ? -32.167 27.340 15.299 1.00 79.06 904 LEU A O 1
ATOM 6636 N N . ALA A 1 905 ? -34.153 26.325 15.550 1.00 68.56 905 ALA A N 1
ATOM 6637 C CA . ALA A 1 905 ? -34.984 27.522 15.444 1.00 68.56 905 ALA A CA 1
ATOM 6638 C C . ALA A 1 905 ? -35.603 27.893 16.805 1.00 68.56 905 ALA A C 1
ATOM 6640 O O . ALA A 1 905 ? -35.746 27.044 17.681 1.00 68.56 905 ALA A O 1
ATOM 6641 N N . GLU A 1 906 ? -35.985 29.168 16.964 1.00 56.44 906 GLU A N 1
ATOM 6642 C CA . GLU A 1 906 ? -36.689 29.723 18.136 1.00 56.44 906 GLU A CA 1
ATOM 6643 C C . GLU A 1 906 ? -36.078 29.344 19.493 1.00 56.44 906 GLU A C 1
ATOM 6645 O O . GLU A 1 906 ? -36.452 28.359 20.137 1.00 56.44 906 GLU A O 1
ATOM 6650 N N . SER A 1 907 ? -35.147 30.182 19.966 1.00 58.72 907 SER A N 1
ATOM 6651 C CA . SER A 1 907 ? -34.572 30.072 21.318 1.00 58.72 907 SER A CA 1
ATOM 6652 C C . SER A 1 907 ? -34.006 28.679 21.646 1.00 58.72 907 SER A C 1
ATOM 6654 O O . SER A 1 907 ? -34.007 28.278 22.801 1.00 58.72 907 SER A O 1
ATOM 6656 N N . ASN A 1 908 ? -33.501 27.964 20.630 1.00 65.44 908 ASN A N 1
ATOM 6657 C CA . ASN A 1 908 ? -32.937 26.613 20.726 1.00 65.44 908 ASN A CA 1
ATOM 6658 C C . ASN A 1 908 ? -33.925 25.523 21.162 1.00 65.44 908 ASN A C 1
ATOM 6660 O O . ASN A 1 908 ? -33.493 24.520 21.706 1.00 65.44 908 ASN A O 1
ATOM 6664 N N . THR A 1 909 ? -35.228 25.696 20.948 1.00 68.31 909 THR A N 1
ATOM 6665 C CA . THR A 1 909 ? -36.233 24.730 21.432 1.00 68.31 909 THR A CA 1
ATOM 6666 C C . THR A 1 909 ? -36.824 23.853 20.339 1.00 68.31 909 THR A C 1
ATOM 6668 O O . THR A 1 909 ? -37.587 22.947 20.654 1.00 68.31 909 THR A O 1
ATOM 6671 N N . ARG A 1 910 ? -36.493 24.082 19.063 1.00 74.00 910 ARG A N 1
ATOM 6672 C CA . ARG A 1 910 ? -36.976 23.265 17.940 1.00 74.00 910 ARG A CA 1
ATOM 6673 C C . ARG A 1 910 ? -35.864 22.930 16.966 1.00 74.00 910 ARG A C 1
ATOM 6675 O O . ARG A 1 910 ? -35.123 23.828 16.570 1.00 74.00 910 ARG A O 1
ATOM 6682 N N . PHE A 1 911 ? -35.801 21.672 16.540 1.00 79.62 911 PHE A N 1
ATOM 6683 C CA . PHE A 1 911 ? -34.921 21.228 15.463 1.00 79.62 911 PHE A CA 1
ATOM 6684 C C . PHE A 1 911 ? -35.715 21.173 14.154 1.00 79.62 911 PHE A C 1
ATOM 6686 O O . PHE A 1 911 ? -36.776 20.555 14.083 1.00 79.62 911 PHE A O 1
ATOM 6693 N N . GLN A 1 912 ? -35.220 21.854 13.125 1.00 78.62 912 GLN A N 1
ATOM 6694 C CA . GLN A 1 912 ? -35.789 21.852 11.781 1.00 78.62 912 GLN A CA 1
ATOM 6695 C C . GLN A 1 912 ? -34.775 21.224 10.834 1.00 78.62 912 GLN A C 1
ATOM 6697 O O . GLN A 1 912 ? -33.705 21.797 10.640 1.00 78.62 912 GLN A O 1
ATOM 6702 N N . ALA A 1 913 ? -35.116 20.075 10.250 1.00 72.62 913 ALA A N 1
ATOM 6703 C CA . ALA A 1 913 ? -34.310 19.467 9.199 1.00 72.62 913 ALA A CA 1
ATOM 6704 C C . ALA A 1 913 ? -34.242 20.398 7.979 1.00 72.62 913 ALA A C 1
ATOM 6706 O O . ALA A 1 913 ? -35.273 20.795 7.433 1.00 72.62 913 ALA A O 1
ATOM 6707 N N . ASP A 1 914 ? -33.028 20.757 7.575 1.00 72.62 914 ASP A N 1
ATOM 6708 C CA . ASP A 1 914 ? -32.739 21.490 6.348 1.00 72.62 914 ASP A CA 1
ATOM 6709 C C . ASP A 1 914 ? -31.264 21.314 5.960 1.00 72.62 914 ASP A C 1
ATOM 6711 O O . ASP A 1 914 ? -30.389 21.144 6.808 1.00 72.62 914 ASP A O 1
ATOM 6715 N N . SER A 1 915 ? -30.974 21.381 4.661 1.00 66.94 915 SER A N 1
ATOM 6716 C CA . SER A 1 915 ? -29.618 21.205 4.121 1.00 66.94 915 SER A CA 1
ATOM 6717 C C . SER A 1 915 ? -28.684 22.397 4.367 1.00 66.94 915 SER A C 1
ATOM 6719 O O . SER A 1 915 ? -27.538 22.389 3.927 1.00 66.94 915 SER A O 1
ATOM 6721 N N . THR A 1 916 ? -29.158 23.455 5.031 1.00 68.00 916 THR A N 1
ATOM 6722 C CA . THR A 1 916 ? -28.418 24.716 5.207 1.00 68.00 916 THR A CA 1
ATOM 6723 C C . THR A 1 916 ? -27.896 24.922 6.628 1.00 68.00 916 THR A C 1
ATOM 6725 O O . THR A 1 916 ? -27.111 25.842 6.875 1.00 68.00 916 THR A O 1
ATOM 6728 N N . GLY A 1 917 ? -28.344 24.103 7.576 1.00 68.69 917 GLY A N 1
ATOM 6729 C CA . GLY A 1 917 ? -28.012 24.226 8.984 1.00 68.69 917 GLY A CA 1
ATOM 6730 C C . GLY A 1 917 ? -26.740 23.475 9.398 1.00 68.69 917 GLY A C 1
ATOM 6731 O O . GLY A 1 917 ? -26.247 22.586 8.707 1.00 68.69 917 GLY A O 1
ATOM 6732 N N . LYS A 1 918 ? -26.180 23.875 10.548 1.00 76.88 918 LYS A N 1
ATOM 6733 C CA . LYS A 1 918 ? -24.952 23.316 11.153 1.00 76.88 918 LYS A CA 1
ATOM 6734 C C . LYS A 1 918 ? -25.217 22.516 12.440 1.00 76.88 918 LYS A C 1
ATOM 6736 O O . LYS A 1 918 ? -24.326 22.381 13.278 1.00 76.88 918 LYS A O 1
ATOM 6741 N N . ALA A 1 919 ? -26.454 22.071 12.645 1.00 86.75 919 ALA A N 1
ATOM 6742 C CA . ALA A 1 919 ? -26.821 21.179 13.737 1.00 86.75 919 ALA A CA 1
ATOM 6743 C C . ALA A 1 919 ? -27.182 19.808 13.166 1.00 86.75 919 ALA A C 1
ATOM 6745 O O . ALA A 1 919 ? -27.759 19.716 12.082 1.00 86.75 919 ALA A O 1
ATOM 6746 N N . TYR A 1 920 ? -26.874 18.762 13.920 1.00 88.75 920 TYR A N 1
ATOM 6747 C CA . TYR A 1 920 ? -27.148 17.391 13.521 1.00 88.75 920 TYR A CA 1
ATOM 6748 C C . TYR A 1 920 ? -27.969 16.700 14.598 1.00 88.75 920 TYR A C 1
ATOM 6750 O O . TYR A 1 920 ? -27.716 16.879 15.787 1.00 88.75 920 TYR A O 1
ATOM 6758 N N . MET A 1 921 ? -28.956 15.922 14.178 1.00 87.12 921 MET A N 1
ATOM 6759 C CA . MET A 1 921 ? -29.712 15.031 15.044 1.00 87.12 921 MET A CA 1
ATOM 6760 C C . MET A 1 921 ? -29.322 13.598 14.711 1.00 87.12 921 MET A C 1
ATOM 6762 O O . MET A 1 921 ? -29.430 13.187 13.557 1.00 87.12 921 MET A O 1
ATOM 6766 N N . VAL A 1 922 ? -28.882 12.851 15.718 1.00 88.12 922 VAL A N 1
ATOM 6767 C CA . VAL A 1 922 ? -28.610 11.417 15.604 1.00 88.12 922 VAL A CA 1
ATOM 6768 C C . VAL A 1 922 ? -29.779 10.671 16.222 1.00 88.12 922 VAL A C 1
ATOM 6770 O O . VAL A 1 922 ? -30.116 10.923 17.377 1.00 88.12 922 VAL A O 1
ATOM 6773 N N . GLN A 1 923 ? -30.403 9.778 15.454 1.00 83.38 923 GLN A N 1
ATOM 6774 C CA . GLN A 1 923 ? -31.485 8.914 15.920 1.00 83.38 923 GLN A CA 1
ATOM 6775 C C . GLN A 1 923 ? -31.080 7.452 15.848 1.00 83.38 923 GLN A C 1
ATOM 6777 O O . GLN A 1 923 ? -30.372 7.052 14.927 1.00 83.38 923 GLN A O 1
ATOM 6782 N N . TRP A 1 924 ? -31.582 6.647 16.776 1.00 82.00 924 TRP A N 1
ATOM 6783 C CA . TRP A 1 924 ? -31.454 5.196 16.710 1.00 82.00 924 TRP A CA 1
ATOM 6784 C C . TRP A 1 924 ? -32.678 4.517 17.312 1.00 82.00 924 TRP A C 1
ATOM 6786 O O . TRP A 1 924 ? -33.293 5.026 18.244 1.00 82.00 924 TRP A O 1
ATOM 6796 N N . THR A 1 925 ? -33.039 3.354 16.794 1.00 77.38 925 THR A N 1
ATOM 6797 C CA . THR A 1 925 ? -34.113 2.519 17.351 1.00 77.38 925 THR A CA 1
ATOM 6798 C C . THR A 1 925 ? -33.548 1.465 18.289 1.00 77.38 925 THR A C 1
ATOM 6800 O O . THR A 1 925 ? -32.601 0.757 17.932 1.00 77.38 925 THR A O 1
ATOM 6803 N N . ASP A 1 926 ? -34.180 1.298 19.444 1.00 71.06 926 ASP A N 1
ATOM 6804 C CA . ASP A 1 926 ? -34.035 0.117 20.291 1.00 71.06 926 ASP A CA 1
ATOM 6805 C C . ASP A 1 926 ? -35.284 -0.779 20.222 1.00 71.06 926 ASP A C 1
ATOM 6807 O O . ASP A 1 926 ? -36.232 -0.501 19.495 1.00 71.06 926 ASP A O 1
ATOM 6811 N N . THR A 1 927 ? -35.310 -1.871 20.993 1.00 64.25 927 THR A N 1
ATOM 6812 C CA . THR A 1 927 ? -36.471 -2.783 21.086 1.00 64.25 927 THR A CA 1
ATOM 6813 C C . THR A 1 927 ? -37.722 -2.152 21.707 1.00 64.25 927 THR A C 1
ATOM 6815 O O . THR A 1 927 ? -38.747 -2.819 21.850 1.00 64.25 927 THR A O 1
ATOM 6818 N N . ILE A 1 928 ? -37.647 -0.893 22.131 1.00 66.31 928 ILE A N 1
ATOM 6819 C CA . ILE A 1 928 ? -38.673 -0.211 22.903 1.00 66.31 928 ILE A CA 1
ATOM 6820 C C . ILE A 1 928 ? -39.128 1.083 22.163 1.00 66.31 928 ILE A C 1
ATOM 6822 O O . ILE A 1 928 ? -40.072 1.729 22.632 1.00 66.31 928 ILE A O 1
ATOM 6826 N N . GLY A 1 929 ? -38.436 1.585 21.118 1.00 74.12 929 GLY A N 1
ATOM 6827 C CA . GLY A 1 929 ? -38.749 2.844 20.397 1.00 74.12 929 GLY A CA 1
ATOM 6828 C C . GLY A 1 929 ? -37.560 3.607 19.759 1.00 74.12 929 GLY A C 1
ATOM 6829 O O . GLY A 1 929 ? -36.426 3.140 19.766 1.00 74.12 929 GLY A O 1
ATOM 6830 N N . ILE A 1 930 ? -37.829 4.805 19.207 1.00 79.50 930 ILE A N 1
ATOM 6831 C CA . ILE A 1 930 ? -36.824 5.721 18.617 1.00 79.50 930 ILE A CA 1
ATOM 6832 C C . ILE A 1 930 ? -36.236 6.642 19.697 1.00 79.50 930 ILE A C 1
ATOM 6834 O O . ILE A 1 930 ? -36.976 7.327 20.408 1.00 79.50 930 ILE A O 1
ATOM 6838 N N . ASN A 1 931 ? -34.909 6.691 19.749 1.00 80.44 931 ASN A N 1
ATOM 6839 C CA . ASN A 1 931 ? -34.083 7.533 20.604 1.00 80.44 931 ASN A CA 1
ATOM 6840 C C . ASN A 1 931 ? -33.404 8.638 19.782 1.00 80.44 931 ASN A C 1
ATOM 6842 O O . ASN A 1 931 ? -33.200 8.466 18.576 1.00 80.44 931 ASN A O 1
ATOM 6846 N N . SER A 1 932 ? -33.083 9.792 20.376 1.00 82.75 932 SER A N 1
ATOM 6847 C CA . SER A 1 932 ? -32.483 10.923 19.645 1.00 82.75 932 SER A CA 1
ATOM 6848 C C . SER A 1 932 ? -31.625 11.866 20.495 1.00 82.75 932 SER A C 1
ATOM 6850 O O . SER A 1 932 ? -32.014 12.243 21.595 1.00 82.75 932 SER A O 1
ATOM 6852 N N . ILE A 1 933 ? -30.509 12.334 19.931 1.00 87.56 933 ILE A N 1
ATOM 6853 C CA . ILE A 1 933 ? -29.654 13.385 20.513 1.00 87.56 933 ILE A CA 1
ATOM 6854 C C . ILE A 1 933 ? -29.323 14.462 19.481 1.00 87.56 933 ILE A C 1
ATOM 6856 O O . ILE A 1 933 ? -29.351 14.208 18.273 1.00 87.56 933 ILE A O 1
ATOM 6860 N N . VAL A 1 934 ? -29.002 15.671 19.948 1.00 88.56 934 VAL A N 1
ATOM 6861 C CA . VAL A 1 934 ? -28.679 16.811 19.080 1.00 88.56 934 VAL A CA 1
ATOM 6862 C C . VAL A 1 934 ? -27.249 17.290 19.306 1.00 88.56 934 VAL A C 1
ATOM 6864 O O . VAL A 1 934 ? -26.900 17.787 20.375 1.00 88.56 934 VAL A O 1
ATOM 6867 N N . PHE A 1 935 ? -26.447 17.250 18.246 1.00 90.69 935 PHE A N 1
ATOM 6868 C CA . PHE A 1 935 ? -25.117 17.843 18.195 1.00 90.69 935 PHE A CA 1
ATOM 6869 C C . PHE A 1 935 ? -25.182 19.263 17.635 1.00 90.69 935 PHE A C 1
ATOM 6871 O O . PHE A 1 935 ? -25.711 19.512 16.545 1.00 90.69 935 PHE A O 1
ATOM 6878 N N . THR A 1 936 ? -24.607 20.217 18.366 1.00 86.25 936 THR A N 1
ATOM 6879 C CA . THR A 1 936 ? -24.483 21.610 17.928 1.00 86.25 936 THR A CA 1
ATOM 6880 C C . THR A 1 936 ? -23.020 22.016 17.897 1.00 86.25 936 THR A C 1
ATOM 6882 O O . THR A 1 936 ? -22.341 21.880 18.903 1.00 86.25 936 THR A O 1
ATOM 6885 N N . ASN A 1 937 ? -22.536 22.531 16.762 1.00 82.81 937 ASN A N 1
ATOM 6886 C CA . ASN A 1 937 ? -21.110 22.817 16.538 1.00 82.81 937 ASN A CA 1
ATOM 6887 C C . ASN A 1 937 ? -20.215 21.566 16.632 1.00 82.81 937 ASN A C 1
ATOM 6889 O O . ASN A 1 937 ? -19.227 21.570 17.363 1.00 82.81 937 ASN A O 1
ATOM 6893 N N . TYR A 1 938 ? -20.569 20.512 15.893 1.00 86.81 938 TYR A N 1
ATOM 6894 C CA . TYR A 1 938 ? -19.633 19.423 15.596 1.00 86.81 938 TYR A CA 1
ATOM 6895 C C . TYR A 1 938 ? -18.387 19.989 14.899 1.00 86.81 938 TYR A C 1
ATOM 6897 O O . TYR A 1 938 ? -18.522 20.875 14.048 1.00 86.81 938 TYR A O 1
ATOM 6905 N N . SER A 1 939 ? -17.196 19.531 15.289 1.00 83.38 939 SER A N 1
ATOM 6906 C CA . SER A 1 939 ? -15.932 20.107 14.809 1.00 83.38 939 SER A CA 1
ATOM 6907 C C . SER A 1 939 ? -15.569 19.712 13.371 1.00 83.38 939 SER A C 1
ATOM 6909 O O . SER A 1 939 ? -14.840 20.460 12.718 1.00 83.38 939 SER A O 1
ATOM 6911 N N . GLY A 1 940 ? -16.102 18.593 12.866 1.00 76.75 940 GLY A N 1
ATOM 6912 C CA . GLY A 1 940 ? -15.858 18.102 11.506 1.00 76.75 940 GLY A CA 1
ATOM 6913 C C . GLY A 1 940 ? -16.682 18.803 10.417 1.00 76.75 940 GLY A C 1
ATOM 6914 O O . GLY A 1 940 ? -17.633 19.543 10.689 1.00 76.75 940 GLY A O 1
ATOM 6915 N N . ALA A 1 941 ? -16.325 18.552 9.152 1.00 75.50 941 ALA A N 1
ATOM 6916 C CA . ALA A 1 941 ? -16.983 19.166 7.990 1.00 75.50 941 ALA A CA 1
ATOM 6917 C C . ALA A 1 941 ? -18.461 18.748 7.838 1.00 75.50 941 ALA A C 1
ATOM 6919 O O . ALA A 1 941 ? -19.326 19.592 7.581 1.00 75.50 941 ALA A O 1
ATOM 6920 N N . ALA A 1 942 ? -18.744 17.460 8.042 1.00 81.19 942 ALA A N 1
ATOM 6921 C CA . ALA A 1 942 ? -20.076 16.864 8.078 1.00 81.19 942 ALA A CA 1
ATOM 6922 C C . ALA A 1 942 ? -20.096 15.711 9.092 1.00 81.19 942 ALA A C 1
ATOM 6924 O O . ALA A 1 942 ? -19.111 14.983 9.205 1.00 81.19 942 ALA A O 1
ATOM 6925 N N . LEU A 1 943 ? -21.193 15.553 9.841 1.00 83.81 943 LEU A N 1
ATOM 6926 C CA . LEU A 1 943 ? -21.313 14.476 10.827 1.00 83.81 943 LEU A CA 1
ATOM 6927 C C . LEU A 1 943 ? -21.685 13.160 10.136 1.00 83.81 943 LEU A C 1
ATOM 6929 O O . LEU A 1 943 ? -22.754 13.066 9.533 1.00 83.81 943 LEU A O 1
ATOM 6933 N N . GLY A 1 944 ? -20.821 12.158 10.256 1.00 82.31 944 GLY A N 1
ATOM 6934 C CA . GLY A 1 944 ? -21.081 10.762 9.914 1.00 82.31 944 GLY A CA 1
ATOM 6935 C C . GLY A 1 944 ? -21.043 9.869 11.156 1.00 82.31 944 GLY A C 1
ATOM 6936 O O . GLY A 1 944 ? -20.651 10.310 12.238 1.00 82.31 944 GLY A O 1
ATOM 6937 N N . LEU A 1 945 ? -21.456 8.610 10.994 1.00 82.94 945 LEU A N 1
ATOM 6938 C CA . LEU A 1 945 ? -21.407 7.593 12.046 1.00 82.94 945 LEU A CA 1
ATOM 6939 C C . LEU A 1 945 ? -20.844 6.281 11.504 1.00 82.94 945 LEU A C 1
ATOM 6941 O O . LEU A 1 945 ? -21.325 5.775 10.491 1.00 82.94 945 LEU A O 1
ATOM 6945 N N . GLU A 1 946 ? -19.900 5.701 12.235 1.00 82.31 946 GLU A N 1
ATOM 6946 C CA . GLU A 1 946 ? -19.488 4.309 12.081 1.00 82.31 946 GLU A CA 1
ATOM 6947 C C . GLU A 1 946 ? -20.162 3.471 13.174 1.00 82.31 946 GLU A C 1
ATOM 6949 O O . GLU A 1 946 ? -20.022 3.754 14.364 1.00 82.31 946 GLU A O 1
ATOM 6954 N N . VAL A 1 947 ? -20.937 2.455 12.793 1.00 77.25 947 VAL A N 1
ATOM 6955 C CA . VAL A 1 947 ? -21.753 1.676 13.737 1.00 77.25 947 VAL A CA 1
ATOM 6956 C C . VAL A 1 947 ? -21.106 0.319 13.996 1.00 77.25 947 VAL A C 1
ATOM 6958 O O . VAL A 1 947 ? -21.114 -0.550 13.127 1.00 77.25 947 VAL A O 1
ATOM 6961 N N . ASN A 1 948 ? -20.624 0.096 15.220 1.00 74.12 948 ASN A N 1
ATOM 6962 C CA . ASN A 1 948 ? -20.128 -1.201 15.675 1.00 74.12 948 ASN A CA 1
ATOM 6963 C C . ASN A 1 948 ? -21.160 -1.869 16.593 1.00 74.12 948 ASN A C 1
ATOM 6965 O O . ASN A 1 948 ? -21.356 -1.493 17.751 1.00 74.12 948 ASN A O 1
ATOM 6969 N N . ARG A 1 949 ? -21.831 -2.890 16.063 1.00 71.75 949 ARG A N 1
ATOM 6970 C CA . ARG A 1 949 ? -22.936 -3.569 16.752 1.00 71.75 949 ARG A CA 1
ATOM 6971 C C . ARG A 1 949 ? -22.476 -4.527 17.835 1.00 71.75 949 ARG A C 1
ATOM 6973 O O . ARG A 1 949 ? -23.108 -4.574 18.887 1.00 71.75 949 ARG A O 1
ATOM 6980 N N . ASP A 1 950 ? -21.366 -5.219 17.598 1.00 69.31 950 ASP A N 1
ATOM 6981 C CA . ASP A 1 950 ? -20.779 -6.156 18.557 1.00 69.31 950 ASP A CA 1
ATOM 6982 C C . ASP A 1 950 ? -20.246 -5.417 19.785 1.00 69.31 950 ASP A C 1
ATOM 6984 O O . ASP A 1 950 ? -20.319 -5.918 20.903 1.00 69.31 950 ASP A O 1
ATOM 6988 N N . ALA A 1 951 ? -19.763 -4.189 19.604 1.00 73.06 951 ALA A N 1
ATOM 6989 C CA . ALA A 1 951 ? -19.379 -3.314 20.705 1.00 73.06 951 ALA A CA 1
ATOM 6990 C C . ALA A 1 951 ? -20.568 -2.529 21.293 1.00 73.06 951 ALA A C 1
ATOM 6992 O O . ALA A 1 951 ? -20.494 -2.056 22.431 1.00 73.06 951 ALA A O 1
ATOM 6993 N N . GLY A 1 952 ? -21.672 -2.395 20.549 1.00 77.38 952 GLY A N 1
ATOM 6994 C CA . GLY A 1 952 ? -22.816 -1.573 20.938 1.00 77.38 952 GLY A CA 1
ATOM 6995 C C . GLY A 1 952 ? -22.509 -0.074 20.911 1.00 77.38 952 GLY A C 1
ATOM 6996 O O . GLY A 1 952 ? -22.925 0.664 21.811 1.00 77.38 952 GLY A O 1
ATOM 6997 N N . THR A 1 953 ? -21.724 0.369 19.930 1.00 84.94 953 THR A N 1
ATOM 6998 C CA . THR A 1 953 ? -21.182 1.729 19.847 1.00 84.94 953 THR A CA 1
ATOM 6999 C C . THR A 1 953 ? -21.402 2.357 18.474 1.00 84.94 953 THR A C 1
ATOM 7001 O O . THR A 1 953 ? -21.400 1.670 17.455 1.00 84.94 953 THR A O 1
ATOM 7004 N N . MET A 1 954 ? -21.554 3.679 18.446 1.00 87.25 954 MET A N 1
ATOM 7005 C CA . MET A 1 954 ? -21.523 4.504 17.240 1.00 87.25 954 MET A CA 1
ATOM 7006 C C . MET A 1 954 ? -20.379 5.507 17.380 1.00 87.25 954 MET A C 1
ATOM 7008 O O . MET A 1 954 ? -20.395 6.320 18.302 1.00 87.25 954 MET A O 1
ATOM 7012 N N . THR A 1 955 ? -19.391 5.447 16.499 1.00 88.75 955 THR A N 1
ATOM 7013 C CA . THR A 1 955 ? -18.257 6.375 16.490 1.00 88.75 955 THR A CA 1
ATOM 7014 C C . THR A 1 955 ? -18.588 7.552 15.583 1.00 88.75 955 THR A C 1
ATOM 7016 O O . THR A 1 955 ? -19.007 7.355 14.440 1.00 88.75 955 THR A O 1
ATOM 7019 N N . LEU A 1 956 ? -18.425 8.777 16.082 1.00 89.69 956 LEU A N 1
ATOM 7020 C CA . LEU A 1 956 ? -18.555 9.981 15.270 1.00 89.69 956 LEU A CA 1
ATOM 7021 C C . LEU A 1 956 ? -17.404 10.021 14.265 1.00 89.69 956 LEU A C 1
ATOM 7023 O O . LEU A 1 956 ? -16.239 9.941 14.647 1.00 89.69 956 LEU A O 1
ATOM 7027 N N . VAL A 1 957 ? -17.721 10.156 12.984 1.00 86.38 957 VAL A N 1
ATOM 7028 C CA . VAL A 1 957 ? -16.726 10.253 11.908 1.00 86.38 957 VAL A CA 1
ATOM 7029 C C . VAL A 1 957 ? -17.043 11.445 11.016 1.00 86.38 957 VAL A C 1
ATOM 7031 O O . VAL A 1 957 ? -18.136 12.017 11.073 1.00 86.38 957 VAL A O 1
ATOM 7034 N N . GLU A 1 958 ? -16.090 11.874 10.195 1.00 81.94 958 GLU A N 1
ATOM 7035 C CA . GLU A 1 958 ? -16.424 12.781 9.099 1.00 81.94 958 GLU A CA 1
ATOM 7036 C C . GLU A 1 958 ? -17.246 12.010 8.065 1.00 81.94 958 GLU A C 1
ATOM 7038 O O . GLU A 1 958 ? -16.854 10.923 7.641 1.00 81.94 958 GLU A O 1
ATOM 7043 N N . ALA A 1 959 ? -18.421 12.528 7.698 1.00 65.88 959 ALA A N 1
ATOM 7044 C CA . ALA A 1 959 ? -19.262 11.845 6.723 1.00 65.88 959 ALA A CA 1
ATOM 7045 C C . ALA A 1 959 ? -18.524 11.733 5.376 1.00 65.88 959 ALA A C 1
ATOM 7047 O O . ALA A 1 959 ? -18.025 12.755 4.887 1.00 65.88 959 ALA A O 1
ATOM 7048 N N . PRO A 1 960 ? -18.479 10.540 4.754 1.00 53.22 960 PRO A N 1
ATOM 7049 C CA . PRO A 1 960 ? -17.915 10.393 3.420 1.00 53.22 960 PRO A CA 1
ATOM 7050 C C . PRO A 1 960 ? -18.696 11.250 2.414 1.00 53.22 960 PRO A C 1
ATOM 7052 O O . PRO A 1 960 ? -19.910 11.444 2.532 1.00 53.22 960 PRO A O 1
ATOM 7055 N N . VAL A 1 961 ? -17.990 11.794 1.422 1.00 50.31 961 VAL A N 1
ATOM 7056 C CA . VAL A 1 961 ? -18.604 12.566 0.332 1.00 50.31 961 VAL A CA 1
ATOM 7057 C C . VAL A 1 961 ? -19.387 11.592 -0.552 1.00 50.31 961 VAL A C 1
ATOM 7059 O O . VAL A 1 961 ? -18.853 10.556 -0.927 1.00 50.31 961 VAL A O 1
ATOM 7062 N N . ALA A 1 962 ? -20.645 11.902 -0.887 1.00 45.88 962 ALA A N 1
ATOM 7063 C CA . ALA A 1 962 ? -21.438 11.066 -1.792 1.00 45.88 962 ALA A CA 1
ATOM 7064 C C . ALA A 1 962 ? -20.696 10.842 -3.126 1.00 45.88 962 ALA A C 1
ATOM 7066 O O . ALA A 1 962 ? -20.237 11.805 -3.747 1.00 45.88 962 ALA A O 1
ATOM 7067 N N . SER A 1 963 ? -20.590 9.586 -3.559 1.00 42.06 963 SER A N 1
ATOM 7068 C CA . SER A 1 963 ? -19.951 9.194 -4.816 1.00 42.06 963 SER A CA 1
ATOM 7069 C C . SER A 1 963 ? -20.760 9.668 -6.034 1.00 42.06 963 SER A C 1
ATOM 7071 O O . SER A 1 963 ? -21.990 9.618 -6.051 1.00 42.06 963 SER A O 1
ATOM 7073 N N . SER A 1 964 ? -20.074 10.166 -7.069 1.00 38.19 964 SER A N 1
ATOM 7074 C CA . SER A 1 964 ? -20.685 10.593 -8.333 1.00 38.19 964 SER A CA 1
ATOM 7075 C C . SER A 1 964 ? -20.422 9.549 -9.424 1.00 38.19 964 SER A C 1
ATOM 7077 O O . SER A 1 964 ? -19.524 9.731 -10.249 1.00 38.19 964 SER A O 1
ATOM 7079 N N . TYR A 1 965 ? -21.161 8.440 -9.427 1.00 42.44 965 TYR A N 1
ATOM 7080 C CA . TYR A 1 965 ? -21.091 7.496 -10.550 1.00 42.44 965 TYR A CA 1
ATOM 7081 C C . TYR A 1 965 ? -21.861 8.053 -11.757 1.00 42.44 965 TYR A C 1
ATOM 7083 O O . TYR A 1 965 ? -22.879 8.728 -11.591 1.00 42.44 965 TYR A O 1
ATOM 7091 N N . LYS A 1 966 ? -21.329 7.842 -12.970 1.00 34.75 966 LYS A N 1
ATOM 7092 C CA . LYS A 1 966 ? -21.881 8.394 -14.222 1.00 34.75 966 LYS A CA 1
ATOM 7093 C C . LYS A 1 966 ? -22.740 7.401 -15.009 1.00 34.75 966 LYS A C 1
ATOM 7095 O O . LYS A 1 966 ? -23.629 7.858 -15.719 1.00 34.75 966 LYS A O 1
ATOM 7100 N N . SER A 1 967 ? -22.499 6.098 -14.879 1.00 41.00 967 SER A N 1
ATOM 7101 C CA . SER A 1 967 ? -23.245 5.045 -15.575 1.00 41.00 967 SER A CA 1
ATOM 7102 C C . SER A 1 967 ? -23.015 3.683 -14.912 1.00 41.00 967 SER A C 1
ATOM 7104 O O . SER A 1 967 ? -22.144 3.502 -14.058 1.00 41.00 967 SER A O 1
ATOM 7106 N N . ILE A 1 968 ? -23.860 2.727 -15.285 1.00 44.16 968 ILE A N 1
ATOM 7107 C CA . ILE A 1 968 ? -23.915 1.377 -14.739 1.00 44.16 968 ILE A CA 1
ATOM 7108 C C . ILE A 1 968 ? -23.899 0.398 -15.914 1.00 44.16 968 ILE A C 1
ATOM 7110 O O . ILE A 1 968 ? -24.744 0.498 -16.804 1.00 44.16 968 ILE A O 1
ATOM 7114 N N . ALA A 1 969 ? -22.963 -0.549 -15.906 1.00 48.06 969 ALA A N 1
ATOM 7115 C CA . ALA A 1 969 ? -22.801 -1.558 -16.944 1.00 48.06 969 ALA A CA 1
ATOM 7116 C C . ALA A 1 969 ? -23.276 -2.935 -16.458 1.00 48.06 969 ALA A C 1
ATOM 7118 O O . ALA A 1 969 ? -23.177 -3.296 -15.288 1.00 48.06 969 ALA A O 1
ATOM 7119 N N . TYR A 1 970 ? -23.796 -3.750 -17.365 1.00 50.50 970 TYR A N 1
ATOM 7120 C CA . TYR A 1 970 ? -24.225 -5.107 -17.042 1.00 50.50 970 TYR A CA 1
ATOM 7121 C C . TYR A 1 970 ? -23.958 -6.043 -18.201 1.00 50.50 970 TYR A C 1
ATOM 7123 O O . TYR A 1 970 ? -24.024 -5.663 -19.368 1.00 50.50 970 TYR A O 1
ATOM 7131 N N . SER A 1 971 ? -23.659 -7.288 -17.850 1.00 49.12 971 SER A N 1
ATOM 7132 C CA . SER A 1 971 ? -23.371 -8.363 -18.783 1.00 49.12 971 SER A CA 1
ATOM 7133 C C . SER A 1 971 ? -24.247 -9.556 -18.442 1.00 49.12 971 SER A C 1
ATOM 7135 O O . SER A 1 971 ? -24.188 -10.102 -17.339 1.00 49.12 971 SER A O 1
ATOM 7137 N N . PHE A 1 972 ? -25.071 -9.974 -19.394 1.00 49.56 972 PHE A N 1
ATOM 7138 C CA . PHE A 1 972 ? -25.887 -11.172 -19.269 1.00 49.56 972 PHE A CA 1
ATOM 7139 C C . PHE A 1 972 ? -25.280 -12.258 -20.163 1.00 49.56 972 PHE A C 1
ATOM 7141 O O . PHE A 1 972 ? -25.280 -12.149 -21.385 1.00 49.56 972 PHE A O 1
ATOM 7148 N N . THR A 1 973 ? -24.745 -13.325 -19.566 1.00 49.94 973 THR A N 1
ATOM 7149 C CA . THR A 1 973 ? -24.329 -14.527 -20.306 1.00 49.94 973 THR A CA 1
ATOM 7150 C C . THR A 1 973 ? -25.245 -15.705 -19.982 1.00 49.94 973 THR A C 1
ATOM 7152 O O . THR A 1 973 ? -25.962 -15.716 -18.981 1.00 49.94 973 THR A O 1
ATOM 7155 N N . ALA A 1 974 ? -25.200 -16.745 -20.821 1.00 43.47 974 ALA A N 1
ATOM 7156 C CA . ALA A 1 974 ? -26.001 -17.957 -20.639 1.00 43.47 974 ALA A CA 1
ATOM 7157 C C . ALA A 1 974 ? -25.692 -18.726 -19.337 1.00 43.47 974 ALA A C 1
ATOM 7159 O O . ALA A 1 974 ? -26.504 -19.548 -18.910 1.00 43.47 974 ALA A O 1
ATOM 7160 N N . THR A 1 975 ? -24.524 -18.496 -18.728 1.00 45.41 975 THR A N 1
ATOM 7161 C CA . THR A 1 975 ? -24.055 -19.207 -17.527 1.00 45.41 975 THR A CA 1
ATOM 7162 C C . THR A 1 975 ? -23.907 -18.315 -16.304 1.00 45.41 975 THR A C 1
ATOM 7164 O O . THR A 1 975 ? -23.939 -18.833 -15.193 1.00 45.41 975 THR A O 1
ATOM 7167 N N . ASP A 1 976 ? -23.753 -17.006 -16.501 1.00 51.84 976 ASP A N 1
ATOM 7168 C CA . ASP A 1 976 ? -23.561 -16.040 -15.426 1.00 51.84 976 ASP A CA 1
ATOM 7169 C C . ASP A 1 976 ? -24.023 -14.643 -15.861 1.00 51.84 976 ASP A C 1
ATOM 7171 O O . ASP A 1 976 ? -23.788 -14.217 -16.990 1.00 51.84 976 ASP A O 1
ATOM 7175 N N . SER A 1 977 ? -24.736 -13.944 -14.995 1.00 58.09 977 SER A N 1
ATOM 7176 C CA . SER A 1 977 ? -25.315 -12.631 -15.278 1.00 58.09 977 SER A CA 1
ATOM 7177 C C . SER A 1 977 ? -24.820 -11.689 -14.202 1.00 58.09 977 SER A C 1
ATOM 7179 O O . SER A 1 977 ? -25.141 -11.924 -13.039 1.00 58.09 977 SER A O 1
ATOM 7181 N N . ALA A 1 978 ? -24.034 -10.682 -14.576 1.00 58.06 978 ALA A N 1
ATOM 7182 C CA . ALA A 1 978 ? -23.294 -9.852 -13.640 1.00 58.06 978 ALA A CA 1
ATOM 7183 C C . ALA A 1 978 ? -23.446 -8.349 -13.911 1.00 58.06 978 ALA A C 1
ATOM 7185 O O . ALA A 1 978 ? -23.640 -7.908 -15.046 1.00 58.06 978 ALA A O 1
ATOM 7186 N N . PHE A 1 979 ? -23.349 -7.570 -12.841 1.00 58.41 979 PHE A N 1
ATOM 7187 C CA . PHE A 1 979 ? -23.464 -6.117 -12.829 1.00 58.41 979 PHE A CA 1
ATOM 7188 C C . PHE A 1 979 ? -22.144 -5.469 -12.399 1.00 58.41 979 PHE A C 1
ATOM 7190 O O . PHE A 1 979 ? -21.547 -5.902 -11.410 1.00 58.41 979 PHE A O 1
ATOM 7197 N N . TYR A 1 980 ? -21.735 -4.420 -13.116 1.00 59.19 980 TYR A N 1
ATOM 7198 C CA . TYR A 1 980 ? -20.467 -3.706 -12.961 1.00 59.19 980 TYR A CA 1
ATOM 7199 C C . TYR A 1 980 ? -20.716 -2.184 -12.956 1.00 59.19 980 TYR A C 1
ATOM 7201 O O . TYR A 1 980 ? -21.544 -1.671 -13.707 1.00 59.19 980 TYR A O 1
ATOM 7209 N N . LEU A 1 981 ? -19.996 -1.428 -12.127 1.00 53.56 981 LEU A N 1
ATOM 7210 C CA . LEU A 1 981 ? -20.079 0.040 -12.106 1.00 53.56 981 LEU A CA 1
ATOM 7211 C C . LEU A 1 981 ? -19.040 0.616 -13.075 1.00 53.56 981 LEU A C 1
ATOM 7213 O O . LEU A 1 981 ? -17.869 0.263 -12.975 1.00 53.56 981 LEU A O 1
ATOM 7217 N N . ASP A 1 982 ? -19.444 1.483 -14.007 1.00 42.47 982 ASP A N 1
ATOM 7218 C CA . ASP A 1 982 ? -18.521 2.062 -14.992 1.00 42.47 982 ASP A CA 1
ATOM 7219 C C . ASP A 1 982 ? -17.959 3.408 -14.478 1.00 42.47 982 ASP A C 1
ATOM 7221 O O . ASP A 1 982 ? -18.693 4.379 -14.256 1.00 42.47 982 ASP A O 1
ATOM 7225 N N . GLY A 1 983 ? -16.650 3.443 -14.195 1.00 45.75 983 GLY A N 1
ATOM 7226 C CA . GLY A 1 983 ? -15.941 4.554 -13.545 1.00 45.75 983 GLY A CA 1
ATOM 7227 C C . GLY A 1 983 ? -14.613 4.133 -12.888 1.00 45.75 983 GLY A C 1
ATOM 7228 O O . GLY A 1 983 ? -14.219 2.975 -12.972 1.00 45.75 983 GLY A O 1
ATOM 7229 N N . THR A 1 984 ? -13.889 5.073 -12.257 1.00 37.50 984 THR A N 1
ATOM 7230 C CA . THR A 1 984 ? -12.616 4.808 -11.534 1.00 37.50 984 THR A CA 1
ATOM 7231 C C . THR A 1 984 ? -12.737 3.633 -10.548 1.00 37.50 984 THR A C 1
ATOM 7233 O O . THR A 1 984 ? -13.823 3.447 -10.000 1.00 37.50 984 THR A O 1
ATOM 7236 N N . PRO A 1 985 ? -11.658 2.855 -10.313 1.00 37.81 985 PRO A N 1
ATOM 7237 C CA . PRO A 1 985 ? -11.726 1.470 -9.850 1.00 37.81 985 PRO A CA 1
ATOM 7238 C C . PRO A 1 985 ? -11.958 1.375 -8.339 1.00 37.81 985 PRO A C 1
ATOM 7240 O O . PRO A 1 985 ? -11.071 0.964 -7.605 1.00 37.81 985 PRO A O 1
ATOM 7243 N N . ASP A 1 986 ? -13.153 1.736 -7.893 1.00 48.06 986 ASP A N 1
ATOM 7244 C CA . ASP A 1 986 ? -13.645 1.350 -6.576 1.00 48.06 986 ASP A CA 1
ATOM 7245 C C . ASP A 1 986 ? -14.692 0.262 -6.816 1.00 48.06 986 ASP A C 1
ATOM 7247 O O . ASP A 1 986 ? -15.821 0.540 -7.235 1.00 48.06 986 ASP A O 1
ATOM 7251 N N . GLY A 1 987 ? -14.278 -0.994 -6.649 1.00 53.75 987 GLY A N 1
ATOM 7252 C CA . GLY A 1 987 ? -15.138 -2.158 -6.855 1.00 53.75 987 GLY A CA 1
ATOM 7253 C C . GLY A 1 987 ? -16.239 -2.232 -5.795 1.00 53.75 987 GLY A C 1
ATOM 7254 O O . GLY A 1 987 ? -16.171 -1.573 -4.755 1.00 53.75 987 GLY A O 1
ATOM 7255 N N . ILE A 1 988 ? -17.271 -3.050 -6.029 1.00 54.66 988 ILE A N 1
ATOM 7256 C CA . ILE A 1 988 ? -18.207 -3.384 -4.950 1.00 54.66 988 ILE A CA 1
ATOM 7257 C C . ILE A 1 988 ? -17.449 -4.281 -3.958 1.00 54.66 988 ILE A C 1
ATOM 7259 O O . ILE A 1 988 ? -16.927 -5.335 -4.326 1.00 54.66 988 ILE A O 1
ATOM 7263 N N . VAL A 1 989 ? -17.354 -3.858 -2.696 1.00 52.06 989 VAL A N 1
ATOM 7264 C CA . VAL A 1 989 ? -16.470 -4.492 -1.706 1.00 52.06 989 VAL A CA 1
ATOM 7265 C C . VAL A 1 989 ? -17.156 -5.679 -1.036 1.00 52.06 989 VAL A C 1
ATOM 7267 O O . VAL A 1 989 ? -18.253 -5.572 -0.483 1.00 52.06 989 VAL A O 1
ATOM 7270 N N . HIS A 1 990 ? -16.470 -6.823 -1.013 1.00 50.16 990 HIS A N 1
ATOM 7271 C CA . HIS A 1 990 ? -16.905 -8.015 -0.290 1.00 50.16 990 HIS A CA 1
ATOM 7272 C C . HIS A 1 990 ? -16.623 -7.870 1.221 1.00 50.16 990 HIS A C 1
ATOM 7274 O O . HIS A 1 990 ? -15.527 -8.173 1.698 1.00 50.16 990 HIS A O 1
ATOM 7280 N N . SER A 1 991 ? -17.611 -7.431 2.011 1.00 46.47 991 SER A N 1
ATOM 7281 C CA . SER A 1 991 ? -17.497 -7.434 3.478 1.00 46.47 991 SER A CA 1
ATOM 7282 C C . SER A 1 991 ? -17.562 -8.879 3.992 1.00 46.47 991 SER A C 1
ATOM 7284 O O . SER A 1 991 ? -18.610 -9.517 3.897 1.00 46.47 991 SER A O 1
ATOM 7286 N N . GLY A 1 992 ? -16.449 -9.401 4.514 1.00 42.56 992 GLY A N 1
ATOM 7287 C CA . GLY A 1 992 ? -16.156 -10.823 4.764 1.00 42.56 992 GLY A CA 1
ATOM 7288 C C . GLY A 1 992 ? -17.048 -11.651 5.710 1.00 42.56 992 GLY A C 1
ATOM 7289 O O . GLY A 1 992 ? -16.535 -12.566 6.343 1.00 42.56 992 GLY A O 1
ATOM 7290 N N . VAL A 1 993 ? -18.358 -11.405 5.809 1.00 38.47 993 VAL A N 1
ATOM 7291 C CA . VAL A 1 993 ? -19.316 -12.254 6.552 1.00 38.47 993 VAL A CA 1
ATOM 7292 C C . VAL A 1 993 ? -20.669 -12.483 5.843 1.00 38.47 993 VAL A C 1
ATOM 7294 O O . VAL A 1 993 ? -21.576 -13.079 6.421 1.00 38.47 993 VAL A O 1
ATOM 7297 N N . GLY A 1 994 ? -20.816 -12.106 4.569 1.00 49.81 994 GLY A N 1
ATOM 7298 C CA . GLY A 1 994 ? -21.992 -12.416 3.739 1.00 49.81 994 GLY A CA 1
ATOM 7299 C C . GLY A 1 994 ? -21.788 -11.961 2.293 1.00 49.81 994 GLY A C 1
ATOM 7300 O O . GLY A 1 994 ? -20.829 -11.245 2.038 1.00 49.81 994 GLY A O 1
ATOM 7301 N N . ASN A 1 995 ? -22.670 -12.359 1.363 1.00 50.84 995 ASN A N 1
ATOM 7302 C CA . ASN A 1 995 ? -22.591 -12.165 -0.104 1.00 50.84 995 ASN A CA 1
ATOM 7303 C C . ASN A 1 995 ? -22.537 -10.688 -0.598 1.00 50.84 995 ASN A C 1
ATOM 7305 O O . ASN A 1 995 ? -22.979 -10.403 -1.711 1.00 50.84 995 ASN A O 1
ATOM 7309 N N . GLY A 1 996 ? -22.124 -9.734 0.243 1.00 52.38 996 GLY A N 1
ATOM 7310 C CA . GLY A 1 996 ? -22.109 -8.285 0.021 1.00 52.38 996 GLY A CA 1
ATOM 7311 C C . GLY A 1 996 ? -23.491 -7.636 -0.165 1.00 52.38 996 GLY A C 1
ATOM 7312 O O . GLY A 1 996 ? -23.587 -6.420 -0.251 1.00 52.38 996 GLY A O 1
ATOM 7313 N N . LEU A 1 997 ? -24.569 -8.426 -0.180 1.00 49.97 997 LEU A N 1
ATOM 7314 C CA . LEU A 1 997 ? -25.960 -7.972 -0.186 1.00 49.97 997 LEU A CA 1
ATOM 7315 C C . LEU A 1 997 ? -26.524 -8.006 1.240 1.00 49.97 997 LEU A C 1
ATOM 7317 O O . LEU A 1 997 ? -26.654 -9.075 1.846 1.00 49.97 997 LEU A O 1
ATOM 7321 N N . LEU A 1 998 ? -26.917 -6.850 1.777 1.00 50.94 998 LEU A N 1
ATOM 7322 C CA . LEU A 1 998 ? -27.638 -6.771 3.050 1.00 50.94 998 LEU A CA 1
ATOM 7323 C C . LEU A 1 998 ? -29.096 -7.243 2.865 1.00 50.94 998 LEU A C 1
ATOM 7325 O O . LEU A 1 998 ? -29.973 -6.468 2.499 1.00 50.94 998 LEU A O 1
ATOM 7329 N N . ALA A 1 999 ? -29.327 -8.539 3.095 1.00 47.47 999 ALA A N 1
ATOM 7330 C CA . ALA A 1 999 ? -30.608 -9.239 3.283 1.00 47.47 999 ALA A CA 1
ATOM 7331 C C . ALA A 1 999 ? -31.875 -8.628 2.626 1.00 47.47 999 ALA A C 1
ATOM 7333 O O . ALA A 1 999 ? -32.561 -7.817 3.238 1.00 47.47 999 ALA A O 1
ATOM 7334 N N . GLY A 1 1000 ? -32.246 -9.126 1.437 1.00 49.66 1000 GLY A N 1
ATOM 7335 C CA . GLY A 1 1000 ? -33.617 -9.414 0.952 1.00 49.66 1000 GLY A CA 1
ATOM 7336 C C . GLY A 1 1000 ? -34.746 -8.361 0.965 1.00 49.66 1000 GLY A C 1
ATOM 7337 O O . GLY A 1 1000 ? -35.806 -8.657 0.423 1.00 49.66 1000 GLY A O 1
ATOM 7338 N N . GLN A 1 1001 ? -34.587 -7.179 1.566 1.00 50.84 1001 GLN A N 1
ATOM 7339 C CA . GLN A 1 1001 ? -35.621 -6.125 1.627 1.00 50.84 1001 GLN A CA 1
ATOM 7340 C C . GLN A 1 1001 ? -35.164 -4.773 1.068 1.00 50.84 1001 GLN A C 1
ATOM 7342 O O . GLN A 1 1001 ? -35.984 -3.883 0.856 1.00 50.84 1001 GLN A O 1
ATOM 7347 N N . ASN A 1 1002 ? -33.868 -4.628 0.803 1.00 58.31 1002 ASN A N 1
ATOM 7348 C CA . ASN A 1 1002 ? -33.274 -3.413 0.245 1.00 58.31 1002 ASN A CA 1
ATOM 7349 C C . ASN A 1 1002 ? -32.906 -3.559 -1.233 1.00 58.31 1002 ASN A C 1
ATOM 7351 O O . ASN A 1 1002 ? -32.307 -2.655 -1.796 1.00 58.31 1002 ASN A O 1
ATOM 7355 N N . PHE A 1 1003 ? -33.266 -4.689 -1.838 1.00 60.94 1003 PHE A N 1
ATOM 7356 C CA . PHE A 1 1003 ? -33.027 -5.009 -3.233 1.00 60.94 1003 PHE A CA 1
ATOM 7357 C C . PHE A 1 1003 ? -34.279 -5.680 -3.796 1.00 60.94 1003 PHE A C 1
ATOM 7359 O O . PHE A 1 1003 ? -34.725 -6.700 -3.265 1.00 60.94 1003 PHE A O 1
ATOM 7366 N N . TRP A 1 1004 ? -34.840 -5.115 -4.856 1.00 64.94 1004 TRP A N 1
ATOM 7367 C CA . TRP A 1 1004 ? -36.043 -5.614 -5.514 1.00 64.94 1004 TRP A CA 1
ATOM 7368 C C . TRP A 1 1004 ? -35.741 -5.832 -6.981 1.00 64.94 1004 TRP A C 1
ATOM 7370 O O . TRP A 1 1004 ? -35.071 -5.003 -7.575 1.00 64.94 1004 TRP A O 1
ATOM 7380 N N . LEU A 1 1005 ? -36.248 -6.920 -7.558 1.00 65.12 1005 LEU A N 1
ATOM 7381 C CA . LEU A 1 1005 ? -36.234 -7.152 -8.996 1.00 65.12 1005 LEU A CA 1
ATOM 7382 C C . LEU A 1 1005 ? -37.653 -7.521 -9.435 1.00 65.12 1005 LEU A C 1
ATOM 7384 O O . LEU A 1 1005 ? -38.193 -8.566 -9.061 1.00 65.12 1005 LEU A O 1
ATOM 7388 N N . GLU A 1 1006 ? -38.281 -6.647 -10.208 1.00 63.91 1006 GLU A N 1
ATOM 7389 C CA . GLU A 1 1006 ? -39.667 -6.799 -10.641 1.00 63.91 1006 GLU A CA 1
ATOM 7390 C C . GLU A 1 1006 ? -39.752 -6.863 -12.156 1.00 63.91 1006 GLU A C 1
ATOM 7392 O O . GLU A 1 1006 ? -39.179 -6.024 -12.837 1.00 63.91 1006 GLU A O 1
ATOM 7397 N N . ASN A 1 1007 ? -40.511 -7.815 -12.707 1.00 57.50 1007 ASN A N 1
ATOM 7398 C CA . ASN A 1 1007 ? -40.854 -7.767 -14.124 1.00 57.50 1007 ASN A CA 1
ATOM 7399 C C . ASN A 1 1007 ? -41.968 -6.720 -14.324 1.00 57.50 1007 ASN A C 1
ATOM 7401 O O . ASN A 1 1007 ? -43.143 -6.957 -14.018 1.00 57.50 1007 ASN A O 1
ATOM 7405 N N . ALA A 1 1008 ? -41.589 -5.562 -14.857 1.00 53.00 1008 ALA A N 1
ATOM 7406 C CA . ALA A 1 1008 ? -42.419 -4.381 -15.055 1.00 53.00 1008 ALA A CA 1
ATOM 7407 C C . ALA A 1 1008 ? -43.655 -4.630 -15.942 1.00 53.00 1008 ALA A C 1
ATOM 7409 O O . ALA A 1 1008 ? -44.641 -3.902 -15.840 1.00 53.00 1008 ALA A O 1
ATOM 7410 N N . LEU A 1 1009 ? -43.652 -5.672 -16.786 1.00 48.91 1009 LEU A N 1
ATOM 7411 C CA . LEU A 1 1009 ? -44.787 -6.012 -17.657 1.00 48.91 1009 LEU A CA 1
ATOM 7412 C C . LEU A 1 1009 ? -45.852 -6.875 -16.966 1.00 48.91 1009 LEU A C 1
ATOM 7414 O O . LEU A 1 1009 ? -47.005 -6.893 -17.396 1.00 48.91 1009 LEU A O 1
ATOM 7418 N N . THR A 1 1010 ? -45.488 -7.599 -15.907 1.00 51.78 1010 THR A N 1
ATOM 7419 C CA . THR A 1 1010 ? -46.389 -8.545 -15.223 1.00 51.78 1010 THR A CA 1
ATOM 7420 C C . THR A 1 1010 ? -46.754 -8.112 -13.807 1.00 51.78 1010 THR A C 1
ATOM 7422 O O . THR A 1 1010 ? -47.728 -8.626 -13.255 1.00 51.78 1010 THR A O 1
ATOM 7425 N N . SER A 1 1011 ? -46.031 -7.145 -13.222 1.00 47.00 1011 SER A N 1
ATOM 7426 C CA . SER A 1 1011 ? -46.160 -6.698 -11.819 1.00 47.00 1011 SER A CA 1
ATOM 7427 C C . SER A 1 1011 ? -46.045 -7.829 -10.788 1.00 47.00 1011 SER A C 1
ATOM 7429 O O . SER A 1 1011 ? -46.434 -7.688 -9.630 1.00 47.00 1011 SER A O 1
ATOM 7431 N N . THR A 1 1012 ? -45.537 -8.984 -11.213 1.00 51.84 1012 THR A N 1
ATOM 7432 C CA . THR A 1 1012 ? -45.180 -10.092 -10.338 1.00 51.84 1012 THR A CA 1
ATOM 7433 C C . THR A 1 1012 ? -43.695 -9.989 -10.036 1.00 51.84 1012 THR A C 1
ATOM 7435 O O . THR A 1 1012 ? -42.891 -9.847 -10.960 1.00 51.84 1012 THR A O 1
ATOM 7438 N N . GLN A 1 1013 ? -43.345 -10.064 -8.750 1.00 54.09 1013 GLN A N 1
ATOM 7439 C CA . GLN A 1 1013 ? -41.958 -10.157 -8.300 1.00 54.09 1013 GLN A CA 1
ATOM 7440 C C . GLN A 1 1013 ? -41.277 -11.288 -9.082 1.00 54.09 1013 GLN A C 1
ATOM 7442 O O . GLN A 1 1013 ? -41.838 -12.386 -9.180 1.00 54.09 1013 GLN A O 1
ATOM 7447 N N . ALA A 1 1014 ? -40.136 -10.997 -9.709 1.00 51.19 1014 ALA A N 1
ATOM 7448 C CA . ALA A 1 1014 ? -39.430 -11.979 -10.515 1.00 51.19 1014 ALA A CA 1
ATOM 7449 C C . ALA A 1 1014 ? -38.858 -13.037 -9.567 1.00 51.19 1014 ALA A C 1
ATOM 7451 O O . ALA A 1 1014 ? -37.847 -12.783 -8.938 1.00 51.19 1014 ALA A O 1
ATOM 7452 N N . ASP A 1 1015 ? -39.572 -14.158 -9.431 1.00 51.03 1015 ASP A N 1
ATOM 7453 C CA . ASP A 1 1015 ? -39.218 -15.386 -8.706 1.00 51.03 1015 ASP A CA 1
ATOM 7454 C C . ASP A 1 1015 ? -38.513 -15.189 -7.339 1.00 51.03 1015 ASP A C 1
ATOM 7456 O O . ASP A 1 1015 ? -37.358 -14.778 -7.246 1.00 51.03 1015 ASP A O 1
ATOM 7460 N N . SER A 1 1016 ? -39.170 -15.576 -6.238 1.00 47.62 1016 SER A N 1
ATOM 7461 C CA . SER A 1 1016 ? -38.608 -15.490 -4.874 1.00 47.62 1016 SER A CA 1
ATOM 7462 C C . SER A 1 1016 ? -37.243 -16.184 -4.701 1.00 47.62 1016 SER A C 1
ATOM 7464 O O . SER A 1 1016 ? -36.533 -15.926 -3.729 1.00 47.62 1016 SER A O 1
ATOM 7466 N N . ASP A 1 1017 ? -36.866 -17.047 -5.646 1.00 45.50 1017 ASP A N 1
ATOM 7467 C CA . ASP A 1 1017 ? -35.615 -17.798 -5.676 1.00 45.50 1017 ASP A CA 1
ATOM 7468 C C . ASP A 1 1017 ? -34.340 -16.965 -5.936 1.00 45.50 1017 ASP A C 1
ATOM 7470 O O . ASP A 1 1017 ? -33.245 -17.454 -5.641 1.00 45.50 1017 ASP A O 1
ATOM 7474 N N . TYR A 1 1018 ? -34.427 -15.726 -6.442 1.00 53.72 1018 TYR A N 1
ATOM 7475 C CA . TYR A 1 1018 ? -33.239 -14.878 -6.669 1.00 53.72 1018 TYR A CA 1
ATOM 7476 C C . TYR A 1 1018 ? -32.675 -14.252 -5.388 1.00 53.72 1018 TYR A C 1
ATOM 7478 O O . TYR A 1 1018 ? -31.728 -13.494 -5.456 1.00 53.72 1018 TYR A O 1
ATOM 7486 N N . THR A 1 1019 ? -33.209 -14.560 -4.206 1.00 52.34 1019 THR A N 1
ATOM 7487 C CA . THR A 1 1019 ? -32.732 -13.972 -2.938 1.00 52.34 1019 THR A CA 1
ATOM 7488 C C . THR A 1 1019 ? -31.806 -14.897 -2.137 1.00 52.34 1019 THR A C 1
ATOM 7490 O O . THR A 1 1019 ? -31.246 -14.464 -1.130 1.00 52.34 1019 THR A O 1
ATOM 7493 N N . SER A 1 1020 ? -31.612 -16.160 -2.557 1.00 50.03 1020 SER A N 1
ATOM 7494 C CA . SER A 1 1020 ? -30.829 -17.136 -1.769 1.00 50.03 1020 SER A CA 1
ATOM 7495 C C . SER A 1 1020 ? -30.318 -18.385 -2.521 1.00 50.03 1020 SER A C 1
ATOM 7497 O O . SER A 1 1020 ? -30.116 -19.433 -1.902 1.00 50.03 1020 SER A O 1
ATOM 7499 N N . GLY A 1 1021 ? -30.140 -18.337 -3.846 1.00 51.66 1021 GLY A N 1
ATOM 7500 C CA . GLY A 1 1021 ? -29.608 -19.465 -4.632 1.00 51.66 1021 GLY A CA 1
ATOM 7501 C C . GLY A 1 1021 ? -28.067 -19.548 -4.650 1.00 51.66 1021 GLY A C 1
ATOM 7502 O O . GLY A 1 1021 ? -27.403 -18.523 -4.497 1.00 51.66 1021 GLY A O 1
ATOM 7503 N N . PRO A 1 1022 ? -27.459 -20.733 -4.879 1.00 50.22 1022 PRO A N 1
ATOM 7504 C CA . PRO A 1 1022 ? -26.022 -20.842 -5.152 1.00 50.22 1022 PRO A CA 1
ATOM 7505 C C . PRO A 1 1022 ? -25.652 -20.010 -6.390 1.00 50.22 1022 PRO A C 1
ATOM 7507 O O . PRO A 1 1022 ? -26.232 -20.226 -7.451 1.00 50.22 1022 PRO A O 1
ATOM 7510 N N . GLY A 1 1023 ? -24.706 -19.075 -6.255 1.00 56.94 1023 GLY A N 1
ATOM 7511 C CA . GLY A 1 1023 ? -24.263 -18.189 -7.344 1.00 56.94 1023 GLY A CA 1
ATOM 7512 C C . GLY A 1 1023 ? -24.976 -16.831 -7.435 1.00 56.94 1023 GLY A C 1
ATOM 7513 O O . GLY A 1 1023 ? -24.656 -16.063 -8.333 1.00 56.94 1023 GLY A O 1
ATOM 7514 N N . PHE A 1 1024 ? -25.912 -16.519 -6.528 1.00 62.03 1024 PHE A N 1
ATOM 7515 C CA . PHE A 1 1024 ? -26.473 -15.169 -6.376 1.00 62.03 1024 PHE A CA 1
ATOM 7516 C C . PHE A 1 1024 ? -25.719 -14.387 -5.284 1.00 62.03 1024 PHE A C 1
ATOM 7518 O O . PHE A 1 1024 ? -25.686 -14.822 -4.125 1.00 62.03 1024 PHE A O 1
ATOM 7525 N N . GLY A 1 1025 ? -25.120 -13.243 -5.625 1.00 62.06 1025 GLY A N 1
ATOM 7526 C CA . GLY A 1 1025 ? -24.322 -12.437 -4.691 1.00 62.06 1025 GLY A CA 1
ATOM 7527 C C . GLY A 1 1025 ? -23.107 -11.761 -5.320 1.00 62.06 1025 GLY A C 1
ATOM 7528 O O . GLY A 1 1025 ? -22.888 -11.888 -6.520 1.00 62.06 1025 GLY A O 1
ATOM 7529 N N . ILE A 1 1026 ? -22.316 -11.049 -4.512 1.00 61.25 1026 ILE A N 1
ATOM 7530 C CA . ILE A 1 1026 ? -21.060 -10.442 -4.974 1.00 61.25 1026 ILE A CA 1
ATOM 7531 C C . ILE A 1 1026 ? -19.959 -11.503 -5.064 1.00 61.25 1026 ILE A C 1
ATOM 7533 O O . ILE A 1 1026 ? -19.678 -12.200 -4.086 1.00 61.25 1026 ILE A O 1
ATOM 7537 N N . GLY A 1 1027 ? -19.384 -11.651 -6.256 1.00 57.34 1027 GLY A N 1
ATOM 7538 C CA . GLY A 1 1027 ? -18.304 -12.583 -6.553 1.00 57.34 1027 GLY A CA 1
ATOM 7539 C C . GLY A 1 1027 ? -16.954 -12.108 -6.011 1.00 57.34 1027 GLY A C 1
ATOM 7540 O O . GLY A 1 1027 ? -16.783 -10.963 -5.595 1.00 57.34 1027 GLY A O 1
ATOM 7541 N N . ILE A 1 1028 ? -15.961 -13.004 -6.021 1.00 56.56 1028 ILE A N 1
ATOM 7542 C CA . ILE A 1 1028 ? -14.567 -12.697 -5.629 1.00 56.56 1028 ILE A CA 1
ATOM 7543 C C . ILE A 1 1028 ? -13.895 -11.653 -6.535 1.00 56.56 1028 ILE A C 1
ATOM 7545 O O . ILE A 1 1028 ? -12.820 -11.154 -6.225 1.00 56.56 1028 ILE A O 1
ATOM 7549 N N . ASP A 1 1029 ? -14.518 -11.370 -7.670 1.00 54.78 1029 ASP A N 1
ATOM 7550 C CA . ASP A 1 1029 ? -14.155 -10.385 -8.677 1.00 54.78 1029 ASP A CA 1
ATOM 7551 C C . ASP A 1 1029 ? -14.782 -9.002 -8.415 1.00 54.78 1029 ASP A C 1
ATOM 7553 O O . ASP A 1 1029 ? -14.552 -8.082 -9.196 1.00 54.78 1029 ASP A O 1
ATOM 7557 N N . GLY A 1 1030 ? -15.554 -8.849 -7.330 1.00 54.91 1030 GLY A N 1
ATOM 7558 C CA . GLY A 1 1030 ? -16.150 -7.576 -6.915 1.00 54.91 1030 GLY A CA 1
ATOM 7559 C C . GLY A 1 1030 ? -17.439 -7.200 -7.651 1.00 54.91 1030 GLY A C 1
ATOM 7560 O O . GLY A 1 1030 ? -17.858 -6.048 -7.570 1.00 54.91 1030 GLY A O 1
ATOM 7561 N N . ASN A 1 1031 ? -18.081 -8.142 -8.355 1.00 60.88 1031 ASN A N 1
ATOM 7562 C CA . ASN A 1 1031 ? -19.264 -7.885 -9.192 1.00 60.88 1031 ASN A CA 1
ATOM 7563 C C . ASN A 1 1031 ? -20.502 -8.60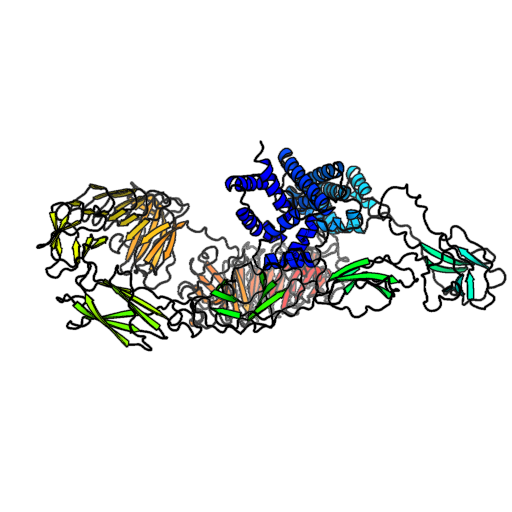2 -8.654 1.00 60.88 1031 ASN A C 1
ATOM 7565 O O . ASN A 1 1031 ? -20.381 -9.638 -8.009 1.00 60.88 1031 ASN A O 1
ATOM 7569 N N . MET A 1 1032 ? -21.707 -8.075 -8.900 1.00 64.00 1032 MET A N 1
ATOM 7570 C CA . MET A 1 1032 ? -22.951 -8.709 -8.434 1.00 64.00 1032 MET A CA 1
ATOM 7571 C C . MET A 1 1032 ? -23.481 -9.710 -9.463 1.00 64.00 1032 MET A C 1
ATOM 7573 O O . MET A 1 1032 ? -23.832 -9.302 -10.563 1.00 64.00 1032 MET A O 1
ATOM 7577 N N . HIS A 1 1033 ? -23.631 -10.980 -9.076 1.00 67.56 1033 HIS A N 1
ATOM 7578 C CA . HIS A 1 1033 ? -24.110 -12.078 -9.921 1.00 67.56 1033 HIS A CA 1
ATOM 7579 C C . HIS A 1 1033 ? -25.558 -12.488 -9.607 1.00 67.56 1033 HIS A C 1
ATOM 7581 O O . HIS A 1 1033 ? -25.947 -12.590 -8.441 1.00 67.56 1033 HIS A O 1
ATOM 7587 N N . PHE A 1 1034 ? -26.348 -12.802 -10.644 1.00 63.97 1034 PHE A N 1
ATOM 7588 C CA . PHE A 1 1034 ? -27.734 -13.287 -10.529 1.00 63.97 1034 PHE A CA 1
ATOM 7589 C C . PHE A 1 1034 ? -27.869 -14.824 -10.517 1.00 63.97 1034 PHE A C 1
ATOM 7591 O O . PHE A 1 1034 ? -28.956 -15.355 -10.276 1.00 63.97 1034 PHE A O 1
ATOM 7598 N N . GLY A 1 1035 ? -26.787 -15.558 -10.796 1.00 56.28 1035 GLY A N 1
ATOM 7599 C CA . GLY A 1 1035 ? -26.715 -17.024 -10.718 1.00 56.28 1035 GLY A CA 1
ATOM 7600 C C . GLY A 1 1035 ? -27.510 -17.829 -11.767 1.00 56.28 1035 GLY A C 1
ATOM 7601 O O . GLY A 1 1035 ? -27.372 -19.052 -11.803 1.00 56.28 1035 GLY A O 1
ATOM 7602 N N . ARG A 1 1036 ? -28.348 -17.198 -12.611 1.00 60.62 1036 ARG A N 1
ATOM 7603 C CA . ARG A 1 1036 ? -29.057 -17.799 -13.771 1.00 60.62 1036 ARG A CA 1
ATOM 7604 C C . ARG A 1 1036 ? -29.598 -16.715 -14.732 1.00 60.62 1036 ARG A C 1
ATOM 7606 O O . ARG A 1 1036 ? -29.745 -15.570 -14.321 1.00 60.62 1036 ARG A O 1
ATOM 7613 N N . ALA A 1 1037 ? -29.960 -17.083 -15.969 1.00 58.69 1037 ALA A N 1
ATOM 7614 C CA . ALA A 1 1037 ? -30.531 -16.165 -16.973 1.00 58.69 1037 ALA A CA 1
ATOM 7615 C C . ALA A 1 1037 ? -31.937 -15.634 -16.599 1.00 58.69 1037 ALA A C 1
ATOM 7617 O O . ALA A 1 1037 ? -32.728 -16.361 -15.993 1.00 58.69 1037 ALA A O 1
ATOM 7618 N N . LEU A 1 1038 ? -32.253 -14.391 -16.991 1.00 56.28 1038 LEU A N 1
ATOM 7619 C CA . LEU A 1 1038 ? -33.577 -13.764 -16.834 1.00 56.28 1038 LEU A CA 1
ATOM 7620 C C . LEU A 1 1038 ? -34.478 -14.051 -18.048 1.00 56.28 1038 LEU A C 1
ATOM 7622 O O . LEU A 1 1038 ? -34.000 -14.126 -19.178 1.00 56.28 1038 LEU A O 1
ATOM 7626 N N . GLU A 1 1039 ? -35.782 -14.235 -17.821 1.00 55.38 1039 GLU A N 1
ATOM 7627 C CA . GLU A 1 1039 ? -36.758 -14.463 -18.898 1.00 55.38 1039 GLU A CA 1
ATOM 7628 C C . GLU A 1 1039 ? -36.971 -13.203 -19.764 1.00 55.38 1039 GLU A C 1
ATOM 7630 O O . GLU A 1 1039 ? -36.525 -12.110 -19.425 1.00 55.38 1039 GLU A O 1
ATOM 7635 N N . ALA A 1 1040 ? -37.658 -13.338 -20.905 1.00 54.19 1040 ALA A N 1
ATOM 7636 C CA . ALA A 1 1040 ? -37.998 -12.185 -21.736 1.00 54.19 1040 ALA A CA 1
ATOM 7637 C C . ALA A 1 1040 ? -38.985 -11.253 -21.010 1.00 54.19 1040 ALA A C 1
ATOM 7639 O O . ALA A 1 1040 ? -40.110 -11.648 -20.693 1.00 54.19 1040 ALA A O 1
ATOM 7640 N N . GLY A 1 1041 ? -38.581 -10.008 -20.765 1.00 52.06 1041 GLY A N 1
ATOM 7641 C CA . GLY A 1 1041 ? -39.385 -9.025 -20.045 1.00 52.06 1041 GLY A CA 1
ATOM 7642 C C . GLY A 1 1041 ? -38.624 -7.736 -19.769 1.00 52.06 1041 GLY A C 1
ATOM 7643 O O . GLY A 1 1041 ? -37.423 -7.666 -19.969 1.00 52.06 1041 GLY A O 1
ATOM 7644 N N . VAL A 1 1042 ? -39.311 -6.702 -19.296 1.00 53.06 1042 VAL A N 1
ATOM 7645 C CA . VAL A 1 1042 ? -38.650 -5.503 -18.759 1.00 53.06 1042 VAL A CA 1
ATOM 7646 C C . VAL A 1 1042 ? -38.580 -5.678 -17.254 1.00 53.06 1042 VAL A C 1
ATOM 7648 O O . VAL A 1 1042 ? -39.604 -5.971 -16.643 1.00 53.06 1042 VAL A O 1
ATOM 7651 N N . TYR A 1 1043 ? -37.400 -5.538 -16.671 1.00 60.44 1043 TYR A N 1
ATOM 7652 C CA . TYR A 1 1043 ? -37.161 -5.689 -15.247 1.00 60.44 1043 TYR A CA 1
ATOM 7653 C C . TYR A 1 1043 ? -36.767 -4.353 -14.639 1.00 60.44 1043 TYR A C 1
ATOM 7655 O O . TYR A 1 1043 ? -35.950 -3.645 -15.213 1.00 60.44 1043 TYR A O 1
ATOM 7663 N N . THR A 1 1044 ? -37.322 -4.022 -13.481 1.00 61.44 1044 THR A N 1
ATOM 7664 C CA . THR A 1 1044 ? -36.889 -2.889 -12.664 1.00 61.44 1044 THR A CA 1
ATOM 7665 C C . THR A 1 1044 ? -36.232 -3.430 -11.408 1.00 61.44 1044 THR A C 1
ATOM 7667 O O . THR A 1 1044 ? -36.814 -4.241 -10.688 1.00 61.44 1044 THR A O 1
ATOM 7670 N N . MET A 1 1045 ? -34.999 -2.999 -11.186 1.00 66.31 1045 MET A N 1
ATOM 7671 C CA . MET A 1 1045 ? -34.179 -3.319 -10.042 1.00 66.31 1045 MET A CA 1
ATOM 7672 C C . MET A 1 1045 ? -34.085 -2.109 -9.126 1.00 66.31 1045 MET A C 1
ATOM 7674 O O . MET A 1 1045 ? -33.461 -1.122 -9.491 1.00 66.31 1045 MET A O 1
ATOM 7678 N N . SER A 1 1046 ? -34.673 -2.187 -7.944 1.00 63.97 1046 SER A N 1
ATOM 7679 C CA . SER A 1 1046 ? -34.707 -1.078 -6.989 1.00 63.97 1046 SER A CA 1
ATOM 7680 C C . SER A 1 1046 ? -33.817 -1.369 -5.801 1.00 63.97 1046 SER A C 1
ATOM 7682 O O . SER A 1 1046 ? -33.903 -2.459 -5.226 1.00 63.97 1046 SER A O 1
ATOM 7684 N N . PHE A 1 1047 ? -33.009 -0.397 -5.388 1.00 64.12 1047 PHE A N 1
ATOM 7685 C CA . PHE A 1 1047 ? -32.191 -0.536 -4.191 1.00 64.12 1047 PHE A CA 1
ATOM 7686 C C . PHE A 1 1047 ? -32.043 0.748 -3.381 1.00 64.12 1047 PHE A C 1
ATOM 7688 O O . PHE A 1 1047 ? -32.113 1.865 -3.884 1.00 64.12 1047 PHE A O 1
ATOM 7695 N N . ASN A 1 1048 ? -31.815 0.573 -2.080 1.00 60.94 1048 ASN A N 1
ATOM 7696 C CA . ASN A 1 1048 ? -31.608 1.672 -1.141 1.00 60.94 1048 ASN A CA 1
ATOM 7697 C C . ASN A 1 1048 ? -30.132 2.091 -1.075 1.00 60.94 1048 ASN A C 1
ATOM 7699 O O . ASN A 1 1048 ? -29.238 1.329 -1.439 1.00 60.94 1048 ASN A O 1
ATOM 7703 N N . LYS A 1 1049 ? -29.872 3.279 -0.521 1.00 54.25 1049 LYS A N 1
ATOM 7704 C CA . LYS A 1 1049 ? -28.553 3.933 -0.508 1.00 54.25 1049 LYS A CA 1
ATOM 7705 C C . LYS A 1 1049 ? -27.443 3.232 0.293 1.00 54.25 1049 LYS A C 1
ATOM 7707 O O . LYS A 1 1049 ? -26.337 3.739 0.355 1.00 54.25 1049 LYS A O 1
ATOM 7712 N N . ASP A 1 1050 ? -27.759 2.118 0.948 1.00 57.25 1050 ASP A N 1
ATOM 7713 C CA . ASP A 1 1050 ? -26.803 1.310 1.713 1.00 57.25 1050 ASP A CA 1
ATOM 7714 C C . ASP A 1 1050 ? -26.817 -0.159 1.232 1.00 57.25 1050 ASP A C 1
ATOM 7716 O O . ASP A 1 1050 ? -26.395 -1.066 1.943 1.00 57.25 1050 ASP A O 1
ATOM 7720 N N . THR A 1 1051 ? -27.365 -0.421 0.037 1.00 55.78 1051 THR A N 1
ATOM 7721 C CA . THR A 1 1051 ? -27.509 -1.788 -0.505 1.00 55.78 1051 THR A CA 1
ATOM 7722 C C . THR A 1 1051 ? -26.197 -2.329 -1.063 1.00 55.78 1051 THR A C 1
ATOM 7724 O O . THR A 1 1051 ? -25.953 -3.528 -0.962 1.00 55.78 1051 THR A O 1
ATOM 7727 N N . PHE A 1 1052 ? -25.354 -1.448 -1.610 1.00 59.44 1052 PHE A N 1
ATOM 7728 C CA . PHE A 1 1052 ? -24.076 -1.789 -2.230 1.00 59.44 1052 PHE A CA 1
ATOM 7729 C C . PHE A 1 1052 ? -22.961 -0.926 -1.640 1.00 59.44 1052 PHE A C 1
ATOM 7731 O O . PHE A 1 1052 ? -23.022 0.301 -1.742 1.00 59.44 1052 PHE A O 1
ATOM 7738 N N . ALA A 1 1053 ? -21.970 -1.572 -1.021 1.00 57.22 1053 ALA A N 1
ATOM 7739 C CA . ALA A 1 1053 ? -20.774 -0.929 -0.481 1.00 57.22 1053 ALA A CA 1
ATOM 7740 C C . ALA A 1 1053 ? -19.661 -0.877 -1.540 1.00 57.22 1053 ALA A C 1
ATOM 7742 O O . ALA A 1 1053 ? -19.429 -1.865 -2.234 1.00 57.22 1053 ALA A O 1
ATOM 7743 N N . THR A 1 1054 ? -18.964 0.251 -1.640 1.00 54.59 1054 THR A N 1
ATOM 7744 C CA . THR A 1 1054 ? -17.817 0.484 -2.532 1.00 54.59 1054 THR A CA 1
ATOM 7745 C C . THR A 1 1054 ? -16.620 0.990 -1.724 1.00 54.59 1054 THR A C 1
ATOM 7747 O O . THR A 1 1054 ? -16.784 1.427 -0.582 1.00 54.59 1054 THR A O 1
ATOM 7750 N N . ASP A 1 1055 ? -15.418 0.977 -2.305 1.00 52.59 1055 ASP A N 1
ATOM 7751 C CA . ASP A 1 1055 ? -14.213 1.507 -1.637 1.00 52.59 1055 ASP A CA 1
ATOM 7752 C C . ASP A 1 1055 ? -14.337 3.008 -1.276 1.00 52.59 1055 ASP A C 1
ATOM 7754 O O . ASP A 1 1055 ? -13.672 3.495 -0.361 1.00 52.59 1055 ASP A O 1
ATOM 7758 N N . SER A 1 1056 ? -15.255 3.734 -1.928 1.00 46.28 1056 SER A N 1
ATOM 7759 C CA . SER A 1 1056 ? -15.577 5.148 -1.677 1.00 46.28 1056 SER A CA 1
ATOM 7760 C C . SER A 1 1056 ? -16.884 5.391 -0.901 1.00 46.28 1056 SER A C 1
ATOM 7762 O O . SER A 1 1056 ? -17.279 6.547 -0.721 1.00 46.28 1056 SER A O 1
ATOM 7764 N N . GLY A 1 1057 ? -17.556 4.349 -0.394 1.00 60.22 1057 GLY A N 1
ATOM 7765 C CA . GLY A 1 1057 ? -18.739 4.476 0.467 1.00 60.22 1057 GLY A CA 1
ATOM 7766 C C . GLY A 1 1057 ? -19.882 3.536 0.088 1.00 60.22 1057 GLY A C 1
ATOM 7767 O O . GLY A 1 1057 ? -19.717 2.323 0.081 1.00 60.22 1057 GLY A O 1
ATOM 7768 N N . TYR A 1 1058 ? -21.070 4.084 -0.178 1.00 57.84 1058 TYR A N 1
ATOM 7769 C CA . TYR A 1 1058 ? -22.226 3.315 -0.652 1.00 57.84 1058 TYR A CA 1
ATOM 7770 C C . TYR A 1 1058 ? -22.817 3.952 -1.909 1.00 57.84 1058 TYR A C 1
ATOM 7772 O O . TYR A 1 1058 ? -22.761 5.176 -2.075 1.00 57.84 1058 TYR A O 1
ATOM 7780 N N . LEU A 1 1059 ? -23.409 3.134 -2.781 1.00 54.81 1059 LEU A N 1
ATOM 7781 C CA . LEU A 1 1059 ? -24.186 3.643 -3.914 1.00 54.81 1059 LEU A CA 1
ATOM 7782 C C . LEU A 1 1059 ? -25.422 4.400 -3.431 1.00 54.81 1059 LEU A C 1
ATOM 7784 O O . LEU A 1 1059 ? -26.089 3.970 -2.495 1.00 54.81 1059 LEU A O 1
ATOM 7788 N N . ALA A 1 1060 ? -25.772 5.499 -4.101 1.00 54.88 1060 ALA A N 1
ATOM 7789 C CA . ALA A 1 1060 ? -27.043 6.181 -3.866 1.00 54.88 1060 ALA A CA 1
ATOM 7790 C C . ALA A 1 1060 ? -28.235 5.245 -4.152 1.00 54.88 1060 ALA A C 1
ATOM 7792 O O . ALA A 1 1060 ? -28.129 4.346 -4.979 1.00 54.88 1060 ALA A O 1
ATOM 7793 N N . ALA A 1 1061 ? -29.368 5.452 -3.470 1.00 55.69 1061 ALA A N 1
ATOM 7794 C CA . ALA A 1 1061 ? -30.592 4.701 -3.758 1.00 55.69 1061 ALA A CA 1
ATOM 7795 C C . ALA A 1 1061 ? -31.053 4.992 -5.189 1.00 55.69 1061 ALA A C 1
ATOM 7797 O O . ALA A 1 1061 ? -31.114 6.168 -5.556 1.00 55.69 1061 ALA A O 1
ATOM 7798 N N . ASP A 1 1062 ? -31.406 3.960 -5.951 1.00 51.53 1062 ASP A N 1
ATOM 7799 C CA . ASP A 1 1062 ? -31.867 4.128 -7.327 1.00 51.53 1062 ASP A CA 1
ATOM 7800 C C . ASP A 1 1062 ? -32.724 2.949 -7.818 1.00 51.53 1062 ASP A C 1
ATOM 7802 O O . ASP A 1 1062 ? -32.699 1.854 -7.245 1.00 51.53 1062 ASP A O 1
ATOM 7806 N N . ASP A 1 1063 ? -33.461 3.195 -8.903 1.00 55.34 1063 ASP A N 1
ATOM 7807 C CA . ASP A 1 1063 ? -34.264 2.218 -9.638 1.00 55.34 1063 ASP A CA 1
ATOM 7808 C C . ASP A 1 1063 ? -33.699 2.046 -11.055 1.00 55.34 1063 ASP A C 1
ATOM 7810 O O . ASP A 1 1063 ? -33.764 2.944 -11.894 1.00 55.34 1063 ASP A O 1
ATOM 7814 N N . ILE A 1 1064 ? -33.195 0.857 -11.366 1.00 55.25 1064 ILE A N 1
ATOM 7815 C CA . ILE A 1 1064 ? -32.564 0.538 -12.646 1.00 55.25 1064 ILE A CA 1
ATOM 7816 C C . ILE A 1 1064 ? -33.496 -0.340 -13.460 1.00 55.25 1064 ILE A C 1
ATOM 7818 O O . ILE A 1 1064 ? -33.793 -1.464 -13.073 1.00 55.25 1064 ILE A O 1
ATOM 7822 N N . THR A 1 1065 ? -33.943 0.142 -14.616 1.00 51.09 1065 THR A N 1
ATOM 7823 C CA . THR A 1 1065 ? -34.795 -0.648 -15.511 1.00 51.09 1065 THR A CA 1
ATOM 7824 C C . THR A 1 1065 ? -33.999 -1.172 -16.700 1.00 51.09 1065 THR A C 1
ATOM 7826 O O . THR A 1 1065 ? -33.309 -0.407 -17.366 1.00 51.09 1065 THR A O 1
ATOM 7829 N N . PHE A 1 1066 ? -34.108 -2.466 -16.983 1.00 55.84 1066 PHE A N 1
ATOM 7830 C CA . PHE A 1 1066 ? -33.389 -3.140 -18.061 1.00 55.84 1066 PHE A CA 1
ATOM 7831 C C . PHE A 1 1066 ? -34.245 -4.234 -18.709 1.00 55.84 1066 PHE A C 1
ATOM 7833 O O . PHE A 1 1066 ? -35.196 -4.735 -18.110 1.00 55.84 1066 PHE A O 1
ATOM 7840 N N . ALA A 1 1067 ? -33.949 -4.604 -19.954 1.00 49.59 1067 ALA A N 1
ATOM 7841 C CA . ALA A 1 1067 ? -34.674 -5.665 -20.648 1.00 49.59 1067 ALA A CA 1
ATOM 7842 C C . ALA A 1 1067 ? -33.979 -7.021 -20.441 1.00 49.59 1067 ALA A C 1
ATOM 7844 O O . ALA A 1 1067 ? -32.796 -7.181 -20.724 1.00 49.59 1067 ALA A O 1
ATOM 7845 N N . GLY A 1 1068 ? -34.727 -8.012 -19.964 1.00 52.09 1068 GLY A N 1
ATOM 7846 C CA . GLY A 1 1068 ? -34.376 -9.423 -20.064 1.00 52.09 1068 GLY A CA 1
ATOM 7847 C C . GLY A 1 1068 ? -34.870 -10.004 -21.390 1.00 52.09 1068 GLY A C 1
ATOM 7848 O O . GLY A 1 1068 ? -35.892 -9.581 -21.937 1.00 52.09 1068 GLY A O 1
ATOM 7849 N N . GLY A 1 1069 ? -34.152 -10.994 -21.910 1.00 50.12 1069 GLY A N 1
ATOM 7850 C CA . GLY A 1 1069 ? -34.449 -11.657 -23.177 1.00 50.12 1069 GLY A CA 1
ATOM 7851 C C . GLY A 1 1069 ? -34.147 -13.147 -23.095 1.00 50.12 1069 GLY A C 1
ATOM 7852 O O . GLY A 1 1069 ? -33.291 -13.574 -22.319 1.00 50.12 1069 GLY A O 1
ATOM 7853 N N . VAL A 1 1070 ? -34.806 -13.963 -23.923 1.00 41.00 1070 VAL A N 1
ATOM 7854 C CA . VAL A 1 1070 ? -34.359 -15.350 -24.118 1.00 41.00 1070 VAL A CA 1
ATOM 7855 C C . VAL A 1 1070 ? -32.974 -15.289 -24.766 1.00 41.00 1070 VAL A C 1
ATOM 7857 O O . VAL A 1 1070 ? -32.839 -14.746 -25.854 1.00 41.00 1070 VAL A O 1
ATOM 7860 N N . ALA A 1 1071 ? -31.968 -15.833 -24.076 1.00 44.69 1071 ALA A N 1
ATOM 7861 C CA . ALA A 1 1071 ? -30.532 -15.721 -24.379 1.00 44.69 1071 ALA A CA 1
ATOM 7862 C C . ALA A 1 1071 ? -29.851 -14.375 -24.033 1.00 44.69 1071 ALA A C 1
ATOM 7864 O O . ALA A 1 1071 ? -28.681 -14.204 -24.356 1.00 44.69 1071 ALA A O 1
ATOM 7865 N N . GLY A 1 1072 ? -30.529 -13.497 -23.283 1.00 47.25 1072 GLY A N 1
ATOM 7866 C CA . GLY A 1 1072 ? -29.881 -12.511 -22.415 1.00 47.25 1072 GLY A CA 1
ATOM 7867 C C . GLY A 1 1072 ? -29.218 -11.298 -23.069 1.00 47.25 1072 GLY A C 1
ATOM 7868 O O . GLY A 1 1072 ? -28.078 -11.044 -22.737 1.00 47.25 1072 GLY A O 1
ATOM 7869 N N . ASN A 1 1073 ? -29.893 -10.500 -23.904 1.00 41.03 1073 ASN A N 1
ATOM 7870 C CA . ASN A 1 1073 ? -29.398 -9.152 -24.246 1.00 41.03 1073 ASN A CA 1
ATOM 7871 C C . ASN A 1 1073 ? -30.542 -8.150 -24.497 1.00 41.03 1073 ASN A C 1
ATOM 7873 O O . ASN A 1 1073 ? -31.481 -8.493 -25.211 1.00 41.03 1073 ASN A O 1
ATOM 7877 N N . ILE A 1 1074 ? -30.440 -6.937 -23.919 1.00 43.59 1074 ILE A N 1
ATOM 7878 C CA . ILE A 1 1074 ? -30.515 -5.600 -24.571 1.00 43.59 1074 ILE A CA 1
ATOM 7879 C C . ILE A 1 1074 ? -30.279 -4.498 -23.510 1.00 43.59 1074 ILE A C 1
ATOM 7881 O O . ILE A 1 1074 ? -31.003 -4.483 -22.515 1.00 43.59 1074 ILE A O 1
ATOM 7885 N N . VAL A 1 1075 ? -29.358 -3.544 -23.778 1.00 43.59 1075 VAL A N 1
ATOM 7886 C CA . VAL A 1 1075 ? -29.491 -2.101 -23.438 1.00 43.59 1075 VAL A CA 1
ATOM 7887 C C . VAL A 1 1075 ? -28.555 -1.168 -24.207 1.00 43.59 1075 VAL A C 1
ATOM 7889 O O . VAL A 1 1075 ? -27.473 -1.574 -24.619 1.00 43.59 1075 VAL A O 1
ATOM 7892 N N . GLN A 1 1076 ? -28.975 0.103 -24.329 1.00 36.22 1076 GLN A N 1
ATOM 7893 C CA . GLN A 1 1076 ? -28.087 1.241 -24.571 1.00 36.22 1076 GLN A CA 1
ATOM 7894 C C . GLN A 1 1076 ? -28.357 2.403 -23.590 1.00 36.22 1076 GLN A C 1
ATOM 7896 O O . GLN A 1 1076 ? -29.481 2.599 -23.125 1.00 36.22 1076 GLN A O 1
ATOM 7901 N N . ASP A 1 1077 ? -27.300 3.163 -23.309 1.00 37.69 1077 ASP A N 1
ATOM 7902 C CA . ASP A 1 1077 ? -27.235 4.334 -22.436 1.00 37.69 1077 ASP A CA 1
ATOM 7903 C C . ASP A 1 1077 ? -27.844 5.600 -23.090 1.00 37.69 1077 ASP A C 1
ATOM 7905 O O . ASP A 1 1077 ? -27.698 5.813 -24.295 1.00 37.69 1077 ASP A O 1
ATOM 7909 N N . GLY A 1 1078 ? -28.515 6.453 -22.303 1.00 40.06 1078 GLY A N 1
ATOM 7910 C CA . GLY A 1 1078 ? -29.038 7.764 -22.747 1.00 40.06 1078 GLY A CA 1
ATOM 7911 C C . GLY A 1 1078 ? -30.521 7.861 -23.157 1.00 40.06 1078 GLY A C 1
ATOM 7912 O O . GLY A 1 1078 ? -30.974 8.947 -23.524 1.00 40.06 1078 GLY A O 1
ATOM 7913 N N . PHE A 1 1079 ? -31.314 6.789 -23.058 1.00 41.06 1079 PHE A N 1
ATOM 7914 C CA . PHE A 1 1079 ? -32.718 6.777 -23.501 1.00 41.06 1079 PHE A CA 1
ATOM 7915 C C . PHE A 1 1079 ? -33.718 6.844 -22.324 1.00 41.06 1079 PHE A C 1
ATOM 7917 O O . PHE A 1 1079 ? -33.896 5.866 -21.601 1.00 41.06 1079 PHE A O 1
ATOM 7924 N N . SER A 1 1080 ? -34.427 7.970 -22.127 1.00 45.44 1080 SER A N 1
ATOM 7925 C CA . SER A 1 1080 ? -35.539 8.067 -21.155 1.00 45.44 1080 SER A CA 1
ATOM 7926 C C . SER A 1 1080 ? -36.895 8.028 -21.865 1.00 45.44 1080 SER A C 1
ATOM 7928 O O . SER A 1 1080 ? -37.247 8.983 -22.560 1.00 45.44 1080 SER A O 1
ATOM 7930 N N . VAL A 1 1081 ? -37.682 6.962 -21.681 1.00 41.47 1081 VAL A N 1
ATOM 7931 C CA . VAL A 1 1081 ? -39.006 6.816 -22.318 1.00 41.47 1081 VAL A CA 1
ATOM 7932 C C . VAL A 1 1081 ? -40.100 7.431 -21.432 1.00 41.47 1081 VAL A C 1
ATOM 7934 O O . VAL A 1 1081 ? -40.395 6.874 -20.376 1.00 41.47 1081 VAL A O 1
ATOM 7937 N N . PRO A 1 1082 ? -40.774 8.529 -21.827 1.00 39.78 1082 PRO A N 1
ATOM 7938 C CA . PRO A 1 1082 ? -41.743 9.196 -20.959 1.00 39.78 1082 PRO A CA 1
ATOM 7939 C C . PRO A 1 1082 ? -43.164 8.603 -21.013 1.00 39.78 1082 PRO A C 1
ATOM 7941 O O . PRO A 1 1082 ? -44.008 8.998 -20.210 1.00 39.78 1082 PRO A O 1
ATOM 7944 N N . SER A 1 1083 ? -43.471 7.670 -21.925 1.00 46.44 1083 SER A N 1
ATOM 7945 C CA . SER A 1 1083 ? -44.745 6.923 -21.925 1.00 46.44 1083 SER A CA 1
ATOM 7946 C C . SER A 1 1083 ? -44.775 5.786 -22.952 1.00 46.44 1083 SER A C 1
ATOM 7948 O O . SER A 1 1083 ? -44.367 5.990 -24.093 1.00 46.44 1083 SER A O 1
ATOM 7950 N N . PHE A 1 1084 ? -45.355 4.643 -22.575 1.00 47.22 1084 PHE A N 1
ATOM 7951 C CA . PHE A 1 1084 ? -45.636 3.501 -23.454 1.00 47.22 1084 PHE A CA 1
ATOM 7952 C C . PHE A 1 1084 ? -46.980 3.675 -24.186 1.00 47.22 1084 PHE A C 1
ATOM 7954 O O . PHE A 1 1084 ? -48.022 3.831 -23.541 1.00 47.22 1084 PHE A O 1
ATOM 7961 N N . LEU A 1 1085 ? -46.975 3.628 -25.524 1.00 52.28 1085 LEU A N 1
ATOM 7962 C CA . LEU A 1 1085 ? -48.181 3.729 -26.357 1.00 52.28 1085 LEU A CA 1
ATOM 7963 C C . LEU A 1 1085 ? -48.387 2.445 -27.183 1.00 52.28 1085 LEU A C 1
ATOM 7965 O O . LEU A 1 1085 ? -47.709 2.258 -28.194 1.00 52.28 1085 LEU A O 1
ATOM 7969 N N . PRO A 1 1086 ? -49.340 1.568 -26.810 1.00 58.19 1086 PRO A N 1
ATOM 7970 C CA . PRO A 1 1086 ? -49.755 0.469 -27.672 1.00 58.19 1086 PRO A CA 1
ATOM 7971 C C . PRO A 1 1086 ? -50.593 1.010 -28.843 1.00 58.19 1086 PRO A C 1
ATOM 7973 O O . PRO A 1 1086 ? -51.660 1.596 -28.633 1.00 58.19 1086 PRO A O 1
ATOM 7976 N N . ILE A 1 1087 ? -50.123 0.826 -30.079 1.00 61.53 1087 ILE A N 1
ATOM 7977 C CA . ILE A 1 1087 ? -50.752 1.374 -31.291 1.00 61.53 1087 ILE A CA 1
ATOM 7978 C C . ILE A 1 1087 ? -51.486 0.268 -32.047 1.00 61.53 1087 ILE A C 1
ATOM 7980 O O . ILE A 1 1087 ? -50.919 -0.782 -32.309 1.00 61.53 1087 ILE A O 1
ATOM 7984 N N . ASN A 1 1088 ? -52.743 0.524 -32.425 1.00 66.94 1088 ASN A N 1
ATOM 7985 C CA . ASN A 1 1088 ? -53.589 -0.392 -33.210 1.00 66.94 1088 ASN A CA 1
ATOM 7986 C C . ASN A 1 1088 ? -54.345 0.317 -34.362 1.00 66.94 1088 ASN A C 1
ATOM 7988 O O . ASN A 1 1088 ? -55.338 -0.203 -34.873 1.00 66.94 1088 ASN A O 1
ATOM 7992 N N . TYR A 1 1089 ? -53.948 1.545 -34.717 1.00 74.19 1089 TYR A N 1
ATOM 7993 C CA . TYR A 1 1089 ? -54.573 2.401 -35.739 1.00 74.19 1089 TYR A CA 1
ATOM 7994 C C . TYR A 1 1089 ? -53.564 3.440 -36.265 1.00 74.19 1089 TYR A C 1
ATOM 7996 O O . TYR A 1 1089 ? -52.467 3.549 -35.729 1.00 74.19 1089 TYR A O 1
ATOM 8004 N N . THR A 1 1090 ? -53.921 4.222 -37.294 1.00 75.75 1090 THR A N 1
ATOM 8005 C CA . THR A 1 1090 ? -53.039 5.267 -37.844 1.00 75.75 1090 THR A CA 1
ATOM 8006 C C . THR A 1 1090 ? -52.734 6.377 -36.829 1.00 75.75 1090 THR A C 1
ATOM 8008 O O . THR A 1 1090 ? -53.652 7.090 -36.419 1.00 75.75 1090 THR A O 1
ATOM 8011 N N . LEU A 1 1091 ? -51.464 6.572 -36.473 1.00 76.31 1091 LEU A N 1
ATOM 8012 C CA . LEU A 1 1091 ? -50.991 7.622 -35.566 1.00 76.31 1091 LEU A CA 1
ATOM 8013 C C . LEU A 1 1091 ? -50.032 8.558 -36.313 1.00 76.31 1091 LEU A C 1
ATOM 8015 O O . LEU A 1 1091 ? -49.131 8.074 -36.982 1.00 76.31 1091 LEU A O 1
ATOM 8019 N N . ASN A 1 1092 ? -50.209 9.878 -36.201 1.00 75.12 1092 ASN A N 1
ATOM 8020 C CA . ASN A 1 1092 ? -49.276 10.865 -36.756 1.00 75.12 1092 ASN A CA 1
ATOM 8021 C C . ASN A 1 1092 ? -48.720 11.746 -35.632 1.00 75.12 1092 ASN A C 1
ATOM 8023 O O . ASN A 1 1092 ? -49.478 12.524 -35.051 1.00 75.12 1092 ASN A O 1
ATOM 8027 N N . ASP A 1 1093 ? -47.428 11.606 -35.338 1.00 69.69 1093 ASP A N 1
ATOM 8028 C CA . ASP A 1 1093 ? -46.712 12.305 -34.264 1.00 69.69 1093 ASP A CA 1
ATOM 8029 C C . ASP A 1 1093 ? -45.472 13.072 -34.770 1.00 69.69 1093 ASP A C 1
ATOM 8031 O O . ASP A 1 1093 ? -44.556 13.384 -34.012 1.00 69.69 1093 ASP A O 1
ATOM 8035 N N . ALA A 1 1094 ? -45.464 13.436 -36.058 1.00 62.62 1094 ALA A N 1
ATOM 8036 C CA . ALA A 1 1094 ? -44.351 14.066 -36.781 1.00 62.62 1094 ALA A CA 1
ATOM 8037 C C . ALA A 1 1094 ? -43.816 15.410 -36.218 1.00 62.62 1094 ALA A C 1
ATOM 8039 O O . ALA A 1 1094 ? -42.923 16.007 -36.809 1.00 62.62 1094 ALA A O 1
ATOM 8040 N N . GLY A 1 1095 ? -44.369 15.930 -35.116 1.00 58.75 1095 GLY A N 1
ATOM 8041 C CA . GLY A 1 1095 ? -43.988 17.212 -34.505 1.00 58.75 1095 GLY A CA 1
ATOM 8042 C C . GLY A 1 1095 ? -43.571 17.136 -33.031 1.00 58.75 1095 GLY A C 1
ATOM 8043 O O . GLY A 1 1095 ? -43.511 18.176 -32.373 1.00 58.75 1095 GLY A O 1
ATOM 8044 N N . SER A 1 1096 ? -43.356 15.936 -32.481 1.00 60.09 1096 SER A N 1
ATOM 8045 C CA . SER A 1 1096 ? -42.918 15.735 -31.092 1.00 60.09 1096 SER A CA 1
ATOM 8046 C C . SER A 1 1096 ? -41.397 15.901 -30.945 1.00 60.09 1096 SER A C 1
ATOM 8048 O O . SER A 1 1096 ? -40.641 15.122 -31.510 1.00 60.09 1096 SER A O 1
ATOM 8050 N N . ASN A 1 1097 ? -40.944 16.850 -30.113 1.00 60.78 1097 ASN A N 1
ATOM 8051 C CA . ASN A 1 1097 ? -39.528 17.005 -29.719 1.00 60.78 1097 ASN A CA 1
ATOM 8052 C C . ASN A 1 1097 ? -39.153 16.117 -28.514 1.00 60.78 1097 ASN A C 1
ATOM 8054 O O . ASN A 1 1097 ? -38.331 16.502 -27.684 1.00 60.78 1097 ASN A O 1
ATOM 8058 N N . VAL A 1 1098 ? -39.782 14.951 -28.368 1.00 60.66 1098 VAL A N 1
ATOM 8059 C CA . VAL A 1 1098 ? -39.516 14.021 -27.260 1.00 60.66 1098 VAL A CA 1
ATOM 8060 C C . VAL A 1 1098 ? -39.432 12.603 -27.803 1.00 60.66 1098 VAL A C 1
ATOM 8062 O O . VAL A 1 1098 ? -40.350 12.205 -28.519 1.00 60.66 1098 VAL A O 1
ATOM 8065 N N . SER A 1 1099 ? -38.382 11.883 -27.401 1.00 61.78 1099 SER A N 1
ATOM 8066 C CA . SER A 1 1099 ? -38.166 10.453 -27.633 1.00 61.78 1099 SER A CA 1
ATOM 8067 C C . SER A 1 1099 ? -39.291 9.604 -27.048 1.00 61.78 1099 SER A C 1
ATOM 8069 O O . SER A 1 1099 ? -39.667 9.783 -25.885 1.00 61.78 1099 SER A O 1
ATOM 8071 N N . LYS A 1 1100 ? -39.856 8.687 -27.832 1.00 63.34 1100 LYS A N 1
ATOM 8072 C CA . LYS A 1 1100 ? -41.002 7.851 -27.444 1.00 63.34 1100 LYS A CA 1
ATOM 8073 C C . LYS A 1 1100 ? -40.798 6.390 -27.816 1.00 63.34 1100 LYS A C 1
ATOM 8075 O O . LYS A 1 1100 ? -40.072 6.060 -28.743 1.00 63.34 1100 LYS A O 1
ATOM 8080 N N . MET A 1 1101 ? -41.489 5.509 -27.088 1.00 66.56 1101 MET A N 1
ATOM 8081 C CA . MET A 1 1101 ? -41.598 4.095 -27.438 1.00 66.56 1101 MET A CA 1
ATOM 8082 C C . MET A 1 1101 ? -42.999 3.784 -27.966 1.00 66.56 1101 MET A C 1
ATOM 8084 O O . MET A 1 1101 ? -44.004 4.031 -27.287 1.00 66.56 1101 MET A O 1
ATOM 8088 N N . TYR A 1 1102 ? -43.057 3.178 -29.147 1.00 68.94 1102 TYR A N 1
ATOM 8089 C CA . TYR A 1 1102 ? -44.282 2.734 -29.797 1.00 68.94 1102 TYR A CA 1
ATOM 8090 C C . TYR A 1 1102 ? -44.283 1.220 -29.911 1.00 68.94 1102 TYR A C 1
ATOM 8092 O O . TYR A 1 1102 ? -43.295 0.633 -30.336 1.00 68.94 1102 TYR A O 1
ATOM 8100 N N . ALA A 1 1103 ? -45.391 0.576 -29.552 1.00 67.69 1103 ALA A N 1
ATOM 8101 C CA . ALA A 1 1103 ? -45.477 -0.875 -29.624 1.00 67.69 1103 ALA A CA 1
ATOM 8102 C C . ALA A 1 1103 ? -46.734 -1.324 -30.376 1.00 67.69 1103 ALA A C 1
ATOM 8104 O O . ALA A 1 1103 ? -47.859 -1.017 -29.968 1.00 67.69 1103 ALA A O 1
ATOM 8105 N N . GLY A 1 1104 ? -46.546 -2.032 -31.489 1.00 62.28 1104 GLY A N 1
ATOM 8106 C CA . GLY A 1 1104 ? -47.628 -2.586 -32.300 1.00 62.28 1104 GLY A CA 1
ATOM 8107 C C . GLY A 1 1104 ? -47.941 -4.023 -31.901 1.00 62.28 1104 GLY A C 1
ATOM 8108 O O . GLY A 1 1104 ? -47.075 -4.890 -31.978 1.00 62.28 1104 GLY A O 1
ATOM 8109 N N . TYR A 1 1105 ? -49.189 -4.286 -31.501 1.00 58.81 1105 TYR A N 1
ATOM 8110 C CA . TYR A 1 1105 ? -49.643 -5.624 -31.108 1.00 58.81 1105 TYR A CA 1
ATOM 8111 C C . TYR A 1 1105 ? -51.039 -5.938 -31.679 1.00 58.81 1105 TYR A C 1
ATOM 8113 O O . TYR A 1 1105 ? -52.044 -5.452 -31.166 1.00 58.81 1105 TYR A O 1
ATOM 8121 N N . GLY A 1 1106 ? -51.134 -6.829 -32.674 1.00 60.06 1106 GLY A N 1
ATOM 8122 C CA . GLY A 1 1106 ? -52.406 -7.367 -33.194 1.00 60.06 1106 GLY A CA 1
ATOM 8123 C C . GLY A 1 1106 ? -52.550 -7.375 -34.723 1.00 60.06 1106 GLY A C 1
ATOM 8124 O O . GLY A 1 1106 ? -51.921 -6.612 -35.418 1.00 60.06 1106 GLY A O 1
ATOM 8125 N N . ALA A 1 1107 ? -53.430 -8.211 -35.278 1.00 59.28 1107 ALA A N 1
ATOM 8126 C CA . ALA A 1 1107 ? -53.432 -8.598 -36.703 1.00 59.28 1107 ALA A CA 1
ATOM 8127 C C . ALA A 1 1107 ? -53.820 -7.535 -37.774 1.00 59.28 1107 ALA A C 1
ATOM 8129 O O . ALA A 1 1107 ? -54.113 -7.918 -38.906 1.00 59.28 1107 ALA A O 1
ATOM 8130 N N . ASN A 1 1108 ? -53.902 -6.238 -37.455 1.00 64.75 1108 ASN A N 1
ATOM 8131 C CA . ASN A 1 1108 ? -54.318 -5.198 -38.413 1.00 64.75 1108 ASN A CA 1
ATOM 8132 C C . ASN A 1 1108 ? -53.131 -4.335 -38.856 1.00 64.75 1108 ASN A C 1
ATOM 8134 O O . ASN A 1 1108 ? -52.341 -3.973 -37.991 1.00 64.75 1108 ASN A O 1
ATOM 8138 N N . PRO A 1 1109 ? -53.072 -3.894 -40.129 1.00 68.88 1109 PRO A N 1
ATOM 8139 C CA . PRO A 1 1109 ? -52.028 -2.980 -40.563 1.00 68.88 1109 PRO A CA 1
ATOM 8140 C C . PRO A 1 1109 ? -52.039 -1.658 -39.782 1.00 68.88 1109 PRO A C 1
ATOM 8142 O O . PRO A 1 1109 ? -53.090 -1.013 -39.667 1.00 68.88 1109 PRO A O 1
ATOM 8145 N N . ILE A 1 1110 ? -50.887 -1.246 -39.258 1.00 73.88 1110 ILE A N 1
ATOM 8146 C CA . ILE A 1 1110 ? -50.710 -0.002 -38.493 1.00 73.88 1110 ILE A CA 1
ATOM 8147 C C . ILE A 1 1110 ? -49.953 1.005 -39.357 1.00 73.88 1110 ILE A C 1
ATOM 8149 O O . ILE A 1 1110 ? -49.025 0.636 -40.053 1.00 73.88 1110 ILE A O 1
ATOM 8153 N N . GLN A 1 1111 ? -50.342 2.281 -39.312 1.00 77.75 1111 GLN A N 1
ATOM 8154 C CA . GLN A 1 1111 ? -49.615 3.368 -39.979 1.00 77.75 1111 GLN A CA 1
ATOM 8155 C C . GLN A 1 1111 ? -49.109 4.328 -38.908 1.00 77.75 1111 GLN A C 1
ATOM 8157 O O . GLN A 1 1111 ? -49.919 5.002 -38.273 1.00 77.75 1111 GLN A O 1
ATOM 8162 N N . LEU A 1 1112 ? -47.810 4.399 -38.678 1.00 76.81 1112 LEU A N 1
ATOM 8163 C CA . LEU A 1 1112 ? -47.223 5.258 -37.649 1.00 76.81 1112 LEU A CA 1
ATOM 8164 C C . LEU A 1 1112 ? -46.452 6.378 -38.332 1.00 76.81 1112 LEU A C 1
ATOM 8166 O O . LEU A 1 1112 ? -45.728 6.085 -39.260 1.00 76.81 1112 LEU A O 1
ATOM 8170 N N . THR A 1 1113 ? -46.590 7.643 -37.933 1.00 75.69 1113 THR A N 1
ATOM 8171 C CA . THR A 1 1113 ? -45.677 8.716 -38.357 1.00 75.69 1113 THR A CA 1
ATOM 8172 C C . THR A 1 1113 ? -44.869 9.229 -37.171 1.00 75.69 1113 THR A C 1
ATOM 8174 O O . THR A 1 1113 ? -45.487 9.745 -36.239 1.00 75.69 1113 THR A O 1
ATOM 8177 N N . THR A 1 1114 ? -43.542 9.088 -37.198 1.00 72.00 1114 THR A N 1
ATOM 8178 C CA . THR A 1 1114 ? -42.622 9.499 -36.117 1.00 72.00 1114 THR A CA 1
ATOM 8179 C C . THR A 1 1114 ? -42.002 10.881 -36.370 1.00 72.00 1114 THR A C 1
ATOM 8181 O O . THR A 1 1114 ? -42.082 11.421 -37.483 1.00 72.00 1114 THR A O 1
ATOM 8184 N N . GLY A 1 1115 ? -41.502 11.498 -35.290 1.00 66.06 1115 GLY A N 1
ATOM 8185 C CA . GLY A 1 1115 ? -40.966 12.867 -35.242 1.00 66.06 1115 GLY A CA 1
ATOM 8186 C C . GLY A 1 1115 ? -39.451 12.945 -35.475 1.00 66.06 1115 GLY A C 1
ATOM 8187 O O . GLY A 1 1115 ? -38.886 12.092 -36.142 1.00 66.06 1115 GLY A O 1
ATOM 8188 N N . THR A 1 1116 ? -38.797 13.994 -34.960 1.00 62.91 1116 THR A N 1
ATOM 8189 C CA . THR A 1 1116 ? -37.370 14.311 -35.216 1.00 62.91 1116 THR A CA 1
ATOM 8190 C C . THR A 1 1116 ? -36.419 13.942 -34.064 1.00 62.91 1116 THR A C 1
ATOM 8192 O O . THR A 1 1116 ? -35.275 14.386 -34.054 1.00 62.91 1116 THR A O 1
ATOM 8195 N N . GLN A 1 1117 ? -36.883 13.191 -33.063 1.00 70.50 1117 GLN A N 1
ATOM 8196 C CA . GLN A 1 1117 ? -36.070 12.713 -31.934 1.00 70.50 1117 GLN A CA 1
ATOM 8197 C C . GLN A 1 1117 ? -35.885 11.199 -32.017 1.00 70.50 1117 GLN A C 1
ATOM 8199 O O . GLN A 1 1117 ? -36.557 10.560 -32.809 1.00 70.50 1117 GLN A O 1
ATOM 8204 N N . GLN A 1 1118 ? -35.009 10.646 -31.173 1.00 66.94 1118 GLN A N 1
ATOM 8205 C CA . GLN A 1 1118 ? -34.764 9.207 -31.116 1.00 66.94 1118 GLN A CA 1
ATOM 8206 C C . GLN A 1 1118 ? -35.984 8.454 -30.559 1.00 66.94 1118 GLN A C 1
ATOM 8208 O O . GLN A 1 1118 ? -36.308 8.619 -29.385 1.00 66.94 1118 GLN A O 1
ATOM 8213 N N . ASP A 1 1119 ? -36.648 7.635 -31.363 1.00 67.81 1119 ASP A N 1
ATOM 8214 C CA . ASP A 1 1119 ? -37.821 6.836 -31.007 1.00 67.81 1119 ASP A CA 1
ATOM 8215 C C . ASP A 1 1119 ? -37.501 5.323 -31.034 1.00 67.81 1119 ASP A C 1
ATOM 8217 O O . ASP A 1 1119 ? -36.678 4.847 -31.815 1.00 67.81 1119 ASP A O 1
ATOM 8221 N N . VAL A 1 1120 ? -38.167 4.536 -30.177 1.00 67.69 1120 VAL A N 1
ATOM 8222 C CA . VAL A 1 1120 ? -38.076 3.061 -30.165 1.00 67.69 1120 VAL A CA 1
ATOM 8223 C C . VAL A 1 1120 ? -39.381 2.454 -30.660 1.00 67.69 1120 VAL A C 1
ATOM 8225 O O . VAL A 1 1120 ? -40.446 2.723 -30.104 1.00 67.69 1120 VAL A O 1
ATOM 8228 N N . ILE A 1 1121 ? -39.320 1.585 -31.663 1.00 71.38 1121 ILE A N 1
ATOM 8229 C CA . ILE A 1 1121 ? -40.495 0.935 -32.244 1.00 71.38 1121 ILE A CA 1
ATOM 8230 C C . ILE A 1 1121 ? -40.394 -0.573 -32.036 1.00 71.38 1121 ILE A C 1
ATOM 8232 O O . ILE A 1 1121 ? -39.483 -1.225 -32.532 1.00 71.38 1121 ILE A O 1
ATOM 8236 N N . LEU A 1 1122 ? -41.358 -1.131 -31.307 1.00 68.50 1122 LEU A N 1
ATOM 8237 C CA . LEU A 1 1122 ? -41.513 -2.564 -31.085 1.00 68.50 1122 LEU A CA 1
ATOM 8238 C C . LEU A 1 1122 ? -42.591 -3.100 -32.037 1.00 68.50 1122 LEU A C 1
ATOM 8240 O O . LEU A 1 1122 ? -43.784 -2.835 -31.842 1.00 68.50 1122 LEU A O 1
ATOM 8244 N N . ALA A 1 1123 ? -42.189 -3.871 -33.041 1.00 63.69 1123 ALA A N 1
ATOM 8245 C CA . ALA A 1 1123 ? -43.093 -4.651 -33.878 1.00 63.69 1123 ALA A CA 1
ATOM 8246 C C . ALA A 1 1123 ? -42.996 -6.116 -33.437 1.00 63.69 1123 ALA A C 1
ATOM 8248 O O . ALA A 1 1123 ? -41.916 -6.681 -33.329 1.00 63.69 1123 ALA A O 1
ATOM 8249 N N . SER A 1 1124 ? -44.115 -6.753 -33.081 1.00 58.66 1124 SER A N 1
ATOM 8250 C CA . SER A 1 1124 ? -44.084 -8.182 -32.752 1.00 58.66 1124 SER A CA 1
ATOM 8251 C C . SER A 1 1124 ? -45.348 -8.894 -33.216 1.00 58.66 1124 SER A C 1
ATOM 8253 O O . SER A 1 1124 ? -46.462 -8.378 -33.106 1.00 58.66 1124 SER A O 1
ATOM 8255 N N . GLY A 1 1125 ? -45.184 -10.120 -33.720 1.00 56.50 1125 GLY A N 1
ATOM 8256 C CA . GLY A 1 1125 ? -46.302 -11.035 -33.963 1.00 56.50 1125 GLY A CA 1
ATOM 8257 C C . GLY A 1 1125 ? -46.992 -10.947 -35.331 1.00 56.50 1125 GLY A C 1
ATOM 8258 O O . GLY A 1 1125 ? -48.179 -11.263 -35.407 1.00 56.50 1125 GLY A O 1
ATOM 8259 N N . GLY A 1 1126 ? -46.278 -10.585 -36.406 1.00 57.22 1126 GLY A N 1
ATOM 8260 C CA . GLY A 1 1126 ? -46.788 -10.669 -37.788 1.00 57.22 1126 GLY A CA 1
ATOM 8261 C C . GLY A 1 1126 ? -47.821 -9.596 -38.148 1.00 57.22 1126 GLY A C 1
ATOM 8262 O O . GLY A 1 1126 ? -48.773 -9.859 -38.882 1.00 57.22 1126 GLY A O 1
ATOM 8263 N N . VAL A 1 1127 ? -47.673 -8.410 -37.564 1.00 62.94 1127 VAL A N 1
ATOM 8264 C CA . VAL A 1 1127 ? -48.531 -7.247 -37.790 1.00 62.94 1127 VAL A CA 1
ATOM 8265 C C . VAL A 1 1127 ? -47.867 -6.349 -38.816 1.00 62.94 1127 VAL A C 1
ATOM 8267 O O . VAL A 1 1127 ? -46.865 -5.756 -38.461 1.00 62.94 1127 VAL A O 1
ATOM 8270 N N . GLN A 1 1128 ? -48.442 -6.190 -40.012 1.00 70.44 1128 GLN A N 1
ATOM 8271 C CA . GLN A 1 1128 ? -47.916 -5.244 -41.005 1.00 70.44 1128 GLN A CA 1
ATOM 8272 C C . GLN A 1 1128 ? -47.877 -3.819 -40.426 1.00 70.44 1128 GLN A C 1
ATOM 8274 O O . GLN A 1 1128 ? -48.924 -3.224 -40.149 1.00 70.44 1128 GLN A O 1
ATOM 8279 N N . MET A 1 1129 ? -46.691 -3.254 -40.247 1.00 71.62 1129 MET A N 1
ATOM 8280 C CA . MET A 1 1129 ? -46.508 -1.880 -39.796 1.00 71.62 1129 MET A CA 1
ATOM 8281 C C . MET A 1 1129 ? -45.910 -1.022 -40.909 1.00 71.62 1129 MET A C 1
ATOM 8283 O O . MET A 1 1129 ? -44.794 -1.245 -41.353 1.00 71.62 1129 MET A O 1
ATOM 8287 N N . ASP A 1 1130 ? -46.650 0.006 -41.313 1.00 74.94 1130 ASP A N 1
ATOM 8288 C CA . ASP A 1 1130 ? -46.201 1.037 -42.239 1.00 74.94 1130 ASP A CA 1
ATOM 8289 C C . ASP A 1 1130 ? -45.713 2.242 -41.418 1.00 74.94 1130 ASP A C 1
ATOM 8291 O O . ASP A 1 1130 ? -46.498 3.066 -40.929 1.00 74.94 1130 ASP A O 1
ATOM 8295 N N . ILE A 1 1131 ? -44.403 2.332 -41.224 1.00 74.12 1131 ILE A N 1
ATOM 8296 C CA . ILE A 1 1131 ? -43.754 3.369 -40.418 1.00 74.12 1131 ILE A CA 1
ATOM 8297 C C . ILE A 1 1131 ? -43.366 4.522 -41.340 1.00 74.12 1131 ILE A C 1
ATOM 8299 O O . ILE A 1 1131 ? -42.691 4.325 -42.338 1.00 74.12 1131 ILE A O 1
ATOM 8303 N N . ARG A 1 1132 ? -43.800 5.738 -41.024 1.00 75.31 1132 ARG A N 1
ATOM 8304 C CA . ARG A 1 1132 ? -43.627 6.953 -41.817 1.00 75.31 1132 ARG A CA 1
ATOM 8305 C C . ARG A 1 1132 ? -42.734 7.936 -41.077 1.00 75.31 1132 ARG A C 1
ATOM 8307 O O . ARG A 1 1132 ? -43.068 8.368 -39.984 1.00 75.31 1132 ARG A O 1
ATOM 8314 N N . TYR A 1 1133 ? -41.656 8.382 -41.691 1.00 70.38 1133 TYR A N 1
ATOM 8315 C CA . TYR A 1 1133 ? -40.844 9.451 -41.109 1.00 70.38 1133 TYR A CA 1
ATOM 8316 C C . TYR A 1 1133 ? -41.349 10.804 -41.585 1.00 70.38 1133 TYR A C 1
ATOM 8318 O O . TYR A 1 1133 ? -41.371 11.046 -42.789 1.00 70.38 1133 TYR A O 1
ATOM 8326 N N . GLY A 1 1134 ? -41.787 11.664 -40.659 1.00 58.19 1134 GLY A N 1
ATOM 8327 C CA . GLY A 1 1134 ? -42.382 12.961 -40.995 1.00 58.19 1134 GLY A CA 1
ATOM 8328 C C . GLY A 1 1134 ? -41.384 13.987 -41.543 1.00 58.19 1134 GLY A C 1
ATOM 8329 O O . GLY A 1 1134 ? -41.752 14.790 -42.399 1.00 58.19 1134 GLY A O 1
ATOM 8330 N N . HIS A 1 1135 ? -40.137 13.942 -41.063 1.00 60.91 1135 HIS A N 1
ATOM 8331 C CA . HIS A 1 1135 ? -38.985 14.708 -41.544 1.00 60.91 1135 HIS A CA 1
ATOM 8332 C C . HIS A 1 1135 ? -37.690 13.958 -41.184 1.00 60.91 1135 HIS A C 1
ATOM 8334 O O . HIS A 1 1135 ? -37.577 13.452 -40.074 1.00 60.91 1135 HIS A O 1
ATOM 8340 N N . ILE A 1 1136 ? -36.714 13.904 -42.098 1.00 59.41 1136 ILE A N 1
ATOM 8341 C CA . ILE A 1 1136 ? -35.368 13.381 -41.810 1.00 59.41 1136 ILE A CA 1
ATOM 8342 C C . ILE A 1 1136 ? -34.536 14.559 -41.282 1.00 59.41 1136 ILE A C 1
ATOM 8344 O O . ILE A 1 1136 ? -34.177 15.445 -42.059 1.00 59.41 1136 ILE A O 1
ATOM 8348 N N . ASP A 1 1137 ? -34.308 14.617 -39.969 1.00 57.16 1137 ASP A N 1
ATOM 8349 C CA . ASP A 1 1137 ? -33.380 15.568 -39.340 1.00 57.16 1137 ASP A CA 1
ATOM 8350 C C . ASP A 1 1137 ? -32.030 14.880 -39.094 1.00 57.16 1137 ASP A C 1
ATOM 8352 O O . ASP A 1 1137 ? -31.977 13.705 -38.745 1.00 57.16 1137 ASP A O 1
ATOM 8356 N N . SER A 1 1138 ? -30.949 15.641 -39.230 1.00 54.06 1138 SER A N 1
ATOM 8357 C CA . SER A 1 1138 ? -29.557 15.234 -39.022 1.00 54.06 1138 SER A CA 1
ATOM 8358 C C . SER A 1 1138 ? -29.234 14.657 -37.637 1.00 54.06 1138 SER A C 1
ATOM 8360 O O . SER A 1 1138 ? -28.183 14.044 -37.479 1.00 54.06 1138 SER A O 1
ATOM 8362 N N . SER A 1 1139 ? -30.109 14.835 -36.640 1.00 53.84 1139 SER A N 1
ATOM 8363 C CA . SER A 1 1139 ? -29.926 14.323 -35.273 1.00 53.84 1139 SER A CA 1
ATOM 8364 C C . SER A 1 1139 ? -30.894 13.205 -34.863 1.00 53.84 1139 SER A C 1
ATOM 8366 O O . SER A 1 1139 ? -30.837 12.759 -33.717 1.00 53.84 1139 SER A O 1
ATOM 8368 N N . ALA A 1 1140 ? -31.811 12.780 -35.736 1.00 59.03 1140 ALA A N 1
ATOM 8369 C CA . ALA A 1 1140 ? -32.821 11.774 -35.402 1.00 59.03 1140 ALA A CA 1
ATOM 8370 C C . ALA A 1 1140 ? -32.260 10.358 -35.612 1.00 59.03 1140 ALA A C 1
ATOM 8372 O O . ALA A 1 1140 ? -31.863 10.031 -36.724 1.00 59.03 1140 ALA A O 1
ATOM 8373 N N . GLN A 1 1141 ? -32.226 9.529 -34.563 1.00 64.94 1141 GLN A N 1
ATOM 8374 C CA . GLN A 1 1141 ? -31.794 8.127 -34.644 1.00 64.94 1141 GLN A CA 1
ATOM 8375 C C . GLN A 1 1141 ? -32.816 7.222 -33.962 1.00 64.94 1141 GLN A C 1
ATOM 8377 O O . GLN A 1 1141 ? -32.962 7.288 -32.745 1.00 64.94 1141 GLN A O 1
ATOM 8382 N N . ASP A 1 1142 ? -33.464 6.342 -34.716 1.00 68.00 1142 ASP A N 1
ATOM 8383 C CA . ASP A 1 1142 ? -34.496 5.467 -34.158 1.00 68.00 1142 ASP A CA 1
ATOM 8384 C C . ASP A 1 1142 ? -34.049 4.005 -34.078 1.00 68.00 1142 ASP A C 1
ATOM 8386 O O . ASP A 1 1142 ? -33.233 3.527 -34.875 1.00 68.00 1142 ASP A O 1
ATOM 8390 N N . MET A 1 1143 ? -34.620 3.276 -33.119 1.00 71.56 1143 MET A N 1
ATOM 8391 C CA . MET A 1 1143 ? -34.373 1.849 -32.915 1.00 71.56 1143 MET A CA 1
ATOM 8392 C C . MET A 1 1143 ? -35.645 1.036 -33.150 1.00 71.56 1143 MET A C 1
ATOM 8394 O O . MET A 1 1143 ? -36.646 1.204 -32.456 1.00 71.56 1143 MET A O 1
ATOM 8398 N N . LEU A 1 1144 ? -35.596 0.113 -34.108 1.00 70.25 1144 LEU A N 1
ATOM 8399 C CA . LEU A 1 1144 ? -36.682 -0.800 -34.444 1.00 70.25 1144 LEU A CA 1
ATOM 8400 C C . LEU A 1 1144 ? -36.337 -2.214 -33.977 1.00 70.25 1144 LEU A C 1
ATOM 8402 O O . LEU A 1 1144 ? -35.279 -2.749 -34.304 1.00 70.25 1144 LEU A O 1
ATOM 8406 N N . ILE A 1 1145 ? -37.250 -2.827 -33.230 1.00 67.94 1145 ILE A N 1
ATOM 8407 C CA . ILE A 1 1145 ? -37.090 -4.165 -32.657 1.00 67.94 1145 ILE A CA 1
ATOM 8408 C C . ILE A 1 1145 ? -38.228 -5.053 -33.170 1.00 67.94 1145 ILE A C 1
ATOM 8410 O O . ILE A 1 1145 ? -39.402 -4.722 -32.972 1.00 67.94 1145 ILE A O 1
ATOM 8414 N N . GLY A 1 1146 ? -37.869 -6.182 -33.793 1.00 62.91 1146 GLY A N 1
ATOM 8415 C CA . GLY A 1 1146 ? -38.805 -7.197 -34.294 1.00 62.91 1146 GLY A CA 1
ATOM 8416 C C . GLY A 1 1146 ? -39.451 -6.877 -35.650 1.00 62.91 1146 GLY A C 1
ATOM 8417 O O . GLY A 1 1146 ? -40.625 -7.184 -35.863 1.00 62.91 1146 GLY A O 1
ATOM 8418 N N . PHE A 1 1147 ? -38.695 -6.257 -36.559 1.00 69.25 1147 PHE A N 1
ATOM 8419 C CA . PHE A 1 1147 ? -39.150 -5.847 -37.894 1.00 69.25 1147 PHE A CA 1
ATOM 8420 C C . PHE A 1 1147 ? -39.385 -7.067 -38.809 1.00 69.25 1147 PHE A C 1
ATOM 8422 O O . PHE A 1 1147 ? -38.457 -7.798 -39.130 1.00 69.25 1147 PHE A O 1
ATOM 8429 N N . GLY A 1 1148 ? -40.626 -7.345 -39.213 1.00 66.12 1148 GLY A N 1
ATOM 8430 C CA . GLY A 1 1148 ? -40.978 -8.520 -40.021 1.00 66.12 1148 GLY A CA 1
ATOM 8431 C C . GLY A 1 1148 ? -41.037 -8.244 -41.528 1.00 66.12 1148 GLY A C 1
ATOM 8432 O O . GLY A 1 1148 ? -41.244 -7.116 -41.948 1.00 66.12 1148 GLY A O 1
ATOM 8433 N N . GLY A 1 1149 ? -40.970 -9.293 -42.358 1.00 64.12 1149 GLY A N 1
ATOM 8434 C CA . GLY A 1 1149 ? -40.935 -9.159 -43.831 1.00 64.12 1149 GLY A CA 1
ATOM 8435 C C . GLY A 1 1149 ? -42.225 -8.679 -44.527 1.00 64.12 1149 GLY A C 1
ATOM 8436 O O . GLY A 1 1149 ? -42.332 -8.721 -45.747 1.00 64.12 1149 GLY A O 1
ATOM 8437 N N . ASP A 1 1150 ? -43.243 -8.277 -43.767 1.00 66.31 1150 ASP A N 1
ATOM 8438 C CA . ASP A 1 1150 ? -44.436 -7.600 -44.298 1.00 66.31 1150 ASP A CA 1
ATOM 8439 C C . ASP A 1 1150 ? -44.514 -6.135 -43.813 1.00 66.31 1150 ASP A C 1
ATOM 8441 O O . ASP A 1 1150 ? -45.441 -5.417 -44.195 1.00 66.31 1150 ASP A O 1
ATOM 8445 N N . ASP A 1 1151 ? -43.567 -5.685 -42.980 1.00 72.94 1151 ASP A N 1
ATOM 8446 C CA . ASP A 1 1151 ? -43.486 -4.315 -42.472 1.00 72.94 1151 ASP A CA 1
ATOM 8447 C C . ASP A 1 1151 ? -42.867 -3.396 -43.526 1.00 72.94 1151 ASP A C 1
ATOM 8449 O O . ASP A 1 1151 ? -41.955 -3.781 -44.255 1.00 72.94 1151 ASP A O 1
ATOM 8453 N N . GLN A 1 1152 ? -43.378 -2.168 -43.638 1.00 73.81 1152 GLN A N 1
ATOM 8454 C CA . GLN A 1 1152 ? -42.908 -1.204 -44.627 1.00 73.81 1152 GLN A CA 1
ATOM 8455 C C . GLN A 1 1152 ? -42.381 0.062 -43.968 1.00 73.81 1152 GLN A C 1
ATOM 8457 O O . GLN A 1 1152 ? -43.058 0.702 -43.161 1.00 73.81 1152 GLN A O 1
ATOM 8462 N N . LEU A 1 1153 ? -41.191 0.482 -44.386 1.00 73.94 1153 LEU A N 1
ATOM 8463 C CA . LEU A 1 1153 ? -40.629 1.769 -43.998 1.00 73.94 1153 LEU A CA 1
ATOM 8464 C C . LEU A 1 1153 ? -40.867 2.794 -45.105 1.00 73.94 1153 LEU A C 1
ATOM 8466 O O . LEU A 1 1153 ? -40.473 2.583 -46.248 1.00 73.94 1153 LEU A O 1
ATOM 8470 N N . LEU A 1 1154 ? -41.531 3.897 -44.773 1.00 69.69 1154 LEU A N 1
ATOM 8471 C CA . LEU A 1 1154 ? -41.917 4.965 -45.688 1.00 69.69 1154 LEU A CA 1
ATOM 8472 C C . LEU A 1 1154 ? -41.243 6.284 -45.286 1.00 69.69 1154 LEU A C 1
ATOM 8474 O O . LEU A 1 1154 ? -41.507 6.840 -44.222 1.00 69.69 1154 LEU A O 1
ATOM 8478 N N . PHE A 1 1155 ? -40.445 6.869 -46.172 1.00 64.44 1155 PHE A N 1
ATOM 8479 C CA . PHE A 1 1155 ? -39.868 8.201 -45.940 1.00 64.44 1155 PHE A CA 1
ATOM 8480 C C . PHE A 1 1155 ? -40.735 9.297 -46.553 1.00 64.44 1155 PHE A C 1
ATOM 8482 O O . PHE A 1 1155 ? -41.020 9.232 -47.747 1.00 64.44 1155 PHE A O 1
ATOM 8489 N N . GLN A 1 1156 ? -41.131 10.307 -45.765 1.00 61.59 1156 GLN A N 1
ATOM 8490 C CA . GLN A 1 1156 ? -41.900 11.465 -46.234 1.00 61.59 1156 GLN A CA 1
ATOM 8491 C C . GLN A 1 1156 ? -41.075 12.761 -46.118 1.00 61.59 1156 GLN A C 1
ATOM 8493 O O . GLN A 1 1156 ? -40.686 13.173 -45.031 1.00 61.59 1156 GLN A O 1
ATOM 8498 N N . GLY A 1 1157 ? -40.794 13.436 -47.242 1.00 56.81 1157 GLY A N 1
ATOM 8499 C CA . GLY A 1 1157 ? -40.038 14.698 -47.250 1.00 56.81 1157 GLY A CA 1
ATOM 8500 C C . GLY A 1 1157 ? -39.543 15.145 -48.634 1.00 56.81 1157 GLY A C 1
ATOM 8501 O O . GLY A 1 1157 ? -39.722 14.446 -49.626 1.00 56.81 1157 GLY A O 1
ATOM 8502 N N . VAL A 1 1158 ? -38.889 16.317 -48.707 1.00 52.09 1158 VAL A N 1
ATOM 8503 C CA . VAL A 1 1158 ? -38.381 16.953 -49.955 1.00 52.09 1158 VAL A CA 1
ATOM 8504 C C . VAL A 1 1158 ? -37.251 16.158 -50.644 1.00 52.09 1158 VAL A C 1
ATOM 8506 O O . VAL A 1 1158 ? -36.795 16.534 -51.722 1.00 52.09 1158 VAL A O 1
ATOM 8509 N N . ALA A 1 1159 ? -36.797 15.061 -50.032 1.00 53.06 1159 ALA A N 1
ATOM 8510 C CA . ALA A 1 1159 ? -35.678 14.237 -50.487 1.00 53.06 1159 ALA A CA 1
ATOM 8511 C C . ALA A 1 1159 ? -35.956 13.460 -51.792 1.00 53.06 1159 ALA A C 1
ATOM 8513 O O . ALA A 1 1159 ? -35.017 13.030 -52.463 1.00 53.06 1159 ALA A O 1
ATOM 8514 N N . GLU A 1 1160 ? -37.230 13.326 -52.191 1.00 51.59 1160 GLU A N 1
ATOM 8515 C CA . GLU A 1 1160 ? -37.656 12.553 -53.367 1.00 51.59 1160 GLU A CA 1
ATOM 8516 C C . GLU A 1 1160 ? -36.951 13.010 -54.660 1.00 51.59 1160 GLU A C 1
ATOM 8518 O O . GLU A 1 1160 ? -36.547 12.182 -55.469 1.00 51.59 1160 GLU A O 1
ATOM 8523 N N . THR A 1 1161 ? -36.693 14.315 -54.842 1.00 51.19 1161 THR A N 1
ATOM 8524 C CA . THR A 1 1161 ? -36.018 14.798 -56.064 1.00 51.19 1161 THR A CA 1
ATOM 8525 C C . THR A 1 1161 ? -34.527 14.476 -56.129 1.00 51.19 1161 THR A C 1
ATOM 8527 O O . THR A 1 1161 ? -33.937 14.537 -57.214 1.00 51.19 1161 THR A O 1
ATOM 8530 N N . THR A 1 1162 ? -33.907 14.183 -54.987 1.00 55.59 1162 THR A N 1
ATOM 8531 C CA . THR A 1 1162 ? -32.459 13.985 -54.886 1.00 55.59 1162 THR A CA 1
ATOM 8532 C C . THR A 1 1162 ? -32.103 12.500 -54.932 1.00 55.59 1162 THR A C 1
ATOM 8534 O O . THR A 1 1162 ? -31.179 12.143 -55.668 1.00 55.59 1162 THR A O 1
ATOM 8537 N N . ILE A 1 1163 ? -32.881 11.659 -54.232 1.00 58.19 1163 ILE A N 1
ATOM 8538 C CA . ILE A 1 1163 ? -32.589 10.234 -53.987 1.00 58.19 1163 ILE A CA 1
ATOM 8539 C C . ILE A 1 1163 ? -33.279 9.308 -55.012 1.00 58.19 1163 ILE A C 1
ATOM 8541 O O . ILE A 1 1163 ? -32.620 8.432 -55.565 1.00 58.19 1163 ILE A O 1
ATOM 8545 N N . ASP A 1 1164 ? -34.548 9.545 -55.380 1.00 59.66 1164 ASP A N 1
ATOM 8546 C CA . ASP A 1 1164 ? -35.248 8.797 -56.445 1.00 59.66 1164 ASP A CA 1
ATOM 8547 C C . ASP A 1 1164 ? -35.456 9.670 -57.696 1.00 59.66 1164 ASP A C 1
ATOM 8549 O O . ASP A 1 1164 ? -36.519 10.236 -57.969 1.00 59.66 1164 ASP A O 1
ATOM 8553 N N . LYS A 1 1165 ? -34.408 9.770 -58.521 1.00 57.62 1165 LYS A N 1
ATOM 8554 C CA . LYS A 1 1165 ? -34.466 10.560 -59.763 1.00 57.62 1165 LYS A CA 1
ATOM 8555 C C . LYS A 1 1165 ? -35.401 9.981 -60.830 1.00 57.62 1165 LYS A C 1
ATOM 8557 O O . LYS A 1 1165 ? -35.703 10.703 -61.785 1.00 57.62 1165 LYS A O 1
ATOM 8562 N N . ASN A 1 1166 ? -35.826 8.717 -60.724 1.00 59.75 1166 ASN A N 1
ATOM 8563 C CA . ASN A 1 1166 ? -36.703 8.090 -61.716 1.00 59.75 1166 ASN A CA 1
ATOM 8564 C C . ASN A 1 1166 ? -38.205 8.269 -61.377 1.00 59.75 1166 ASN A C 1
ATOM 8566 O O . ASN A 1 1166 ? -39.040 8.091 -62.270 1.00 59.75 1166 ASN A O 1
ATOM 8570 N N . GLN A 1 1167 ? -38.514 8.723 -60.152 1.00 63.69 1167 GLN A N 1
ATOM 8571 C CA . GLN A 1 1167 ? -39.849 9.063 -59.637 1.00 63.69 1167 GLN A CA 1
ATOM 8572 C C . GLN A 1 1167 ? -40.841 7.889 -59.639 1.00 63.69 1167 GLN A C 1
ATOM 8574 O O . GLN A 1 1167 ? -42.048 8.096 -59.811 1.00 63.69 1167 GLN A O 1
ATOM 8579 N N . ASN A 1 1168 ? -40.361 6.651 -59.512 1.00 63.66 1168 ASN A N 1
ATOM 8580 C CA . ASN A 1 1168 ? -41.224 5.473 -59.421 1.00 63.66 1168 ASN A CA 1
ATOM 8581 C C . ASN A 1 1168 ? -41.626 5.140 -57.968 1.00 63.66 1168 ASN A C 1
ATOM 8583 O O . ASN A 1 1168 ? -42.500 4.289 -57.785 1.00 63.66 1168 ASN A O 1
ATOM 8587 N N . GLY A 1 1169 ? -41.046 5.825 -56.974 1.00 62.19 1169 GLY A N 1
ATOM 8588 C CA . GLY A 1 1169 ? -41.314 5.636 -55.547 1.00 62.19 1169 GLY A CA 1
ATOM 8589 C C . GLY A 1 1169 ? -40.557 4.464 -54.912 1.00 62.19 1169 GLY A C 1
ATOM 8590 O O . GLY A 1 1169 ? -40.808 4.138 -53.754 1.00 62.19 1169 GLY A O 1
ATOM 8591 N N . MET A 1 1170 ? -39.651 3.815 -55.649 1.00 63.09 1170 MET A N 1
ATOM 8592 C CA . MET A 1 1170 ? -38.809 2.716 -55.175 1.00 63.09 1170 MET A CA 1
ATOM 8593 C C . MET A 1 1170 ? -37.339 3.003 -55.488 1.00 63.09 1170 MET A C 1
ATOM 8595 O O . MET A 1 1170 ? -36.970 3.318 -56.618 1.00 63.09 1170 MET A O 1
ATOM 8599 N N . ILE A 1 1171 ? -36.481 2.845 -54.483 1.00 64.44 1171 ILE A N 1
ATOM 8600 C CA . ILE A 1 1171 ? -35.032 2.943 -54.666 1.00 64.44 1171 ILE A CA 1
ATOM 8601 C C . ILE A 1 1171 ? -34.545 1.671 -55.381 1.00 64.44 1171 ILE A C 1
ATOM 8603 O O . ILE A 1 1171 ? -34.862 0.561 -54.954 1.00 64.44 1171 ILE A O 1
ATOM 8607 N N . ASP A 1 1172 ? -33.763 1.810 -56.456 1.00 66.62 1172 ASP A N 1
ATOM 8608 C CA . ASP A 1 1172 ? -33.088 0.664 -57.075 1.00 66.62 1172 ASP A CA 1
ATOM 8609 C C . ASP A 1 1172 ? -31.828 0.332 -56.252 1.00 66.62 1172 ASP A C 1
ATOM 8611 O O . ASP A 1 1172 ? -30.862 1.095 -56.237 1.00 66.62 1172 ASP A O 1
ATOM 8615 N N . TRP A 1 1173 ? -31.843 -0.800 -55.540 1.00 68.50 1173 TRP A N 1
ATOM 8616 C CA . TRP A 1 1173 ? -30.741 -1.224 -54.670 1.00 68.50 1173 TRP A CA 1
ATOM 8617 C C . TRP A 1 1173 ? -29.695 -2.070 -55.412 1.00 68.50 1173 TRP A C 1
ATOM 8619 O O . TRP A 1 1173 ? -30.026 -3.087 -56.029 1.00 68.50 1173 TRP A O 1
ATOM 8629 N N . ALA A 1 1174 ? -28.415 -1.704 -55.302 1.00 65.38 1174 ALA A N 1
ATOM 8630 C CA . ALA A 1 1174 ? -27.295 -2.524 -55.774 1.00 65.38 1174 ALA A CA 1
ATOM 8631 C C . ALA A 1 1174 ? -26.774 -3.457 -54.659 1.00 65.38 1174 ALA A C 1
ATOM 8633 O O . ALA A 1 1174 ? -26.617 -3.026 -53.522 1.00 65.38 1174 ALA A O 1
ATOM 8634 N N . LEU A 1 1175 ? -26.505 -4.731 -54.989 1.00 58.25 1175 LEU A N 1
ATOM 8635 C CA . LEU A 1 1175 ? -26.215 -5.816 -54.027 1.00 58.25 1175 LEU A CA 1
ATOM 8636 C C . LEU A 1 1175 ? -24.722 -6.007 -53.650 1.00 58.25 1175 LEU A C 1
ATOM 8638 O O . LEU A 1 1175 ? -24.445 -6.799 -52.756 1.00 58.25 1175 LEU A O 1
ATOM 8642 N N . SER A 1 1176 ? -23.748 -5.361 -54.318 1.00 59.16 1176 SER A N 1
ATOM 8643 C CA . SER A 1 1176 ? -22.311 -5.430 -53.945 1.00 59.16 1176 SER A CA 1
ATOM 8644 C C . SER A 1 1176 ? -21.439 -4.415 -54.711 1.00 59.16 1176 SER A C 1
ATOM 8646 O O . SER A 1 1176 ? -21.646 -4.218 -55.907 1.00 59.16 1176 SER A O 1
ATOM 8648 N N . GLY A 1 1177 ? -20.442 -3.822 -54.038 1.00 58.09 1177 GLY A N 1
ATOM 8649 C CA . GLY A 1 1177 ? -19.690 -2.618 -54.432 1.00 58.09 1177 GLY A CA 1
ATOM 8650 C C . GLY A 1 1177 ? -18.978 -2.608 -55.794 1.00 58.09 1177 GLY A C 1
ATOM 8651 O O . GLY A 1 1177 ? -17.850 -3.072 -55.947 1.00 58.09 1177 GLY A O 1
ATOM 8652 N N . THR A 1 1178 ? -19.609 -1.950 -56.764 1.00 57.31 1178 THR A N 1
ATOM 8653 C CA . THR A 1 1178 ? -19.006 -0.926 -57.639 1.00 57.31 1178 THR A CA 1
ATOM 8654 C C . THR A 1 1178 ? -20.173 -0.043 -58.098 1.00 57.31 1178 THR A C 1
ATOM 8656 O O . THR A 1 1178 ? -21.066 -0.557 -58.769 1.00 57.31 1178 THR A O 1
ATOM 8659 N N . LEU A 1 1179 ? -20.241 1.228 -57.675 1.00 58.38 1179 LEU A N 1
ATOM 8660 C CA . LEU A 1 1179 ? -21.380 2.097 -58.008 1.00 58.38 1179 LEU A CA 1
ATOM 8661 C C . LEU A 1 1179 ? -21.312 2.503 -59.487 1.00 58.38 1179 LEU A C 1
ATOM 8663 O O . LEU A 1 1179 ? -20.448 3.283 -59.894 1.00 58.38 1179 LEU A O 1
ATOM 8667 N N . GLU A 1 1180 ? -22.210 1.959 -60.310 1.00 55.16 1180 GLU A N 1
ATOM 8668 C CA . GLU A 1 1180 ? -22.426 2.460 -61.669 1.00 55.16 1180 GLU A CA 1
ATOM 8669 C C . GLU A 1 1180 ? -23.491 3.571 -61.647 1.00 55.16 1180 GLU A C 1
ATOM 8671 O O . GLU A 1 1180 ? -24.125 3.834 -60.646 1.00 55.16 1180 GLU A O 1
ATOM 8676 N N . ALA A 1 1181 ? -23.637 4.352 -62.715 1.00 53.97 1181 ALA A N 1
ATOM 8677 C CA . ALA A 1 1181 ? -24.326 5.649 -62.653 1.00 53.97 1181 ALA A CA 1
ATOM 8678 C C . ALA A 1 1181 ? -25.875 5.593 -62.604 1.00 53.97 1181 ALA A C 1
ATOM 8680 O O . ALA A 1 1181 ? -26.529 6.513 -63.123 1.00 53.97 1181 ALA A O 1
ATOM 8681 N N . HIS A 1 1182 ? -26.478 4.546 -62.039 1.00 53.19 1182 HIS A N 1
ATOM 8682 C CA . HIS A 1 1182 ? -27.927 4.410 -61.937 1.00 53.19 1182 HIS A CA 1
ATOM 8683 C C . HIS A 1 1182 ? -28.438 4.869 -60.557 1.00 53.19 1182 HIS A C 1
ATOM 8685 O O . HIS A 1 1182 ? -27.697 5.408 -59.742 1.00 53.19 1182 HIS A O 1
ATOM 8691 N N . HIS A 1 1183 ? -29.757 4.950 -60.399 1.00 58.19 1183 HIS A N 1
ATOM 8692 C CA . HIS A 1 1183 ? -30.415 5.721 -59.336 1.00 58.19 1183 HIS A CA 1
ATOM 8693 C C . HIS A 1 1183 ? -30.394 4.931 -58.027 1.00 58.19 1183 HIS A C 1
ATOM 8695 O O . HIS A 1 1183 ? -31.131 3.963 -57.925 1.00 58.19 1183 HIS A O 1
ATOM 8701 N N . GLU A 1 1184 ? -29.527 5.262 -57.075 1.00 61.34 1184 GLU A N 1
ATOM 8702 C CA . GLU A 1 1184 ? -29.010 4.195 -56.213 1.00 61.34 1184 GLU A CA 1
ATOM 8703 C C . GLU A 1 1184 ? -29.074 4.531 -54.731 1.00 61.34 1184 GLU A C 1
ATOM 8705 O O . GLU A 1 1184 ? -28.490 5.510 -54.280 1.00 61.34 1184 GLU A O 1
ATOM 8710 N N . GLY A 1 1185 ? -29.767 3.668 -53.991 1.00 67.75 1185 GLY A N 1
ATOM 8711 C CA . GLY A 1 1185 ? -29.353 3.261 -52.657 1.00 67.75 1185 GLY A CA 1
ATOM 8712 C C . GLY A 1 1185 ? -28.517 1.991 -52.782 1.00 67.75 1185 GLY A C 1
ATOM 8713 O O . GLY A 1 1185 ? -28.599 1.269 -53.779 1.00 67.75 1185 GLY A O 1
ATOM 8714 N N . ILE A 1 1186 ? -27.689 1.702 -51.788 1.00 73.56 1186 ILE A N 1
ATOM 8715 C CA . ILE A 1 1186 ? -26.806 0.536 -51.821 1.00 73.56 1186 ILE A CA 1
ATOM 8716 C C . ILE A 1 1186 ? -27.039 -0.345 -50.604 1.00 73.56 1186 ILE A C 1
ATOM 8718 O O . ILE A 1 1186 ? -27.060 0.133 -49.472 1.00 73.56 1186 ILE A O 1
ATOM 8722 N N . ALA A 1 1187 ? -27.260 -1.633 -50.856 1.00 76.50 1187 ALA A N 1
ATOM 8723 C CA . ALA A 1 1187 ? -27.360 -2.630 -49.809 1.00 76.50 1187 ALA A CA 1
ATOM 8724 C C . ALA A 1 1187 ? -26.014 -3.341 -49.733 1.00 76.50 1187 ALA A C 1
ATOM 8726 O O . ALA A 1 1187 ? -25.553 -3.916 -50.723 1.00 76.50 1187 ALA A O 1
ATOM 8727 N N . ILE A 1 1188 ? -25.375 -3.274 -48.575 1.00 74.88 1188 ILE A N 1
ATOM 8728 C CA . ILE A 1 1188 ? -24.105 -3.949 -48.345 1.00 74.88 1188 ILE A CA 1
ATOM 8729 C C . ILE A 1 1188 ? -24.232 -4.903 -47.180 1.00 74.88 1188 ILE A C 1
ATOM 8731 O O . ILE A 1 1188 ? -24.886 -4.605 -46.185 1.00 74.88 1188 ILE A O 1
ATOM 8735 N N . ASP A 1 1189 ? -23.563 -6.035 -47.313 1.00 75.44 1189 ASP A N 1
ATOM 8736 C CA . ASP A 1 1189 ? -23.409 -6.987 -46.231 1.00 75.44 1189 ASP A CA 1
ATOM 8737 C C . ASP A 1 1189 ? -22.035 -6.753 -45.609 1.00 75.44 1189 ASP A C 1
ATOM 8739 O O . ASP A 1 1189 ? -21.020 -6.737 -46.310 1.00 75.44 1189 ASP A O 1
ATOM 8743 N N . ILE A 1 1190 ? -22.015 -6.512 -44.304 1.00 70.94 1190 ILE A N 1
ATOM 8744 C CA . ILE A 1 1190 ? -20.802 -6.231 -43.541 1.00 70.94 1190 ILE A CA 1
ATOM 8745 C C . ILE A 1 1190 ? -20.441 -7.477 -42.729 1.00 70.94 1190 ILE A C 1
ATOM 8747 O O . ILE A 1 1190 ? -21.303 -8.097 -42.107 1.00 70.94 1190 ILE A O 1
ATOM 8751 N N . GLU A 1 1191 ? -19.161 -7.853 -42.744 1.00 61.25 1191 GLU A N 1
ATOM 8752 C CA . GLU A 1 1191 ? -18.607 -8.892 -41.869 1.00 61.25 1191 GLU A CA 1
ATOM 8753 C C . GLU A 1 1191 ? -18.077 -8.230 -40.582 1.00 61.25 1191 GLU A C 1
ATOM 8755 O O . GLU A 1 1191 ? -16.891 -7.917 -40.478 1.00 61.25 1191 GLU A O 1
ATOM 8760 N N . GLY A 1 1192 ? -18.962 -7.961 -39.615 1.00 60.69 1192 GLY A N 1
ATOM 8761 C CA . GLY A 1 1192 ? -18.614 -7.348 -38.324 1.00 60.69 1192 GLY A CA 1
ATOM 8762 C C . GLY A 1 1192 ? -19.749 -6.526 -37.700 1.00 60.69 1192 GLY A C 1
ATOM 8763 O O . GLY A 1 1192 ? -20.685 -6.137 -38.394 1.00 60.69 1192 GLY A O 1
ATOM 8764 N N . VAL A 1 1193 ? -19.639 -6.239 -36.394 1.00 60.88 1193 VAL A N 1
ATOM 8765 C CA . VAL A 1 1193 ? -20.657 -5.490 -35.632 1.00 60.88 1193 VAL A CA 1
ATOM 8766 C C . VAL A 1 1193 ? -20.593 -4.005 -35.983 1.00 60.88 1193 VAL A C 1
ATOM 8768 O O . VAL A 1 1193 ? -19.554 -3.365 -35.835 1.00 60.88 1193 VAL A O 1
ATOM 8771 N N . ILE A 1 1194 ? -21.720 -3.452 -36.422 1.00 63.31 1194 ILE A N 1
ATOM 8772 C CA . ILE A 1 1194 ? -21.866 -2.030 -36.738 1.00 63.31 1194 ILE A CA 1
ATOM 8773 C C . ILE A 1 1194 ? -22.020 -1.238 -35.435 1.00 63.31 1194 ILE A C 1
ATOM 8775 O O . ILE A 1 1194 ? -22.985 -1.436 -34.698 1.00 63.31 1194 ILE A O 1
ATOM 8779 N N . VAL A 1 1195 ? -21.099 -0.308 -35.169 1.00 67.50 1195 VAL A N 1
ATOM 8780 C CA . VAL A 1 1195 ? -21.112 0.526 -33.956 1.00 67.50 1195 VAL A CA 1
ATOM 8781 C C . VAL A 1 1195 ? -21.492 1.962 -34.317 1.00 67.50 1195 VAL A C 1
ATOM 8783 O O . VAL A 1 1195 ? -20.741 2.673 -34.983 1.00 67.50 1195 VAL A O 1
ATOM 8786 N N . THR A 1 1196 ? -22.676 2.401 -33.885 1.00 64.31 1196 THR A N 1
ATOM 8787 C CA . THR A 1 1196 ? -23.265 3.694 -34.282 1.00 64.31 1196 THR A CA 1
ATOM 8788 C C . THR A 1 1196 ? -22.552 4.905 -33.693 1.00 64.31 1196 THR A C 1
ATOM 8790 O O . THR A 1 1196 ? -22.459 5.937 -34.352 1.00 64.31 1196 THR A O 1
ATOM 8793 N N . SER A 1 1197 ? -22.001 4.777 -32.484 1.00 61.56 1197 SER A N 1
ATOM 8794 C CA . SER A 1 1197 ? -21.274 5.843 -31.782 1.00 61.56 1197 SER A CA 1
ATOM 8795 C C . SER A 1 1197 ? -19.923 6.195 -32.408 1.00 61.56 1197 SER A C 1
ATOM 8797 O O . SER A 1 1197 ? -19.309 7.185 -32.024 1.00 61.56 1197 SER A O 1
ATOM 8799 N N . GLU A 1 1198 ? -19.438 5.389 -33.352 1.00 66.50 1198 GLU A N 1
ATOM 8800 C CA . GLU A 1 1198 ? -18.138 5.580 -33.999 1.00 66.50 1198 GLU A CA 1
ATOM 8801 C C . GLU A 1 1198 ? -18.245 6.232 -35.390 1.00 66.50 1198 GLU A C 1
ATOM 8803 O O . GLU A 1 1198 ? -17.230 6.461 -36.046 1.00 66.50 1198 GLU A O 1
ATOM 8808 N N . LEU A 1 1199 ? -19.459 6.552 -35.857 1.00 66.44 1199 LEU A N 1
ATOM 8809 C CA . LEU A 1 1199 ? -19.704 7.119 -37.192 1.00 66.44 1199 LEU A CA 1
ATOM 8810 C C . LEU A 1 1199 ? -19.277 8.590 -37.343 1.00 66.44 1199 LEU A C 1
ATOM 8812 O O . LEU A 1 1199 ? -19.189 9.083 -38.464 1.00 66.44 1199 LEU A O 1
ATOM 8816 N N . ASP A 1 1200 ? -18.946 9.264 -36.241 1.00 65.06 1200 ASP A N 1
ATOM 8817 C CA . ASP A 1 1200 ? -18.336 10.602 -36.242 1.00 65.06 1200 ASP A CA 1
ATOM 8818 C C . ASP A 1 1200 ? -16.797 10.550 -36.236 1.00 65.06 1200 ASP A C 1
ATOM 8820 O O . ASP A 1 1200 ? -16.134 11.576 -36.387 1.00 65.06 1200 ASP A O 1
ATOM 8824 N N . ASN A 1 1201 ? -16.214 9.360 -36.058 1.00 71.69 1201 ASN A N 1
ATOM 8825 C CA . ASN A 1 1201 ? -14.773 9.149 -36.026 1.00 71.69 1201 ASN A CA 1
ATOM 8826 C C . ASN A 1 1201 ? -14.297 8.541 -37.346 1.00 71.69 1201 ASN A C 1
ATOM 8828 O O . ASN A 1 1201 ? -14.564 7.372 -37.630 1.00 71.69 1201 ASN A O 1
ATOM 8832 N N . ASP A 1 1202 ? -13.531 9.324 -38.104 1.00 68.69 1202 ASP A N 1
ATOM 8833 C CA . ASP A 1 1202 ? -12.958 8.956 -39.401 1.00 68.69 1202 ASP A CA 1
ATOM 8834 C C . ASP A 1 1202 ? -12.157 7.648 -39.404 1.00 68.69 1202 ASP A C 1
ATOM 8836 O O . ASP A 1 1202 ? -12.019 7.028 -40.459 1.00 68.69 1202 ASP A O 1
ATOM 8840 N N . ASP A 1 1203 ? -11.638 7.207 -38.261 1.00 70.38 1203 ASP A N 1
ATOM 8841 C CA . ASP A 1 1203 ? -10.826 5.994 -38.166 1.00 70.38 1203 ASP A CA 1
ATOM 8842 C C . ASP A 1 1203 ? -11.613 4.762 -37.690 1.00 70.38 1203 ASP A C 1
ATOM 8844 O O . ASP A 1 1203 ? -11.018 3.701 -37.487 1.00 70.38 1203 ASP A O 1
ATOM 8848 N N . SER A 1 1204 ? -12.941 4.850 -37.552 1.00 74.12 1204 SER A N 1
ATOM 8849 C CA . SER A 1 1204 ? -13.758 3.724 -37.088 1.00 74.12 1204 SER A CA 1
ATOM 8850 C C . SER A 1 1204 ? -13.784 2.551 -38.064 1.00 74.12 1204 SER A C 1
ATOM 8852 O O . SER A 1 1204 ? -13.802 2.717 -39.286 1.00 74.12 1204 SER A O 1
ATOM 8854 N N . ALA A 1 1205 ? -13.843 1.330 -37.527 1.00 70.88 1205 ALA A N 1
ATOM 8855 C CA . ALA A 1 1205 ? -13.929 0.113 -38.336 1.00 70.88 1205 ALA A CA 1
ATOM 8856 C C . ALA A 1 1205 ? -15.193 0.100 -39.220 1.00 70.88 1205 ALA A C 1
ATOM 8858 O O . ALA A 1 1205 ? -15.165 -0.368 -40.364 1.00 70.88 1205 ALA A O 1
ATOM 8859 N N . THR A 1 1206 ? -16.284 0.685 -38.713 1.00 70.81 1206 THR A N 1
ATOM 8860 C CA . THR A 1 1206 ? -17.544 0.864 -39.442 1.00 70.81 1206 THR A CA 1
ATOM 8861 C C . THR A 1 1206 ? -17.355 1.767 -40.667 1.00 70.81 1206 THR A C 1
ATOM 8863 O O . THR A 1 1206 ? -17.712 1.365 -41.778 1.00 70.81 1206 THR A O 1
ATOM 8866 N N . LEU A 1 1207 ? -16.725 2.943 -40.520 1.00 72.69 1207 LEU A N 1
ATOM 8867 C CA . LEU A 1 1207 ? -16.443 3.828 -41.659 1.00 72.69 1207 LEU A CA 1
ATOM 8868 C C . LEU A 1 1207 ? -15.381 3.256 -42.598 1.00 72.69 1207 LEU A C 1
ATOM 8870 O O . LEU A 1 1207 ? -15.511 3.402 -43.808 1.00 72.69 1207 LEU A O 1
ATOM 8874 N N . GLN A 1 1208 ? -14.366 2.554 -42.091 1.00 75.31 1208 GLN A N 1
ATOM 8875 C CA . GLN A 1 1208 ? -13.383 1.868 -42.937 1.00 75.31 1208 GLN A CA 1
ATOM 8876 C C . GLN A 1 1208 ? -14.038 0.817 -43.842 1.00 75.31 1208 GLN A C 1
ATOM 8878 O O . GLN A 1 1208 ? -13.663 0.689 -45.009 1.00 75.31 1208 GLN A O 1
ATOM 8883 N N . THR A 1 1209 ? -15.053 0.112 -43.338 1.00 73.31 1209 THR A N 1
ATOM 8884 C CA . THR A 1 1209 ? -15.816 -0.857 -44.135 1.00 73.31 1209 THR A CA 1
ATOM 8885 C C . THR A 1 1209 ? -16.736 -0.162 -45.138 1.00 73.31 1209 THR A C 1
ATOM 8887 O O . THR A 1 1209 ? -16.801 -0.568 -46.297 1.00 73.31 1209 THR A O 1
ATOM 8890 N N . LEU A 1 1210 ? -17.385 0.937 -44.744 1.00 72.88 1210 LEU A N 1
ATOM 8891 C CA . LEU A 1 1210 ? -18.195 1.757 -45.651 1.00 72.88 1210 LEU A CA 1
ATOM 8892 C C . LEU A 1 1210 ? -17.350 2.420 -46.753 1.00 72.88 1210 LEU A C 1
ATOM 8894 O O . LEU A 1 1210 ? -17.791 2.480 -47.896 1.00 72.88 1210 LEU A O 1
ATOM 8898 N N . ARG A 1 1211 ? -16.109 2.830 -46.463 1.00 75.25 1211 ARG A N 1
ATOM 8899 C CA . ARG A 1 1211 ? -15.136 3.379 -47.432 1.00 75.25 1211 ARG A CA 1
ATOM 8900 C C . ARG A 1 1211 ? -14.681 2.375 -48.491 1.00 75.25 1211 ARG A C 1
ATOM 8902 O O . ARG A 1 1211 ? -14.076 2.778 -49.481 1.00 75.25 1211 ARG A O 1
ATOM 8909 N N . ALA A 1 1212 ? -14.975 1.084 -48.322 1.00 69.19 1212 ALA A N 1
ATOM 8910 C CA . ALA A 1 1212 ? -14.801 0.105 -49.393 1.00 69.19 1212 ALA A CA 1
ATOM 8911 C C . ALA A 1 1212 ? -15.776 0.344 -50.566 1.00 69.19 1212 ALA A C 1
ATOM 8913 O O . ALA A 1 1212 ? -15.571 -0.192 -51.657 1.00 69.19 1212 ALA A O 1
ATOM 8914 N N . LEU A 1 1213 ? -16.820 1.155 -50.363 1.00 69.19 1213 LEU A N 1
ATOM 8915 C CA . LEU A 1 1213 ? -17.669 1.669 -51.427 1.00 69.19 1213 LEU A CA 1
ATOM 8916 C C . LEU A 1 1213 ? -16.948 2.787 -52.186 1.00 69.19 1213 LEU A C 1
ATOM 8918 O O . LEU A 1 1213 ? -16.673 3.855 -51.644 1.00 69.19 1213 LEU A O 1
ATOM 8922 N N . ASP A 1 1214 ? -16.679 2.555 -53.469 1.00 67.69 1214 ASP A N 1
ATOM 8923 C CA . ASP A 1 1214 ? -16.143 3.585 -54.359 1.00 67.69 1214 ASP A CA 1
ATOM 8924 C C . ASP A 1 1214 ? -17.251 4.579 -54.744 1.00 67.69 1214 ASP A C 1
ATOM 8926 O O . ASP A 1 1214 ? -17.997 4.371 -55.705 1.00 67.69 1214 ASP A O 1
ATOM 8930 N N . VAL A 1 1215 ? -17.384 5.649 -53.954 1.00 67.94 1215 VAL A N 1
ATOM 8931 C CA . VAL A 1 1215 ? -18.367 6.726 -54.166 1.00 67.94 1215 VAL A CA 1
ATOM 8932 C C . VAL A 1 1215 ? -17.783 7.929 -54.923 1.00 67.94 1215 VAL A C 1
ATOM 8934 O O . VAL A 1 1215 ? -18.501 8.895 -55.193 1.00 67.94 1215 VAL A O 1
ATOM 8937 N N . GLN A 1 1216 ? -16.520 7.857 -55.379 1.00 63.44 1216 GLN A N 1
ATOM 8938 C CA . GLN A 1 1216 ? -15.826 8.960 -56.069 1.00 63.44 1216 GLN A CA 1
ATOM 8939 C C . GLN A 1 1216 ? -16.510 9.396 -57.373 1.00 63.44 1216 GLN A C 1
ATOM 8941 O O . GLN A 1 1216 ? -16.345 10.527 -57.833 1.00 63.44 1216 GLN A O 1
ATOM 8946 N N . VAL A 1 1217 ? -17.302 8.514 -57.986 1.00 57.28 1217 VAL A N 1
ATOM 8947 C CA . VAL A 1 1217 ? -18.035 8.792 -59.231 1.00 57.28 1217 VAL A CA 1
ATOM 8948 C C . VAL A 1 1217 ? -19.291 9.649 -58.984 1.00 57.28 1217 VAL A C 1
ATOM 8950 O O . VAL A 1 1217 ? -19.881 10.172 -59.936 1.00 57.28 1217 VAL A O 1
ATOM 8953 N N . LEU A 1 1218 ? -19.707 9.827 -57.722 1.00 58.38 1218 LEU A N 1
ATOM 8954 C CA . LEU A 1 1218 ? -20.981 10.453 -57.369 1.00 58.38 1218 LEU A CA 1
ATOM 8955 C C . LEU A 1 1218 ? -20.906 11.922 -56.951 1.00 58.38 1218 LEU A C 1
ATOM 8957 O O . LEU A 1 1218 ? -21.924 12.575 -57.176 1.00 58.38 1218 LEU A O 1
ATOM 8961 N N . ALA A 1 1219 ? -19.767 12.397 -56.418 1.00 50.34 1219 ALA A N 1
ATOM 8962 C CA . ALA A 1 1219 ? -19.302 13.730 -55.934 1.00 50.34 1219 ALA A CA 1
ATOM 8963 C C . ALA A 1 1219 ? -20.259 14.962 -55.842 1.00 50.34 1219 ALA A C 1
ATOM 8965 O O . ALA A 1 1219 ? -19.823 16.107 -55.794 1.00 50.34 1219 ALA A O 1
ATOM 8966 N N . THR A 1 1220 ? -21.575 14.778 -55.912 1.00 53.97 1220 THR A N 1
ATOM 8967 C CA . THR A 1 1220 ? -22.636 15.794 -56.020 1.00 53.97 1220 THR A CA 1
ATOM 8968 C C . THR A 1 1220 ? -24.015 15.246 -55.599 1.00 53.97 1220 THR A C 1
ATOM 8970 O O . THR A 1 1220 ? -25.032 15.860 -55.936 1.00 53.97 1220 THR A O 1
ATOM 8973 N N . ARG A 1 1221 ? -24.109 14.063 -54.964 1.00 60.62 1221 ARG A N 1
ATOM 8974 C CA . ARG A 1 1221 ? -25.393 13.386 -54.684 1.00 60.62 1221 ARG A CA 1
ATOM 8975 C C . ARG A 1 1221 ? -25.438 12.764 -53.288 1.00 60.62 1221 ARG A C 1
ATOM 8977 O O . ARG A 1 1221 ? -24.442 12.201 -52.856 1.00 60.62 1221 ARG A O 1
ATOM 8984 N N . ASP A 1 1222 ? -26.621 12.805 -52.681 1.00 68.56 1222 ASP A N 1
ATOM 8985 C CA . ASP A 1 1222 ? -26.966 12.073 -51.460 1.00 68.56 1222 ASP A CA 1
ATOM 8986 C C . ASP A 1 1222 ? -27.215 10.586 -51.775 1.00 68.56 1222 ASP A C 1
ATOM 8988 O O . ASP A 1 1222 ? -27.808 10.263 -52.812 1.00 68.56 1222 ASP A O 1
ATOM 8992 N N . LEU A 1 1223 ? -26.772 9.690 -50.892 1.00 73.88 1223 LEU A N 1
ATOM 8993 C CA . LEU A 1 1223 ? -26.875 8.233 -51.015 1.00 73.88 1223 LEU A CA 1
ATOM 8994 C C . LEU A 1 1223 ? -27.543 7.649 -49.764 1.00 73.88 1223 LEU A C 1
ATOM 8996 O O . LEU A 1 1223 ? -27.256 8.069 -48.648 1.00 73.88 1223 LEU A O 1
ATOM 9000 N N . VAL A 1 1224 ? -28.392 6.636 -49.937 1.00 76.81 1224 VAL A N 1
ATOM 9001 C CA . VAL A 1 1224 ? -28.905 5.832 -48.817 1.00 76.81 1224 VAL A CA 1
ATOM 9002 C C . VAL A 1 1224 ? -28.196 4.484 -48.810 1.00 76.81 1224 VAL A C 1
ATOM 9004 O O . VAL A 1 1224 ? -28.140 3.803 -49.834 1.00 76.81 1224 VAL A O 1
ATOM 9007 N N . ILE A 1 1225 ? -27.652 4.099 -47.660 1.00 79.62 1225 ILE A N 1
ATOM 9008 C CA . ILE A 1 1225 ? -26.899 2.858 -47.482 1.00 79.62 1225 ILE A CA 1
ATOM 9009 C C . ILE A 1 1225 ? -27.647 1.985 -46.475 1.00 79.62 1225 ILE A C 1
ATOM 9011 O O . ILE A 1 1225 ? -27.798 2.372 -45.319 1.00 79.62 1225 ILE A O 1
ATOM 9015 N N . LEU A 1 1226 ? -28.105 0.807 -46.900 1.00 82.06 1226 LEU A N 1
ATOM 9016 C CA . LEU A 1 1226 ? -28.589 -0.240 -46.001 1.00 82.06 1226 LEU A CA 1
ATOM 9017 C C . LEU A 1 1226 ? -27.424 -1.194 -45.730 1.00 82.06 1226 LEU A C 1
ATOM 9019 O O . LEU A 1 1226 ? -27.088 -2.031 -46.567 1.00 82.06 1226 LEU A O 1
ATOM 9023 N N . ALA A 1 1227 ? -26.791 -1.046 -44.574 1.00 81.94 1227 ALA A N 1
ATOM 9024 C CA . ALA A 1 1227 ? -25.697 -1.905 -44.152 1.00 81.94 1227 ALA A CA 1
ATOM 9025 C C . ALA A 1 1227 ? -26.235 -3.009 -43.239 1.00 81.94 1227 ALA A C 1
ATOM 9027 O O . ALA A 1 1227 ? -26.781 -2.741 -42.171 1.00 81.94 1227 ALA A O 1
ATOM 9028 N N . ARG A 1 1228 ? -26.112 -4.257 -43.685 1.00 78.38 1228 ARG A N 1
ATOM 9029 C CA . ARG A 1 1228 ? -26.662 -5.433 -43.013 1.00 78.38 1228 ARG A CA 1
ATOM 9030 C C . ARG A 1 1228 ? -25.529 -6.220 -42.384 1.00 78.38 1228 ARG A C 1
ATOM 9032 O O . ARG A 1 1228 ? -24.617 -6.664 -43.082 1.00 78.38 1228 ARG A O 1
ATOM 9039 N N . ASP A 1 1229 ? -25.607 -6.424 -41.079 1.00 76.44 1229 ASP A N 1
ATOM 9040 C CA . ASP A 1 1229 ? -24.770 -7.409 -40.413 1.00 76.44 1229 ASP A CA 1
ATOM 9041 C C . ASP A 1 1229 ? -25.428 -8.777 -40.605 1.00 76.44 1229 ASP A C 1
ATOM 9043 O O . ASP A 1 1229 ? -26.356 -9.190 -39.903 1.00 76.44 1229 ASP A O 1
ATOM 9047 N N . THR A 1 1230 ? -24.951 -9.479 -41.627 1.00 61.44 1230 THR A N 1
ATOM 9048 C CA . THR A 1 1230 ? -25.486 -10.792 -41.997 1.00 61.44 1230 THR A CA 1
ATOM 9049 C C . THR A 1 1230 ? -25.192 -11.883 -40.966 1.00 61.44 1230 THR A C 1
ATOM 9051 O O . THR A 1 1230 ? -25.802 -12.949 -41.044 1.00 61.44 1230 THR A O 1
ATOM 9054 N N . ALA A 1 1231 ? -24.296 -11.642 -40.001 1.00 63.66 1231 ALA A N 1
ATOM 9055 C CA . ALA A 1 1231 ? -23.966 -12.590 -38.942 1.00 63.66 1231 ALA A CA 1
ATOM 9056 C C . ALA A 1 1231 ? -24.828 -12.404 -37.681 1.00 63.66 1231 ALA A C 1
ATOM 9058 O O . ALA A 1 1231 ? -25.069 -13.385 -36.975 1.00 63.66 1231 ALA A O 1
ATOM 9059 N N . ALA A 1 1232 ? -25.297 -11.182 -37.409 1.00 58.72 1232 ALA A N 1
ATOM 9060 C CA . ALA A 1 1232 ? -26.057 -10.833 -36.203 1.00 58.72 1232 ALA A CA 1
ATOM 9061 C C . ALA A 1 1232 ? -27.565 -10.589 -36.435 1.00 58.72 1232 ALA A C 1
ATOM 9063 O O . ALA A 1 1232 ? -28.257 -10.182 -35.505 1.00 58.72 1232 ALA A O 1
ATOM 9064 N N . GLU A 1 1233 ? -28.071 -10.824 -37.653 1.00 67.25 1233 GLU A N 1
ATOM 9065 C CA . GLU A 1 1233 ? -29.471 -10.569 -38.054 1.00 67.25 1233 GLU A CA 1
ATOM 9066 C C . GLU A 1 1233 ? -29.942 -9.131 -37.747 1.00 67.25 1233 GLU A C 1
ATOM 9068 O O . GLU A 1 1233 ? -31.106 -8.885 -37.423 1.00 67.25 1233 GLU A O 1
ATOM 9073 N N . SER A 1 1234 ? -29.027 -8.167 -37.883 1.00 69.94 1234 SER A N 1
ATOM 9074 C CA . SER A 1 1234 ? -29.263 -6.745 -37.638 1.00 69.94 1234 SER A CA 1
ATOM 9075 C C . SER A 1 1234 ? -28.868 -5.898 -38.847 1.00 69.94 1234 SER A C 1
ATOM 9077 O O . SER A 1 1234 ? -28.132 -6.327 -39.741 1.00 69.94 1234 SER A O 1
ATOM 9079 N N . ALA A 1 1235 ? -29.402 -4.683 -38.921 1.00 75.25 1235 ALA A N 1
ATOM 9080 C CA . ALA A 1 1235 ? -29.051 -3.752 -39.982 1.00 75.25 1235 ALA A CA 1
ATOM 9081 C C . ALA A 1 1235 ? -29.110 -2.309 -39.512 1.00 75.25 1235 ALA A C 1
ATOM 9083 O O . ALA A 1 1235 ? -29.791 -1.965 -38.548 1.00 75.25 1235 ALA A O 1
ATOM 9084 N N . ILE A 1 1236 ? -28.422 -1.452 -40.249 1.00 79.00 1236 ILE A N 1
ATOM 9085 C CA . ILE A 1 1236 ? -28.503 -0.013 -40.099 1.00 79.00 1236 ILE A CA 1
ATOM 9086 C C . ILE A 1 1236 ? -28.841 0.619 -41.439 1.00 79.00 1236 ILE A C 1
ATOM 9088 O O . ILE A 1 1236 ? -28.326 0.223 -42.489 1.00 79.00 1236 ILE A O 1
ATOM 9092 N N . LEU A 1 1237 ? -29.706 1.622 -41.396 1.00 80.31 1237 LEU A N 1
ATOM 9093 C CA . LEU A 1 1237 ? -29.992 2.466 -42.537 1.00 80.31 1237 LEU A CA 1
ATOM 9094 C C . LEU A 1 1237 ? -29.340 3.826 -42.325 1.00 80.31 1237 LEU A C 1
ATOM 9096 O O . LEU A 1 1237 ? -29.606 4.516 -41.339 1.00 80.31 1237 LEU A O 1
ATOM 9100 N N . LEU A 1 1238 ? -28.486 4.194 -43.270 1.00 78.94 1238 LEU A N 1
ATOM 9101 C CA . LEU A 1 1238 ? -27.653 5.383 -43.225 1.00 78.94 1238 LEU A CA 1
ATOM 9102 C C . LEU A 1 1238 ? -27.988 6.308 -44.391 1.00 78.94 1238 LEU A C 1
ATOM 9104 O O . LEU A 1 1238 ? -28.275 5.857 -45.501 1.00 78.94 1238 LEU A O 1
ATOM 9108 N N . HIS A 1 1239 ? -27.882 7.606 -44.150 1.00 78.12 1239 HIS A N 1
ATOM 9109 C CA . HIS A 1 1239 ? -27.879 8.639 -45.170 1.00 78.12 1239 HIS A CA 1
ATOM 9110 C C . HIS A 1 1239 ? -26.471 9.216 -45.285 1.00 78.12 1239 HIS A C 1
ATOM 9112 O O . HIS A 1 1239 ? -25.942 9.740 -44.311 1.00 78.12 1239 HIS A O 1
ATOM 9118 N N . TYR A 1 1240 ? -25.866 9.118 -46.462 1.00 78.50 1240 TYR A N 1
ATOM 9119 C CA . TYR A 1 1240 ? -24.575 9.720 -46.772 1.00 78.50 1240 TYR A CA 1
ATOM 9120 C C . TYR A 1 1240 ? -24.771 10.953 -47.655 1.00 78.50 1240 TYR A C 1
ATOM 9122 O O . TYR A 1 1240 ? -25.472 10.889 -48.667 1.00 78.50 1240 TYR A O 1
ATOM 9130 N N . SER A 1 1241 ? -24.120 12.057 -47.297 1.00 74.38 1241 SER A N 1
ATOM 9131 C CA . SER A 1 1241 ? -24.065 13.275 -48.103 1.00 74.38 1241 SER A CA 1
ATOM 9132 C C . SER A 1 1241 ? -22.624 13.771 -48.163 1.00 74.38 1241 SER A C 1
ATOM 9134 O O . SER A 1 1241 ? -22.032 14.070 -47.130 1.00 74.38 1241 SER A O 1
ATOM 9136 N N . ASP A 1 1242 ? -22.067 13.851 -49.374 1.00 74.69 1242 ASP A N 1
ATOM 9137 C CA . ASP A 1 1242 ? -20.701 14.327 -49.632 1.00 74.69 1242 ASP A CA 1
ATOM 9138 C C . ASP A 1 1242 ? -20.629 15.848 -49.425 1.00 74.69 1242 ASP A C 1
ATOM 9140 O O . ASP A 1 1242 ? -20.916 16.648 -50.325 1.00 74.69 1242 ASP A O 1
ATOM 9144 N N . SER A 1 1243 ? -20.338 16.243 -48.188 1.00 70.38 1243 SER A N 1
ATOM 9145 C CA . SER A 1 1243 ? -20.432 17.623 -47.723 1.00 70.38 1243 SER A CA 1
ATOM 9146 C C . SER A 1 1243 ? -19.191 18.439 -48.082 1.00 70.38 1243 SER A C 1
ATOM 9148 O O . SER A 1 1243 ? -19.293 19.651 -48.314 1.00 70.38 1243 SER A O 1
ATOM 9150 N N . ASP A 1 1244 ? -18.033 17.781 -48.172 1.00 72.56 1244 ASP A N 1
ATOM 9151 C CA . ASP A 1 1244 ? -16.752 18.397 -48.510 1.00 72.56 1244 ASP A CA 1
ATOM 9152 C C . ASP A 1 1244 ? -16.330 18.187 -49.982 1.00 72.56 1244 ASP A C 1
ATOM 9154 O O . ASP A 1 1244 ? -15.441 18.890 -50.481 1.00 72.56 1244 ASP A O 1
ATOM 9158 N N . GLY A 1 1245 ? -17.036 17.316 -50.711 1.00 69.38 1245 GLY A N 1
ATOM 9159 C CA . GLY A 1 1245 ? -16.896 17.097 -52.148 1.00 69.38 1245 GLY A CA 1
ATOM 9160 C C . GLY A 1 1245 ? -15.711 16.212 -52.531 1.00 69.38 1245 GLY A C 1
ATOM 9161 O O . GLY A 1 1245 ? -15.247 16.290 -53.677 1.00 69.38 1245 GLY A O 1
ATOM 9162 N N . ASN A 1 1246 ? -15.163 15.439 -51.588 1.00 72.19 1246 ASN A N 1
ATOM 9163 C CA . ASN A 1 1246 ? -13.985 14.602 -51.808 1.00 72.19 1246 ASN A CA 1
ATOM 9164 C C . ASN A 1 1246 ? -14.325 13.180 -52.303 1.00 72.19 1246 ASN A C 1
ATOM 9166 O O . ASN A 1 1246 ? -13.425 12.461 -52.754 1.00 72.19 1246 ASN A O 1
ATOM 9170 N N . GLY A 1 1247 ? -15.610 12.802 -52.298 1.00 67.62 1247 GLY A N 1
ATOM 9171 C CA . GLY A 1 1247 ? -16.085 11.506 -52.782 1.00 67.62 1247 GLY A CA 1
ATOM 9172 C C . GLY A 1 1247 ? -15.583 10.314 -51.961 1.00 67.62 1247 GLY A C 1
ATOM 9173 O O . GLY A 1 1247 ? -15.444 9.216 -52.503 1.00 67.62 1247 GLY A O 1
ATOM 9174 N N . ILE A 1 1248 ? -15.268 10.532 -50.685 1.00 74.19 1248 ILE A N 1
ATOM 9175 C CA . ILE A 1 1248 ? -14.911 9.524 -49.684 1.00 74.19 1248 ILE A CA 1
ATOM 9176 C C . ILE A 1 1248 ? -15.907 9.664 -48.536 1.00 74.19 1248 ILE A C 1
ATOM 9178 O O . ILE A 1 1248 ? -16.284 10.765 -48.165 1.00 74.19 1248 ILE A O 1
ATOM 9182 N N . ILE A 1 1249 ? -16.340 8.543 -47.966 1.00 77.56 1249 ILE A N 1
ATOM 9183 C CA . ILE A 1 1249 ? -17.224 8.561 -46.801 1.00 77.56 1249 ILE A CA 1
ATOM 9184 C C . ILE A 1 1249 ? -16.405 8.934 -45.553 1.00 77.56 1249 ILE A C 1
ATOM 9186 O O . ILE A 1 1249 ? -15.565 8.137 -45.120 1.00 77.56 1249 ILE A O 1
ATOM 9190 N N . ASN A 1 1250 ? -16.639 10.124 -44.987 1.00 76.31 1250 ASN A N 1
ATOM 9191 C CA . ASN A 1 1250 ? -15.959 10.627 -43.784 1.00 76.31 1250 ASN A CA 1
ATOM 9192 C C . ASN A 1 1250 ? -16.908 10.756 -42.578 1.00 76.31 1250 ASN A C 1
ATOM 9194 O O . ASN A 1 1250 ? -18.136 10.725 -42.708 1.00 76.31 1250 ASN A O 1
ATOM 9198 N N . GLY A 1 1251 ? -16.326 10.881 -41.388 1.00 68.44 1251 GLY A N 1
ATOM 9199 C CA . GLY A 1 1251 ? -17.019 11.093 -40.127 1.00 68.44 1251 GLY A CA 1
ATOM 9200 C C . GLY A 1 1251 ? -17.793 12.406 -40.153 1.00 68.44 1251 GLY A C 1
ATOM 9201 O O . GLY A 1 1251 ? -17.263 13.449 -40.532 1.00 68.44 1251 GLY A O 1
ATOM 9202 N N . GLY A 1 1252 ? -19.077 12.344 -39.799 1.00 68.38 1252 GLY A N 1
ATOM 9203 C CA . GLY A 1 1252 ? -20.003 13.478 -39.888 1.00 68.38 1252 GLY A CA 1
ATOM 9204 C C . GLY A 1 1252 ? -20.669 13.685 -41.259 1.00 68.38 1252 GLY A C 1
ATOM 9205 O O . GLY A 1 1252 ? -21.580 14.507 -41.365 1.00 68.38 1252 GLY A O 1
ATOM 9206 N N . GLU A 1 1253 ? -20.288 12.924 -42.294 1.00 73.38 1253 GLU A N 1
ATOM 9207 C CA . GLU A 1 1253 ? -20.961 12.909 -43.611 1.00 73.38 1253 GLU A CA 1
ATOM 9208 C C . GLU A 1 1253 ? -22.015 11.799 -43.732 1.00 73.38 1253 GLU A C 1
ATOM 9210 O O . GLU A 1 1253 ? -22.785 11.748 -44.695 1.00 73.38 1253 GLU A O 1
ATOM 9215 N N . VAL A 1 1254 ? -22.058 10.910 -42.739 1.00 75.62 1254 VAL A N 1
ATOM 9216 C CA . VAL A 1 1254 ? -22.995 9.792 -42.634 1.00 75.62 1254 VAL A CA 1
ATOM 9217 C C . VAL A 1 1254 ? -23.893 10.003 -41.426 1.00 75.62 1254 VAL A C 1
ATOM 9219 O O . VAL A 1 1254 ? -23.420 10.248 -40.323 1.00 75.62 1254 VAL A O 1
ATOM 9222 N N . GLN A 1 1255 ? -25.197 9.870 -41.630 1.00 74.62 1255 GLN A N 1
ATOM 9223 C CA . GLN A 1 1255 ? -26.215 10.036 -40.600 1.00 74.62 1255 GLN A CA 1
ATOM 9224 C C . GLN A 1 1255 ? -27.009 8.742 -40.449 1.00 74.62 1255 GLN A C 1
ATOM 9226 O O . GLN A 1 1255 ? -27.458 8.161 -41.438 1.00 74.62 1255 GLN A O 1
ATOM 9231 N N . VAL A 1 1256 ? -27.189 8.283 -39.210 1.00 77.12 1256 VAL A N 1
ATOM 9232 C CA . VAL A 1 1256 ? -28.032 7.119 -38.913 1.00 77.12 1256 VAL A CA 1
ATOM 9233 C C . VAL A 1 1256 ? -29.488 7.536 -38.983 1.00 77.12 1256 VAL A C 1
ATOM 9235 O O . VAL A 1 1256 ? -29.894 8.429 -38.254 1.00 77.12 1256 VAL A O 1
ATOM 9238 N N . ILE A 1 1257 ? -30.264 6.871 -39.835 1.00 73.12 1257 ILE A N 1
ATOM 9239 C CA . ILE A 1 1257 ? -31.712 7.075 -39.919 1.00 73.12 1257 ILE A CA 1
ATOM 9240 C C . ILE A 1 1257 ? -32.424 6.103 -38.975 1.00 73.12 1257 ILE A C 1
ATOM 9242 O O . ILE A 1 1257 ? -33.295 6.501 -38.205 1.00 73.12 1257 ILE A O 1
ATOM 9246 N N . ALA A 1 1258 ? -32.060 4.820 -39.042 1.00 75.31 1258 ALA A N 1
ATOM 9247 C CA . ALA A 1 1258 ? -32.709 3.761 -38.281 1.00 75.31 1258 ALA A CA 1
ATOM 9248 C C . ALA A 1 1258 ? -31.765 2.582 -38.028 1.00 75.31 1258 ALA A C 1
ATOM 9250 O O . ALA A 1 1258 ? -30.944 2.233 -38.880 1.00 75.31 1258 ALA A O 1
ATOM 9251 N N . THR A 1 1259 ? -31.930 1.939 -36.875 1.00 78.19 1259 THR A N 1
ATOM 9252 C CA . THR A 1 1259 ? -31.278 0.674 -36.512 1.00 78.19 1259 THR A CA 1
ATOM 9253 C C . THR A 1 1259 ? -32.323 -0.430 -36.379 1.00 78.19 1259 THR A C 1
ATOM 9255 O O . THR A 1 1259 ? -33.399 -0.202 -35.829 1.00 78.19 1259 THR A O 1
ATOM 9258 N N . PHE A 1 1260 ? -32.023 -1.617 -36.901 1.00 72.38 1260 PHE A N 1
ATOM 9259 C CA . PHE A 1 1260 ? -32.919 -2.773 -36.926 1.00 72.38 1260 PHE A CA 1
ATOM 9260 C C . PHE A 1 1260 ? -32.307 -3.913 -36.124 1.00 72.38 1260 PHE A C 1
ATOM 9262 O O . PHE A 1 1260 ? -31.187 -4.344 -36.409 1.00 72.38 1260 PHE A O 1
ATOM 9269 N N . PHE A 1 1261 ? -33.071 -4.419 -35.161 1.00 65.56 1261 PHE A N 1
ATOM 9270 C CA . PHE A 1 1261 ? -32.707 -5.563 -34.339 1.00 65.56 1261 PHE A CA 1
ATOM 9271 C C . PHE A 1 1261 ? -33.694 -6.708 -34.567 1.00 65.56 1261 PHE A C 1
ATOM 9273 O O . PHE A 1 1261 ? -34.894 -6.545 -34.329 1.00 65.56 1261 PHE A O 1
ATOM 9280 N N . ASP A 1 1262 ? -33.146 -7.861 -34.966 1.00 58.47 1262 ASP A N 1
ATOM 9281 C CA . ASP A 1 1262 ? -33.837 -9.141 -35.152 1.00 58.47 1262 ASP A CA 1
ATOM 9282 C C . ASP A 1 1262 ? -34.830 -9.132 -36.340 1.00 58.47 1262 ASP A C 1
ATOM 9284 O O . ASP A 1 1262 ? -35.952 -8.632 -36.234 1.00 58.47 1262 ASP A O 1
ATOM 9288 N N . ASN A 1 1263 ? -34.406 -9.741 -37.460 1.00 61.22 1263 ASN A N 1
ATOM 9289 C CA . ASN A 1 1263 ? -34.982 -9.710 -38.822 1.00 61.22 1263 ASN A CA 1
ATOM 9290 C C . ASN A 1 1263 ? -34.733 -8.403 -39.606 1.00 61.22 1263 ASN A C 1
ATOM 9292 O O . ASN A 1 1263 ? -35.363 -7.368 -39.410 1.00 61.22 1263 ASN A O 1
ATOM 9296 N N . VAL A 1 1264 ? -33.798 -8.481 -40.555 1.00 68.31 1264 VAL A N 1
ATOM 9297 C CA . VAL A 1 1264 ? -33.350 -7.357 -41.389 1.00 68.31 1264 VAL A CA 1
ATOM 9298 C C . VAL A 1 1264 ? -34.336 -7.068 -42.528 1.00 68.31 1264 VAL A C 1
ATOM 9300 O O . VAL A 1 1264 ? -34.679 -8.012 -43.245 1.00 68.31 1264 VAL A O 1
ATOM 9303 N N . PRO A 1 1265 ? -34.718 -5.796 -42.778 1.00 72.31 1265 PRO A N 1
ATOM 9304 C CA . PRO A 1 1265 ? -35.553 -5.442 -43.922 1.00 72.31 1265 PRO A CA 1
ATOM 9305 C C . PRO A 1 1265 ? -34.928 -5.866 -45.256 1.00 72.31 1265 PRO A C 1
ATOM 9307 O O . PRO A 1 1265 ? -33.731 -5.672 -45.509 1.00 72.31 1265 PRO A O 1
ATOM 9310 N N . LEU A 1 1266 ? -35.758 -6.394 -46.149 1.00 73.12 1266 LEU A N 1
ATOM 9311 C CA . LEU A 1 1266 ? -35.407 -6.587 -47.548 1.00 73.12 1266 LEU A CA 1
ATOM 9312 C C . LEU A 1 1266 ? -35.453 -5.257 -48.310 1.00 73.12 1266 LEU A C 1
ATOM 9314 O O . LEU A 1 1266 ? -36.109 -4.288 -47.934 1.00 73.12 1266 LEU A O 1
ATOM 9318 N N . THR A 1 1267 ? -34.739 -5.207 -49.432 1.00 69.81 1267 THR A N 1
ATOM 9319 C CA . THR A 1 1267 ? -34.614 -4.005 -50.271 1.00 69.81 1267 THR A CA 1
ATOM 9320 C C . THR A 1 1267 ? -35.956 -3.481 -50.801 1.00 69.81 1267 THR A C 1
ATOM 9322 O O . THR A 1 1267 ? -36.090 -2.292 -51.064 1.00 69.81 1267 THR A O 1
ATOM 9325 N N . ASP A 1 1268 ? -36.951 -4.351 -50.968 1.00 68.00 1268 ASP A N 1
ATOM 9326 C CA . ASP A 1 1268 ? -38.306 -4.032 -51.435 1.00 68.00 1268 ASP A CA 1
ATOM 9327 C C . ASP A 1 1268 ? -39.299 -3.688 -50.307 1.00 68.00 1268 ASP A C 1
ATOM 9329 O O . ASP A 1 1268 ? -40.433 -3.291 -50.585 1.00 68.00 1268 ASP A O 1
ATOM 9333 N N . GLU A 1 1269 ? -38.873 -3.779 -49.045 1.00 73.00 1269 GLU A N 1
ATOM 9334 C CA . GLU A 1 1269 ? -39.660 -3.420 -47.852 1.00 73.00 1269 GLU A CA 1
ATOM 9335 C C . GLU A 1 1269 ? -39.445 -1.949 -47.434 1.00 73.00 1269 GLU A C 1
ATOM 9337 O O . GLU A 1 1269 ? -40.140 -1.417 -46.565 1.00 73.00 1269 GLU A O 1
ATOM 9342 N N . ILE A 1 1270 ? -38.523 -1.246 -48.103 1.00 73.19 1270 ILE A N 1
ATOM 9343 C CA . ILE A 1 1270 ? -38.221 0.172 -47.882 1.00 73.19 1270 ILE A CA 1
ATOM 9344 C C . ILE A 1 1270 ? -38.692 0.997 -49.086 1.00 73.19 1270 ILE A C 1
ATOM 9346 O O . ILE A 1 1270 ? -38.171 0.863 -50.192 1.00 73.19 1270 ILE A O 1
ATOM 9350 N N . ASN A 1 1271 ? -39.641 1.906 -48.856 1.00 67.50 1271 ASN A N 1
ATOM 9351 C CA . ASN A 1 1271 ? -40.225 2.779 -49.875 1.00 67.50 1271 ASN A CA 1
ATOM 9352 C C . ASN A 1 1271 ? -39.963 4.264 -49.570 1.00 67.50 1271 ASN A C 1
ATOM 9354 O O . ASN A 1 1271 ? -40.057 4.721 -48.431 1.00 67.50 1271 ASN A O 1
ATOM 9358 N N . VAL A 1 1272 ? -39.709 5.066 -50.607 1.00 62.25 1272 VAL A N 1
ATOM 9359 C CA . VAL A 1 1272 ? -39.622 6.533 -50.485 1.00 62.25 1272 VAL A CA 1
ATOM 9360 C C . VAL A 1 1272 ? -40.861 7.136 -51.120 1.00 62.25 1272 VAL A C 1
ATOM 9362 O O . VAL A 1 1272 ? -41.153 6.872 -52.282 1.00 62.25 1272 VAL A O 1
ATOM 9365 N N . ILE A 1 1273 ? -41.602 7.948 -50.367 1.00 53.94 1273 ILE A N 1
ATOM 9366 C CA . ILE A 1 1273 ? -42.841 8.551 -50.860 1.00 53.94 1273 ILE A CA 1
ATOM 9367 C C . ILE A 1 1273 ? -42.805 10.052 -50.585 1.00 53.94 1273 ILE A C 1
ATOM 9369 O O . ILE A 1 1273 ? -42.966 10.495 -49.448 1.00 53.94 1273 ILE A O 1
ATOM 9373 N N . GLY A 1 1274 ? -42.639 10.863 -51.628 1.00 53.47 1274 GLY A N 1
ATOM 9374 C CA . GLY A 1 1274 ? -42.686 12.315 -51.502 1.00 53.47 1274 GLY A CA 1
ATOM 9375 C C . GLY A 1 1274 ? -44.039 12.813 -51.008 1.00 53.47 1274 GLY A C 1
ATOM 9376 O O . GLY A 1 1274 ? -45.104 12.250 -51.292 1.00 53.47 1274 GLY A O 1
ATOM 9377 N N . THR A 1 1275 ? -44.015 13.898 -50.236 1.00 45.03 1275 THR A N 1
ATOM 9378 C CA . THR A 1 1275 ? -45.240 14.505 -49.726 1.00 45.03 1275 THR A CA 1
ATOM 9379 C C . THR A 1 1275 ? -45.883 15.463 -50.717 1.00 45.03 1275 THR A C 1
ATOM 9381 O O . THR A 1 1275 ? -45.258 16.311 -51.354 1.00 45.03 1275 THR A O 1
ATOM 9384 N N . TYR A 1 1276 ? -47.203 15.297 -50.778 1.00 35.41 1276 TYR A N 1
ATOM 9385 C CA . TYR A 1 1276 ? -48.206 16.186 -51.332 1.00 35.41 1276 TYR A CA 1
ATOM 9386 C C . TYR A 1 1276 ? -47.906 17.661 -51.045 1.00 35.41 1276 TYR A C 1
ATOM 9388 O O . TYR A 1 1276 ? -47.777 18.069 -49.893 1.00 35.41 1276 TYR A O 1
ATOM 9396 N N . ALA A 1 1277 ? -47.897 18.465 -52.107 1.00 33.03 1277 ALA A N 1
ATOM 9397 C CA . ALA A 1 1277 ? -48.054 19.904 -51.995 1.00 33.03 1277 ALA A CA 1
ATOM 9398 C C . ALA A 1 1277 ? -49.404 20.239 -51.337 1.00 33.03 1277 ALA A C 1
ATOM 9400 O O . ALA A 1 1277 ? -50.455 19.839 -51.849 1.00 33.03 1277 ALA A O 1
ATOM 9401 N N . GLU A 1 1278 ? -49.363 21.045 -50.279 1.00 34.47 1278 GLU A N 1
ATOM 9402 C CA . GLU A 1 1278 ? -50.309 22.153 -50.117 1.00 34.47 1278 GLU A CA 1
ATOM 9403 C C . GLU A 1 1278 ? -49.568 23.487 -50.212 1.00 34.47 1278 GLU A C 1
ATOM 9405 O O . GLU A 1 1278 ? -48.544 23.657 -49.511 1.00 34.47 1278 GLU A O 1
#

Organism: NCBI:txid373040

Secondary structure (DSSP, 8-state):
--SHHHHHHHHHHHIIIIISSPPPHHHHHHHHHHHHHTTT--HHHHHHHHTSHHHHHHHTT--HHHHHHHHHHHHHSSPPPHHHHHHHHHHHHTTSS-HHHHHHHHHHT--HHHHHHHHHHHHHHHHHHHHHHHHT----SHHHHHHHHHHHHH--TT--HHHHHHHHHHHHHHHHHHHH-THHHHHHSTTS-TGGGGGSHHHHH-HHHHHHHHHHHHHHHTT-HHHHHHHHHTTHHHHHHHHS-TT--HHHHHHHHHHHHHHHHHHHH-PPPPP------PPPPEEEEEEE-TTT--SS--SEESSSEEEEEEEE-S---TT-EEEEESSSSSS-EE---B--STTEEEEEEEETTTT---PPPPPSS---------EEEEEEEEEE-TT--EEEEEEEEEEE---PPPPEEEETT-TTTTTTS--TTEES---EEEE---TT-EEEEEEE-TT---PPPBSSPPPPPSEEEEEEEEEE-TT--BPPPEEEEEEE--PPPPPPEEEES---SS-TTSSEES--EEEEE----TTTEEEEEESSSSSS-EEEEE-BTTB--EEEGGGS--SEEEEEEEEEETT-PBPPP-PPEEEEE--PPP-PEEEEEEETTSPTT----S-SEEEEEEEEE-SS-EEEEEEETT-S--EEEEEESSSEEEEEEEEETTSS--EEEEEEEETT--B---EEEESS--SS-EEEEETTEEEEEESS-EEEEETTEEEEEE-TT-EEEEE---SS-EEEEEEEEESSSSPEE-TT--EEEE--SS--EEESSEEEEEESS-EEEEESS-EEEEEES--EEEEESSS-EEEEEES--EEEE--SS---EEE--SSSSB----SS--B-TT--EEES--TT-EEE--TT--SS---EESS------TT-EEEEEEEEETTTTEEEE-TT-SEEEEEEEETTEEEEEEEES-SSSSEEEEEETTTTEEEEEEPPPPP---EEEEEE-SS-EEEEEESSS-PBP--TTSSSS-TTTSEEEEETTTTEES-GGGGS-TTEEE-TTS-EEESSPPPSEEEEEEE-TTSSEETTEEPPPEEEEEEE-TTS----TT-----EEEE-S-EE-TT--S--EEEE-SSS-EEEEE-SS--EEEE-SS--EEEEES---TT--EEEES--TT-EEEE-STTHHHH-TT-SSS-EEESSS---SSSEEEEEEESS---GGGTT-TT-HHHHHHTTS--TTTSS-EEEEEEEETTTTEEEEEEEE-SSSSSS--TTSEEEEEEEESSPPPTTSEEE------

InterPro domains:
  IPR001343 RTX calcium-binding nonapeptide repeat [PF00353] (795-827)
  IPR011049 Serralysin-like metalloprotease, C-terminal [G3DSA:2.150.10.10] (618-931)
  IPR011049 Serralysin-like metalloprotease, C-terminal [SSF51120] (770-900)
  IPR013783 Immunoglobulin-like fold [G3DSA:2.60.40.10] (412-500)
  IPR018247 EF-Hand 1, calcium-binding site [PS00018] (1242-1254)
  IPR018511 Hemolysin-type calcium-binding conserved site [PS00330] (807-825)
  IPR025282 Domain of unknown function DUF4214 [PF13946] (47-104)
  IPR038255 Phycobilisome linker domain superfamily [G3DSA:1.10.3130.20] (2-106)

Foldseek 3Di:
DPPLVVLLLVQQLLCCLQVLFFDALVSSVVRSVVCVVVVNDCPVVLVVVCPDPSVCVPCPPNQLLVSVQVSCCSQPVHGDDPLLSVLRSVCCVVVVDPSSVSSSVVLVPDDDLSVLLSVLLSVLSVLLNVCCVVVVADCDDDLLRLLRSLLSLLRGSPDDPVLSVLSSVLSSLQSSLCNVAVLLLCLQQQPHGPSCVCVQPQNVVHVSLVSNLSSLLSVLCSPDPVSSVCSNVCRHVVNLSVQFDPPAHSVCLSVQCVPPNPVSNVCRRDPDDDDDDDDDDDAWDKAWQAWDDPDDPPPDSALEAQDQWTKTKIFTPDDADPQKAKWKDFAVPPDIHRDPWPCVDPGMTIDGGDGQQPQDDDDDDDDDDDDDDDPPDWGWTKMKMFIAGNVRHTRDIDIDIHTNDNAQDDKDKDDDDQVQSAQPPDAQAFAQDPDMDIDSADDPKAKWKWKDDPPDDTDDIDRDDDDDDFAKIKMWMWIQDPNGHIHDIDIGIHGHDQDEAAWKAKDAPFQDFDDRPPQQAQFQKMWIGDFDDQNWKFKWKDFPQPPDIHTPHGDDPPDTDIDGCVVPPPQWTWMWMWMATSNGHIYDIYPTRTHGHDNDADPKDKAWFDWVPDDTPDLEDPDQWTKTKMWIADDAWWWKWKDFPPDPDIDTDPTDGHTDMDIDGTQGCVDQFRKMWMWIAHRNGHIHDIDIDRRLHHNAWDWDQDLQGIKIFHQAWFFWDFPHDGQGTADHRTGIDGRGADQAKGKFFIWGHGPDDDIGGDPPRDMAIHAHQEEEEDEDAHEHHAHYQYEYYYDAEHEYHNAHDAYEAEHEDYAYEYEPHAWEYEYEYAQDPHEYEYEDEDHQFDDADDDDWDWRTRAYEYEHAEFRYKYAHPLQQPDADADAACDDDHDLPGNYKYKFAFAQDDPSGITDGDPPHQKIKIWHHGPVGIGIHIYHHYPEPAWDWDDDNVRRMIGTHRDFDADDQDDKDWDFAQFKTKTFGPDDPFFQDDPPPDLQFRDDPFKFKAQPVPRDGQDPQQRDDVQAGQDPVRIGISRHADDFGKIKIWGDQAGTATPRGTHHTDIDIDGGYDRGDDDDPDDDAPDEDEFDEEEADQDDPHEHEYEYDDAEEYEYEDYQAEYEYEYDDNHAYEYEHSDDDLHYEYEYEHDDANYAYEYEDPCCVFQPVVNPQAADEDEDADDDPDRYAYEYEDADDADPVCLQPQPDPNLVRVQVHQQLVPLQGKYWYWYDDPPQQKIWIKIADNPVSRRGRGRSRIGTPYIYHHHGYDSRRYTYDYDDDD

Radius of gyration: 47.07 Å; chains: 1; bounding box: 115×67×146 Å

Sequence (1278 aa):
MSELSTYETTVNSFYLAFFGRPADPAGLAFWSGHLAGNGGDHRFMTEGFATSEEARVRFGDDTPAERIAEIYQQLFNRAPDAAGLAYWANVVEQGHASLADVAVVILGGAQGADARLADLREQASADFTALVEQGGSAYTGYAAVEAARVLVRAVTSDASQEDIAALVQAVAAFTDIASNNPAVIEAIATGSTLLALFDTPRGLLDPVTLVQALADVAKAAAGSPATLESLLRGGGMAKVLEVMPARATLQDVVDALATGGLDAAIDVVYPPRPVTPSPSTPVSSLKFDSVESGLGDRDLKDHVTKVEKADVTFTYDGAVNAGQSFQYTIDGGKHWISAGIDTSTRGVVVLKDVDLTIGAQDLPPPRMGIMEVEPVKDVLTTVQLSLVGADKQEILSATETLVLDRFAEMLDVALVNATASHFGGFSTGNTNVAGFTIDGLEQGAIVQYLYMSPGANMATWTNSLPALQDGMHTVQVRQLDAAGNASEAKEMRFNLNRETLDAPTIRLANDTGIDDKDGVTSDGTVIIEGLGDAWVTGWEYSVDDGKSWTFGGVSKDGVVPQFELGTLDIATGAFLVRQINYAGNASAASNKLEFTFDDTKPTEILSFQRIEGELEGVLKTDQDKVDLTFGVAHKDDGIVQWRVKGSADWVTVNAYHSNGTFTLEGIDLAAADPTIELQVIDAAGNVGFEQSWDIDGPAGLSVEKTVAGLKVTSSSAGAIVMGNVQIGAIGQDGGTANIGQQPLAFAGTLTLERAQGAPLTESGSPAYHLGFDGADTFKGSNLWGFDGDDTLYGMGNDFISGGNGNDTIFAYGGNDFISGGAGADTITMNVDGKTSILAYDGKDTRLGSFGDGTVISGMDRITGAEAGDVIKVGQIFASGPGTVSGSYLLSDDSGQVAVIQGRLAESNTRFQADSTGKAYMVQWTDTIGINSIVFTNYSGAALGLEVNRDAGTMTLVEAPVASSYKSIAYSFTATDSAFYLDGTPDGIVHSGVGNGLLAGQNFWLENALTSTQADSDYTSGPGFGIGIDGNMHFGRALEAGVYTMSFNKDTFATDSGYLAADDITFAGGVAGNIVQDGFSVPSFLPINYTLNDAGSNVSKMYAGYGANPIQLTTGTQQDVILASGGVQMDIRYGHIDSSAQDMLIGFGGDDQLLFQGVAETTIDKNQNGMIDWALSGTLEAHHEGIAIDIEGVIVTSELDNDDSATLQTLRALDVQVLATRDLVILARDTAAESAILLHYSDSDGNGIINGGEVQVIATFFDNVPLTDEINVIGTYAE